Protein AF-A0A9K3KKN6-F1 (afdb_monomer)

Foldseek 3Di:
DDDDDDDDDDDDDDDDDDDDDDDDDDDDDDDDDDDDDDDDDDDDDDDDDDDDDDDDDDDDDDDDDDDDDDDDDDDDDDDDDDDDDPPPPPPPCPDFDPDDQQFKKWFFDDDVNHRDDIFIWGFHDWDQDPVVRAIKTWTKWKFQDPDDPVPVVPPPDPDDDDDDDDDDDDDDDPPDDDDQGIAIDIDMDTPVRIDTQAECDDPVRPVVCLDFLRYYNADWADSVQLSLLSVVCVVCVCPLCSVPGDDPAQHGRSQSSCCSTHLFRGGRNLVSVLVCLQVVVVVVLVVVVVVQQVDWDFDFAQDPDPRRPPVVDTDGDTDRNCVVCVVVVVVSVVVSCVSNVVSVVVVVVSVVSRVVSSCVSVVCSVVPRVVVPVVSVVSRVVVVVVVVVVVVVVVPPPPDDDPVVVVVVVVVVVVVVVVVVVVVVVVPDDDDDDDDPPPVVVVVVVVVVVVVVVVVVVVVVVVVSPPDDDDDDDDDDDDDDDDDDDDDDDDPLLVVLLVVLVLCQVVDDPPDPDRQDSVLSSVLLVVLLVLLVVLLVVCVVVVVVCVVPDPDDPDPQPPPLSLVQVLVLVVLLLVVLLLLLLLQCCLQPVVSPDCVNCPQKDWPDWQSDPDPVPPPPPDPPQFQDQVRFGKGKTKIWRQPDDFFFQLRNRPCPPPPPPDPPPPPPLAGTEIEIEIYDRCVPVVSVLQVQQQDQWDWAAWQVCPPPRDIATFRVRLLQSLLSVCVSCVVVCVVNLRHFYEYRYAFSSLSNRLNNLCQQLQRGDHDDPPPPPPVVVVVVVVVVVVVVVPPDDDDDDDDDDDDDDDDPDPPDPPPPPGSGNSCNRRGAYEYELYDLGIFPVRASQSYEYEAEAQAQRLQGHSVQSVVSSVSSCCCSPPPPVCVVVVSVVNLVVLQVVLVVVLPPPDPCSRSAGHDGHWYKYWHQDPPPLATEIDTEDDVPPPDPRNSCCSRSVVSNHRNRDSCNNVRSDSVVSNSSSVRYDSPDDPPVVVVVVVD

Secondary structure (DSSP, 8-state):
----------------------------------------------------------------------------------------------PPPS--TT-EEEEEEEETTEEEEEEEEEEEEEEEETTTTEEEEEEEEEE-----TTTTTSSS-----------------TT-----S-EEEEEEEEGGG-EE-B-S--HHHHHH--STTSB-SPPPPPHHHHHHHHHHHHHHHHHHHHTS--BTTTBSHHHHHHHHHHS----HHHHHHHHHHHHHHHHHHHHHHHHHHH-EEEEEEEPTTHHHHHS--EEEEEEEHHHH-TTHHHHHHHHHIIIIIHHHHHHHHHHHHHHHHHHHHHHHIIIIIGGG-HHHHHHHHHHHHHHHHHHHHHHHT-----THHHHHHHHHHHHHHHHHHHHHHHTTS--------HHHHHHHHHHHHHHHHHHHHHHHHHHHHSS--------------PPP-----S-TTHHHHHHHHHHHHTTS-TTSSSPPPHHHHHHHHHHHHHHHHHHHHHHHHHHHHHHHHS-SSS-TT--HHHHHHHHHHHHHHHHHHHHHHHHHHHHH-GGG--TTTTTT-EEEEE------TT-TTS-TT---EETTEEPPEEEEEETT--S--GGGGSS---TT-SS-----TT---EEEEEE--TTTT-HHHHHHHHTSPPEEEE-STTTTTT-EEEE-HHHHHHHHHHHHHHHHHHHHTTTSEEEEEEEHHHHHHHHHHHHHHHTSSPPP------TTHHHHHHHHHHHHTT--S-------------SSSS---------STTTTTTTEEEEEES----EETTS--TTEEEEEETT-SGGG--HHHHHHHHHHHHHHHH--HHHHHHHHHHHHHHHHHHHHHTTSTT-TTTTT-EE--SEEEEEEEETTTTEEEEEEESTTSTT-HHHHHHHHHH-TTS----TTHHHHHSHHHHHHHHHTB--SSS--GGGTTTT-

pLDDT: mean 71.26, std 23.25, range [25.73, 98.25]

Organism: NCBI:txid303405

Solvent-accessible surface area (backbone atoms only — not comparable to full-atom values): 59273 Å² total; per-residue (Å²): 138,88,82,89,86,87,89,89,89,88,87,89,86,81,84,90,88,82,95,79,90,85,83,90,90,88,89,89,89,85,83,85,88,85,85,84,84,89,81,94,84,91,86,81,86,88,84,86,87,85,81,88,82,90,83,90,82,84,86,85,82,83,83,89,79,90,79,90,91,84,91,88,91,84,89,87,88,82,88,84,86,87,81,94,75,85,77,81,72,76,76,79,82,70,77,80,72,100,71,54,54,40,39,45,30,34,29,79,40,58,57,95,83,42,78,71,49,77,47,29,25,30,30,65,40,74,48,76,40,8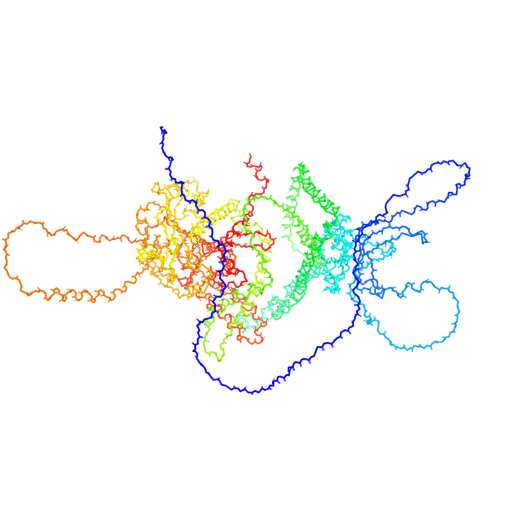1,89,79,74,43,55,32,28,34,31,37,35,42,42,70,70,87,78,58,85,76,60,72,73,68,78,76,76,93,78,85,88,82,91,82,81,89,81,93,78,90,88,79,77,90,87,75,78,98,65,85,64,37,44,62,49,72,51,78,44,59,46,89,63,53,43,74,46,39,60,60,34,49,73,66,55,46,63,73,45,78,56,65,56,46,51,39,64,56,68,71,55,56,45,65,48,16,44,50,42,49,52,48,39,68,76,42,30,68,77,70,34,61,84,51,61,59,31,92,71,75,39,34,21,46,12,52,34,37,21,33,34,49,63,42,37,48,39,52,41,48,52,46,53,46,51,49,44,41,53,54,44,52,49,50,51,52,46,50,53,48,48,40,60,66,41,60,42,78,43,79,39,65,30,86,60,70,52,21,79,75,68,70,40,62,43,78,44,73,40,34,38,59,75,78,42,58,72,53,55,61,52,52,51,51,48,49,44,53,60,40,42,50,50,50,51,51,49,52,54,44,51,53,50,24,48,55,50,21,51,56,52,48,52,48,41,56,67,62,55,39,67,77,34,64,69,44,53,55,55,52,51,53,51,54,54,54,50,52,52,54,57,51,51,69,66,72,68,71,70,90,79,69,76,69,62,60,57,56,52,52,54,54,54,56,50,54,54,53,54,54,55,54,54,64,64,60,77,78,68,82,90,85,82,90,77,89,70,70,68,64,54,53,53,54,49,51,51,51,50,52,53,52,50,56,51,54,58,49,54,64,49,54,61,67,70,71,70,82,74,88,82,86,84,84,89,83,93,74,94,75,87,84,75,84,85,78,76,96,62,84,67,80,57,59,54,59,40,43,55,50,21,61,59,47,57,82,67,60,76,83,84,50,100,64,79,81,48,55,66,58,46,23,51,38,49,52,54,53,20,53,47,51,50,54,50,53,51,48,49,56,50,52,48,53,52,44,63,69,71,67,70,84,83,87,58,97,68,69,46,69,63,52,53,49,51,55,48,51,44,51,52,43,52,48,54,52,52,50,53,45,51,55,52,37,48,30,39,71,38,59,90,64,62,43,74,70,83,43,54,78,40,47,81,76,43,80,52,45,80,76,75,65,84,81,62,84,78,74,64,95,86,74,75,40,49,55,97,83,36,65,42,28,35,39,29,34,35,27,70,81,48,81,73,51,33,11,70,44,46,49,90,60,62,60,89,77,53,84,59,74,76,85,65,68,86,66,57,60,12,31,38,41,39,36,26,21,50,64,52,83,85,45,61,63,62,52,49,54,62,38,50,46,71,64,36,78,42,64,33,58,83,23,79,88,71,71,43,55,33,14,30,33,51,66,43,46,47,31,15,37,46,44,50,62,72,42,40,70,58,53,60,72,47,58,49,24,25,35,38,23,29,14,35,34,66,24,8,27,20,23,40,46,31,24,36,20,24,34,27,65,30,59,69,60,80,76,78,74,79,54,76,58,52,66,55,49,56,52,49,53,50,52,52,60,71,66,64,85,68,88,87,82,90,83,81,94,84,79,92,73,93,85,87,86,85,83,80,78,65,86,63,77,72,74,62,62,49,38,67,24,50,67,22,25,17,16,44,19,40,28,25,26,32,36,33,13,65,77,61,89,38,71,32,20,37,26,35,38,33,68,44,26,37,53,39,15,36,35,35,66,23,50,53,54,49,50,53,56,41,50,51,58,71,70,41,53,82,73,46,65,76,55,39,62,60,54,54,54,50,48,54,41,48,54,38,57,62,73,62,52,79,92,46,92,58,45,37,64,41,59,25,59,53,28,48,28,32,40,37,37,73,38,93,90,70,78,32,16,41,78,42,81,45,52,77,84,51,71,91,38,74,64,37,56,43,41,45,49,75,61,32,61,73,33,67,56,58,52,78,50,12,69,59,30,53,36,68,68,43,45,54,57,39,58,76,25,51,58,77,83,85,74,84,54,65,82,53,51,76,73,72,108

Sequence (992 aa):
MVDESASSFSALFGEDFPMSLLHEDICRHSSEDGDRSHAEEECTDFFANNNEDSASQGYCEWDCTSSKIEDRMDSFVDETEGGTLATSLSAHSHPPPPFAPGDHVYQWCRVAGIPAFHHHAIVVQVYWDTSDCVWMLHVSDFSNISLYDATAASVGRRQQNGSGSTSFTSGSNPFLRNKKPGSWRSYASLASQWQKVIYNATFWQQVSNLSAGTCTCIDCDPPVVVQARVQFLQLNSAPLLASKPYHWLYNNCEAAAVWCKTGKWCTLQALHFLTTAVAGQAQSTAFLAGTAAATQVTVIAPAPGIWGSWFGVTTTTQLPLLVSQPYFIPVLVAYGLITVGVPTIMIHNAKKEWHNITMSLNDIFWSDYALQRPEVFVEYIKLYYNQEERGHIKTVTRTPRKTEAKNKEKKTKTESIKTAAFWRRRNNKGGLPGGSQKGISLVLYVLLVLQLSLSVVGEVWILESCRYTSRASTKAHFGVTFFPRGGATSSKSDTSYQLLAKFLEGKFPMETDSPVSQVDMANALVTLSLSQQTFKSFDGVAHEAYQRTHTTDDIGDTSVSGRAQRSASRLASVAEAFHACELIEAVQSPFLLSNEVLAQKDVVLNMTASEDSNSKNFILNSTVTLAGRTMPILVLYEPSYNGGAGLDHSTMISLTSSQAPQYDSSVKGRLLIVLGDPYNGDWLDTLRILDEKPQLIRLSSGLVTNEVASVQPSLYQTAGQLLTLLEPHLRYYNSSAIHFVGHSLAGGVASLAATMLDGSIGMPKLSTKDKGKKRRKRSLKAIIEQSDGEFSSLPDNASGNTTQLHEVEANSLEALSGLGRGRSSALSLGSPPCLSSNVLAAFCTSFIYGDDIVSRTTQDSINKLVGRIEEKVHGGFITKNLGWVTDTFSLAVSSLQSHGHGSEGEEEKLSIPGRAYLLRPRRLANVCSIHEVGNLKKGGREALREALLWQLHDVLLSKSMWKHHDLESYIQGLQKVQLRSVLEQDSLEQLE

Structure (mmCIF, N/CA/C/O backbone):
data_AF-A0A9K3KKN6-F1
#
_entry.id   AF-A0A9K3KKN6-F1
#
loop_
_atom_site.group_PDB
_atom_site.id
_atom_site.type_symbol
_atom_site.label_atom_id
_atom_site.label_alt_id
_atom_site.label_comp_id
_atom_site.label_asym_id
_atom_site.label_entity_id
_atom_site.label_seq_id
_atom_site.pdbx_PDB_ins_code
_atom_site.Cartn_x
_atom_site.Cartn_y
_atom_site.Cartn_z
_atom_site.occupancy
_atom_site.B_iso_or_equiv
_atom_site.auth_seq_id
_atom_site.auth_comp_id
_atom_site.auth_asym_id
_atom_site.auth_atom_id
_atom_site.pdbx_PDB_model_num
ATOM 1 N N . MET A 1 1 ? -45.540 -32.422 6.687 1.00 33.81 1 MET A N 1
ATOM 2 C CA . MET A 1 1 ? -46.831 -31.753 6.445 1.00 33.81 1 MET A CA 1
ATOM 3 C C . MET A 1 1 ? -46.506 -30.524 5.631 1.00 33.81 1 MET A C 1
ATOM 5 O O . MET A 1 1 ? -45.782 -29.669 6.117 1.00 33.81 1 MET A O 1
ATOM 9 N N . VAL A 1 2 ? -46.872 -30.576 4.358 1.00 31.11 2 VAL A N 1
ATOM 10 C CA . VAL A 1 2 ? -46.657 -29.542 3.344 1.00 31.11 2 VAL A CA 1
ATOM 11 C C . VAL A 1 2 ? -47.978 -28.795 3.236 1.00 31.11 2 VAL A C 1
ATOM 13 O O . VAL A 1 2 ? -48.975 -29.487 3.060 1.00 31.11 2 VAL A O 1
ATOM 16 N N . ASP A 1 3 ? -47.989 -27.469 3.396 1.00 37.44 3 ASP A N 1
ATOM 17 C CA . ASP A 1 3 ? -48.662 -26.546 2.469 1.00 37.44 3 ASP A CA 1
ATOM 18 C C . ASP A 1 3 ? -48.543 -25.064 2.878 1.00 37.44 3 ASP A C 1
ATOM 20 O O . ASP A 1 3 ? -48.265 -24.756 4.035 1.00 37.44 3 ASP A O 1
ATOM 24 N N . GLU A 1 4 ? -48.827 -24.209 1.885 1.00 36.75 4 GLU A N 1
ATOM 25 C CA . GLU A 1 4 ? -49.082 -22.753 1.909 1.00 36.75 4 GLU A CA 1
ATOM 26 C C . GLU A 1 4 ? -47.842 -21.833 1.981 1.00 36.75 4 GLU A C 1
ATOM 28 O O . GLU A 1 4 ? -47.013 -21.922 2.873 1.00 36.75 4 GLU A O 1
ATOM 33 N N . SER A 1 5 ? -47.628 -20.857 1.094 1.00 32.19 5 SER A N 1
ATOM 34 C CA . SER A 1 5 ? -48.570 -20.098 0.268 1.00 32.19 5 SER A CA 1
ATOM 35 C C . SER A 1 5 ? -47.823 -19.336 -0.839 1.00 32.19 5 SER A C 1
ATOM 37 O O . SER A 1 5 ? -46.784 -18.720 -0.611 1.00 32.19 5 SER A O 1
ATOM 39 N N . ALA A 1 6 ? -48.391 -19.348 -2.045 1.00 31.11 6 ALA A N 1
ATOM 40 C CA . ALA A 1 6 ? -48.036 -18.473 -3.152 1.00 31.11 6 ALA A CA 1
ATOM 41 C C . ALA A 1 6 ? -49.323 -17.829 -3.673 1.00 31.11 6 ALA A C 1
ATOM 43 O O . ALA A 1 6 ? -50.164 -18.528 -4.225 1.00 31.11 6 ALA A O 1
ATOM 44 N N . SER A 1 7 ? -49.469 -16.514 -3.506 1.00 29.83 7 SER A N 1
ATOM 45 C CA . SER A 1 7 ? -50.276 -15.651 -4.383 1.00 29.83 7 SER A CA 1
ATOM 46 C C . SER A 1 7 ? -50.248 -14.215 -3.869 1.00 29.83 7 SER A C 1
ATOM 48 O O . SER A 1 7 ? -50.749 -13.960 -2.774 1.00 29.83 7 SER A O 1
ATOM 50 N N . SER A 1 8 ? -49.717 -13.294 -4.677 1.00 29.25 8 SER A N 1
ATOM 51 C CA . SER A 1 8 ? -50.270 -11.955 -4.972 1.00 29.25 8 SER A CA 1
ATOM 52 C C . SER A 1 8 ? -49.143 -10.996 -5.351 1.00 29.25 8 SER A C 1
ATOM 54 O O . SER A 1 8 ? -48.441 -10.514 -4.475 1.00 29.25 8 SER A O 1
ATOM 56 N N . PHE A 1 9 ? -48.972 -10.724 -6.646 1.00 27.80 9 PHE A N 1
ATOM 57 C CA . PHE A 1 9 ? -49.107 -9.379 -7.228 1.00 27.80 9 PHE A CA 1
ATOM 58 C C . PHE A 1 9 ? -48.654 -9.408 -8.695 1.00 27.80 9 PHE A C 1
ATOM 60 O O . PHE A 1 9 ? -47.475 -9.498 -9.022 1.00 27.80 9 PHE A O 1
ATOM 67 N N . SER A 1 10 ? -49.624 -9.341 -9.600 1.00 28.30 10 SER A N 1
ATOM 68 C CA . SER A 1 10 ? -49.437 -9.000 -11.008 1.00 28.30 10 SER A CA 1
ATOM 69 C C . SER A 1 10 ? -50.597 -8.096 -11.386 1.00 28.30 10 SER A C 1
ATOM 71 O O . SER A 1 10 ? -51.701 -8.577 -11.616 1.00 28.30 10 SER A O 1
ATOM 73 N N . ALA A 1 11 ? -50.359 -6.788 -11.374 1.00 30.30 11 ALA A N 1
ATOM 74 C CA . ALA A 1 11 ? -51.176 -5.787 -12.050 1.00 30.30 11 ALA A CA 1
ATOM 75 C C . ALA A 1 11 ? -50.397 -4.465 -12.082 1.00 30.30 11 ALA A C 1
ATOM 77 O O . ALA A 1 11 ? -49.855 -4.070 -11.054 1.00 30.30 11 ALA A O 1
ATOM 78 N N . LEU A 1 12 ? -50.431 -3.796 -13.242 1.00 28.06 12 LEU A N 1
ATOM 79 C CA . LEU A 1 12 ? -49.923 -2.452 -13.578 1.00 28.06 12 LEU A CA 1
ATOM 80 C C . LEU A 1 12 ? -48.620 -2.411 -14.393 1.00 28.06 12 LEU A C 1
ATOM 82 O O . LEU A 1 12 ? -47.598 -1.909 -13.945 1.00 28.06 12 LEU A O 1
ATOM 86 N N . PHE A 1 13 ? -48.712 -2.837 -15.654 1.00 31.34 13 PHE A N 1
ATOM 87 C CA . PHE A 1 13 ? -48.023 -2.146 -16.746 1.00 31.34 13 PHE A CA 1
ATOM 88 C C . PHE A 1 13 ? -49.068 -1.771 -17.797 1.00 31.34 13 PHE A C 1
ATOM 90 O O . PHE A 1 13 ? -49.720 -2.646 -18.363 1.00 31.34 13 PHE A O 1
ATOM 97 N N . GLY A 1 14 ? -49.253 -0.466 -17.990 1.00 28.75 14 GLY A N 1
ATOM 98 C CA . GLY A 1 14 ? -50.102 0.134 -19.012 1.00 28.75 14 GLY A CA 1
ATOM 99 C C . GLY A 1 14 ? -49.358 1.299 -19.664 1.00 28.75 14 GLY A C 1
ATOM 100 O O . GLY A 1 14 ? -49.074 2.283 -18.993 1.00 28.75 14 GLY A O 1
ATOM 101 N N . GLU A 1 15 ? -48.989 1.064 -20.922 1.00 33.25 15 GLU A N 1
ATOM 102 C CA . GLU A 1 15 ? -48.938 1.934 -22.112 1.00 33.25 15 GLU A CA 1
ATOM 103 C C . GLU A 1 15 ? -48.520 3.426 -22.034 1.00 33.25 15 GLU A C 1
ATOM 105 O O . GLU A 1 15 ? -49.161 4.253 -21.396 1.00 33.25 15 GLU A O 1
ATOM 110 N N . ASP A 1 16 ? -47.488 3.716 -22.844 1.00 32.91 16 ASP A N 1
ATOM 111 C CA . ASP A 1 16 ? -47.360 4.742 -23.899 1.00 32.91 16 ASP A CA 1
ATOM 112 C C . ASP A 1 16 ? -47.394 6.273 -23.649 1.00 32.91 16 ASP A C 1
ATOM 114 O O . ASP A 1 16 ? -48.201 6.819 -22.906 1.00 32.91 16 ASP A O 1
ATOM 118 N N . PHE A 1 17 ? -46.565 6.938 -24.487 1.00 29.44 17 PHE A N 1
ATOM 119 C CA . PHE A 1 17 ? -46.448 8.369 -24.874 1.00 29.44 17 PHE A CA 1
ATOM 120 C C . PHE A 1 17 ? -45.462 9.283 -24.092 1.00 29.44 17 PHE A C 1
ATOM 122 O O . PHE A 1 17 ? -45.241 9.099 -22.902 1.00 29.44 17 PHE A O 1
ATOM 129 N N . PRO A 1 18 ? -44.910 10.357 -24.714 1.00 40.53 18 PRO A N 1
ATOM 130 C CA . PRO A 1 18 ? -44.057 10.375 -25.911 1.00 40.53 18 PRO A CA 1
ATOM 131 C C . PRO A 1 18 ? -42.791 11.260 -25.756 1.00 40.53 18 PRO A C 1
ATOM 133 O O . PRO A 1 18 ? -42.700 12.156 -24.921 1.00 40.53 18 PRO A O 1
ATOM 136 N N . MET A 1 19 ? -41.824 11.056 -26.653 1.00 30.73 19 MET A N 1
ATOM 137 C CA . MET A 1 19 ? -40.658 11.922 -26.874 1.00 30.73 19 MET A CA 1
ATOM 138 C C . MET A 1 19 ? -41.032 13.178 -27.680 1.00 30.73 19 MET A C 1
ATOM 140 O O . MET A 1 19 ? -41.301 13.053 -28.871 1.00 30.73 19 MET A O 1
ATOM 144 N N . SER A 1 20 ? -40.972 14.371 -27.072 1.00 29.44 20 SER A N 1
ATOM 145 C CA . SER A 1 20 ? -40.589 15.635 -27.740 1.00 29.44 20 SER A CA 1
ATOM 146 C C . SER A 1 20 ? -40.620 16.841 -26.787 1.00 29.44 20 SER A C 1
ATOM 148 O O . SER A 1 20 ? -41.571 16.973 -26.026 1.00 29.44 20 SER A O 1
ATOM 150 N N . LEU A 1 21 ? -39.659 17.758 -26.985 1.00 29.06 21 LEU A N 1
ATOM 151 C CA . LEU A 1 21 ? -39.600 19.173 -26.555 1.00 29.06 21 LEU A CA 1
ATOM 152 C C . LEU A 1 21 ? -39.180 19.474 -25.102 1.00 29.06 21 LEU A C 1
ATOM 154 O O . LEU A 1 21 ? -39.991 19.428 -24.189 1.00 29.06 21 LEU A O 1
ATOM 158 N N . LEU A 1 22 ? -37.939 19.947 -24.919 1.00 27.86 22 LEU A N 1
ATOM 159 C CA . LEU A 1 22 ? -37.662 21.384 -24.740 1.00 27.86 22 LEU A CA 1
ATOM 160 C C . LEU A 1 22 ? -36.150 21.663 -24.670 1.00 27.86 22 LEU A C 1
ATOM 162 O O . LEU A 1 22 ? -35.407 21.077 -23.887 1.00 27.86 22 LEU A O 1
ATOM 166 N N . HIS A 1 23 ? -35.736 22.564 -25.554 1.00 29.12 23 HIS A N 1
ATOM 167 C CA . HIS A 1 23 ? -34.498 23.331 -25.538 1.00 29.12 23 HIS A CA 1
ATOM 168 C C . HIS A 1 23 ? -34.805 24.650 -24.796 1.00 29.12 23 HIS A C 1
ATOM 170 O O . HIS A 1 23 ? -35.950 25.088 -24.844 1.00 29.12 23 HIS A O 1
ATOM 176 N N . GLU A 1 24 ? -33.779 25.278 -24.209 1.00 30.45 24 GLU A N 1
ATOM 177 C CA . GLU A 1 24 ? -33.777 26.597 -23.529 1.00 30.45 24 GLU A CA 1
ATOM 178 C C . GLU A 1 24 ? -34.222 26.632 -22.054 1.00 30.45 24 GLU A C 1
ATOM 180 O O . GLU A 1 24 ? -35.394 26.510 -21.727 1.00 30.45 24 GLU A O 1
ATOM 185 N N . ASP A 1 25 ? -33.245 26.800 -21.150 1.00 27.55 25 ASP A N 1
ATOM 186 C CA . ASP A 1 25 ? -33.135 27.992 -20.286 1.00 27.55 25 ASP A CA 1
ATOM 187 C C . ASP A 1 25 ? -31.935 27.855 -19.324 1.00 27.55 25 ASP A C 1
ATOM 189 O O . ASP A 1 25 ? -32.009 27.246 -18.258 1.00 27.55 25 ASP A O 1
ATOM 193 N N . ILE A 1 26 ? -30.795 28.451 -19.693 1.00 30.20 26 ILE A N 1
ATOM 194 C CA . ILE A 1 26 ? -29.697 28.767 -18.766 1.00 30.20 26 ILE A CA 1
ATOM 195 C C . ILE A 1 26 ? -29.304 30.219 -19.020 1.00 30.20 26 ILE A C 1
ATOM 197 O O . ILE A 1 26 ? -28.608 30.496 -19.991 1.00 30.20 26 ILE A O 1
ATOM 201 N N . CYS A 1 27 ? -29.753 31.130 -18.151 1.00 27.92 27 CYS A N 1
ATOM 202 C CA . CYS A 1 27 ? -29.055 32.363 -17.755 1.00 27.92 27 CYS A CA 1
ATOM 203 C C . CYS A 1 27 ? -29.911 33.172 -16.765 1.00 27.92 27 CYS A C 1
ATOM 205 O O . CYS A 1 27 ? -30.854 33.836 -17.188 1.00 27.92 27 CYS A O 1
ATOM 207 N N . ARG A 1 28 ? -29.546 33.175 -15.470 1.00 27.75 28 ARG A N 1
ATOM 208 C CA . ARG A 1 28 ? -29.576 34.347 -14.557 1.00 27.75 28 ARG A CA 1
ATOM 209 C C . ARG A 1 28 ? -29.279 33.941 -13.108 1.00 27.75 28 ARG A C 1
ATOM 211 O O . ARG A 1 28 ? -30.105 33.306 -12.472 1.00 27.75 28 ARG A O 1
ATOM 218 N N . HIS A 1 29 ? -28.116 34.355 -12.603 1.00 29.98 29 HIS A N 1
ATOM 219 C CA . HIS A 1 29 ? -27.948 35.240 -11.434 1.00 29.98 29 HIS A CA 1
ATOM 220 C C . HIS A 1 29 ? -26.554 35.084 -10.812 1.00 29.98 29 HIS A C 1
ATOM 222 O O . HIS A 1 29 ? -26.300 34.130 -10.090 1.00 29.98 29 HIS A O 1
ATOM 228 N N . SER A 1 30 ? -25.694 36.078 -11.047 1.00 28.98 30 SER A N 1
ATOM 229 C CA . SER A 1 30 ? -24.913 36.740 -9.991 1.00 28.98 30 SER A CA 1
ATOM 230 C C . SER A 1 30 ? -24.251 37.988 -10.587 1.00 28.98 30 SER A C 1
ATOM 232 O O . SER A 1 30 ? -23.201 37.911 -11.224 1.00 28.98 30 SER A O 1
ATOM 234 N N . SER A 1 31 ? -24.936 39.120 -10.445 1.00 29.70 31 SER A N 1
ATOM 235 C CA . SER A 1 31 ? -24.357 40.465 -10.473 1.00 29.70 31 SER A CA 1
ATOM 236 C C . SER A 1 31 ? -23.996 40.888 -9.044 1.00 29.70 31 SER A C 1
ATOM 238 O O . SER A 1 31 ? -24.485 40.266 -8.102 1.00 29.70 31 SER A O 1
ATOM 240 N N . GLU A 1 32 ? -23.244 41.987 -8.949 1.00 35.06 32 GLU A N 1
ATOM 241 C CA . GLU A 1 32 ? -22.706 42.702 -7.774 1.00 35.06 32 GLU A CA 1
ATOM 242 C C . GLU A 1 32 ? -21.259 42.293 -7.445 1.00 35.06 32 GLU A C 1
ATOM 244 O O . GLU A 1 32 ? -21.003 41.197 -6.957 1.00 35.06 32 GLU A O 1
ATOM 249 N N . ASP A 1 33 ? -20.243 43.018 -7.934 1.00 32.72 33 ASP A N 1
ATOM 250 C CA . ASP A 1 33 ? -19.783 44.400 -7.610 1.00 32.72 33 ASP A CA 1
ATOM 251 C C . ASP A 1 33 ? -18.514 44.243 -6.757 1.00 32.72 33 ASP A C 1
ATOM 253 O O . ASP A 1 33 ? -18.485 43.418 -5.852 1.00 32.72 33 ASP A O 1
ATOM 257 N N . GLY A 1 34 ? -17.382 44.921 -6.905 1.00 30.14 34 GLY A N 1
ATOM 258 C CA . GLY A 1 34 ? -16.761 45.949 -7.746 1.00 30.14 34 GLY A CA 1
ATOM 259 C C . GLY A 1 34 ? -15.261 45.863 -7.342 1.00 30.14 34 GLY A C 1
ATOM 260 O O . GLY A 1 34 ? -14.893 45.045 -6.503 1.00 30.14 34 GLY A O 1
ATOM 261 N N . ASP A 1 35 ? -14.267 46.608 -7.794 1.00 30.69 35 ASP A N 1
ATOM 262 C CA . ASP A 1 35 ? -14.139 47.880 -8.479 1.00 30.69 35 ASP A CA 1
ATOM 263 C C . ASP A 1 35 ? -12.606 48.084 -8.676 1.00 30.69 35 ASP A C 1
ATOM 265 O O . ASP A 1 35 ? -11.810 47.409 -8.015 1.00 30.69 35 ASP A O 1
ATOM 269 N N . ARG A 1 36 ? -12.213 49.076 -9.489 1.00 31.06 36 ARG A N 1
ATOM 270 C CA . ARG A 1 36 ? -10.854 49.652 -9.703 1.00 31.06 36 ARG A CA 1
ATOM 271 C C . ARG A 1 36 ? -9.997 49.208 -10.906 1.00 31.06 36 ARG A C 1
ATOM 273 O O . ARG A 1 36 ? -9.023 48.477 -10.785 1.00 31.06 36 ARG A O 1
ATOM 280 N N . SER A 1 37 ? -10.344 49.806 -12.051 1.00 31.91 37 SER A N 1
ATOM 281 C CA . SER A 1 37 ? -9.676 50.973 -12.687 1.00 31.91 37 SER A CA 1
ATOM 282 C C . SER A 1 37 ? -8.227 50.923 -13.235 1.00 31.91 37 SER A C 1
ATOM 284 O O . SER A 1 37 ? -7.284 50.728 -12.473 1.00 31.91 37 SER A O 1
ATOM 286 N N . HIS A 1 38 ? -8.126 51.402 -14.494 1.00 31.52 38 HIS A N 1
ATOM 287 C CA . HIS A 1 38 ? -6.998 52.020 -15.242 1.00 31.52 38 HIS A CA 1
ATOM 288 C C . HIS A 1 38 ? -5.883 51.081 -15.752 1.00 31.52 38 HIS A C 1
ATOM 290 O O . HIS A 1 38 ? -5.398 50.251 -14.999 1.00 31.52 38 HIS A O 1
ATOM 296 N N . ALA A 1 39 ? -5.386 51.133 -16.997 1.00 34.00 39 ALA A N 1
ATOM 297 C CA . ALA A 1 39 ? -5.419 52.093 -18.119 1.00 34.00 39 ALA A CA 1
ATOM 298 C C . ALA A 1 39 ? -5.261 51.293 -19.449 1.00 34.00 39 ALA A C 1
ATOM 300 O O . ALA A 1 39 ? -4.609 50.252 -19.441 1.00 34.00 39 ALA A O 1
ATOM 301 N N . GLU A 1 40 ? -6.054 51.537 -20.500 1.00 30.44 40 GLU A N 1
ATOM 302 C CA . GLU A 1 40 ? -5.769 52.404 -21.675 1.00 30.44 40 GLU A CA 1
ATOM 303 C C . GLU A 1 40 ? -4.448 52.126 -22.428 1.00 30.44 40 GLU A C 1
ATOM 305 O O . GLU A 1 40 ? -3.385 52.493 -21.947 1.00 30.44 40 GLU A O 1
ATOM 310 N N . GLU A 1 41 ? -4.555 51.482 -23.602 1.00 34.25 41 GLU A N 1
ATOM 311 C CA . GLU A 1 41 ? -4.037 51.878 -24.944 1.00 34.25 41 GLU A CA 1
ATOM 312 C C . GLU A 1 41 ? -4.191 50.657 -25.886 1.00 34.25 41 GLU A C 1
ATOM 314 O O . GLU A 1 41 ? -3.625 49.594 -25.651 1.00 34.25 41 GLU A O 1
ATOM 319 N N . GLU A 1 42 ? -5.191 50.616 -26.769 1.00 31.44 42 GLU A N 1
ATOM 320 C CA . GLU A 1 42 ? -5.228 51.208 -28.122 1.00 31.44 42 GLU A CA 1
ATOM 321 C C . GLU A 1 42 ? -4.532 50.339 -29.199 1.00 31.44 42 GLU A C 1
ATOM 323 O O . GLU A 1 42 ? -3.322 50.380 -29.385 1.00 31.44 42 GLU A O 1
ATOM 328 N N . CYS A 1 43 ? -5.326 49.551 -29.939 1.00 28.28 43 CYS A N 1
ATOM 329 C CA . CYS A 1 43 ? -5.338 49.558 -31.412 1.00 28.28 43 CYS A CA 1
ATOM 330 C C . CYS A 1 43 ? -6.455 48.651 -31.956 1.00 28.28 43 CYS A C 1
ATOM 332 O O . CYS A 1 43 ? -6.395 47.423 -31.904 1.00 28.28 43 CYS A O 1
ATOM 334 N N . THR A 1 44 ? -7.479 49.319 -32.469 1.00 31.17 44 THR A N 1
ATOM 335 C CA . THR A 1 44 ? -8.658 48.827 -33.181 1.00 31.17 44 THR A CA 1
ATOM 336 C C . THR A 1 44 ? -8.374 48.483 -34.646 1.00 31.17 44 THR A C 1
ATOM 338 O O . THR A 1 44 ? -7.618 49.179 -35.316 1.00 31.17 44 THR A O 1
ATOM 341 N N . ASP A 1 45 ? -9.090 47.458 -35.111 1.00 29.20 45 ASP A N 1
ATOM 342 C CA . ASP A 1 45 ? -9.814 47.337 -36.384 1.00 29.20 45 ASP A CA 1
ATOM 343 C C . ASP A 1 45 ? -9.119 47.581 -37.733 1.00 29.20 45 ASP A C 1
ATOM 345 O O . ASP A 1 45 ? -8.720 48.689 -38.073 1.00 29.20 45 ASP A O 1
ATOM 349 N N . PHE A 1 46 ? -9.225 46.575 -38.612 1.00 25.73 46 PHE A N 1
ATOM 350 C CA . PHE A 1 46 ? -9.769 46.805 -39.955 1.00 25.73 46 PHE A CA 1
ATOM 351 C C . PHE A 1 46 ? -10.530 45.568 -40.469 1.00 25.73 46 PHE A C 1
ATOM 353 O O . PHE A 1 46 ? -10.001 44.458 -40.526 1.00 25.73 46 PHE A O 1
ATOM 360 N N . PHE A 1 47 ? -11.798 45.790 -40.820 1.00 34.31 47 PHE A N 1
ATOM 361 C CA . PHE A 1 47 ? -12.771 44.833 -41.349 1.00 34.31 47 PHE A CA 1
ATOM 362 C C . PHE A 1 47 ? -12.690 44.704 -42.887 1.00 34.31 47 PHE A C 1
ATOM 364 O O . PHE A 1 47 ? -12.456 45.686 -43.584 1.00 34.31 47 PHE A O 1
ATOM 371 N N . ALA A 1 48 ? -13.067 43.508 -43.355 1.00 33.97 48 ALA A N 1
ATOM 372 C CA . ALA A 1 48 ? -13.932 43.197 -44.506 1.00 33.97 48 ALA A CA 1
ATOM 373 C C . ALA A 1 48 ? -13.480 43.332 -45.984 1.00 33.97 48 ALA A C 1
ATOM 375 O O . ALA A 1 48 ? -13.086 44.383 -46.472 1.00 33.97 48 ALA A O 1
ATOM 376 N N . ASN A 1 49 ? -13.838 42.246 -46.693 1.00 32.25 49 ASN A N 1
ATOM 377 C CA . ASN A 1 49 ? -14.329 42.112 -48.073 1.00 32.25 49 ASN A CA 1
ATOM 378 C C . ASN A 1 49 ? -13.342 42.182 -49.251 1.00 32.25 49 ASN A C 1
ATOM 380 O O . ASN A 1 49 ? -12.826 43.238 -49.595 1.00 32.25 49 ASN A O 1
ATOM 384 N N . ASN A 1 50 ? -13.247 41.072 -49.998 1.00 28.77 50 ASN A N 1
ATOM 385 C CA . ASN A 1 50 ? -13.897 41.000 -51.312 1.00 28.77 50 ASN A CA 1
ATOM 386 C C . ASN A 1 50 ? -14.052 39.567 -51.848 1.00 28.77 50 ASN A C 1
ATOM 388 O O . ASN A 1 50 ? -13.254 38.674 -51.575 1.00 28.77 50 ASN A O 1
ATOM 392 N N . ASN A 1 51 ? -15.150 39.424 -52.583 1.00 31.98 51 ASN A N 1
ATOM 393 C CA . ASN A 1 51 ? -15.700 38.267 -53.275 1.00 31.98 51 ASN A CA 1
ATOM 394 C C . ASN A 1 51 ? -15.125 38.152 -54.708 1.00 31.98 51 ASN A C 1
ATOM 396 O O . ASN A 1 51 ? -14.609 39.142 -55.220 1.00 31.98 51 ASN A O 1
ATOM 400 N N . GLU A 1 52 ? -15.353 36.987 -55.336 1.00 33.16 52 GLU A N 1
ATOM 401 C CA . GLU A 1 52 ? -15.371 36.701 -56.798 1.00 33.16 52 GLU A CA 1
ATOM 402 C C . GLU A 1 52 ? -14.012 36.666 -57.545 1.00 33.16 52 GLU A C 1
ATOM 404 O O . GLU A 1 52 ? -13.322 37.667 -57.682 1.00 33.16 52 GLU A O 1
ATOM 409 N N . ASP A 1 53 ? -13.546 35.500 -58.025 1.00 31.58 53 ASP A N 1
ATOM 410 C CA . ASP A 1 53 ? -14.072 34.756 -59.189 1.00 31.58 53 ASP A CA 1
ATOM 411 C C . ASP A 1 53 ? -13.049 33.753 -59.790 1.00 31.58 53 ASP A C 1
ATOM 413 O O . ASP A 1 53 ? -11.870 34.039 -59.981 1.00 31.58 53 ASP A O 1
ATOM 417 N N . SER A 1 54 ? -13.565 32.560 -60.112 1.00 32.88 54 SER A N 1
ATOM 418 C CA . SER A 1 54 ? -13.186 31.601 -61.172 1.00 32.88 54 SER A CA 1
ATOM 419 C C . SER A 1 54 ? -11.718 31.401 -61.621 1.00 32.88 54 SER A C 1
ATOM 421 O O . SER A 1 54 ? -11.160 32.228 -62.334 1.00 32.88 54 SER A O 1
ATOM 423 N N . ALA A 1 55 ? -11.192 30.179 -61.441 1.00 30.89 55 ALA A N 1
ATOM 424 C CA . ALA A 1 55 ? -10.647 29.365 -62.544 1.00 30.89 55 ALA A CA 1
ATOM 425 C C . ALA A 1 55 ? -10.377 27.911 -62.107 1.00 30.89 55 ALA A C 1
ATOM 427 O O . ALA A 1 55 ? -9.723 27.625 -61.110 1.00 30.89 55 ALA A O 1
ATOM 428 N N . SER A 1 56 ? -10.900 27.003 -62.920 1.00 31.83 56 SER A N 1
ATOM 429 C CA . SER A 1 56 ? -10.802 25.545 -62.917 1.00 31.83 56 SER A CA 1
ATOM 430 C C . SER A 1 56 ? -9.380 24.965 -62.887 1.00 31.83 56 SER A C 1
ATOM 432 O O . SER A 1 56 ? -8.552 25.379 -63.698 1.00 31.83 56 SER A O 1
ATOM 434 N N . GLN A 1 57 ? -9.163 23.878 -62.135 1.00 31.11 57 GLN A N 1
ATOM 435 C CA . GLN A 1 57 ? -8.347 22.744 -62.601 1.00 31.11 57 GLN A CA 1
ATOM 436 C C . GLN A 1 57 ? -8.643 21.459 -61.812 1.00 31.11 57 GLN A C 1
ATOM 438 O O . GLN A 1 57 ? -8.874 21.483 -60.609 1.00 31.11 57 GLN A O 1
ATOM 443 N N . GLY A 1 58 ? -8.730 20.360 -62.563 1.00 27.38 58 GLY A N 1
ATOM 444 C CA . GLY A 1 58 ? -9.428 19.124 -62.229 1.00 27.38 58 GLY A CA 1
ATOM 445 C C . GLY A 1 58 ? -8.817 18.265 -61.125 1.00 27.38 58 GLY A C 1
ATOM 446 O O . GLY A 1 58 ? -7.604 18.088 -61.029 1.00 27.38 58 GLY A O 1
ATOM 447 N N . TYR A 1 59 ? -9.721 17.658 -60.362 1.00 27.81 59 TYR A N 1
ATOM 448 C CA . TYR A 1 59 ? -9.493 16.472 -59.549 1.00 27.81 59 TYR A CA 1
ATOM 449 C C . TYR A 1 59 ? -9.305 15.245 -60.457 1.00 27.81 59 TYR A C 1
ATOM 451 O O . TYR A 1 59 ? -10.092 15.030 -61.375 1.00 27.81 59 TYR A O 1
ATOM 459 N N . CYS A 1 60 ? -8.277 14.435 -60.191 1.00 28.52 60 CYS A N 1
ATOM 460 C CA . CYS A 1 60 ? -8.176 13.066 -60.702 1.00 28.52 60 CYS A CA 1
ATOM 461 C C . CYS A 1 60 ? -8.520 12.098 -59.569 1.00 28.52 60 CYS A C 1
ATOM 463 O O . CYS A 1 60 ? -7.707 11.824 -58.688 1.00 28.52 60 CYS A O 1
ATOM 465 N N . GLU A 1 61 ? -9.755 11.625 -59.627 1.00 25.84 61 GLU A N 1
ATOM 466 C CA . GLU A 1 61 ? -10.316 10.482 -58.923 1.00 25.84 61 GLU A CA 1
ATOM 467 C C . GLU A 1 61 ? -9.853 9.212 -59.658 1.00 25.84 61 GLU A C 1
ATOM 469 O O . GLU A 1 61 ? -10.032 9.099 -60.871 1.00 25.84 61 GLU A O 1
ATOM 474 N N . TRP A 1 62 ? -9.188 8.287 -58.961 1.00 29.42 62 TRP A N 1
ATOM 475 C CA . TRP A 1 62 ? -8.904 6.950 -59.489 1.00 29.42 62 TRP A CA 1
ATOM 476 C C . TRP A 1 62 ? -9.689 5.935 -58.671 1.00 29.42 62 TRP A C 1
ATOM 478 O O . TRP A 1 62 ? -9.272 5.520 -57.590 1.00 29.42 62 TRP A O 1
ATOM 488 N N . ASP A 1 63 ? -10.836 5.567 -59.230 1.00 28.08 63 ASP A N 1
ATOM 489 C CA . ASP A 1 63 ? -11.624 4.407 -58.854 1.00 28.08 63 ASP A CA 1
ATOM 490 C C . ASP A 1 63 ? -10.884 3.116 -59.226 1.00 28.08 63 ASP A C 1
ATOM 492 O O . ASP A 1 63 ? -10.489 2.890 -60.374 1.00 28.08 63 ASP A O 1
ATOM 496 N N . CYS A 1 64 ? -10.746 2.229 -58.244 1.00 30.52 64 CYS A N 1
ATOM 497 C CA . CYS A 1 64 ? -10.348 0.843 -58.439 1.00 30.52 64 CYS A CA 1
ATOM 498 C C . CYS A 1 64 ? -11.581 0.014 -58.811 1.00 30.52 64 CYS A C 1
ATOM 500 O O . CYS A 1 64 ? -12.399 -0.301 -57.948 1.00 30.52 64 CYS A O 1
ATOM 502 N N . THR A 1 65 ? -11.671 -0.438 -60.064 1.00 30.25 65 THR A N 1
ATOM 503 C CA . THR A 1 65 ? -12.509 -1.591 -60.417 1.00 30.25 65 THR A CA 1
ATOM 504 C C . THR A 1 65 ? -11.717 -2.671 -61.148 1.00 30.25 65 THR A C 1
ATOM 506 O O . THR A 1 65 ? -10.925 -2.439 -62.057 1.00 30.25 65 THR A O 1
ATOM 509 N N . SER A 1 66 ? -11.944 -3.880 -60.647 1.00 30.94 66 SER A N 1
ATOM 510 C CA . SER A 1 66 ? -11.417 -5.179 -61.039 1.00 30.94 66 SER A CA 1
ATOM 511 C C . SER A 1 66 ? -11.835 -5.592 -62.454 1.00 30.94 66 SER A C 1
ATOM 513 O O . SER A 1 66 ? -13.014 -5.506 -62.788 1.00 30.94 66 SER A O 1
ATOM 515 N N . SER A 1 67 ? -10.911 -6.153 -63.244 1.00 29.84 67 SER A N 1
ATOM 516 C CA . SER A 1 67 ? -11.212 -7.352 -64.042 1.00 29.84 67 SER A CA 1
ATOM 517 C C . SER A 1 67 ? -9.954 -8.065 -64.572 1.00 29.84 67 SER A C 1
ATOM 519 O O . SER A 1 67 ? -9.104 -7.463 -65.214 1.00 29.84 67 SER A O 1
ATOM 521 N N . LYS A 1 68 ? -9.917 -9.380 -64.300 1.00 35.66 68 LYS A N 1
ATOM 522 C CA . LYS A 1 68 ? -9.494 -10.501 -65.165 1.00 35.66 68 LYS A CA 1
ATOM 523 C C . LYS A 1 68 ? -8.139 -10.415 -65.885 1.00 35.66 68 LYS A C 1
ATOM 525 O O . LYS A 1 68 ? -8.048 -9.736 -66.895 1.00 35.66 68 LYS A O 1
ATOM 530 N N . ILE A 1 69 ? -7.193 -11.269 -65.474 1.00 30.23 69 ILE A N 1
ATOM 531 C CA . ILE A 1 69 ? -6.408 -12.191 -66.331 1.00 30.23 69 ILE A CA 1
ATOM 532 C C . ILE A 1 69 ? -5.877 -13.310 -65.409 1.00 30.23 69 ILE A C 1
ATOM 534 O O . ILE A 1 69 ? -4.836 -13.185 -64.776 1.00 30.23 69 ILE A O 1
ATOM 538 N N . GLU A 1 70 ? -6.642 -14.392 -65.315 1.00 37.97 70 GLU A N 1
ATOM 539 C CA . GLU A 1 70 ? -6.156 -15.765 -65.130 1.00 37.97 70 GLU A CA 1
ATOM 540 C C . GLU A 1 70 ? -6.811 -16.586 -66.258 1.00 37.97 70 GLU A C 1
ATOM 542 O O . GLU A 1 70 ? -7.835 -16.165 -66.800 1.00 37.97 70 GLU A O 1
ATOM 547 N N . ASP A 1 71 ? -6.190 -17.709 -66.621 1.00 34.38 71 ASP A N 1
ATOM 548 C CA . ASP A 1 71 ? -6.570 -18.686 -67.660 1.00 34.38 71 ASP A CA 1
ATOM 549 C C . ASP A 1 71 ? -6.006 -18.475 -69.074 1.00 34.38 71 ASP A C 1
ATOM 551 O O . ASP A 1 71 ? -6.717 -18.087 -70.004 1.00 34.38 71 ASP A O 1
ATOM 555 N N . ARG A 1 72 ? -4.736 -18.868 -69.279 1.00 30.42 72 ARG A N 1
ATOM 556 C CA . ARG A 1 72 ? -4.328 -19.599 -70.498 1.00 30.42 72 ARG A CA 1
ATOM 557 C C . ARG A 1 72 ? -2.903 -20.155 -70.411 1.00 30.42 72 ARG A C 1
ATOM 559 O O . ARG A 1 72 ? -1.961 -19.466 -70.778 1.00 30.42 72 ARG A O 1
ATOM 566 N N . MET A 1 73 ? -2.755 -21.415 -70.004 1.00 31.83 73 MET A N 1
ATOM 567 C CA . MET A 1 73 ? -1.722 -22.317 -70.537 1.00 31.83 73 MET A CA 1
ATOM 568 C C . MET A 1 73 ? -1.950 -23.733 -70.002 1.00 31.83 73 MET A C 1
ATOM 570 O O . MET A 1 73 ? -1.387 -24.115 -68.990 1.00 31.83 73 MET A O 1
ATOM 574 N N . ASP A 1 74 ? -2.798 -24.490 -70.699 1.00 35.00 74 ASP A N 1
ATOM 575 C CA . ASP A 1 74 ? -2.691 -25.946 -70.774 1.00 35.00 74 ASP A CA 1
ATOM 576 C C . ASP A 1 74 ? -3.352 -26.456 -72.065 1.00 35.00 74 ASP A C 1
ATOM 578 O O . ASP A 1 74 ? -4.369 -25.925 -72.516 1.00 35.00 74 ASP A O 1
ATOM 582 N N . SER A 1 75 ? -2.756 -27.516 -72.621 1.00 33.56 75 SER A N 1
ATOM 583 C CA . SER A 1 75 ? -3.122 -28.312 -73.811 1.00 33.56 75 SER A CA 1
ATOM 584 C C . SER A 1 75 ? -2.683 -27.798 -75.198 1.00 33.56 75 SER A C 1
ATOM 586 O O . SER A 1 75 ? -3.305 -26.927 -75.797 1.00 33.56 75 SER A O 1
ATOM 588 N N . PHE A 1 76 ? -1.632 -28.407 -75.767 1.00 32.69 76 PHE A N 1
ATOM 589 C CA . PHE A 1 76 ? -1.791 -29.471 -76.774 1.00 32.69 76 PHE A CA 1
ATOM 590 C C . PHE A 1 76 ? -0.445 -30.153 -77.097 1.00 32.69 76 PHE A C 1
ATOM 592 O O . PHE A 1 76 ? 0.590 -29.504 -77.223 1.00 32.69 76 PHE A O 1
ATOM 599 N N . VAL A 1 77 ? -0.506 -31.479 -77.199 1.00 45.94 77 VAL A N 1
ATOM 600 C CA . VAL A 1 77 ? 0.553 -32.460 -77.487 1.00 45.94 77 VAL A CA 1
ATOM 601 C C . VAL A 1 77 ? 0.558 -32.730 -79.003 1.00 45.94 77 VAL A C 1
ATOM 603 O O . VAL A 1 77 ? -0.530 -32.838 -79.564 1.00 45.94 77 VAL A O 1
ATOM 606 N N . ASP A 1 78 ? 1.707 -32.775 -79.692 1.00 38.72 78 ASP A N 1
ATOM 607 C CA . ASP A 1 78 ? 2.382 -34.030 -80.101 1.00 38.72 78 ASP A CA 1
ATOM 608 C C . ASP A 1 78 ? 3.521 -33.850 -81.136 1.00 38.72 78 ASP A C 1
ATOM 610 O O . ASP A 1 78 ? 3.519 -32.922 -81.942 1.00 38.72 78 ASP A O 1
ATOM 614 N N . GLU A 1 79 ? 4.460 -34.800 -81.070 1.00 42.59 79 GLU A N 1
ATOM 615 C CA . GLU A 1 79 ? 5.393 -35.317 -82.089 1.00 42.59 79 GLU A CA 1
ATOM 616 C C . GLU A 1 79 ? 6.203 -34.368 -83.000 1.00 42.59 79 GLU A C 1
ATOM 618 O O . GLU A 1 79 ? 5.735 -33.824 -83.999 1.00 42.59 79 GLU A O 1
ATOM 623 N N . THR A 1 80 ? 7.526 -34.351 -82.789 1.00 34.16 80 THR A N 1
ATOM 624 C CA . THR A 1 80 ? 8.479 -34.663 -83.873 1.00 34.16 80 THR A CA 1
ATOM 625 C C . THR A 1 80 ? 9.843 -35.079 -83.320 1.00 34.16 80 THR A C 1
ATOM 627 O O . THR A 1 80 ? 10.404 -34.465 -82.415 1.00 34.16 80 THR A O 1
ATOM 630 N N . GLU A 1 81 ? 10.338 -36.182 -83.869 1.00 46.88 81 GLU A N 1
ATOM 631 C CA . GLU A 1 81 ? 11.574 -36.877 -83.530 1.00 46.88 81 GLU A CA 1
ATOM 632 C C . GLU A 1 81 ? 12.850 -36.071 -83.834 1.00 46.88 81 GLU A C 1
ATOM 634 O O . GLU A 1 81 ? 12.921 -35.317 -84.803 1.00 46.88 81 GLU A O 1
ATOM 639 N N . GLY A 1 82 ? 13.916 -36.387 -83.088 1.00 36.91 82 GLY A N 1
ATOM 640 C CA . GLY A 1 82 ? 15.280 -36.407 -83.624 1.00 36.91 82 GLY A CA 1
ATOM 641 C C . GLY A 1 82 ? 16.230 -35.326 -83.106 1.00 36.91 82 GLY A C 1
ATOM 642 O O . GLY A 1 82 ? 16.101 -34.154 -83.436 1.00 36.91 82 GLY A O 1
ATOM 643 N N . GLY A 1 83 ? 17.280 -35.748 -82.389 1.00 33.31 83 GLY A N 1
ATOM 644 C CA . GLY A 1 83 ? 18.505 -34.946 -82.283 1.00 33.31 83 GLY A CA 1
ATOM 645 C C . GLY A 1 83 ? 19.178 -34.934 -80.919 1.00 33.31 83 GLY A C 1
ATOM 646 O O . GLY A 1 83 ? 19.237 -33.910 -80.249 1.00 33.31 83 GLY A O 1
ATOM 647 N N . THR A 1 84 ? 19.741 -36.070 -80.525 1.00 44.97 84 THR A N 1
ATOM 648 C CA . THR A 1 84 ? 20.650 -36.230 -79.390 1.00 44.97 84 THR A CA 1
ATOM 649 C C . THR A 1 84 ? 21.883 -35.326 -79.536 1.00 44.97 84 THR A C 1
ATOM 651 O O . THR A 1 84 ? 22.762 -35.599 -80.349 1.00 44.97 84 THR A O 1
ATOM 654 N N . LEU A 1 85 ? 21.994 -34.283 -78.711 1.00 38.91 85 LEU A N 1
ATOM 655 C CA . LEU A 1 85 ? 23.263 -33.606 -78.414 1.00 38.91 85 LEU A CA 1
ATOM 656 C C . LEU A 1 85 ? 23.243 -33.142 -76.954 1.00 38.91 85 LEU A C 1
ATOM 658 O O . LEU A 1 85 ? 23.000 -31.988 -76.614 1.00 38.91 85 LEU A O 1
ATOM 662 N N . ALA A 1 86 ? 23.462 -34.117 -76.072 1.00 40.59 86 ALA A N 1
ATOM 663 C CA . ALA A 1 86 ? 23.719 -33.897 -74.661 1.00 40.59 86 ALA A CA 1
ATOM 664 C C . ALA A 1 86 ? 25.099 -33.242 -74.500 1.00 40.59 86 ALA A C 1
ATOM 666 O O . ALA A 1 86 ? 26.114 -33.918 -74.336 1.00 40.59 86 ALA A O 1
ATOM 667 N N . THR A 1 87 ? 25.141 -31.913 -74.537 1.00 40.69 87 THR A N 1
ATOM 668 C CA . THR A 1 87 ? 26.270 -31.160 -73.992 1.00 40.69 87 THR A CA 1
ATOM 669 C C . THR A 1 87 ? 26.139 -31.218 -72.476 1.00 40.69 87 THR A C 1
ATOM 671 O O . THR A 1 87 ? 25.399 -30.445 -71.871 1.00 40.69 87 THR A O 1
ATOM 674 N N . SER A 1 88 ? 26.815 -32.187 -71.855 1.00 44.84 88 SER A N 1
ATOM 675 C CA . SER A 1 88 ? 26.958 -32.280 -70.405 1.00 44.84 88 SER A CA 1
ATOM 676 C C . SER A 1 88 ? 27.760 -31.077 -69.897 1.00 44.84 88 SER A C 1
ATOM 678 O O . SER A 1 88 ? 28.974 -31.149 -69.696 1.00 44.84 88 SER A O 1
ATOM 680 N N . LEU A 1 89 ? 27.086 -29.945 -69.704 1.00 47.25 89 LEU A N 1
ATOM 681 C CA . LEU A 1 89 ? 27.576 -28.879 -68.845 1.00 47.25 89 LEU A CA 1
ATOM 682 C C . LEU A 1 89 ? 27.590 -29.449 -67.429 1.00 47.25 89 LEU A C 1
ATOM 684 O O . LEU A 1 89 ? 26.558 -29.581 -66.776 1.00 47.25 89 LEU A O 1
ATOM 688 N N . SER A 1 90 ? 28.785 -29.878 -67.020 1.00 46.72 90 SER A N 1
ATOM 689 C CA . SER A 1 90 ? 29.164 -30.184 -65.646 1.00 46.72 90 SER A CA 1
ATOM 690 C C . SER A 1 90 ? 28.532 -29.147 -64.719 1.00 46.72 90 SER A C 1
ATOM 692 O O . SER A 1 90 ? 28.989 -28.009 -64.646 1.00 46.72 90 SER A O 1
ATOM 694 N N . ALA A 1 91 ? 27.446 -29.538 -64.051 1.00 51.44 91 ALA A N 1
ATOM 695 C CA . ALA A 1 91 ? 26.817 -28.751 -63.010 1.00 51.44 91 ALA A CA 1
ATOM 696 C C . ALA A 1 91 ? 27.874 -28.510 -61.929 1.00 51.44 91 ALA A C 1
ATOM 698 O O . ALA A 1 91 ? 28.217 -29.415 -61.167 1.00 51.44 91 ALA A O 1
ATOM 699 N N . HIS A 1 92 ? 28.458 -27.313 -61.923 1.00 53.78 92 HIS A N 1
ATOM 700 C CA . HIS A 1 92 ? 29.385 -26.873 -60.895 1.00 53.78 92 HIS A CA 1
ATOM 701 C C . HIS A 1 92 ? 28.646 -26.892 -59.557 1.00 53.78 92 HIS A C 1
ATOM 703 O O . HIS A 1 92 ? 27.827 -26.028 -59.254 1.00 53.78 92 HIS A O 1
ATOM 709 N N . SER A 1 93 ? 28.904 -27.942 -58.778 1.00 67.81 93 SER A N 1
ATOM 710 C CA . SER A 1 93 ? 28.271 -28.228 -57.497 1.00 67.81 93 SER A CA 1
ATOM 711 C C . SER A 1 93 ? 28.858 -27.339 -56.401 1.00 67.81 93 SER A C 1
ATOM 713 O O . SER A 1 93 ? 29.490 -27.829 -55.462 1.00 67.81 93 SER A O 1
ATOM 715 N N . HIS A 1 94 ? 28.705 -26.021 -56.521 1.00 82.31 94 HIS A N 1
ATOM 716 C CA . HIS A 1 94 ? 28.962 -25.144 -55.388 1.00 82.31 94 HIS A CA 1
ATOM 717 C C . HIS A 1 94 ? 27.825 -25.348 -54.380 1.00 82.31 94 HIS A C 1
ATOM 719 O O . HIS A 1 94 ? 26.673 -25.056 -54.708 1.00 82.31 94 HIS A O 1
ATOM 725 N N . PRO A 1 95 ? 28.102 -25.877 -53.173 1.00 91.44 95 PRO A N 1
ATOM 726 C CA . PRO A 1 95 ? 27.057 -26.060 -52.179 1.00 91.44 95 PRO A CA 1
ATOM 727 C C . PRO A 1 95 ? 26.437 -24.695 -51.835 1.00 91.44 95 PRO A C 1
ATOM 729 O O . PRO A 1 95 ? 27.168 -23.698 -51.778 1.00 91.44 95 PRO A O 1
ATOM 732 N N . PRO A 1 96 ? 25.111 -24.625 -51.622 1.00 91.00 96 PRO A N 1
ATOM 733 C CA . PRO A 1 96 ? 24.463 -23.396 -51.190 1.00 91.00 96 PRO A CA 1
ATOM 734 C C . PRO A 1 96 ? 25.055 -22.913 -49.862 1.00 91.00 96 PRO A C 1
ATOM 736 O O . PRO A 1 96 ? 25.458 -23.732 -49.028 1.00 91.00 96 PRO A O 1
ATOM 739 N N . PRO A 1 97 ? 25.135 -21.591 -49.644 1.00 94.44 97 PRO A N 1
ATOM 740 C CA . PRO A 1 97 ? 25.669 -21.049 -48.415 1.00 94.44 97 PRO A CA 1
ATOM 741 C C . PRO A 1 97 ? 24.693 -21.361 -47.271 1.00 94.44 97 PRO A C 1
ATOM 743 O O . PRO A 1 97 ? 23.501 -21.568 -47.508 1.00 94.44 97 PRO A O 1
ATOM 746 N N . PRO A 1 98 ? 25.157 -21.364 -46.013 1.00 95.88 98 PRO A N 1
ATOM 747 C CA . PRO A 1 98 ? 24.346 -21.733 -44.853 1.00 95.88 98 PRO A CA 1
ATOM 748 C C . PRO A 1 98 ? 23.388 -20.605 -44.410 1.00 95.88 98 PRO A C 1
ATOM 750 O O . PRO A 1 98 ? 23.243 -20.340 -43.215 1.00 95.88 98 PRO A O 1
ATOM 753 N N . PHE A 1 99 ? 22.752 -19.922 -45.363 1.00 97.50 99 PHE A N 1
ATOM 754 C CA . PHE A 1 99 ? 21.776 -18.861 -45.126 1.00 97.50 99 PHE A CA 1
ATOM 755 C C . PHE A 1 99 ? 20.398 -19.294 -45.614 1.00 97.50 99 PHE A C 1
ATOM 757 O O . PHE A 1 99 ? 20.269 -19.955 -46.642 1.00 97.50 99 PHE A O 1
ATOM 764 N N . ALA A 1 100 ? 19.367 -18.874 -44.890 1.00 97.44 100 ALA A N 1
ATOM 765 C CA . ALA A 1 100 ? 17.977 -19.040 -45.282 1.00 97.44 100 ALA A CA 1
ATOM 766 C C . ALA A 1 100 ? 17.220 -17.703 -45.187 1.00 97.44 100 ALA A C 1
ATOM 768 O O . ALA A 1 100 ? 17.564 -16.855 -44.356 1.00 97.44 100 ALA A O 1
ATOM 769 N N . PRO A 1 101 ? 16.162 -17.505 -45.992 1.00 97.88 101 PRO A N 1
ATOM 770 C CA . PRO A 1 101 ? 15.234 -16.394 -45.815 1.00 97.88 101 PRO A CA 1
ATOM 771 C C . PRO A 1 101 ? 14.725 -16.282 -44.367 1.00 97.88 101 PRO A C 1
ATOM 773 O O . PRO A 1 101 ? 14.277 -17.261 -43.771 1.00 97.88 101 PRO A O 1
ATOM 776 N N . GLY A 1 102 ? 14.779 -15.081 -43.795 1.00 97.25 102 GLY A N 1
ATOM 777 C CA . GLY A 1 102 ? 14.470 -14.793 -42.392 1.00 97.25 102 GLY A CA 1
ATOM 778 C C . GLY A 1 102 ? 15.659 -14.924 -41.431 1.00 97.25 102 GLY A C 1
ATOM 779 O O . GLY A 1 102 ? 15.493 -14.703 -40.227 1.00 97.25 102 GLY A O 1
ATOM 780 N N . ASP A 1 103 ? 16.856 -15.283 -41.902 1.00 98.12 103 ASP A N 1
ATOM 781 C CA . ASP A 1 103 ? 18.063 -15.244 -41.074 1.00 98.12 103 ASP A CA 1
ATOM 782 C C . ASP A 1 103 ? 18.496 -13.805 -40.781 1.00 98.12 103 ASP A C 1
ATOM 784 O O . ASP A 1 103 ? 18.526 -12.955 -41.668 1.00 98.12 103 ASP A O 1
ATOM 788 N N . HIS A 1 104 ? 18.861 -13.542 -39.525 1.00 97.88 104 HIS A N 1
ATOM 789 C CA . HIS A 1 104 ? 19.516 -12.300 -39.130 1.00 97.88 104 HIS A CA 1
ATOM 790 C C . HIS A 1 104 ? 21.018 -12.467 -39.339 1.00 97.88 104 HIS A C 1
ATOM 792 O O . HIS A 1 104 ? 21.644 -13.362 -38.764 1.00 97.88 104 HIS A O 1
ATOM 798 N N . VAL A 1 105 ? 21.582 -11.612 -40.181 1.00 97.56 105 VAL A N 1
ATOM 799 C CA . VAL A 1 105 ? 22.993 -11.611 -40.548 1.00 97.56 105 VAL A CA 1
ATOM 800 C C . VAL A 1 105 ? 23.658 -10.298 -40.158 1.00 97.56 105 VAL A C 1
ATOM 802 O O . VAL A 1 105 ? 23.007 -9.258 -40.068 1.00 97.56 105 VAL A O 1
ATOM 805 N N . TYR A 1 106 ? 24.965 -10.347 -39.931 1.00 96.50 106 TYR A N 1
ATOM 806 C CA . TYR A 1 106 ? 25.794 -9.177 -39.700 1.00 96.50 106 TYR A CA 1
ATOM 807 C C . TYR A 1 106 ? 27.062 -9.223 -40.554 1.00 96.50 106 TYR A C 1
ATOM 809 O O . TYR A 1 106 ? 27.548 -10.295 -40.913 1.00 96.50 106 TYR A O 1
ATOM 817 N N . GLN A 1 107 ? 27.609 -8.055 -40.870 1.00 94.88 107 GLN A N 1
ATOM 818 C CA . GLN A 1 107 ? 28.922 -7.907 -41.490 1.00 94.88 107 GLN A CA 1
ATOM 819 C C . GLN A 1 107 ? 29.735 -6.835 -40.764 1.00 94.88 107 GLN A C 1
ATOM 821 O O . GLN A 1 107 ? 29.188 -5.893 -40.187 1.00 94.88 107 GLN A O 1
ATOM 826 N N . TRP A 1 108 ? 31.058 -6.973 -40.781 1.00 90.31 108 TRP A N 1
ATOM 827 C CA . TRP A 1 108 ? 31.958 -6.009 -40.156 1.00 90.31 108 TRP A CA 1
ATOM 828 C C . TRP A 1 108 ? 32.190 -4.810 -41.072 1.00 90.31 108 TRP A C 1
ATOM 830 O O . TRP A 1 108 ? 32.796 -4.941 -42.136 1.00 90.31 108 TRP A O 1
ATOM 840 N N . CYS A 1 109 ? 31.789 -3.620 -40.630 1.00 87.62 109 CYS A N 1
ATOM 841 C CA . CYS A 1 109 ? 32.112 -2.384 -41.329 1.00 87.62 109 CYS A CA 1
ATOM 842 C C . CYS A 1 109 ? 33.437 -1.819 -40.816 1.00 87.62 109 CYS A C 1
ATOM 844 O O . CYS A 1 109 ? 33.622 -1.565 -39.622 1.00 87.62 109 CYS A O 1
ATOM 846 N N . ARG A 1 110 ? 34.376 -1.609 -41.742 1.00 83.12 110 ARG A N 1
ATOM 847 C CA . ARG A 1 110 ? 35.664 -0.977 -41.452 1.00 83.12 110 ARG A CA 1
ATOM 848 C C . ARG A 1 110 ? 35.569 0.522 -41.710 1.00 83.12 110 ARG A C 1
ATOM 850 O O . ARG A 1 110 ? 35.214 0.930 -42.812 1.00 83.12 110 ARG A O 1
ATOM 857 N N . VAL A 1 111 ? 35.939 1.331 -40.722 1.00 74.25 111 VAL A N 1
ATOM 858 C CA . VAL A 1 111 ? 36.140 2.778 -40.878 1.00 74.25 111 VAL A CA 1
ATOM 859 C C . VAL A 1 111 ? 37.643 3.020 -40.796 1.00 74.25 111 VAL A C 1
ATOM 861 O O . VAL A 1 111 ? 38.276 2.642 -39.816 1.00 74.25 111 VAL A O 1
ATOM 864 N N . ALA A 1 112 ? 38.235 3.570 -41.861 1.00 79.25 112 ALA A N 1
ATOM 865 C CA . ALA A 1 112 ? 39.690 3.746 -41.984 1.00 79.25 112 ALA A CA 1
ATOM 866 C C . ALA A 1 112 ? 40.506 2.448 -41.755 1.00 79.25 112 ALA A C 1
ATOM 868 O O . ALA A 1 112 ? 41.578 2.463 -41.159 1.00 79.25 112 ALA A O 1
ATOM 869 N N . GLY A 1 113 ? 39.986 1.301 -42.209 1.00 70.69 113 GLY A N 1
ATOM 870 C CA . GLY A 1 113 ? 40.652 -0.003 -42.075 1.00 70.69 113 GLY A CA 1
ATOM 871 C C . GLY A 1 113 ? 40.492 -0.681 -40.710 1.00 70.69 113 GLY A C 1
ATOM 872 O O . GLY A 1 113 ? 40.777 -1.873 -40.605 1.00 70.69 113 GLY A O 1
ATOM 873 N N . ILE A 1 114 ? 39.961 0.017 -39.702 1.00 58.16 114 ILE A N 1
ATOM 874 C CA . ILE A 1 114 ? 39.684 -0.536 -38.373 1.00 58.16 114 ILE A CA 1
ATOM 875 C C . ILE A 1 114 ? 38.215 -0.990 -38.330 1.00 58.16 114 ILE A C 1
ATOM 877 O O . ILE A 1 114 ? 37.332 -0.204 -38.689 1.00 58.16 114 ILE A O 1
ATOM 881 N N . PRO A 1 115 ? 37.912 -2.246 -37.944 1.00 64.38 115 PRO A N 1
ATOM 882 C CA . PRO A 1 115 ? 36.533 -2.682 -37.732 1.00 64.38 115 PRO A CA 1
ATOM 883 C C . PRO A 1 115 ? 35.897 -1.823 -36.633 1.00 64.38 115 PRO A C 1
ATOM 885 O O . PRO A 1 115 ? 36.328 -1.867 -35.484 1.00 64.38 115 PRO A O 1
ATOM 888 N N . ALA A 1 116 ? 34.910 -1.008 -37.008 1.00 71.88 116 ALA A N 1
ATOM 889 C CA . ALA A 1 116 ? 34.352 0.021 -36.132 1.00 71.88 116 ALA A CA 1
ATOM 890 C C . ALA A 1 116 ? 32.955 -0.341 -35.613 1.00 71.88 116 ALA A C 1
ATOM 892 O O . ALA A 1 116 ? 32.612 0.023 -34.493 1.00 71.88 116 ALA A O 1
ATOM 893 N N . PHE A 1 117 ? 32.149 -1.052 -36.408 1.00 84.81 117 PHE A N 1
ATOM 894 C CA . PHE A 1 117 ? 30.804 -1.479 -36.017 1.00 84.81 117 PHE A CA 1
ATOM 895 C C . PHE A 1 117 ? 30.320 -2.673 -36.851 1.00 84.81 117 PHE A C 1
ATOM 897 O O . PHE A 1 117 ? 30.832 -2.933 -37.945 1.00 84.81 117 PHE A O 1
ATOM 904 N N . HIS A 1 118 ? 29.312 -3.386 -36.345 1.00 90.62 118 HIS A N 1
ATOM 905 C CA . HIS A 1 118 ? 28.581 -4.380 -37.127 1.00 90.62 118 HIS A CA 1
ATOM 906 C C . HIS A 1 118 ? 27.404 -3.739 -37.847 1.00 90.62 118 HIS A C 1
ATOM 908 O O . HIS A 1 118 ? 26.651 -2.954 -37.268 1.00 90.62 118 HIS A O 1
ATOM 914 N N . HIS A 1 119 ? 27.224 -4.126 -39.099 1.00 93.25 119 HIS A N 1
ATOM 915 C CA . HIS A 1 119 ? 26.045 -3.805 -39.874 1.00 93.25 119 HIS A CA 1
ATOM 916 C C . HIS A 1 119 ? 25.135 -5.024 -39.946 1.00 93.25 119 HIS A C 1
ATOM 918 O O . HIS A 1 119 ? 25.591 -6.093 -40.336 1.00 93.25 119 HIS A O 1
ATOM 924 N N . HIS A 1 120 ? 23.878 -4.859 -39.546 1.00 95.88 120 HIS A N 1
ATOM 925 C CA . HIS A 1 120 ? 22.913 -5.941 -39.373 1.00 95.88 120 HIS A CA 1
ATOM 926 C C . HIS A 1 120 ? 21.809 -5.875 -40.428 1.00 95.88 120 HIS A C 1
ATOM 928 O O . HIS A 1 120 ? 21.357 -4.786 -40.780 1.00 95.88 120 HIS A O 1
ATOM 934 N N . ALA A 1 121 ? 21.362 -7.034 -40.905 1.00 97.31 121 ALA A N 1
ATOM 935 C CA . ALA A 1 121 ? 20.293 -7.153 -41.890 1.00 97.31 121 ALA A CA 1
ATOM 936 C C . ALA A 1 121 ? 19.506 -8.463 -41.721 1.00 97.31 121 ALA A C 1
ATOM 938 O O . ALA A 1 121 ? 19.953 -9.394 -41.047 1.00 97.31 121 ALA A O 1
ATOM 939 N N . ILE A 1 122 ? 18.339 -8.549 -42.358 1.00 98.19 122 ILE A N 1
ATOM 940 C CA . ILE A 1 122 ? 17.578 -9.793 -42.509 1.00 98.19 122 ILE A CA 1
ATOM 941 C C . ILE A 1 122 ? 17.703 -10.290 -43.948 1.00 98.19 122 ILE A C 1
ATOM 943 O O . ILE A 1 122 ? 17.499 -9.525 -44.889 1.00 98.19 122 ILE A O 1
ATOM 947 N N . VAL A 1 123 ? 18.008 -11.575 -44.123 1.00 98.25 123 VAL A N 1
ATOM 948 C CA . VAL A 1 123 ? 18.026 -12.230 -45.435 1.00 98.25 123 VAL A CA 1
ATOM 949 C C . VAL A 1 123 ? 16.595 -12.360 -45.949 1.00 98.25 123 VAL A C 1
ATOM 951 O O . VAL A 1 123 ? 15.759 -12.998 -45.316 1.00 98.25 123 VAL A O 1
ATOM 954 N N . VAL A 1 124 ? 16.311 -11.779 -47.108 1.00 97.75 124 VAL A N 1
ATOM 955 C CA . VAL A 1 124 ? 15.032 -11.910 -47.817 1.00 97.75 124 VAL A CA 1
ATOM 956 C C . VAL A 1 124 ? 15.081 -13.085 -48.784 1.00 97.75 124 VAL A C 1
ATOM 958 O O . VAL A 1 124 ? 14.148 -13.880 -48.831 1.00 97.75 124 VAL A O 1
ATOM 961 N N . GLN A 1 125 ? 16.178 -13.223 -49.531 1.00 97.56 125 GLN A N 1
ATOM 962 C CA . GLN A 1 125 ? 16.342 -14.275 -50.532 1.00 97.56 125 GLN A CA 1
ATOM 963 C C . GLN A 1 125 ? 17.810 -14.683 -50.663 1.00 97.56 125 GLN A C 1
ATOM 965 O O . GLN A 1 125 ? 18.708 -13.852 -50.532 1.00 97.56 125 GLN A O 1
ATOM 970 N N . VAL A 1 126 ? 18.041 -15.963 -50.951 1.00 97.38 126 VAL A N 1
ATOM 971 C CA . VAL A 1 126 ? 19.354 -16.520 -51.302 1.00 97.38 126 VAL A CA 1
ATOM 972 C C . VAL A 1 126 ? 19.266 -17.010 -52.739 1.00 97.38 126 VAL A C 1
ATOM 974 O O . VAL A 1 126 ? 18.358 -17.777 -53.060 1.00 97.38 126 VAL A O 1
ATOM 977 N N . TYR A 1 127 ? 20.166 -16.556 -53.607 1.00 96.75 127 TYR A N 1
ATOM 978 C CA . TYR A 1 127 ? 20.170 -16.958 -55.013 1.00 96.75 127 TYR A CA 1
ATOM 979 C C . TYR A 1 127 ? 21.595 -17.065 -55.559 1.00 96.75 127 TYR A C 1
ATOM 981 O O . TYR A 1 127 ? 22.533 -16.475 -55.023 1.00 96.75 127 TYR A O 1
ATOM 989 N N . TRP A 1 128 ? 21.757 -17.866 -56.608 1.00 96.31 128 TRP A N 1
ATOM 990 C CA . TRP A 1 128 ? 23.016 -18.003 -57.332 1.00 96.31 128 TRP A CA 1
ATOM 991 C C . TRP A 1 128 ? 23.031 -17.011 -58.490 1.00 96.31 128 TRP A C 1
ATOM 993 O O . TRP A 1 128 ? 22.139 -17.055 -59.338 1.00 96.31 128 TRP A O 1
ATOM 1003 N N . ASP A 1 129 ? 24.021 -16.120 -58.526 1.00 95.50 129 ASP A N 1
ATOM 1004 C CA . ASP A 1 129 ? 24.237 -15.258 -59.684 1.00 95.50 129 ASP A CA 1
ATOM 1005 C C . ASP A 1 129 ? 25.065 -16.017 -60.719 1.00 95.50 129 ASP A C 1
ATOM 1007 O O . ASP A 1 129 ? 26.246 -16.313 -60.516 1.00 95.50 129 ASP A O 1
ATOM 1011 N N . THR A 1 130 ? 24.427 -16.354 -61.838 1.00 93.88 130 THR A N 1
ATOM 1012 C CA . THR A 1 130 ? 25.063 -17.075 -62.943 1.00 93.88 130 THR A CA 1
ATOM 1013 C C . THR A 1 130 ? 26.149 -16.262 -63.635 1.00 93.88 130 THR A C 1
ATOM 1015 O O . THR A 1 130 ? 27.036 -16.853 -64.243 1.00 93.88 130 THR A O 1
ATOM 1018 N N . SER A 1 131 ? 26.087 -14.931 -63.556 1.00 93.56 131 SER A N 1
ATOM 1019 C CA . SER A 1 131 ? 27.020 -14.033 -64.246 1.00 93.56 131 SER A CA 1
ATOM 1020 C C . SER A 1 131 ? 28.387 -14.055 -63.571 1.00 93.56 131 SER A C 1
ATOM 1022 O O . SER A 1 131 ? 29.410 -14.227 -64.229 1.00 93.56 131 SER A O 1
ATOM 1024 N N . ASP A 1 132 ? 28.378 -13.959 -62.242 1.00 92.44 132 ASP A N 1
ATOM 1025 C CA . ASP A 1 132 ? 29.587 -13.883 -61.423 1.00 92.44 132 ASP A CA 1
ATOM 1026 C C . ASP A 1 132 ? 29.969 -15.235 -60.797 1.00 92.44 132 ASP A C 1
ATOM 1028 O O . ASP A 1 132 ? 31.023 -15.352 -60.173 1.00 92.44 132 ASP A O 1
ATOM 1032 N N . CYS A 1 133 ? 29.138 -16.270 -60.976 1.00 94.19 133 CYS A N 1
ATOM 1033 C CA . CYS A 1 133 ? 29.314 -17.596 -60.376 1.00 94.19 133 CYS A CA 1
ATOM 1034 C C . CYS A 1 133 ? 29.515 -17.520 -58.852 1.00 94.19 133 CYS A C 1
ATOM 1036 O O . CYS A 1 133 ? 30.422 -18.141 -58.287 1.00 94.19 133 CYS A O 1
ATOM 1038 N N . VAL A 1 134 ? 28.673 -16.732 -58.180 1.00 95.75 134 VAL A N 1
ATOM 1039 C CA . VAL A 1 134 ? 28.726 -16.508 -56.730 1.00 95.75 134 VAL A CA 1
ATOM 1040 C C . VAL A 1 134 ? 27.336 -16.556 -56.111 1.00 95.75 134 VAL A C 1
ATOM 1042 O O . VAL A 1 134 ? 26.327 -16.209 -56.724 1.00 95.75 134 VAL A O 1
ATOM 1045 N N . TRP A 1 135 ? 27.284 -16.964 -54.845 1.00 97.00 135 TRP A N 1
ATOM 1046 C CA . TRP A 1 135 ? 26.065 -16.887 -54.052 1.00 97.00 135 TRP A CA 1
ATOM 1047 C C . TRP A 1 135 ? 25.822 -15.462 -53.558 1.00 97.00 135 TRP A C 1
ATOM 1049 O O . TRP A 1 135 ? 26.679 -14.859 -52.902 1.00 97.00 135 TRP A O 1
ATOM 1059 N N . MET A 1 136 ? 24.617 -14.968 -53.817 1.00 97.44 136 MET A N 1
ATOM 1060 C CA . MET A 1 136 ? 24.146 -13.644 -53.439 1.00 97.44 136 MET A CA 1
ATOM 1061 C C . MET A 1 136 ? 23.048 -13.748 -52.378 1.00 97.44 136 MET A C 1
ATOM 1063 O O . MET A 1 136 ? 22.223 -14.666 -52.376 1.00 97.44 136 MET A O 1
ATOM 1067 N N . LEU A 1 137 ? 23.037 -12.777 -51.470 1.00 97.88 137 LEU A N 1
ATOM 1068 C CA . LEU A 1 137 ? 21.978 -12.551 -50.496 1.00 97.88 137 LEU A CA 1
ATOM 1069 C C . LEU A 1 137 ? 21.254 -11.262 -50.864 1.00 97.88 137 LEU A C 1
ATOM 1071 O O . LEU A 1 137 ? 21.867 -10.197 -50.901 1.00 97.88 137 LEU A O 1
ATOM 1075 N N . HIS A 1 138 ? 19.947 -11.347 -51.082 1.00 97.50 138 HIS A N 1
ATOM 1076 C CA . HIS A 1 138 ? 19.084 -10.177 -51.034 1.00 97.50 138 HIS A CA 1
ATOM 1077 C C . HIS A 1 138 ? 18.742 -9.919 -49.567 1.00 97.50 138 HIS A C 1
ATOM 1079 O O . HIS A 1 138 ? 18.114 -10.762 -48.924 1.00 97.50 138 HIS A O 1
ATOM 1085 N N . VAL A 1 139 ? 19.194 -8.794 -49.022 1.00 97.69 139 VAL A N 1
ATOM 1086 C CA . VAL A 1 139 ? 19.059 -8.451 -47.601 1.00 97.69 139 VAL A CA 1
ATOM 1087 C C . VAL A 1 139 ? 18.272 -7.158 -47.420 1.00 97.69 139 VAL A C 1
ATOM 1089 O O . VAL A 1 139 ? 18.286 -6.294 -48.295 1.00 97.69 139 VAL A O 1
ATOM 1092 N N . SER A 1 140 ? 17.612 -7.012 -46.271 1.00 96.62 140 SER A N 1
ATOM 1093 C CA . SER A 1 140 ? 16.938 -5.779 -45.851 1.00 96.62 140 SER A CA 1
ATOM 1094 C C . SER A 1 140 ? 17.468 -5.283 -44.513 1.00 96.62 140 SER A C 1
ATOM 1096 O O . SER A 1 140 ? 17.608 -6.063 -43.569 1.00 96.62 140 SER A O 1
ATOM 1098 N N . ASP A 1 141 ? 17.727 -3.985 -44.413 1.00 94.31 141 ASP A N 1
ATOM 1099 C CA . ASP A 1 141 ? 18.306 -3.344 -43.234 1.00 94.31 141 ASP A CA 1
ATOM 1100 C C . ASP A 1 141 ? 17.729 -1.943 -42.981 1.00 94.31 141 ASP A C 1
ATOM 1102 O O . ASP A 1 141 ? 17.159 -1.291 -43.859 1.00 94.31 141 ASP A O 1
ATOM 1106 N N . PHE A 1 142 ? 17.930 -1.458 -41.752 1.00 89.56 142 PHE A N 1
ATOM 1107 C CA . PHE A 1 142 ? 17.662 -0.077 -41.361 1.00 89.56 142 PHE A CA 1
ATOM 1108 C C . PHE A 1 142 ? 18.979 0.682 -41.223 1.00 89.56 142 PHE A C 1
ATOM 1110 O O . PHE A 1 142 ? 19.721 0.457 -40.268 1.00 89.56 142 PHE A O 1
ATOM 1117 N N . SER A 1 143 ? 19.300 1.585 -42.148 1.00 82.50 143 SER A N 1
ATOM 1118 C CA . SER A 1 143 ? 20.602 2.258 -42.127 1.00 82.50 143 SER A CA 1
ATOM 1119 C C . SER A 1 143 ? 20.501 3.775 -42.223 1.00 82.50 143 SER A C 1
ATOM 1121 O O . SER A 1 143 ? 19.599 4.340 -42.843 1.00 82.50 143 SER A O 1
ATOM 1123 N N . ASN A 1 144 ? 21.496 4.432 -41.627 1.00 71.88 144 ASN A N 1
ATOM 1124 C CA . ASN A 1 144 ? 21.773 5.852 -41.831 1.00 71.88 144 ASN A CA 1
ATOM 1125 C C . ASN A 1 144 ? 22.769 6.099 -42.978 1.00 71.88 144 ASN A C 1
ATOM 1127 O O . ASN A 1 144 ? 23.281 7.200 -43.161 1.00 71.88 144 ASN A O 1
ATOM 1131 N N . ILE A 1 145 ? 23.125 5.047 -43.713 1.00 59.53 145 ILE A N 1
ATOM 1132 C CA . ILE A 1 145 ? 24.177 5.107 -44.715 1.00 59.53 145 ILE A CA 1
ATOM 1133 C C . ILE A 1 145 ? 23.528 5.542 -46.032 1.00 59.53 145 ILE A C 1
ATOM 1135 O O . ILE A 1 145 ? 22.971 4.722 -46.756 1.00 59.53 145 ILE A O 1
ATOM 1139 N N . SER A 1 146 ? 23.635 6.832 -46.361 1.00 52.81 146 SER A N 1
ATOM 1140 C CA . SER A 1 146 ? 23.375 7.339 -47.721 1.00 52.81 146 SER A CA 1
ATOM 1141 C C . SER A 1 146 ? 24.500 6.997 -48.715 1.00 52.81 146 SER A C 1
ATOM 1143 O O . SER A 1 146 ? 24.429 7.362 -49.886 1.00 52.81 146 SER A O 1
ATOM 1145 N N . LEU A 1 147 ? 25.546 6.298 -48.268 1.00 43.16 147 LEU A N 1
ATOM 1146 C CA . LEU A 1 147 ? 26.715 5.942 -49.062 1.00 43.16 147 LEU A CA 1
ATOM 1147 C C . LEU A 1 147 ? 26.571 4.551 -49.678 1.00 43.16 147 LEU A C 1
ATOM 1149 O O . LEU A 1 147 ? 26.659 3.567 -48.957 1.00 43.16 147 LEU A O 1
ATOM 1153 N N . TYR A 1 148 ? 26.390 4.493 -50.998 1.00 45.56 148 TYR A N 1
ATOM 1154 C CA . TYR A 1 148 ? 27.234 3.696 -51.911 1.00 45.56 148 TYR A CA 1
ATOM 1155 C C . TYR A 1 148 ? 26.916 3.928 -53.408 1.00 45.56 148 TYR A C 1
ATOM 1157 O O . TYR A 1 148 ? 27.496 3.251 -54.251 1.00 45.56 148 TYR A O 1
ATOM 1165 N N . ASP A 1 149 ? 26.132 4.952 -53.778 1.00 44.62 149 ASP A N 1
ATOM 1166 C CA . ASP A 1 149 ? 25.987 5.369 -55.192 1.00 44.62 149 ASP A CA 1
ATOM 1167 C C . ASP A 1 149 ? 27.288 5.919 -55.823 1.00 44.62 149 ASP A C 1
ATOM 1169 O O . ASP A 1 149 ? 27.356 6.110 -57.033 1.00 44.62 149 ASP A O 1
ATOM 1173 N N . ALA A 1 150 ? 28.359 6.147 -55.049 1.00 43.03 150 ALA A N 1
ATOM 1174 C CA . ALA A 1 150 ? 29.631 6.662 -55.573 1.00 43.03 150 ALA A CA 1
ATOM 1175 C C . ALA A 1 150 ? 30.674 5.578 -55.921 1.00 43.03 150 ALA A C 1
ATOM 1177 O O . ALA A 1 150 ? 31.638 5.873 -56.625 1.00 43.03 150 ALA A O 1
ATOM 1178 N N . THR A 1 151 ? 30.508 4.332 -55.463 1.00 43.75 151 THR A N 1
ATOM 1179 C CA . THR A 1 151 ? 31.566 3.301 -55.574 1.00 43.75 151 THR A CA 1
ATOM 1180 C C . THR A 1 151 ? 31.202 2.149 -56.511 1.00 43.75 151 THR A C 1
ATOM 1182 O O . THR A 1 151 ? 32.096 1.465 -56.999 1.00 43.75 151 THR A O 1
ATOM 1185 N N . ALA A 1 152 ? 29.921 1.976 -56.854 1.00 43.38 152 ALA A N 1
ATOM 1186 C CA . ALA A 1 152 ? 29.510 1.076 -57.938 1.00 43.38 152 ALA A CA 1
ATOM 1187 C C . ALA A 1 152 ? 29.787 1.670 -59.337 1.00 43.38 152 ALA A C 1
ATOM 1189 O O . ALA A 1 152 ? 29.920 0.934 -60.309 1.00 43.38 152 ALA A O 1
ATOM 1190 N N . ALA A 1 153 ? 29.970 2.992 -59.441 1.00 42.72 153 ALA A N 1
ATOM 1191 C CA . ALA A 1 153 ? 30.316 3.657 -60.698 1.00 42.72 153 ALA A CA 1
ATOM 1192 C C . ALA A 1 153 ? 31.811 3.553 -61.083 1.00 42.72 153 ALA A C 1
ATOM 1194 O O . ALA A 1 153 ? 32.169 3.926 -62.198 1.00 42.72 153 ALA A O 1
ATOM 1195 N N . SER A 1 154 ? 32.698 3.050 -60.210 1.00 40.03 154 SER A N 1
ATOM 1196 C CA . SER A 1 154 ? 34.157 3.075 -60.440 1.00 40.03 154 SER A CA 1
ATOM 1197 C C . SER A 1 154 ? 34.833 1.715 -60.658 1.00 40.03 154 SER A C 1
ATOM 1199 O O . SER A 1 154 ? 36.033 1.681 -60.922 1.00 40.03 154 SER A O 1
ATOM 1201 N N . VAL A 1 155 ? 34.097 0.596 -60.645 1.00 43.44 155 VAL A N 1
ATOM 1202 C CA . VAL A 1 155 ? 34.672 -0.742 -60.934 1.00 43.44 155 VAL A CA 1
ATOM 1203 C C . VAL A 1 155 ? 34.458 -1.182 -62.395 1.00 43.44 155 VAL A C 1
ATOM 1205 O O . VAL A 1 155 ? 35.028 -2.170 -62.846 1.00 43.44 155 VAL A O 1
ATOM 1208 N N . GLY A 1 156 ? 33.748 -0.387 -63.200 1.00 42.81 156 GLY A N 1
ATOM 1209 C CA . GLY A 1 156 ? 33.441 -0.699 -64.598 1.00 42.81 156 GLY A CA 1
ATOM 1210 C C . GLY A 1 156 ? 34.016 0.269 -65.635 1.00 42.81 156 GLY A C 1
ATOM 1211 O O . GLY A 1 156 ? 33.265 0.701 -66.499 1.00 42.81 156 GLY A O 1
ATOM 1212 N N . ARG A 1 157 ? 35.305 0.647 -65.589 1.00 37.25 157 ARG A N 1
ATOM 1213 C CA . ARG A 1 157 ? 35.998 1.198 -66.782 1.00 37.25 157 ARG A CA 1
ATOM 1214 C C . ARG A 1 157 ? 37.520 1.200 -66.641 1.00 37.25 157 ARG A C 1
ATOM 1216 O O . ARG A 1 157 ? 38.150 2.198 -66.305 1.00 37.25 157 ARG A O 1
ATOM 1223 N N . ARG A 1 158 ? 38.135 0.066 -66.973 1.00 41.81 158 ARG A N 1
ATOM 1224 C CA . ARG A 1 158 ? 39.554 0.001 -67.332 1.00 41.81 158 ARG A CA 1
ATOM 1225 C C . ARG A 1 158 ? 39.659 -0.002 -68.856 1.00 41.81 158 ARG A C 1
ATOM 1227 O O . ARG A 1 158 ? 39.683 -1.070 -69.447 1.00 41.81 158 ARG A O 1
ATOM 1234 N N . GLN A 1 159 ? 39.731 1.176 -69.479 1.00 39.94 159 GLN A N 1
ATOM 1235 C CA . GLN A 1 159 ? 40.388 1.358 -70.779 1.00 39.94 159 GLN A CA 1
ATOM 1236 C C . GLN A 1 159 ? 40.787 2.831 -71.003 1.00 39.94 159 GLN A C 1
ATOM 1238 O O . GLN A 1 159 ? 39.943 3.702 -71.156 1.00 39.94 159 GLN A O 1
ATOM 1243 N N . GLN A 1 160 ? 42.109 3.019 -71.017 1.00 41.94 160 GLN A N 1
ATOM 1244 C CA . GLN A 1 160 ? 42.913 3.878 -71.894 1.00 41.94 160 GLN A CA 1
ATOM 1245 C C . GLN A 1 160 ? 42.807 5.422 -71.858 1.00 41.94 160 GLN A C 1
ATOM 1247 O O . GLN A 1 160 ? 41.806 6.025 -72.219 1.00 41.94 160 GLN A O 1
ATOM 1252 N N . ASN A 1 161 ? 44.004 5.986 -71.630 1.00 38.62 161 ASN A N 1
ATOM 1253 C CA . ASN A 1 161 ? 44.594 7.213 -72.184 1.00 38.62 161 ASN A CA 1
ATOM 1254 C C . ASN A 1 161 ? 44.397 8.543 -71.442 1.00 38.62 161 ASN A C 1
ATOM 1256 O O . ASN A 1 161 ? 43.286 8.993 -71.203 1.00 38.62 161 ASN A O 1
ATOM 1260 N N . GLY A 1 162 ? 45.528 9.227 -71.217 1.00 35.62 162 GLY A N 1
ATOM 1261 C CA . GLY A 1 162 ? 45.568 10.689 -71.120 1.00 35.62 162 GLY A CA 1
ATOM 1262 C C . GLY A 1 162 ? 46.260 11.251 -69.885 1.00 35.62 162 GLY A C 1
ATOM 1263 O O . GLY A 1 162 ? 45.624 11.568 -68.893 1.00 35.62 162 GLY A O 1
ATOM 1264 N N . SER A 1 163 ? 47.573 11.415 -69.986 1.00 40.22 163 SER A N 1
ATOM 1265 C CA . SER A 1 163 ? 48.463 12.208 -69.132 1.00 40.22 163 SER A CA 1
ATOM 1266 C C . SER A 1 163 ? 48.025 13.671 -68.933 1.00 40.22 163 SER A C 1
ATOM 1268 O O . SER A 1 163 ? 47.722 14.339 -69.919 1.00 40.22 163 SER A O 1
ATOM 1270 N N . GLY A 1 164 ? 48.139 14.212 -67.709 1.00 34.31 164 GLY A N 1
ATOM 1271 C CA . GLY A 1 164 ? 48.137 15.668 -67.483 1.00 34.31 164 GLY A CA 1
ATOM 1272 C C . GLY A 1 164 ? 47.934 16.143 -66.035 1.00 34.31 164 GLY A C 1
ATOM 1273 O O . GLY A 1 164 ? 46.812 16.187 -65.558 1.00 34.31 164 GLY A O 1
ATOM 1274 N N . SER A 1 165 ? 49.040 16.519 -65.383 1.00 31.20 165 SER A N 1
ATOM 1275 C CA . SER A 1 165 ? 49.243 17.473 -64.270 1.00 31.20 165 SER A CA 1
ATOM 1276 C C . SER A 1 165 ? 48.150 17.819 -63.238 1.00 31.20 165 SER A C 1
ATOM 1278 O O . SER A 1 165 ? 47.171 18.503 -63.509 1.00 31.20 165 SER A O 1
ATOM 1280 N N . THR A 1 166 ? 48.495 17.505 -61.984 1.00 38.09 166 THR A N 1
ATOM 1281 C CA . THR A 1 166 ? 48.496 18.367 -60.778 1.00 38.09 166 THR A CA 1
ATOM 1282 C C . THR A 1 166 ? 47.631 19.640 -60.750 1.00 38.09 166 THR A C 1
ATOM 1284 O O . THR A 1 166 ? 48.002 20.667 -61.313 1.00 38.09 166 THR A O 1
ATOM 1287 N N . SER A 1 167 ? 46.613 19.646 -59.885 1.00 30.77 167 SER A N 1
ATOM 1288 C CA . SER A 1 167 ? 46.376 20.744 -58.932 1.00 30.77 167 SER A CA 1
ATOM 1289 C C . SER A 1 167 ? 45.523 20.247 -57.758 1.00 30.77 167 SER A C 1
ATOM 1291 O O . SER A 1 167 ? 44.396 19.790 -57.917 1.00 30.77 167 SER A O 1
ATOM 1293 N N . PHE A 1 168 ? 46.113 20.285 -56.564 1.00 34.94 168 PHE A N 1
ATOM 1294 C CA . PHE A 1 168 ? 45.406 20.153 -55.297 1.00 34.94 168 PHE A CA 1
ATOM 1295 C C . PHE A 1 168 ? 44.744 21.500 -54.994 1.00 34.94 168 PHE A C 1
ATOM 1297 O O . PHE A 1 168 ? 45.446 22.480 -54.749 1.00 34.94 168 PHE A O 1
ATOM 1304 N N . THR A 1 169 ? 43.416 21.539 -54.945 1.00 30.55 169 THR A N 1
ATOM 1305 C CA . THR A 1 169 ? 42.679 22.575 -54.219 1.00 30.55 169 THR A CA 1
ATOM 1306 C C . THR A 1 169 ? 41.649 21.940 -53.297 1.00 30.55 169 THR A C 1
ATOM 1308 O O . THR A 1 169 ? 40.834 21.098 -53.662 1.00 30.55 169 THR A O 1
ATOM 1311 N N . SER A 1 170 ? 41.795 22.350 -52.045 1.00 36.34 170 SER A N 1
ATOM 1312 C CA . SER A 1 170 ? 40.988 22.074 -50.871 1.00 36.34 170 SER A CA 1
ATOM 1313 C C . SER A 1 170 ? 39.526 22.505 -51.045 1.00 36.34 170 SER A C 1
ATOM 1315 O O . SER A 1 170 ? 39.266 23.551 -51.636 1.00 36.34 170 SER A O 1
ATOM 1317 N N . GLY A 1 171 ? 38.597 21.757 -50.437 1.00 31.23 171 GLY A N 1
ATOM 1318 C CA . GLY A 1 171 ? 37.292 22.288 -50.027 1.00 31.23 171 GLY A CA 1
ATOM 1319 C C . GLY A 1 171 ? 36.054 21.523 -50.502 1.00 31.23 171 GLY A C 1
ATOM 1320 O O . GLY A 1 171 ? 35.427 21.903 -51.483 1.00 31.23 171 GLY A O 1
ATOM 1321 N N . SER A 1 172 ? 35.631 20.501 -49.752 1.00 26.97 172 SER A N 1
ATOM 1322 C CA . SER A 1 172 ? 34.236 20.361 -49.278 1.00 26.97 172 SER A CA 1
ATOM 1323 C C . SER A 1 172 ? 34.068 19.094 -48.426 1.00 26.97 172 SER A C 1
ATOM 1325 O O . SER A 1 172 ? 34.317 17.974 -48.860 1.00 26.97 172 SER A O 1
ATOM 1327 N N . ASN A 1 173 ? 33.660 19.293 -47.171 1.00 36.53 173 ASN A N 1
ATOM 1328 C CA . ASN A 1 173 ? 33.283 18.248 -46.218 1.00 36.53 173 ASN A CA 1
ATOM 1329 C C . ASN A 1 173 ? 32.130 17.381 -46.771 1.00 36.53 173 ASN A C 1
ATOM 1331 O O . ASN A 1 173 ? 31.097 17.944 -47.133 1.00 36.53 173 ASN A O 1
ATOM 1335 N N . PRO A 1 174 ? 32.205 16.037 -46.733 1.00 34.69 174 PRO A N 1
ATOM 1336 C CA . PRO A 1 174 ? 31.120 15.168 -47.198 1.00 34.69 174 PRO A CA 1
ATOM 1337 C C . PRO A 1 174 ? 29.987 14.972 -46.167 1.00 34.69 174 PRO A C 1
ATOM 1339 O O . PRO A 1 174 ? 29.130 14.116 -46.354 1.00 34.69 174 PRO A O 1
ATOM 1342 N N . PHE A 1 175 ? 29.939 15.760 -45.086 1.00 36.97 175 PHE A N 1
ATOM 1343 C CA . PHE A 1 175 ? 28.935 15.606 -44.022 1.00 36.97 175 PHE A CA 1
ATOM 1344 C C . PHE A 1 175 ? 27.592 16.312 -44.267 1.00 36.97 175 PHE A C 1
ATOM 1346 O O . PHE A 1 175 ? 26.710 16.230 -43.418 1.00 36.97 175 PHE A O 1
ATOM 1353 N N . LEU A 1 176 ? 27.386 16.981 -45.407 1.00 42.94 176 LEU A N 1
ATOM 1354 C CA . LEU A 1 176 ? 26.144 17.716 -45.667 1.00 42.94 176 LEU A CA 1
ATOM 1355 C C . LEU A 1 176 ? 25.665 17.548 -47.116 1.00 42.94 176 LEU A C 1
ATOM 1357 O O . LEU A 1 176 ? 26.057 18.302 -48.003 1.00 42.94 176 LEU A O 1
ATOM 1361 N N . ARG A 1 177 ? 24.748 16.595 -47.348 1.00 38.38 177 ARG A N 1
ATOM 1362 C CA . ARG A 1 177 ? 23.746 16.704 -48.425 1.00 38.38 177 ARG A CA 1
ATOM 1363 C C . ARG A 1 177 ? 22.485 15.871 -48.135 1.00 38.38 177 ARG A C 1
ATOM 1365 O O . ARG A 1 177 ? 22.438 14.669 -48.364 1.00 38.38 177 ARG A O 1
ATOM 1372 N N . ASN A 1 178 ? 21.483 16.571 -47.602 1.00 40.19 178 ASN A N 1
ATOM 1373 C CA . ASN A 1 178 ? 20.033 16.326 -47.535 1.00 40.19 178 ASN A CA 1
ATOM 1374 C C . ASN A 1 178 ? 19.467 15.009 -48.120 1.00 40.19 178 ASN A C 1
ATOM 1376 O O . ASN A 1 178 ? 18.753 15.025 -49.122 1.00 40.19 178 ASN A O 1
ATOM 1380 N N . LYS A 1 179 ? 19.653 13.883 -47.427 1.00 49.12 179 LYS A N 1
ATOM 1381 C CA . LYS A 1 179 ? 18.675 12.779 -47.415 1.00 49.12 179 LYS A CA 1
ATOM 1382 C C . LYS A 1 179 ? 18.321 12.488 -45.956 1.00 49.12 179 LYS A C 1
ATOM 1384 O O . LYS A 1 179 ? 19.203 12.530 -45.101 1.00 49.12 179 LYS A O 1
ATOM 1389 N N . LYS A 1 180 ? 17.031 12.278 -45.665 1.00 56.50 180 LYS A N 1
ATOM 1390 C CA . LYS A 1 180 ? 16.535 12.078 -44.294 1.00 56.50 180 LYS A CA 1
ATOM 1391 C C . LYS A 1 180 ? 17.254 10.864 -43.664 1.00 56.50 180 LYS A C 1
ATOM 1393 O O . LYS A 1 180 ? 17.217 9.792 -44.266 1.00 56.50 180 LYS A O 1
ATOM 1398 N N . PRO A 1 181 ? 17.939 11.021 -42.517 1.00 63.34 181 PRO A N 1
ATOM 1399 C CA . PRO A 1 181 ? 18.678 9.939 -41.872 1.00 63.34 181 PRO A CA 1
ATOM 1400 C C . PRO A 1 181 ? 17.734 8.829 -41.381 1.00 63.34 181 PRO A C 1
ATOM 1402 O O . PRO A 1 181 ? 16.747 9.122 -40.713 1.00 63.34 181 PRO A O 1
ATOM 1405 N N . GLY A 1 182 ? 18.061 7.565 -41.679 1.00 68.94 182 GLY A N 1
ATOM 1406 C CA . GLY A 1 182 ? 17.326 6.378 -41.213 1.00 68.94 182 GLY A CA 1
ATOM 1407 C C . GLY A 1 182 ? 16.212 5.911 -42.154 1.00 68.94 182 GLY A C 1
ATOM 1408 O O . GLY A 1 182 ? 15.036 6.134 -41.886 1.00 68.94 182 GLY A O 1
ATOM 1409 N N . SER A 1 183 ? 16.574 5.210 -43.231 1.00 83.44 183 SER A N 1
ATOM 1410 C CA . SER A 1 183 ? 15.599 4.568 -44.130 1.00 83.44 183 SER A CA 1
ATOM 1411 C C . SER A 1 183 ? 15.773 3.053 -44.137 1.00 83.44 183 SER A C 1
ATOM 1413 O O . SER A 1 183 ? 16.897 2.550 -44.033 1.00 83.44 183 SER A O 1
ATOM 1415 N N . TRP A 1 184 ? 14.656 2.335 -44.254 1.00 90.88 184 TRP A N 1
ATOM 1416 C CA . TRP A 1 184 ? 14.666 0.906 -44.545 1.00 90.88 184 TRP A CA 1
ATOM 1417 C C . TRP A 1 184 ? 14.991 0.705 -46.023 1.00 90.88 184 TRP A C 1
ATOM 1419 O O . TRP A 1 184 ? 14.402 1.367 -46.878 1.00 90.88 184 TRP A O 1
ATOM 1429 N N . ARG A 1 185 ? 15.928 -0.187 -46.340 1.00 91.25 185 ARG A N 1
ATOM 1430 C CA . ARG A 1 185 ? 16.336 -0.459 -47.726 1.00 91.25 185 ARG A CA 1
ATOM 1431 C C . ARG A 1 185 ? 16.493 -1.955 -47.955 1.00 91.25 185 ARG A C 1
ATOM 1433 O O . ARG A 1 185 ? 16.424 -2.760 -47.029 1.00 91.25 185 ARG A O 1
ATOM 1440 N N . SER A 1 186 ? 16.634 -2.350 -49.213 1.00 94.50 186 SER A N 1
ATOM 1441 C CA . SER A 1 186 ? 16.914 -3.734 -49.595 1.00 94.50 186 SER A CA 1
ATOM 1442 C C . SER A 1 186 ? 17.876 -3.755 -50.771 1.00 94.50 186 SER A C 1
ATOM 1444 O O . SER A 1 186 ? 17.774 -2.908 -51.656 1.00 94.50 186 SER A O 1
ATOM 1446 N N . TYR A 1 187 ? 18.856 -4.651 -50.732 1.00 95.38 187 TYR A N 1
ATOM 1447 C CA . TYR A 1 187 ? 19.915 -4.728 -51.736 1.00 95.38 187 TYR A CA 1
ATOM 1448 C C . TYR A 1 187 ? 20.520 -6.131 -51.798 1.00 95.38 187 TYR A C 1
ATOM 1450 O O . TYR A 1 187 ? 20.387 -6.926 -50.867 1.00 95.38 187 TYR A O 1
ATOM 1458 N N . ALA A 1 188 ? 21.182 -6.439 -52.912 1.00 96.31 188 ALA A N 1
ATOM 1459 C CA . ALA A 1 188 ? 21.926 -7.678 -53.091 1.00 96.31 188 ALA A CA 1
ATOM 1460 C C . ALA A 1 188 ? 23.382 -7.520 -52.623 1.00 96.31 188 ALA A C 1
ATOM 1462 O O . ALA A 1 188 ? 24.011 -6.486 -52.853 1.00 96.31 188 ALA A O 1
ATOM 1463 N N . SER A 1 189 ? 23.930 -8.540 -51.968 1.00 96.38 189 SER A N 1
ATOM 1464 C CA . SER A 1 189 ? 25.308 -8.559 -51.469 1.00 96.38 189 SER A CA 1
ATOM 1465 C C . SER A 1 189 ? 25.879 -9.978 -51.507 1.00 96.38 189 SER A C 1
ATOM 1467 O O . SER A 1 189 ? 25.141 -10.956 -51.405 1.00 96.38 189 SER A O 1
ATOM 1469 N N . LEU A 1 190 ? 27.200 -10.098 -51.655 1.00 96.81 190 LEU A N 1
ATOM 1470 C CA . LEU A 1 190 ? 27.896 -11.384 -51.674 1.00 96.81 190 LEU A CA 1
ATOM 1471 C C . LEU A 1 190 ? 27.694 -12.126 -50.349 1.00 96.81 190 LEU A C 1
ATOM 1473 O O . LEU A 1 190 ? 28.007 -11.595 -49.282 1.00 96.81 190 LEU A O 1
ATOM 1477 N N . ALA A 1 191 ? 27.261 -13.388 -50.408 1.00 96.69 191 ALA A N 1
ATOM 1478 C CA . ALA A 1 191 ? 27.022 -14.197 -49.211 1.00 96.69 191 ALA A CA 1
ATOM 1479 C C . ALA A 1 191 ? 28.270 -14.354 -48.325 1.00 96.69 191 ALA A C 1
ATOM 1481 O O . ALA A 1 191 ? 28.158 -14.459 -47.106 1.00 96.69 191 ALA A O 1
ATOM 1482 N N . SER A 1 192 ? 29.465 -14.311 -48.920 1.00 95.00 192 SER A N 1
ATOM 1483 C CA . SER A 1 192 ? 30.750 -14.420 -48.218 1.00 95.00 192 SER A CA 1
ATOM 1484 C C . SER A 1 192 ? 31.074 -13.241 -47.291 1.00 95.00 192 SER A C 1
ATOM 1486 O O . SER A 1 192 ? 31.955 -13.368 -46.443 1.00 95.00 192 SER A O 1
ATOM 1488 N N . GLN A 1 193 ? 30.385 -12.104 -47.431 1.00 95.50 193 GLN A N 1
ATOM 1489 C CA . GLN A 1 193 ? 30.595 -10.919 -46.589 1.00 95.50 193 GLN A CA 1
ATOM 1490 C C . GLN A 1 193 ? 29.812 -10.974 -45.273 1.00 95.50 193 GLN A C 1
ATOM 1492 O O . GLN A 1 193 ? 30.109 -10.218 -44.347 1.00 95.50 193 GLN A O 1
ATOM 1497 N N . TRP A 1 194 ? 28.832 -11.872 -45.177 1.00 96.88 194 TRP A N 1
ATOM 1498 C CA . TRP A 1 194 ? 27.893 -11.932 -44.068 1.00 96.88 194 TRP A CA 1
ATOM 1499 C C . TRP A 1 194 ? 28.178 -13.105 -43.135 1.00 96.88 194 TRP A C 1
ATOM 1501 O O . TRP A 1 194 ? 28.681 -14.156 -43.526 1.00 96.88 194 TRP A O 1
ATOM 1511 N N . GLN A 1 195 ? 27.830 -12.919 -41.869 1.00 96.75 195 GLN A N 1
ATOM 1512 C CA . GLN A 1 195 ? 27.876 -13.927 -40.819 1.00 96.75 195 GLN A CA 1
ATOM 1513 C C . GLN A 1 195 ? 26.502 -14.004 -40.156 1.00 96.75 195 GLN A C 1
ATOM 1515 O O . GLN A 1 195 ? 25.807 -13.000 -40.024 1.00 96.75 195 GLN A O 1
ATOM 1520 N N . LYS A 1 196 ? 26.076 -15.200 -39.750 1.00 97.12 196 LYS A N 1
ATOM 1521 C CA . LYS A 1 196 ? 24.767 -15.402 -39.120 1.00 97.12 196 LYS A CA 1
ATOM 1522 C C . LYS A 1 196 ? 24.820 -15.022 -37.640 1.00 97.12 196 LYS A C 1
ATOM 1524 O O . LYS A 1 196 ? 25.714 -15.468 -36.926 1.00 97.12 196 LYS A O 1
ATOM 1529 N N . VAL A 1 197 ? 23.841 -14.249 -37.173 1.00 96.62 197 VAL A N 1
ATOM 1530 C CA . VAL A 1 197 ? 23.640 -14.000 -35.740 1.00 96.62 197 VAL A CA 1
ATOM 1531 C C . VAL A 1 197 ? 23.074 -15.268 -35.100 1.00 96.62 197 VAL A C 1
ATOM 1533 O O . VAL A 1 197 ? 22.072 -15.819 -35.563 1.00 96.62 197 VAL A O 1
ATOM 1536 N N . ILE A 1 198 ? 23.709 -15.742 -34.028 1.00 95.88 198 ILE A N 1
ATOM 1537 C CA . ILE A 1 198 ? 23.311 -16.977 -33.343 1.00 95.88 198 ILE A CA 1
ATOM 1538 C C . ILE A 1 198 ? 22.260 -16.651 -32.281 1.00 95.88 198 ILE A C 1
ATOM 1540 O O . ILE A 1 198 ? 22.572 -16.083 -31.238 1.00 95.88 198 ILE A O 1
ATOM 1544 N N . TYR A 1 199 ? 21.017 -17.037 -32.533 1.00 95.50 199 TYR A N 1
ATOM 1545 C CA . TYR A 1 199 ? 19.942 -16.987 -31.543 1.00 95.50 199 TYR A CA 1
ATOM 1546 C C . TYR A 1 199 ? 19.841 -18.300 -30.774 1.00 95.50 199 TYR A C 1
ATOM 1548 O O . TYR A 1 199 ? 20.395 -19.314 -31.205 1.00 95.50 199 TYR A O 1
ATOM 1556 N N . ASN A 1 200 ? 19.126 -18.293 -29.646 1.00 94.12 200 ASN A N 1
ATOM 1557 C CA . ASN A 1 200 ? 19.085 -19.423 -28.714 1.00 94.12 200 ASN A CA 1
ATOM 1558 C C . ASN A 1 200 ? 20.484 -19.874 -28.281 1.00 94.12 200 ASN A C 1
ATOM 1560 O O . ASN A 1 200 ? 20.717 -21.055 -28.011 1.00 94.12 200 ASN A O 1
ATOM 1564 N N . ALA A 1 201 ? 21.430 -18.932 -28.248 1.00 92.12 201 ALA A N 1
ATOM 1565 C CA . ALA A 1 201 ? 22.780 -19.203 -27.808 1.00 92.12 201 ALA A CA 1
ATOM 1566 C C . ALA A 1 201 ? 22.745 -19.621 -26.338 1.00 92.12 201 ALA A C 1
ATOM 1568 O O . ALA A 1 201 ? 22.111 -18.985 -25.492 1.00 92.12 201 ALA A O 1
ATOM 1569 N N . THR A 1 202 ? 23.454 -20.700 -26.028 1.00 88.31 202 THR A N 1
ATOM 1570 C CA . THR A 1 202 ? 23.713 -21.065 -24.637 1.00 88.31 202 THR A CA 1
ATOM 1571 C C . THR A 1 202 ? 24.549 -19.981 -23.965 1.00 88.31 202 THR A C 1
ATOM 1573 O O . THR A 1 202 ? 25.316 -19.273 -24.622 1.00 88.31 202 THR A O 1
ATOM 1576 N N . PHE A 1 203 ? 24.467 -19.910 -22.636 1.00 79.38 203 PHE A N 1
ATOM 1577 C CA . PHE A 1 203 ? 25.313 -19.022 -21.840 1.00 79.38 203 PHE A CA 1
ATOM 1578 C C . PHE A 1 203 ? 26.790 -19.096 -22.258 1.00 79.38 203 PHE A C 1
ATOM 1580 O O . PHE A 1 203 ? 27.422 -18.079 -22.529 1.00 79.38 203 PHE A O 1
ATOM 1587 N N . TRP A 1 204 ? 27.316 -20.316 -22.395 1.00 82.88 204 TRP A N 1
ATOM 1588 C CA . TRP A 1 204 ? 28.710 -20.549 -22.765 1.00 82.88 204 TRP A CA 1
ATOM 1589 C C . TRP A 1 204 ? 29.055 -20.059 -24.165 1.00 82.88 204 TRP A C 1
ATOM 1591 O O . TRP A 1 204 ? 30.122 -19.482 -24.346 1.00 82.88 204 TRP A O 1
ATOM 1601 N N . GLN A 1 205 ? 28.157 -20.227 -25.139 1.00 86.19 205 GLN A N 1
ATOM 1602 C CA . GLN A 1 205 ? 28.364 -19.687 -26.483 1.00 86.19 205 GLN A CA 1
ATOM 1603 C C . GLN A 1 205 ? 28.438 -18.162 -26.459 1.00 86.19 205 GLN A C 1
ATOM 1605 O O . GLN A 1 205 ? 29.310 -17.585 -27.104 1.00 86.19 205 GLN A O 1
ATOM 1610 N N . GLN A 1 206 ? 27.579 -17.516 -25.675 1.00 81.00 206 GLN A N 1
ATOM 1611 C CA . GLN A 1 206 ? 27.549 -16.062 -25.586 1.00 81.00 206 GLN A CA 1
ATOM 1612 C C . GLN A 1 206 ? 28.748 -15.491 -24.809 1.00 81.00 206 GLN A C 1
ATOM 1614 O O . GLN A 1 206 ? 29.244 -14.427 -25.159 1.00 81.00 206 GLN A O 1
ATOM 1619 N N . VAL A 1 207 ? 29.283 -16.218 -23.822 1.00 75.62 207 VAL A N 1
ATOM 1620 C CA . VAL A 1 207 ? 30.546 -15.855 -23.150 1.00 75.62 207 VAL A CA 1
ATOM 1621 C C . VAL A 1 207 ? 31.760 -16.102 -24.051 1.00 75.62 207 VAL A C 1
ATOM 1623 O O . VAL A 1 207 ? 32.685 -15.293 -24.067 1.00 75.62 207 VAL A O 1
ATOM 1626 N N . SER A 1 208 ? 31.772 -17.198 -24.817 1.00 82.06 208 SER A N 1
ATOM 1627 C CA . SER A 1 208 ? 32.876 -17.510 -25.736 1.00 82.06 208 SER A CA 1
ATOM 1628 C C . SER A 1 208 ? 32.942 -16.557 -26.934 1.00 82.06 208 SER A C 1
ATOM 1630 O O . SER A 1 208 ? 34.024 -16.296 -27.456 1.00 82.06 208 SER A O 1
ATOM 1632 N N . ASN A 1 209 ? 31.799 -15.995 -27.332 1.00 82.81 209 ASN A N 1
ATOM 1633 C CA . ASN A 1 209 ? 31.689 -15.007 -28.397 1.00 82.81 209 ASN A CA 1
ATOM 1634 C C . ASN A 1 209 ? 31.651 -13.599 -27.794 1.00 82.81 209 ASN A C 1
ATOM 1636 O O . ASN A 1 209 ? 30.594 -12.994 -27.646 1.00 82.81 209 ASN A O 1
ATOM 1640 N N . LEU A 1 210 ? 32.829 -13.057 -27.476 1.00 76.06 210 LEU A N 1
ATOM 1641 C CA . LEU A 1 210 ? 32.982 -11.711 -26.898 1.00 76.06 210 LEU A CA 1
ATOM 1642 C C . LEU A 1 210 ? 32.520 -10.572 -27.829 1.00 76.06 210 LEU A C 1
ATOM 1644 O O . LEU A 1 210 ? 32.453 -9.415 -27.419 1.00 76.06 210 LEU A O 1
ATOM 1648 N N . SER A 1 211 ? 32.211 -10.868 -29.092 1.00 84.62 211 SER A N 1
ATOM 1649 C CA . SER A 1 211 ? 31.708 -9.885 -30.047 1.00 84.62 211 SER A CA 1
ATOM 1650 C C . SER A 1 211 ? 30.232 -9.581 -29.778 1.00 84.62 211 SER A C 1
ATOM 1652 O O . SER A 1 211 ? 29.336 -10.334 -30.170 1.00 84.62 211 SER A O 1
ATOM 1654 N N . ALA A 1 212 ? 29.976 -8.445 -29.132 1.00 84.88 212 ALA A N 1
ATOM 1655 C CA . ALA A 1 212 ? 28.634 -7.928 -28.890 1.00 84.88 212 ALA A CA 1
ATOM 1656 C C . ALA A 1 212 ? 27.788 -7.895 -30.182 1.00 84.88 212 ALA A C 1
ATOM 1658 O O . ALA A 1 212 ? 28.262 -7.472 -31.235 1.00 84.88 212 ALA A O 1
ATOM 1659 N N . GLY A 1 213 ? 26.536 -8.348 -30.109 1.00 88.00 213 GLY A N 1
ATOM 1660 C CA . GLY A 1 213 ? 25.621 -8.380 -31.258 1.00 88.00 213 GLY A CA 1
ATOM 1661 C C . GLY A 1 213 ? 25.715 -9.592 -32.180 1.00 88.00 213 GLY A C 1
ATOM 1662 O O . GLY A 1 213 ? 24.887 -9.745 -33.069 1.00 88.00 213 GLY A O 1
ATOM 1663 N N . THR A 1 214 ? 26.661 -10.503 -31.960 1.00 93.62 214 THR A N 1
ATOM 1664 C CA . THR A 1 214 ? 26.814 -11.697 -32.818 1.00 93.62 214 THR A CA 1
ATOM 1665 C C . THR A 1 214 ? 26.010 -12.906 -32.338 1.00 93.62 214 THR A C 1
ATOM 1667 O O . THR A 1 214 ? 25.758 -13.838 -33.104 1.00 93.62 214 THR A O 1
ATOM 1670 N N . CYS A 1 215 ? 25.560 -12.900 -31.080 1.00 93.81 215 CYS A N 1
ATOM 1671 C CA . CYS A 1 215 ? 24.741 -13.963 -30.509 1.00 93.81 215 CYS A CA 1
ATOM 1672 C C . CYS A 1 215 ? 23.822 -13.468 -29.379 1.00 93.81 215 CYS A C 1
ATOM 1674 O O . CYS A 1 215 ? 24.084 -12.444 -28.745 1.00 93.81 215 CYS A O 1
ATOM 1676 N N . THR A 1 216 ? 22.728 -14.192 -29.137 1.00 92.62 216 THR A N 1
ATOM 1677 C CA . THR A 1 216 ? 21.729 -13.887 -28.105 1.00 92.62 216 THR A CA 1
ATOM 1678 C C . THR A 1 216 ? 20.992 -15.143 -27.640 1.00 92.62 216 THR A C 1
ATOM 1680 O O . THR A 1 216 ? 20.796 -16.083 -28.410 1.00 92.62 216 THR A O 1
ATOM 1683 N N . CYS A 1 217 ? 20.558 -15.156 -26.380 1.00 90.62 217 CYS A N 1
ATOM 1684 C CA . CYS A 1 217 ? 19.731 -16.216 -25.799 1.00 90.62 217 CYS A CA 1
ATOM 1685 C C . CYS A 1 217 ? 18.230 -16.069 -26.109 1.00 90.62 217 CYS A C 1
ATOM 1687 O O . CYS A 1 217 ? 17.441 -16.913 -25.696 1.00 90.62 217 CYS A O 1
ATOM 1689 N N . ILE A 1 218 ? 17.826 -15.000 -26.804 1.00 91.19 218 ILE A N 1
ATOM 1690 C CA . ILE A 1 218 ? 16.419 -14.727 -27.121 1.00 91.19 218 ILE A CA 1
ATOM 1691 C C . ILE A 1 218 ? 15.902 -15.732 -28.165 1.00 91.19 218 ILE A C 1
ATOM 1693 O O . ILE A 1 218 ? 16.592 -16.012 -29.148 1.00 91.19 218 ILE A O 1
ATOM 1697 N N . ASP A 1 219 ? 14.671 -16.210 -27.969 1.00 92.75 219 ASP A N 1
ATOM 1698 C CA . ASP A 1 219 ? 13.948 -17.048 -28.929 1.00 92.75 219 ASP A CA 1
ATOM 1699 C C . ASP A 1 219 ? 13.635 -16.318 -30.241 1.00 92.75 219 ASP A C 1
ATOM 1701 O O . ASP A 1 219 ? 13.368 -15.117 -30.271 1.00 92.75 219 ASP A O 1
ATOM 1705 N N . CYS A 1 220 ? 13.663 -17.065 -31.345 1.00 95.00 220 CYS A N 1
ATOM 1706 C CA . CYS A 1 220 ? 13.299 -16.566 -32.670 1.00 95.00 220 CYS A CA 1
ATOM 1707 C C . CYS A 1 220 ? 11.858 -16.893 -33.025 1.00 95.00 220 CYS A C 1
ATOM 1709 O O . CYS A 1 220 ? 11.405 -18.017 -32.807 1.00 95.00 220 CYS A O 1
ATOM 1711 N N . ASP A 1 221 ? 11.224 -15.961 -33.726 1.00 96.25 221 ASP A N 1
ATOM 1712 C CA . ASP A 1 221 ? 9.983 -16.215 -34.443 1.00 96.25 221 ASP A CA 1
ATOM 1713 C C . ASP A 1 221 ? 10.233 -17.047 -35.722 1.00 96.25 221 ASP A C 1
ATOM 1715 O O . ASP A 1 221 ? 11.368 -17.099 -36.231 1.00 96.25 221 ASP A O 1
ATOM 1719 N N . PRO A 1 222 ? 9.196 -17.719 -36.265 1.00 95.75 222 PRO A N 1
ATOM 1720 C CA . PRO A 1 222 ? 9.345 -18.542 -37.454 1.00 95.75 222 PRO A CA 1
ATOM 1721 C C . PRO A 1 222 ? 9.653 -17.673 -38.686 1.00 95.75 222 PRO A C 1
ATOM 1723 O O . PRO A 1 222 ? 9.190 -16.530 -38.757 1.00 95.75 222 PRO A O 1
ATOM 1726 N N . PRO A 1 223 ? 10.385 -18.194 -39.693 1.00 96.12 223 PRO A N 1
ATOM 1727 C CA . PRO A 1 223 ? 10.799 -17.422 -40.868 1.00 96.12 223 PRO A CA 1
ATOM 1728 C C . PRO A 1 223 ? 9.670 -16.655 -41.567 1.00 96.12 223 PRO A C 1
ATOM 1730 O O . PRO A 1 223 ? 9.895 -15.530 -41.999 1.00 96.12 223 PRO A O 1
ATOM 1733 N N . VAL A 1 224 ? 8.458 -17.219 -41.618 1.00 95.94 224 VAL A N 1
ATOM 1734 C CA . VAL A 1 224 ? 7.271 -16.578 -42.216 1.00 95.94 224 VAL A CA 1
ATOM 1735 C C . VAL A 1 224 ? 6.911 -15.273 -41.497 1.00 95.94 224 VAL A C 1
ATOM 1737 O O . VAL A 1 224 ? 6.728 -14.244 -42.142 1.00 95.94 224 VAL A O 1
ATOM 1740 N N . VAL A 1 225 ? 6.891 -15.274 -40.160 1.00 96.69 225 VAL A N 1
ATOM 1741 C CA . VAL A 1 225 ? 6.609 -14.072 -39.351 1.00 96.69 225 VAL A CA 1
ATOM 1742 C C . VAL A 1 225 ? 7.745 -13.056 -39.482 1.00 96.69 225 VAL A C 1
ATOM 1744 O O . VAL A 1 225 ? 7.499 -11.857 -39.602 1.00 96.69 225 VAL A O 1
ATOM 1747 N N . VAL A 1 226 ? 8.996 -13.526 -39.517 1.00 97.75 226 VAL A N 1
ATOM 1748 C CA . VAL A 1 226 ? 10.168 -12.656 -39.695 1.00 97.75 226 VAL A CA 1
ATOM 1749 C C . VAL A 1 226 ? 10.120 -11.940 -41.047 1.00 97.75 226 VAL A C 1
ATOM 1751 O O . VAL A 1 226 ? 10.313 -10.726 -41.107 1.00 97.75 226 VAL A O 1
ATOM 1754 N N . GLN A 1 227 ? 9.819 -12.662 -42.128 1.00 97.38 227 GLN A N 1
ATOM 1755 C CA . GLN A 1 227 ? 9.667 -12.081 -43.463 1.00 97.38 227 GLN A CA 1
ATOM 1756 C C . GLN A 1 227 ? 8.471 -11.130 -43.541 1.00 97.38 227 GLN A C 1
ATOM 1758 O O . GLN A 1 227 ? 8.589 -10.060 -44.137 1.00 97.38 227 GLN A O 1
ATOM 1763 N N . ALA A 1 228 ? 7.352 -11.466 -42.894 1.00 97.38 228 ALA A N 1
ATOM 1764 C CA . ALA A 1 228 ? 6.195 -10.581 -42.803 1.00 97.38 228 ALA A CA 1
ATOM 1765 C C . ALA A 1 228 ? 6.556 -9.245 -42.134 1.00 97.38 228 ALA A C 1
ATOM 1767 O O . ALA A 1 228 ? 6.177 -8.192 -42.641 1.00 97.38 228 ALA A O 1
ATOM 1768 N N . ARG A 1 229 ? 7.353 -9.260 -41.055 1.00 97.81 229 ARG A N 1
ATOM 1769 C CA . ARG A 1 229 ? 7.848 -8.031 -40.410 1.00 97.81 229 ARG A CA 1
ATOM 1770 C C . ARG A 1 229 ? 8.814 -7.236 -41.285 1.00 97.81 229 ARG A C 1
ATOM 1772 O O . ARG A 1 229 ? 8.748 -6.009 -41.292 1.00 97.81 229 ARG A O 1
ATOM 1779 N N . VAL A 1 230 ? 9.680 -7.907 -42.048 1.00 97.38 230 VAL A N 1
ATOM 1780 C CA . VAL A 1 230 ? 10.554 -7.234 -43.026 1.00 97.38 230 VAL A CA 1
ATOM 1781 C C . VAL A 1 230 ? 9.722 -6.508 -44.080 1.00 97.38 230 VAL A C 1
ATOM 1783 O O . VAL A 1 230 ? 9.958 -5.329 -44.327 1.00 97.38 230 VAL A O 1
ATOM 1786 N N . GLN A 1 231 ? 8.724 -7.178 -44.655 1.00 96.56 231 GLN A N 1
ATOM 1787 C CA . GLN A 1 231 ? 7.832 -6.581 -45.650 1.00 96.56 231 GLN A CA 1
ATOM 1788 C C . GLN A 1 231 ? 6.988 -5.447 -45.056 1.00 96.56 231 GLN A C 1
ATOM 1790 O O . GLN A 1 231 ? 6.848 -4.392 -45.669 1.00 96.56 231 GLN A O 1
ATOM 1795 N N . PHE A 1 232 ? 6.510 -5.610 -43.821 1.00 96.69 232 PHE A N 1
ATOM 1796 C CA . PHE A 1 232 ? 5.835 -4.548 -43.084 1.00 96.69 232 PHE A CA 1
ATOM 1797 C C . PHE A 1 232 ? 6.709 -3.292 -42.955 1.00 96.69 232 PHE A C 1
ATOM 1799 O O . PHE A 1 232 ? 6.230 -2.194 -43.240 1.00 96.69 232 PHE A O 1
ATOM 1806 N N . LEU A 1 233 ? 7.990 -3.430 -42.587 1.00 95.50 233 LEU A N 1
ATOM 1807 C CA . LEU A 1 233 ? 8.912 -2.291 -42.518 1.00 95.50 233 LEU A CA 1
ATOM 1808 C C . LEU A 1 233 ? 9.260 -1.729 -43.902 1.00 95.50 233 LEU A C 1
ATOM 1810 O O . LEU A 1 233 ? 9.389 -0.515 -44.036 1.00 95.50 233 LEU A O 1
ATOM 1814 N N . GLN A 1 234 ? 9.357 -2.555 -44.946 1.00 94.19 234 GLN A N 1
ATOM 1815 C CA . GLN A 1 234 ? 9.529 -2.057 -46.319 1.00 94.19 234 GLN A CA 1
ATOM 1816 C C . GLN A 1 234 ? 8.382 -1.128 -46.731 1.00 94.19 234 GLN A C 1
ATOM 1818 O O . GLN A 1 234 ? 8.635 -0.080 -47.319 1.00 94.19 234 GLN A O 1
ATOM 1823 N N . LEU A 1 235 ? 7.146 -1.479 -46.373 1.00 93.88 235 LEU A N 1
ATOM 1824 C CA . LEU A 1 235 ? 5.950 -0.721 -46.743 1.00 93.88 235 LEU A CA 1
ATOM 1825 C C . LEU A 1 235 ? 5.694 0.487 -45.828 1.00 93.88 235 LEU A C 1
ATOM 1827 O O . LEU A 1 235 ? 5.223 1.518 -46.298 1.00 93.88 235 LEU A O 1
ATOM 1831 N N . ASN A 1 236 ? 6.026 0.386 -44.534 1.00 92.69 236 ASN A N 1
ATOM 1832 C CA . ASN A 1 236 ? 5.590 1.354 -43.517 1.00 92.69 236 ASN A CA 1
ATOM 1833 C C . ASN A 1 236 ? 6.731 2.075 -42.779 1.00 92.69 236 ASN A C 1
ATOM 1835 O O . ASN A 1 236 ? 6.473 2.894 -41.897 1.00 92.69 236 ASN A O 1
ATOM 1839 N N . SER A 1 237 ? 8.003 1.816 -43.100 1.00 86.88 237 SER A N 1
ATOM 1840 C CA . SER A 1 237 ? 9.129 2.434 -42.373 1.00 86.88 237 SER A CA 1
ATOM 1841 C C . SER A 1 237 ? 9.154 3.955 -42.468 1.00 86.88 237 SER A C 1
ATOM 1843 O O . SER A 1 237 ? 9.511 4.603 -41.488 1.00 86.88 237 SER A O 1
ATOM 1845 N N . ALA A 1 238 ? 8.769 4.537 -43.607 1.00 84.69 238 ALA A N 1
ATOM 1846 C CA . ALA A 1 238 ? 8.804 5.983 -43.794 1.00 84.69 238 ALA A CA 1
ATOM 1847 C C . ALA A 1 238 ? 7.959 6.732 -42.742 1.00 84.69 238 ALA A C 1
ATOM 1849 O O . ALA A 1 238 ? 8.528 7.574 -42.056 1.00 84.69 238 ALA A O 1
ATOM 1850 N N . PRO A 1 239 ? 6.664 6.436 -42.521 1.00 86.44 239 PRO A N 1
ATOM 1851 C CA . PRO A 1 239 ? 5.903 7.081 -41.448 1.00 86.44 239 PRO A CA 1
ATOM 1852 C C . PRO A 1 239 ? 6.287 6.590 -40.040 1.00 86.44 239 PRO A C 1
ATOM 1854 O O . PRO A 1 239 ? 6.364 7.395 -39.112 1.00 86.44 239 PRO A O 1
ATOM 1857 N N . LEU A 1 240 ? 6.564 5.292 -39.863 1.00 87.50 240 LEU A N 1
ATOM 1858 C CA . LEU A 1 240 ? 6.760 4.704 -38.529 1.00 87.50 240 LEU A CA 1
ATOM 1859 C C . LEU A 1 240 ? 8.125 5.018 -37.910 1.00 87.50 240 LEU A C 1
ATOM 1861 O O . LEU A 1 240 ? 8.231 5.194 -36.694 1.00 87.50 240 LEU A O 1
ATOM 1865 N N . LEU A 1 241 ? 9.171 5.074 -38.738 1.00 84.56 241 LEU A N 1
ATOM 1866 C CA . LEU A 1 241 ? 10.548 5.295 -38.302 1.00 84.56 241 LEU A CA 1
ATOM 1867 C C . LEU A 1 241 ? 11.024 6.732 -38.551 1.00 84.56 241 LEU A C 1
ATOM 1869 O O . LEU A 1 241 ? 11.989 7.132 -37.914 1.00 84.56 241 LEU A O 1
ATOM 1873 N N . ALA A 1 242 ? 10.351 7.558 -39.368 1.00 79.81 242 ALA A N 1
ATOM 1874 C CA . ALA A 1 242 ? 10.767 8.962 -39.540 1.00 79.81 242 ALA A CA 1
ATOM 1875 C C . ALA A 1 242 ? 10.686 9.789 -38.250 1.00 79.81 242 ALA A C 1
ATOM 1877 O O . ALA A 1 242 ? 11.462 10.726 -38.076 1.00 79.81 242 ALA A O 1
ATOM 1878 N N . SER A 1 243 ? 9.773 9.443 -37.338 1.00 79.88 243 SER A N 1
ATOM 1879 C CA . SER A 1 243 ? 9.679 10.084 -36.019 1.00 79.88 243 SER A CA 1
ATOM 1880 C C . SER A 1 243 ? 10.818 9.686 -35.072 1.00 79.88 243 SER A C 1
ATOM 1882 O O . SER A 1 243 ? 11.001 10.315 -34.031 1.00 79.88 243 SER A O 1
ATOM 1884 N N . LYS A 1 244 ? 11.593 8.653 -35.422 1.00 84.12 244 LYS A N 1
ATOM 1885 C CA . LYS A 1 244 ? 12.656 8.083 -34.596 1.00 84.12 244 LYS A CA 1
ATOM 1886 C C . LYS A 1 244 ? 13.962 8.145 -35.393 1.00 84.12 244 LYS A C 1
ATOM 1888 O O . LYS A 1 244 ? 14.244 7.233 -36.168 1.00 84.12 244 LYS A O 1
ATOM 1893 N N . PRO A 1 245 ? 14.781 9.198 -35.238 1.00 82.12 245 PRO A N 1
ATOM 1894 C CA . PRO A 1 245 ? 16.034 9.297 -35.974 1.00 82.12 245 PRO A CA 1
ATOM 1895 C C . PRO A 1 245 ? 16.935 8.098 -35.660 1.00 82.12 245 PRO A C 1
ATOM 1897 O O . PRO A 1 245 ? 16.907 7.549 -34.554 1.00 82.12 245 PRO A O 1
ATOM 1900 N N . TYR A 1 246 ? 17.741 7.688 -36.640 1.00 85.50 246 TYR A N 1
ATOM 1901 C CA . TYR A 1 246 ? 18.732 6.640 -36.425 1.00 85.50 246 TYR A CA 1
ATOM 1902 C C . TYR A 1 246 ? 19.658 7.033 -35.266 1.00 85.50 246 TYR A C 1
ATOM 1904 O O . TYR A 1 246 ? 20.303 8.083 -35.299 1.00 85.50 246 TYR A O 1
ATOM 1912 N N . HIS A 1 247 ? 19.759 6.168 -34.262 1.00 86.25 247 HIS A N 1
ATOM 1913 C CA . HIS A 1 247 ? 20.625 6.351 -33.107 1.00 86.25 247 HIS A CA 1
ATOM 1914 C C . HIS A 1 247 ? 21.370 5.055 -32.815 1.00 86.25 247 HIS A C 1
ATOM 1916 O O . HIS A 1 247 ? 20.754 4.013 -32.597 1.00 86.25 247 HIS A O 1
ATOM 1922 N N . TRP A 1 248 ? 22.697 5.130 -32.734 1.00 81.56 248 TRP A N 1
ATOM 1923 C CA . TRP A 1 248 ? 23.565 3.964 -32.549 1.00 81.56 248 TRP A CA 1
ATOM 1924 C C . TRP A 1 248 ? 23.218 3.120 -31.307 1.00 81.56 248 TRP A C 1
ATOM 1926 O O . TRP A 1 248 ? 23.433 1.915 -31.337 1.00 81.56 248 TRP A O 1
ATOM 1936 N N . LEU A 1 249 ? 22.647 3.730 -30.258 1.00 78.75 249 LEU A N 1
ATOM 1937 C CA . LEU A 1 249 ? 22.227 3.053 -29.020 1.00 78.75 249 LEU A CA 1
ATOM 1938 C C . LEU A 1 249 ? 20.729 2.699 -28.951 1.00 78.75 249 LEU A C 1
ATOM 1940 O O . LEU A 1 249 ? 20.364 1.764 -28.252 1.00 78.75 249 LEU A O 1
ATOM 1944 N N . TYR A 1 250 ? 19.839 3.454 -29.603 1.00 81.62 250 TYR A N 1
ATOM 1945 C CA . TYR A 1 250 ? 18.386 3.330 -29.368 1.00 81.62 250 TYR A CA 1
ATOM 1946 C C . TYR A 1 250 ? 17.646 2.754 -30.580 1.00 81.62 250 TYR A C 1
ATOM 1948 O O . TYR A 1 250 ? 16.686 1.998 -30.429 1.00 81.62 250 TYR A O 1
ATOM 1956 N N . ASN A 1 251 ? 18.114 3.087 -31.783 1.00 81.25 251 ASN A N 1
ATOM 1957 C CA . ASN A 1 251 ? 17.416 2.849 -33.036 1.00 81.25 251 ASN A CA 1
ATOM 1958 C C . ASN A 1 251 ? 18.435 2.676 -34.175 1.00 81.25 251 ASN A C 1
ATOM 1960 O O . ASN A 1 251 ? 18.747 3.620 -34.900 1.00 81.25 251 ASN A O 1
ATOM 1964 N N . ASN A 1 252 ? 19.015 1.482 -34.276 1.00 89.25 252 ASN A N 1
ATOM 1965 C CA . ASN A 1 252 ? 20.045 1.145 -35.256 1.00 89.25 252 ASN A CA 1
ATOM 1966 C C . ASN A 1 252 ? 19.619 -0.067 -36.113 1.00 89.25 252 ASN A C 1
ATOM 1968 O O . ASN A 1 252 ? 18.551 -0.646 -35.905 1.00 89.25 252 ASN A O 1
ATOM 1972 N N . CYS A 1 253 ? 20.462 -0.459 -37.076 1.00 93.88 253 CYS A N 1
ATOM 1973 C CA . CYS A 1 253 ? 20.215 -1.631 -37.929 1.00 93.88 253 CYS A CA 1
ATOM 1974 C C . CYS A 1 253 ? 20.003 -2.926 -37.128 1.00 93.88 253 CYS A C 1
ATOM 1976 O O . CYS A 1 253 ? 19.172 -3.751 -37.501 1.00 93.88 253 CYS A O 1
ATOM 1978 N N . GLU A 1 254 ? 20.715 -3.086 -36.009 1.00 95.31 254 GLU A N 1
ATOM 1979 C CA . GLU A 1 254 ? 20.601 -4.253 -35.136 1.00 95.31 254 GLU A CA 1
ATOM 1980 C C . GLU A 1 254 ? 19.233 -4.309 -34.454 1.00 95.31 254 GLU A C 1
ATOM 1982 O O . GLU A 1 254 ? 18.584 -5.347 -34.486 1.00 95.31 254 GLU A O 1
ATOM 1987 N N . ALA A 1 255 ? 18.757 -3.199 -33.887 1.00 95.12 255 ALA A N 1
ATOM 1988 C CA . ALA A 1 255 ? 17.479 -3.151 -33.185 1.00 95.12 255 ALA A CA 1
ATOM 1989 C C . ALA A 1 255 ? 16.303 -3.501 -34.101 1.00 95.12 255 ALA A C 1
ATOM 1991 O O . ALA A 1 255 ? 15.408 -4.252 -33.707 1.00 95.12 255 ALA A O 1
ATOM 1992 N N . ALA A 1 256 ? 16.349 -3.021 -35.342 1.00 95.81 256 ALA A N 1
ATOM 1993 C CA . ALA A 1 256 ? 15.329 -3.324 -36.330 1.00 95.81 256 ALA A CA 1
ATOM 1994 C C . ALA A 1 256 ? 15.384 -4.797 -36.779 1.00 95.81 256 ALA A C 1
ATOM 1996 O O . ALA A 1 256 ? 14.348 -5.455 -36.872 1.00 95.81 256 ALA A O 1
ATOM 1997 N N . ALA A 1 257 ? 16.584 -5.355 -36.973 1.00 96.75 257 ALA A N 1
ATOM 1998 C CA . ALA A 1 257 ? 16.750 -6.771 -37.296 1.00 96.75 257 ALA A CA 1
ATOM 1999 C C . ALA A 1 257 ? 16.323 -7.690 -36.130 1.00 96.75 257 ALA A C 1
ATOM 2001 O O . ALA A 1 257 ? 15.646 -8.698 -36.345 1.00 96.75 257 ALA A O 1
ATOM 2002 N N . VAL A 1 258 ? 16.634 -7.323 -34.880 1.00 96.88 258 VAL A N 1
ATOM 2003 C CA . VAL A 1 258 ? 16.175 -8.042 -33.680 1.00 96.88 258 VAL A CA 1
ATOM 2004 C C . VAL A 1 258 ? 14.652 -7.984 -33.557 1.00 96.88 258 VAL A C 1
ATOM 2006 O O . VAL A 1 258 ? 14.043 -9.016 -33.260 1.00 96.88 258 VAL A O 1
ATOM 2009 N N . TRP A 1 259 ? 14.021 -6.845 -33.859 1.00 97.62 259 TRP A N 1
ATOM 2010 C CA . TRP A 1 259 ? 12.560 -6.739 -33.870 1.00 97.62 259 TRP A CA 1
ATOM 2011 C C . TRP A 1 259 ? 11.930 -7.616 -34.952 1.00 97.62 259 TRP A C 1
ATOM 2013 O O . TRP A 1 259 ? 11.018 -8.383 -34.648 1.00 97.62 259 TRP A O 1
ATOM 2023 N N . CYS A 1 260 ? 12.464 -7.617 -36.177 1.00 97.88 260 CYS A N 1
ATOM 2024 C CA . CYS A 1 260 ? 12.004 -8.547 -37.211 1.00 97.88 260 CYS A CA 1
ATOM 2025 C C . CYS A 1 260 ? 12.101 -10.002 -36.733 1.00 97.88 260 CYS A C 1
ATOM 2027 O O . CYS A 1 260 ? 11.152 -10.770 -36.895 1.00 97.88 260 CYS A O 1
ATOM 2029 N N . LYS A 1 261 ? 13.218 -10.369 -36.089 1.00 97.50 261 LYS A N 1
ATOM 2030 C CA . LYS A 1 261 ? 13.503 -11.749 -35.678 1.00 97.50 261 LYS A CA 1
ATOM 2031 C C . LYS A 1 261 ? 12.734 -12.228 -34.440 1.00 97.50 261 LYS A C 1
ATOM 2033 O O . LYS A 1 261 ? 12.521 -13.430 -34.313 1.00 97.50 261 LYS A O 1
ATOM 2038 N N . THR A 1 262 ? 12.356 -11.327 -33.531 1.00 96.81 262 THR A N 1
ATOM 2039 C CA . THR A 1 262 ? 11.861 -11.687 -32.179 1.00 96.81 262 THR A CA 1
ATOM 2040 C C . THR A 1 262 ? 10.622 -10.920 -31.715 1.00 96.81 262 THR A C 1
ATOM 2042 O O . THR A 1 262 ? 10.111 -11.163 -30.624 1.00 96.81 262 THR A O 1
ATOM 2045 N N . GLY A 1 263 ? 10.192 -9.910 -32.471 1.00 96.94 263 GLY A N 1
ATOM 2046 C CA . GLY A 1 263 ? 9.127 -8.989 -32.079 1.00 96.94 263 GLY A CA 1
ATOM 2047 C C . GLY A 1 263 ? 9.525 -8.023 -30.966 1.00 96.94 263 GLY A C 1
ATOM 2048 O O . GLY A 1 263 ? 8.656 -7.347 -30.424 1.00 96.94 263 GLY A O 1
ATOM 2049 N N . LYS A 1 264 ? 10.811 -7.949 -30.594 1.00 95.94 264 LYS A N 1
ATOM 2050 C CA . LYS A 1 264 ? 11.335 -7.040 -29.565 1.00 95.94 264 LYS A CA 1
ATOM 2051 C C . LYS A 1 264 ? 12.320 -6.054 -30.170 1.00 95.94 264 LYS A C 1
ATOM 2053 O O . LYS A 1 264 ? 13.287 -6.445 -30.812 1.00 95.94 264 LYS A O 1
ATOM 2058 N N . TRP A 1 265 ? 12.092 -4.771 -29.931 1.00 95.88 265 TRP A N 1
ATOM 2059 C CA . TRP A 1 265 ? 12.986 -3.711 -30.368 1.00 95.88 265 TRP A CA 1
ATOM 2060 C C . TRP A 1 265 ? 14.090 -3.496 -29.333 1.00 95.88 265 TRP A C 1
ATOM 2062 O O . TRP A 1 265 ? 13.845 -2.872 -28.307 1.00 95.88 265 TRP A O 1
ATOM 2072 N N . CYS A 1 266 ? 15.298 -4.013 -29.561 1.00 94.31 266 CYS A N 1
ATOM 2073 C CA . CYS A 1 266 ? 16.455 -3.755 -28.697 1.00 94.31 266 CYS A CA 1
ATOM 2074 C C . CYS A 1 266 ? 17.782 -4.003 -29.428 1.00 94.31 266 CYS A C 1
ATOM 2076 O O . CYS A 1 266 ? 17.855 -4.828 -30.332 1.00 94.31 266 CYS A O 1
ATOM 2078 N N . THR A 1 267 ? 18.850 -3.319 -29.018 1.00 92.56 267 THR A N 1
ATOM 2079 C CA . THR A 1 267 ? 20.213 -3.559 -29.530 1.00 92.56 267 THR A CA 1
ATOM 2080 C C . THR A 1 267 ? 20.996 -4.433 -28.554 1.00 92.56 267 THR A C 1
ATOM 2082 O O . THR A 1 267 ? 21.129 -4.117 -27.365 1.00 92.56 267 THR A O 1
ATOM 2085 N N . LEU A 1 268 ? 21.522 -5.549 -29.060 1.00 88.31 268 LEU A N 1
ATOM 2086 C CA . LEU A 1 268 ? 22.339 -6.469 -28.274 1.00 88.31 268 LEU A CA 1
ATOM 2087 C C . LEU A 1 268 ? 23.713 -5.849 -27.984 1.00 88.31 268 LEU A C 1
ATOM 2089 O O . LEU A 1 268 ? 24.270 -6.103 -26.916 1.00 88.31 268 LEU A O 1
ATOM 2093 N N . GLN A 1 269 ? 24.235 -4.996 -28.876 1.00 84.31 269 GLN A N 1
ATOM 2094 C CA . GLN A 1 269 ? 25.474 -4.246 -28.649 1.00 84.31 269 GLN A CA 1
ATOM 2095 C C . GLN A 1 269 ? 25.379 -3.317 -27.442 1.00 84.31 269 GLN A C 1
ATOM 2097 O O . GLN A 1 269 ? 26.229 -3.387 -26.554 1.00 84.31 269 GLN A O 1
ATOM 2102 N N . ALA A 1 270 ? 24.337 -2.481 -27.370 1.00 81.56 270 ALA A N 1
ATOM 2103 C CA . ALA A 1 270 ? 24.144 -1.587 -26.230 1.00 81.56 270 ALA A CA 1
ATOM 2104 C C . ALA A 1 270 ? 23.941 -2.374 -24.937 1.00 81.56 270 ALA A C 1
ATOM 2106 O O . ALA A 1 270 ? 24.526 -2.038 -23.909 1.00 81.56 270 ALA A O 1
ATOM 2107 N N . LEU A 1 271 ? 23.134 -3.439 -24.988 1.00 79.81 271 LEU A N 1
ATOM 2108 C CA . LEU A 1 271 ? 22.874 -4.263 -23.816 1.00 79.81 271 LEU A CA 1
ATOM 2109 C C . LEU A 1 271 ? 24.165 -4.909 -23.303 1.00 79.81 271 LEU A C 1
ATOM 2111 O O . LEU A 1 271 ? 24.422 -4.855 -22.102 1.00 79.81 271 LEU A O 1
ATOM 2115 N N . HIS A 1 272 ? 24.998 -5.453 -24.193 1.00 80.12 272 HIS A N 1
ATOM 2116 C CA . HIS A 1 272 ? 26.284 -6.047 -23.836 1.00 80.12 272 HIS A CA 1
ATOM 2117 C C . HIS A 1 272 ? 27.287 -5.001 -23.333 1.00 80.12 272 HIS A C 1
ATOM 2119 O O . HIS A 1 272 ? 27.888 -5.200 -22.283 1.00 80.12 272 HIS A O 1
ATOM 2125 N N . PHE A 1 273 ? 27.447 -3.867 -24.023 1.00 77.69 273 PHE A N 1
ATOM 2126 C CA . PHE A 1 273 ? 28.341 -2.788 -23.588 1.00 77.69 273 PHE A CA 1
ATOM 2127 C C . PHE A 1 273 ? 27.958 -2.269 -22.201 1.00 77.69 273 PHE A C 1
ATOM 2129 O O . PHE A 1 273 ? 28.804 -2.122 -21.327 1.00 77.69 273 PHE A O 1
ATOM 2136 N N . LEU A 1 274 ? 26.669 -2.031 -21.969 1.00 72.25 274 LEU A N 1
ATOM 2137 C CA . LEU A 1 274 ? 26.215 -1.465 -20.708 1.00 72.25 274 LEU A CA 1
ATOM 2138 C C . LEU A 1 274 ? 26.268 -2.495 -19.568 1.00 72.25 274 LEU A C 1
ATOM 2140 O O . LEU A 1 274 ? 26.644 -2.142 -18.454 1.00 72.25 274 LEU A O 1
ATOM 2144 N N . THR A 1 275 ? 25.968 -3.774 -19.829 1.00 66.81 275 THR A N 1
ATOM 2145 C CA . THR A 1 275 ? 26.125 -4.840 -18.817 1.00 66.81 275 THR A CA 1
ATOM 2146 C C . THR A 1 275 ? 27.590 -5.121 -18.494 1.00 66.81 275 THR A C 1
ATOM 2148 O O . THR A 1 275 ? 27.929 -5.263 -17.321 1.00 66.81 275 THR A O 1
ATOM 2151 N N . THR A 1 276 ? 28.477 -5.140 -19.492 1.00 72.62 276 THR A N 1
ATOM 2152 C CA . THR A 1 276 ? 29.925 -5.285 -19.272 1.00 72.62 276 THR A CA 1
ATOM 2153 C C . THR A 1 276 ? 30.530 -4.067 -18.582 1.00 72.62 276 THR A C 1
ATOM 2155 O O . THR A 1 276 ? 31.361 -4.245 -17.697 1.00 72.62 276 THR A O 1
ATOM 2158 N N . ALA A 1 277 ? 30.077 -2.848 -18.893 1.00 72.12 277 ALA A N 1
ATOM 2159 C CA . ALA A 1 277 ? 30.490 -1.637 -18.185 1.00 72.12 277 ALA A CA 1
ATOM 2160 C C . ALA A 1 277 ? 30.074 -1.684 -16.708 1.00 72.12 277 ALA A C 1
ATOM 2162 O O . ALA A 1 277 ? 30.906 -1.454 -15.835 1.00 72.12 277 ALA A O 1
ATOM 2163 N N . VAL A 1 278 ? 28.824 -2.058 -16.411 1.00 67.19 278 VAL A N 1
ATOM 2164 C CA . VAL A 1 278 ? 28.346 -2.212 -15.027 1.00 67.19 278 VAL A CA 1
ATOM 2165 C C . VAL A 1 278 ? 29.119 -3.314 -14.297 1.00 67.19 278 VAL A C 1
ATOM 2167 O O . VAL A 1 278 ? 29.572 -3.094 -13.175 1.00 67.19 278 VAL A O 1
ATOM 2170 N N . ALA A 1 279 ? 29.333 -4.473 -14.926 1.00 66.75 279 ALA A N 1
ATOM 2171 C CA . ALA A 1 279 ? 30.065 -5.584 -14.320 1.00 66.75 279 ALA A CA 1
ATOM 2172 C C . ALA A 1 279 ? 31.551 -5.254 -14.087 1.00 66.75 279 ALA A C 1
ATOM 2174 O O . ALA A 1 279 ? 32.074 -5.491 -12.998 1.00 66.75 279 ALA A O 1
ATOM 2175 N N . GLY A 1 280 ? 32.222 -4.662 -15.079 1.00 67.12 280 GLY A N 1
ATOM 2176 C CA . GLY A 1 280 ? 33.625 -4.262 -14.990 1.00 67.12 280 GLY A CA 1
ATOM 2177 C C . GLY A 1 280 ? 33.851 -3.156 -13.960 1.00 67.12 280 GLY A C 1
ATOM 2178 O O . GLY A 1 280 ? 34.787 -3.232 -13.168 1.00 67.12 280 GLY A O 1
ATOM 2179 N N . GLN A 1 281 ? 32.957 -2.167 -13.886 1.00 66.50 281 GLN A N 1
ATOM 2180 C CA . GLN A 1 281 ? 33.066 -1.074 -12.915 1.00 66.50 281 GLN A CA 1
ATOM 2181 C C . GLN A 1 281 ? 32.654 -1.494 -11.502 1.00 66.50 281 GLN A C 1
ATOM 2183 O O . GLN A 1 281 ? 33.240 -1.011 -10.532 1.00 66.50 281 GLN A O 1
ATOM 2188 N N . ALA A 1 282 ? 31.723 -2.443 -11.349 1.00 57.47 282 ALA A N 1
ATOM 2189 C CA . ALA A 1 282 ? 31.448 -3.065 -10.054 1.00 57.47 282 ALA A CA 1
ATOM 2190 C C . ALA A 1 282 ? 32.687 -3.806 -9.523 1.00 57.47 282 ALA A C 1
ATOM 2192 O O . ALA A 1 282 ? 33.019 -3.678 -8.344 1.00 57.47 282 ALA A O 1
ATOM 2193 N N . GLN A 1 283 ? 33.426 -4.502 -10.397 1.00 63.69 283 GLN A N 1
ATOM 2194 C CA . GLN A 1 283 ? 34.709 -5.114 -10.044 1.00 63.69 283 GLN A CA 1
ATOM 2195 C C . GLN A 1 283 ? 35.768 -4.068 -9.687 1.00 63.69 283 GLN A C 1
ATOM 2197 O O . GLN A 1 283 ? 36.433 -4.219 -8.666 1.00 63.69 283 GLN A O 1
ATOM 2202 N N . SER A 1 284 ? 35.911 -2.990 -10.466 1.00 60.41 284 SER A N 1
ATOM 2203 C CA . SER A 1 284 ? 36.867 -1.916 -10.159 1.00 60.41 284 SER A CA 1
ATOM 2204 C C . SER A 1 284 ? 36.523 -1.173 -8.868 1.00 60.41 284 SER A C 1
ATOM 2206 O O . SER A 1 284 ? 37.426 -0.823 -8.117 1.00 60.41 284 SER A O 1
ATOM 2208 N N . THR A 1 285 ? 35.238 -0.986 -8.561 1.00 57.53 285 THR A N 1
ATOM 2209 C CA . THR A 1 285 ? 34.777 -0.345 -7.319 1.00 57.53 285 THR A CA 1
ATOM 2210 C C . THR A 1 285 ? 35.001 -1.256 -6.114 1.00 57.53 285 THR A C 1
ATOM 2212 O O . THR A 1 285 ? 35.490 -0.795 -5.086 1.00 57.53 285 THR A O 1
ATOM 2215 N N . ALA A 1 286 ? 34.725 -2.558 -6.245 1.00 57.50 286 ALA A N 1
ATOM 2216 C CA . ALA A 1 286 ? 35.042 -3.548 -5.216 1.00 57.50 286 ALA A CA 1
ATOM 2217 C C . ALA A 1 286 ? 36.558 -3.693 -5.009 1.00 57.50 286 ALA A C 1
ATOM 2219 O O . ALA A 1 286 ? 37.014 -3.784 -3.871 1.00 57.50 286 ALA A O 1
ATOM 2220 N N . PHE A 1 287 ? 37.345 -3.659 -6.090 1.00 65.56 287 PHE A N 1
ATOM 2221 C CA . PHE A 1 287 ? 38.804 -3.662 -6.032 1.00 65.56 287 PHE A CA 1
ATOM 2222 C C . PHE A 1 287 ? 39.326 -2.400 -5.351 1.00 65.56 287 PHE A C 1
ATOM 2224 O O . PHE A 1 287 ? 40.103 -2.530 -4.419 1.00 65.56 287 PHE A O 1
ATOM 2231 N N . LEU A 1 288 ? 38.855 -1.208 -5.735 1.00 58.81 288 LEU A N 1
ATOM 2232 C CA . LEU A 1 288 ? 39.251 0.062 -5.120 1.00 58.81 288 LEU A CA 1
ATOM 2233 C C . LEU A 1 288 ? 38.876 0.118 -3.639 1.00 58.81 288 LEU A C 1
ATOM 2235 O O . LEU A 1 288 ? 39.723 0.476 -2.823 1.00 58.81 288 LEU A O 1
ATOM 2239 N N . ALA A 1 289 ? 37.661 -0.297 -3.276 1.00 57.38 289 ALA A N 1
ATOM 2240 C CA . ALA A 1 289 ? 37.231 -0.402 -1.884 1.00 57.38 289 ALA A CA 1
ATOM 2241 C C . ALA A 1 289 ? 38.080 -1.419 -1.103 1.00 57.38 289 ALA A C 1
ATOM 2243 O O . ALA A 1 289 ? 38.510 -1.136 0.013 1.00 57.38 289 ALA A O 1
ATOM 2244 N N . GLY A 1 290 ? 38.386 -2.569 -1.711 1.00 58.97 290 GLY A N 1
ATOM 2245 C CA . GLY A 1 290 ? 39.257 -3.596 -1.144 1.00 58.97 290 GLY A CA 1
ATOM 2246 C C . GLY A 1 290 ? 40.699 -3.121 -0.966 1.00 58.97 290 GLY A C 1
ATOM 2247 O O . GLY A 1 290 ? 41.273 -3.314 0.100 1.00 58.97 290 GLY A O 1
ATOM 2248 N N . THR A 1 291 ? 41.279 -2.439 -1.958 1.00 61.00 291 THR A N 1
ATOM 2249 C CA . THR A 1 291 ? 42.624 -1.858 -1.863 1.00 61.00 291 THR A CA 1
ATOM 2250 C C . THR A 1 291 ? 42.672 -0.715 -0.866 1.00 61.00 291 THR A C 1
ATOM 2252 O O . THR A 1 291 ? 43.612 -0.674 -0.088 1.00 61.00 291 THR A O 1
ATOM 2255 N N . ALA A 1 292 ? 41.658 0.152 -0.810 1.00 57.28 292 ALA A N 1
ATOM 2256 C CA . ALA A 1 292 ? 41.598 1.255 0.146 1.00 57.28 292 ALA A CA 1
ATOM 2257 C C . ALA A 1 292 ? 41.411 0.761 1.593 1.00 57.28 292 ALA A C 1
ATOM 2259 O O . ALA A 1 292 ? 41.955 1.357 2.524 1.00 57.28 292 ALA A O 1
ATOM 2260 N N . ALA A 1 293 ? 40.688 -0.349 1.784 1.00 55.91 293 ALA A N 1
ATOM 2261 C CA . ALA A 1 293 ? 40.572 -1.032 3.070 1.00 55.91 293 ALA A CA 1
ATOM 2262 C C . ALA A 1 293 ? 41.850 -1.806 3.449 1.00 55.91 293 ALA A C 1
ATOM 2264 O O . ALA A 1 293 ? 42.186 -1.886 4.629 1.00 55.91 293 ALA A O 1
ATOM 2265 N N . ALA A 1 294 ? 42.572 -2.357 2.466 1.00 55.53 294 ALA A N 1
ATOM 2266 C CA . ALA A 1 294 ? 43.806 -3.115 2.681 1.00 55.53 294 ALA A CA 1
ATOM 2267 C C . ALA A 1 294 ? 45.051 -2.226 2.850 1.00 55.53 294 ALA A C 1
ATOM 2269 O O . ALA A 1 294 ? 46.002 -2.627 3.521 1.00 55.53 294 ALA A O 1
ATOM 2270 N N . THR A 1 295 ? 45.069 -1.018 2.275 1.00 58.28 295 THR A N 1
ATOM 2271 C CA . THR A 1 295 ? 46.132 -0.036 2.506 1.00 58.28 295 THR A CA 1
ATOM 2272 C C . THR A 1 295 ? 45.991 0.546 3.904 1.00 58.28 295 THR A C 1
ATOM 2274 O O . THR A 1 295 ? 45.156 1.413 4.166 1.00 58.28 295 THR A O 1
ATOM 2277 N N . GLN A 1 296 ? 46.824 0.047 4.808 1.00 61.72 296 GLN A N 1
ATOM 2278 C CA . GLN A 1 296 ? 46.980 0.576 6.152 1.00 61.72 296 GLN A CA 1
ATOM 2279 C C . GLN A 1 296 ? 47.968 1.744 6.121 1.00 61.72 296 GLN A C 1
ATOM 2281 O O . GLN A 1 296 ? 49.115 1.587 5.704 1.00 61.72 296 GLN A O 1
ATOM 2286 N N . VAL A 1 297 ? 47.527 2.915 6.570 1.00 64.88 297 VAL A N 1
ATOM 2287 C CA . VAL A 1 297 ? 48.401 4.055 6.837 1.00 64.88 297 VAL A CA 1
ATOM 2288 C C . VAL A 1 297 ? 48.864 3.946 8.281 1.00 64.88 297 VAL A C 1
ATOM 2290 O O . VAL A 1 297 ? 48.063 3.934 9.218 1.00 64.88 297 VAL A O 1
ATOM 2293 N N . THR A 1 298 ? 50.175 3.845 8.466 1.00 68.69 298 THR A N 1
ATOM 2294 C CA . THR A 1 298 ? 50.791 3.873 9.791 1.00 68.69 298 THR A CA 1
ATOM 2295 C C . THR A 1 298 ? 50.748 5.306 10.311 1.00 68.69 298 THR A C 1
ATOM 2297 O O . THR A 1 298 ? 51.536 6.144 9.875 1.00 68.69 298 THR A O 1
ATOM 2300 N N . VAL A 1 299 ? 49.827 5.602 11.231 1.00 60.94 299 VAL A N 1
ATOM 2301 C CA . VAL A 1 299 ? 49.776 6.903 11.904 1.00 60.94 299 VAL A CA 1
ATOM 2302 C C . VAL A 1 299 ? 50.511 6.776 13.235 1.00 60.94 299 VAL A C 1
ATOM 2304 O O . VAL A 1 299 ? 50.188 5.927 14.069 1.00 60.94 299 VAL A O 1
ATOM 2307 N N . ILE A 1 300 ? 51.533 7.610 13.420 1.00 68.56 300 ILE A N 1
ATOM 2308 C CA . ILE A 1 300 ? 52.242 7.745 14.691 1.00 68.56 300 ILE A CA 1
AT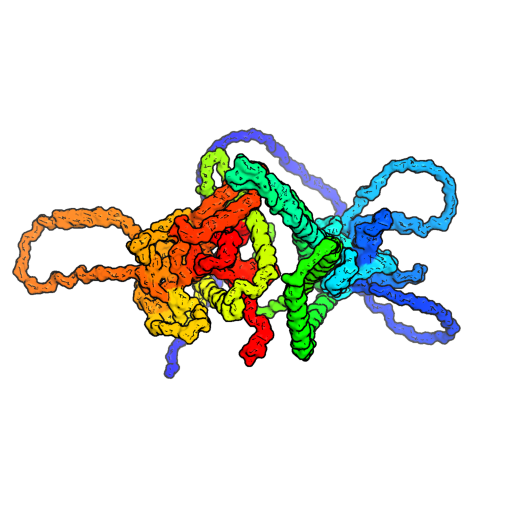OM 2309 C C . ILE A 1 300 ? 51.458 8.766 15.517 1.00 68.56 300 ILE A C 1
ATOM 2311 O O . ILE A 1 300 ? 51.573 9.966 15.282 1.00 68.56 300 ILE A O 1
ATOM 2315 N N . ALA A 1 301 ? 50.629 8.291 16.446 1.00 64.25 301 ALA A N 1
ATOM 2316 C CA . ALA A 1 301 ? 49.919 9.155 17.383 1.00 64.25 301 ALA A CA 1
ATOM 2317 C C . ALA A 1 301 ? 50.611 9.106 18.759 1.00 64.25 301 ALA A C 1
ATOM 2319 O O . ALA A 1 301 ? 51.047 8.030 19.185 1.00 64.25 301 ALA A O 1
ATOM 2320 N N . PRO A 1 302 ? 50.741 10.233 19.481 1.00 65.19 302 PRO A N 1
ATOM 2321 C CA . PRO A 1 302 ? 51.158 10.197 20.880 1.00 65.19 302 PRO A CA 1
ATOM 2322 C C . PRO A 1 302 ? 50.160 9.352 21.686 1.00 65.19 302 PRO A C 1
ATOM 2324 O O . PRO A 1 302 ? 48.948 9.478 21.500 1.00 65.19 302 PRO A O 1
ATOM 2327 N N . ALA A 1 303 ? 50.657 8.451 22.540 1.00 61.22 303 ALA A N 1
ATOM 2328 C CA . ALA A 1 303 ? 49.802 7.571 23.334 1.00 61.22 303 ALA A CA 1
ATOM 2329 C C . ALA A 1 303 ? 48.848 8.410 24.215 1.00 61.22 303 ALA A C 1
ATOM 2331 O O . ALA A 1 303 ? 49.319 9.304 24.921 1.00 61.22 303 ALA A O 1
ATOM 2332 N N . PRO A 1 304 ? 47.526 8.172 24.210 1.00 55.03 304 PRO A N 1
ATOM 2333 C CA . PRO A 1 304 ? 46.613 8.951 25.041 1.00 55.03 304 PRO A CA 1
ATOM 2334 C C . PRO A 1 304 ? 46.940 8.790 26.538 1.00 55.03 304 PRO A C 1
ATOM 2336 O O . PRO A 1 304 ? 47.221 7.690 27.015 1.00 55.03 304 PRO A O 1
ATOM 2339 N N . GLY A 1 305 ? 46.904 9.899 27.285 1.00 65.81 305 GLY A N 1
ATOM 2340 C CA . GLY A 1 305 ? 47.189 9.949 28.726 1.00 65.81 305 GLY A CA 1
ATOM 2341 C C . GLY A 1 305 ? 48.632 10.336 29.090 1.00 65.81 305 GLY A C 1
ATOM 2342 O O . GLY A 1 305 ? 49.397 10.846 28.271 1.00 65.81 305 GLY A O 1
ATOM 2343 N N . ILE A 1 306 ? 49.006 10.101 30.355 1.00 57.16 306 ILE A N 1
ATOM 2344 C CA . ILE A 1 306 ? 50.301 10.506 30.951 1.00 57.16 306 ILE A CA 1
ATOM 2345 C C . ILE A 1 306 ? 51.502 9.921 30.174 1.00 57.16 306 ILE A C 1
ATOM 2347 O O . ILE A 1 306 ? 52.564 10.537 30.101 1.00 57.16 306 ILE A O 1
ATOM 2351 N N . TRP A 1 307 ? 51.317 8.774 29.514 1.00 55.88 307 TRP A N 1
ATOM 2352 C CA . TRP A 1 307 ? 52.349 8.098 28.723 1.00 55.88 307 TRP A CA 1
ATOM 2353 C C . TRP A 1 307 ? 52.775 8.865 27.459 1.00 55.88 307 TRP A C 1
ATOM 2355 O O . TRP A 1 307 ? 53.967 8.901 27.153 1.00 55.88 307 TRP A O 1
ATOM 2365 N N . GLY A 1 308 ? 51.852 9.523 26.748 1.00 51.34 308 GLY A N 1
ATOM 2366 C CA . GLY A 1 308 ? 52.204 10.337 25.577 1.00 51.34 308 GLY A CA 1
ATOM 2367 C C . GLY A 1 308 ? 52.642 11.755 25.928 1.00 51.34 308 GLY A C 1
ATOM 2368 O O . GLY A 1 308 ? 53.535 12.287 25.274 1.00 51.34 308 GLY A O 1
ATOM 2369 N N . SER A 1 309 ? 52.063 12.362 26.973 1.00 53.06 309 SER A N 1
ATOM 2370 C CA . SER A 1 309 ? 52.322 13.773 27.302 1.00 53.06 309 SER A CA 1
ATOM 2371 C C . SER A 1 309 ? 53.579 14.011 28.147 1.00 53.06 309 SER A C 1
ATOM 2373 O O . SER A 1 309 ? 54.104 15.121 28.111 1.00 53.06 309 SER A O 1
ATOM 2375 N N . TRP A 1 310 ? 54.057 13.020 28.910 1.00 57.53 310 TRP A N 1
ATOM 2376 C CA . TRP A 1 310 ? 55.238 13.173 29.779 1.00 57.53 310 TRP A CA 1
ATOM 2377 C C . TRP A 1 310 ? 56.427 12.288 29.399 1.00 57.53 310 TRP A C 1
ATOM 2379 O O . TRP A 1 310 ? 57.563 12.692 29.624 1.00 57.53 310 TRP A O 1
ATOM 2389 N N . PHE A 1 311 ? 56.199 11.122 28.787 1.00 63.59 311 PHE A N 1
ATOM 2390 C CA . PHE A 1 311 ? 57.276 10.180 28.444 1.00 63.59 311 PHE A CA 1
ATOM 2391 C C . PHE A 1 311 ? 57.565 10.070 26.941 1.00 63.59 311 PHE A C 1
ATOM 2393 O O . PHE A 1 311 ? 58.427 9.291 26.542 1.00 63.59 311 PHE A O 1
ATOM 2400 N N . GLY A 1 312 ? 56.864 10.833 26.094 1.00 62.12 312 GLY A N 1
ATOM 2401 C CA . GLY A 1 312 ? 57.094 10.839 24.645 1.00 62.12 312 GLY A CA 1
ATOM 2402 C C . GLY A 1 312 ? 56.794 9.504 23.952 1.00 62.12 312 GLY A C 1
ATOM 2403 O O . GLY A 1 312 ? 57.274 9.266 22.843 1.00 62.12 312 GLY A O 1
ATOM 2404 N N . VAL A 1 313 ? 56.019 8.615 24.584 1.00 58.19 313 VAL A N 1
ATOM 2405 C CA . VAL A 1 313 ? 55.702 7.303 24.011 1.00 58.19 313 VAL A CA 1
ATOM 2406 C C . VAL A 1 313 ? 54.679 7.479 22.892 1.00 58.19 313 VAL A C 1
ATOM 2408 O O . VAL A 1 313 ? 53.548 7.920 23.109 1.00 58.19 313 VAL A O 1
ATOM 2411 N N . THR A 1 314 ? 55.081 7.134 21.671 1.00 60.97 314 THR A N 1
ATOM 2412 C CA . THR A 1 314 ? 54.212 7.153 20.493 1.00 60.97 314 THR A CA 1
ATOM 2413 C C . THR A 1 314 ? 53.652 5.757 20.241 1.00 60.97 314 THR A C 1
ATOM 2415 O O . THR A 1 314 ? 54.382 4.768 20.243 1.00 60.97 314 THR A O 1
ATOM 2418 N N . THR A 1 315 ? 52.336 5.659 20.050 1.00 64.56 315 THR A N 1
ATOM 2419 C CA . THR A 1 315 ? 51.678 4.402 19.675 1.00 64.56 315 THR A CA 1
ATOM 2420 C C . THR A 1 315 ? 51.484 4.405 18.167 1.00 64.56 315 THR A C 1
ATOM 2422 O O . THR A 1 315 ? 50.771 5.245 17.614 1.00 64.56 315 THR A O 1
ATOM 2425 N N . THR A 1 316 ? 52.142 3.477 17.478 1.00 65.19 316 THR A N 1
ATOM 2426 C CA . THR A 1 316 ? 51.964 3.282 16.039 1.00 65.19 316 THR A CA 1
ATOM 2427 C C . THR A 1 316 ? 50.683 2.490 15.818 1.00 65.19 316 THR A C 1
ATOM 2429 O O . THR A 1 316 ? 50.636 1.294 16.092 1.00 65.19 316 THR A O 1
ATOM 2432 N N . THR A 1 317 ? 49.633 3.154 15.336 1.00 68.69 317 THR A N 1
ATOM 2433 C CA . THR A 1 317 ? 48.364 2.485 15.021 1.00 68.69 317 THR A CA 1
ATOM 2434 C C . THR A 1 317 ? 48.183 2.475 13.510 1.00 68.69 317 THR A C 1
ATOM 2436 O O . THR A 1 317 ? 48.268 3.510 12.850 1.00 68.69 317 THR A O 1
ATOM 2439 N N . GLN A 1 318 ? 47.976 1.290 12.944 1.00 62.28 318 GLN A N 1
ATOM 2440 C CA . GLN A 1 318 ? 47.667 1.127 11.528 1.00 62.28 318 GLN A CA 1
ATOM 2441 C C . GLN A 1 318 ? 46.180 1.408 11.318 1.00 62.28 318 GLN A C 1
ATOM 2443 O O . GLN A 1 318 ? 45.333 0.607 11.708 1.00 62.28 318 GLN A O 1
ATOM 2448 N N . LEU A 1 319 ? 45.862 2.559 10.727 1.00 61.59 319 LEU A N 1
ATOM 2449 C CA . LEU A 1 319 ? 44.492 2.918 10.370 1.00 61.59 319 LEU A CA 1
ATOM 2450 C C . LEU A 1 319 ? 44.282 2.668 8.870 1.00 61.59 319 LEU A C 1
ATOM 2452 O O . LEU A 1 319 ? 45.169 2.983 8.075 1.00 61.59 319 LEU A O 1
ATOM 2456 N N . PRO A 1 320 ? 43.135 2.116 8.442 1.00 71.38 320 PRO A N 1
ATOM 2457 C CA . PRO A 1 320 ? 42.798 2.047 7.023 1.00 71.38 320 PRO A CA 1
ATOM 2458 C C . PRO A 1 320 ? 42.867 3.444 6.389 1.00 71.38 320 PRO A C 1
ATOM 2460 O O . PRO A 1 320 ? 42.432 4.419 7.005 1.00 71.38 320 PRO A O 1
ATOM 2463 N N . LEU A 1 321 ? 43.381 3.555 5.160 1.00 69.19 321 LEU A N 1
ATOM 2464 C CA . LEU A 1 321 ? 43.535 4.829 4.437 1.00 69.19 321 LEU A CA 1
ATOM 2465 C C . LEU A 1 321 ? 42.243 5.668 4.443 1.00 69.19 321 LEU A C 1
ATOM 2467 O O . LEU A 1 321 ? 42.296 6.881 4.647 1.00 69.19 321 LEU A O 1
ATOM 2471 N N . LEU A 1 322 ? 41.088 5.003 4.329 1.00 63.09 322 LEU A N 1
ATOM 2472 C CA . LEU A 1 322 ? 39.750 5.605 4.391 1.00 63.09 322 LEU A CA 1
ATOM 2473 C C . LEU A 1 322 ? 39.446 6.332 5.713 1.00 63.09 322 LEU A C 1
ATOM 2475 O O . LEU A 1 322 ? 38.700 7.305 5.705 1.00 63.09 322 LEU A O 1
ATOM 2479 N N . VAL A 1 323 ? 40.034 5.894 6.831 1.00 70.06 323 VAL A N 1
ATOM 2480 C CA . VAL A 1 323 ? 39.908 6.555 8.143 1.00 70.06 323 VAL A CA 1
ATOM 2481 C C . VAL A 1 323 ? 40.828 7.774 8.224 1.00 70.06 323 VAL A C 1
ATOM 2483 O O . VAL A 1 323 ? 40.460 8.790 8.803 1.00 70.06 323 VAL A O 1
ATOM 2486 N N . SER A 1 324 ? 42.017 7.695 7.618 1.00 69.44 324 SER A N 1
ATOM 2487 C CA . SER A 1 324 ? 43.004 8.783 7.651 1.00 69.44 324 SER A CA 1
ATOM 2488 C C . SER A 1 324 ? 42.702 9.933 6.683 1.00 69.44 324 SER A C 1
ATOM 2490 O O . SER A 1 324 ? 43.165 11.048 6.902 1.00 69.44 324 SER A O 1
ATOM 2492 N N . GLN A 1 325 ? 41.947 9.675 5.611 1.00 74.94 325 GLN A N 1
ATOM 2493 C CA . GLN A 1 325 ? 41.651 10.645 4.554 1.00 74.94 325 GLN A CA 1
ATOM 2494 C C . GLN A 1 325 ? 40.156 10.567 4.168 1.00 74.94 325 GLN A C 1
ATOM 2496 O O . GLN A 1 325 ? 39.809 10.085 3.085 1.00 74.94 325 GLN A O 1
ATOM 2501 N N . PRO A 1 326 ? 39.241 11.023 5.047 1.00 67.69 326 PRO A N 1
ATOM 2502 C CA . PRO A 1 326 ? 37.794 10.848 4.875 1.00 67.69 326 PRO A CA 1
ATOM 2503 C C . PRO A 1 326 ? 37.222 11.520 3.614 1.00 67.69 326 PRO A C 1
ATOM 2505 O O . PRO A 1 326 ? 36.161 11.121 3.138 1.00 67.69 326 PRO A O 1
ATOM 2508 N N . TYR A 1 327 ? 37.930 12.481 3.008 1.00 71.00 327 TYR A N 1
ATOM 2509 C CA . TYR A 1 327 ? 37.527 13.110 1.743 1.00 71.00 327 TYR A CA 1
ATOM 2510 C C . TYR A 1 327 ? 37.594 12.168 0.526 1.00 71.00 327 TYR A C 1
ATOM 2512 O O . TYR A 1 327 ? 36.959 12.454 -0.489 1.00 71.00 327 TYR A O 1
ATOM 2520 N N . PHE A 1 328 ? 38.291 11.026 0.606 1.00 69.62 328 PHE A N 1
ATOM 2521 C CA . PHE A 1 328 ? 38.245 10.020 -0.463 1.00 69.62 328 PHE A CA 1
ATOM 2522 C C . PHE A 1 328 ? 36.898 9.295 -0.535 1.00 69.62 328 PHE A C 1
ATOM 2524 O O . PHE A 1 328 ? 36.545 8.810 -1.607 1.00 69.62 328 PHE A O 1
ATOM 2531 N N . ILE A 1 329 ? 36.123 9.242 0.557 1.00 68.81 329 ILE A N 1
ATOM 2532 C CA . ILE A 1 329 ? 34.807 8.589 0.561 1.00 68.81 329 ILE A CA 1
ATOM 2533 C C . ILE A 1 329 ? 33.850 9.306 -0.412 1.00 68.81 329 ILE A C 1
ATOM 2535 O O . ILE A 1 329 ? 33.340 8.634 -1.310 1.00 68.81 329 ILE A O 1
ATOM 2539 N N . PRO A 1 330 ? 33.662 10.644 -0.348 1.00 63.28 330 PRO A N 1
ATOM 2540 C CA . PRO A 1 330 ? 32.899 11.376 -1.359 1.00 63.28 330 PRO A CA 1
ATOM 2541 C C . PRO A 1 330 ? 33.392 11.163 -2.794 1.00 63.28 330 PRO A C 1
ATOM 2543 O O . PRO A 1 330 ? 32.571 10.987 -3.688 1.00 63.28 330 PRO A O 1
ATOM 2546 N N . VAL A 1 331 ? 34.710 11.133 -3.027 1.00 69.88 331 VAL A N 1
ATOM 2547 C CA . VAL A 1 331 ? 35.284 10.958 -4.375 1.00 69.88 331 VAL A CA 1
ATOM 2548 C C . VAL A 1 331 ? 35.021 9.552 -4.921 1.00 69.88 331 VAL A C 1
ATOM 2550 O O . VAL A 1 331 ? 34.644 9.413 -6.081 1.00 69.88 331 VAL A O 1
ATOM 2553 N N . LEU A 1 332 ? 35.161 8.511 -4.096 1.00 70.38 332 LEU A N 1
ATOM 2554 C CA . LEU A 1 332 ? 34.879 7.125 -4.485 1.00 70.38 332 LEU A CA 1
ATOM 2555 C C . LEU A 1 332 ? 33.382 6.884 -4.706 1.00 70.38 332 LEU A C 1
ATOM 2557 O O . LEU A 1 332 ? 33.010 6.196 -5.655 1.00 70.38 332 LEU A O 1
ATOM 2561 N N . VAL A 1 333 ? 32.521 7.483 -3.877 1.00 70.56 333 VAL A N 1
ATOM 2562 C CA . VAL A 1 333 ? 31.064 7.437 -4.065 1.00 70.56 333 VAL A CA 1
ATOM 2563 C C . VAL A 1 333 ? 30.664 8.182 -5.340 1.00 70.56 333 VAL A C 1
ATOM 2565 O O . VAL A 1 333 ? 29.903 7.641 -6.137 1.00 70.56 333 VAL A O 1
ATOM 2568 N N . ALA A 1 334 ? 31.213 9.377 -5.585 1.00 68.56 334 ALA A N 1
ATOM 2569 C CA . ALA A 1 334 ? 30.972 10.131 -6.814 1.00 68.56 334 ALA A CA 1
ATOM 2570 C C . ALA A 1 334 ? 31.466 9.369 -8.053 1.00 68.56 334 ALA A C 1
ATOM 2572 O O . ALA A 1 334 ? 30.748 9.293 -9.048 1.00 68.56 334 ALA A O 1
ATOM 2573 N N . TYR A 1 335 ? 32.645 8.742 -7.981 1.00 73.12 335 TYR A N 1
ATOM 2574 C CA . TYR A 1 335 ? 33.171 7.900 -9.053 1.00 73.12 335 TYR A CA 1
ATOM 2575 C C . TYR A 1 335 ? 32.249 6.710 -9.331 1.00 73.12 335 TYR A C 1
ATOM 2577 O O . TYR A 1 335 ? 31.846 6.527 -10.473 1.00 73.12 335 TYR A O 1
ATOM 2585 N N . GLY A 1 336 ? 31.839 5.961 -8.299 1.00 69.81 336 GLY A N 1
ATOM 2586 C CA . GLY A 1 336 ? 30.909 4.837 -8.447 1.00 69.81 336 GLY A CA 1
ATOM 2587 C C . GLY A 1 336 ? 29.539 5.255 -8.996 1.00 69.81 336 GLY A C 1
ATOM 2588 O O . GLY A 1 336 ? 28.978 4.574 -9.854 1.00 69.81 336 GLY A O 1
ATOM 2589 N N . LEU A 1 337 ? 29.013 6.408 -8.569 1.00 68.38 337 LEU A N 1
ATOM 2590 C CA . LEU A 1 337 ? 27.764 6.967 -9.098 1.00 68.38 337 LEU A CA 1
ATOM 2591 C C . LEU A 1 337 ? 27.888 7.374 -10.569 1.00 68.38 337 LEU A C 1
ATOM 2593 O O . LEU A 1 337 ? 26.962 7.138 -11.340 1.00 68.38 337 LEU A O 1
ATOM 2597 N N . ILE A 1 338 ? 29.018 7.944 -10.987 1.00 71.44 338 ILE A N 1
ATOM 2598 C CA . ILE A 1 338 ? 29.230 8.323 -12.388 1.00 71.44 338 ILE A CA 1
ATOM 2599 C C . ILE A 1 338 ? 29.440 7.075 -13.254 1.00 71.44 338 ILE A C 1
ATOM 2601 O O . ILE A 1 338 ? 28.785 6.931 -14.285 1.00 71.44 338 ILE A O 1
ATOM 2605 N N . THR A 1 339 ? 30.311 6.151 -12.841 1.00 72.31 339 THR A N 1
ATOM 2606 C CA . THR A 1 339 ? 30.701 5.003 -13.674 1.00 72.31 339 THR A CA 1
ATOM 2607 C C . THR A 1 339 ? 29.650 3.902 -13.733 1.00 72.31 339 THR A C 1
ATOM 2609 O O . THR A 1 339 ? 29.537 3.244 -14.763 1.00 72.31 339 THR A O 1
ATOM 2612 N N . VAL A 1 340 ? 28.856 3.709 -12.676 1.00 73.81 340 VAL A N 1
ATOM 2613 C CA . VAL A 1 340 ? 27.780 2.702 -12.644 1.00 73.81 340 VAL A CA 1
ATOM 2614 C C . VAL A 1 340 ? 26.412 3.349 -12.838 1.00 73.81 340 VAL A C 1
ATOM 2616 O O . VAL A 1 340 ? 25.577 2.826 -13.582 1.00 73.81 340 VAL A O 1
ATOM 2619 N N . GLY A 1 341 ? 26.169 4.499 -12.205 1.00 74.75 341 GLY A N 1
ATOM 2620 C CA . GLY A 1 341 ? 24.866 5.163 -12.233 1.00 74.75 341 GLY A CA 1
ATOM 2621 C C . GLY A 1 341 ? 24.503 5.708 -13.611 1.00 74.75 341 GLY A C 1
ATOM 2622 O O . GLY A 1 341 ? 23.396 5.437 -14.075 1.00 74.75 341 GLY A O 1
ATOM 2623 N N . VAL A 1 342 ? 25.421 6.388 -14.313 1.00 79.94 342 VAL A N 1
ATOM 2624 C CA . VAL A 1 342 ? 25.126 6.946 -15.649 1.00 79.94 342 VAL A CA 1
ATOM 2625 C C . VAL A 1 342 ? 24.784 5.843 -16.661 1.00 79.94 342 VAL A C 1
ATOM 2627 O O . VAL A 1 342 ? 23.698 5.922 -17.242 1.00 79.94 342 VAL A O 1
ATOM 2630 N N . PRO A 1 343 ? 25.586 4.767 -16.835 1.00 78.31 343 PRO A N 1
ATOM 2631 C CA . PRO A 1 343 ? 25.199 3.657 -17.706 1.00 78.31 343 PRO A CA 1
ATOM 2632 C C . PRO A 1 343 ? 23.877 3.004 -17.297 1.00 78.31 343 PRO A C 1
ATOM 2634 O O . PRO A 1 343 ? 23.060 2.703 -18.160 1.00 78.31 343 PRO A O 1
ATOM 2637 N N . THR A 1 344 ? 23.615 2.835 -15.998 1.00 75.19 344 THR A N 1
ATOM 2638 C CA . THR A 1 344 ? 22.363 2.226 -15.515 1.00 75.19 344 THR A CA 1
ATOM 2639 C C . THR A 1 344 ? 21.140 3.085 -15.846 1.00 75.19 344 THR A C 1
ATOM 2641 O O . THR A 1 344 ? 20.124 2.559 -16.305 1.00 75.19 344 THR A O 1
ATOM 2644 N N . ILE A 1 345 ? 21.236 4.407 -15.673 1.00 80.12 345 ILE A N 1
ATOM 2645 C CA . ILE A 1 345 ? 20.176 5.355 -16.048 1.00 80.12 345 ILE A CA 1
ATOM 2646 C C . ILE A 1 345 ? 19.970 5.340 -17.567 1.00 80.12 345 ILE A C 1
ATOM 2648 O O . ILE A 1 345 ? 18.830 5.272 -18.029 1.00 80.12 345 ILE A O 1
ATOM 2652 N N . MET A 1 346 ? 21.054 5.323 -18.351 1.00 84.12 346 MET A N 1
ATOM 2653 C CA . MET A 1 346 ? 20.976 5.204 -19.809 1.00 84.12 346 MET A CA 1
ATOM 2654 C C . MET A 1 346 ? 20.310 3.891 -20.242 1.00 84.12 346 MET A C 1
ATOM 2656 O O . MET A 1 346 ? 19.422 3.935 -21.087 1.00 84.12 346 MET A O 1
ATOM 2660 N N . ILE A 1 347 ? 20.647 2.743 -19.630 1.00 82.94 347 ILE A N 1
ATOM 2661 C CA . ILE A 1 347 ? 19.962 1.457 -19.873 1.00 82.94 347 ILE A CA 1
ATOM 2662 C C . ILE A 1 347 ? 18.478 1.579 -19.555 1.00 82.94 347 ILE A C 1
ATOM 2664 O O . ILE A 1 347 ? 17.645 1.064 -20.296 1.00 82.94 347 ILE A O 1
ATOM 2668 N N . HIS A 1 348 ? 18.135 2.201 -18.429 1.00 81.06 348 HIS A N 1
ATOM 2669 C CA . HIS A 1 348 ? 16.748 2.299 -18.001 1.00 81.06 348 HIS A CA 1
ATOM 2670 C C . HIS A 1 348 ? 15.917 3.123 -18.989 1.00 81.06 348 HIS A C 1
ATOM 2672 O O . HIS A 1 348 ? 14.848 2.683 -19.418 1.00 81.06 348 HIS A O 1
ATOM 2678 N N . ASN A 1 349 ? 16.452 4.270 -19.412 1.00 85.88 349 ASN A N 1
ATOM 2679 C CA . ASN A 1 349 ? 15.828 5.121 -20.418 1.00 85.88 349 ASN A CA 1
ATOM 2680 C C . ASN A 1 349 ? 15.744 4.405 -21.775 1.00 85.88 349 ASN A C 1
ATOM 2682 O O . ASN A 1 349 ? 14.672 4.389 -22.378 1.00 85.88 349 ASN A O 1
ATOM 2686 N N . ALA A 1 350 ? 16.816 3.715 -22.188 1.00 86.75 350 ALA A N 1
ATOM 2687 C CA . ALA A 1 350 ? 16.841 2.899 -23.402 1.00 86.75 350 ALA A CA 1
ATOM 2688 C C . ALA A 1 350 ? 15.763 1.816 -23.377 1.00 86.75 350 ALA A C 1
ATOM 2690 O O . ALA A 1 350 ? 14.980 1.707 -24.310 1.00 86.75 350 ALA A O 1
ATOM 2691 N N . LYS A 1 351 ? 15.667 1.051 -22.282 1.00 87.50 351 LYS A N 1
ATOM 2692 C CA . LYS A 1 351 ? 14.671 -0.015 -22.110 1.00 87.50 351 LYS A CA 1
ATOM 2693 C C . LYS A 1 351 ? 13.246 0.519 -22.183 1.00 87.50 351 LYS A C 1
ATOM 2695 O O . LYS A 1 351 ? 12.392 -0.144 -22.765 1.00 87.50 351 LYS A O 1
ATOM 2700 N N . LYS A 1 352 ? 12.983 1.696 -21.608 1.00 87.12 352 LYS A N 1
ATOM 2701 C CA . LYS A 1 352 ? 11.667 2.339 -21.690 1.00 87.12 352 LYS A CA 1
ATOM 2702 C C . LYS A 1 352 ? 11.327 2.707 -23.134 1.00 87.12 352 LYS A C 1
ATOM 2704 O O . LYS A 1 352 ? 10.234 2.402 -23.598 1.00 87.12 352 LYS A O 1
ATOM 2709 N N . GLU A 1 353 ? 12.265 3.322 -23.844 1.00 89.44 353 GLU A N 1
ATOM 2710 C CA . GLU A 1 353 ? 12.077 3.697 -25.244 1.00 89.44 353 GLU A CA 1
ATOM 2711 C C . GLU A 1 353 ? 11.902 2.463 -26.139 1.00 89.44 353 GLU A C 1
ATOM 2713 O O . GLU A 1 353 ? 10.913 2.357 -26.856 1.00 89.44 353 GLU A O 1
ATOM 2718 N N . TRP A 1 354 ? 12.781 1.472 -26.010 1.00 93.56 354 TRP A N 1
ATOM 2719 C CA . TRP A 1 354 ? 12.687 0.162 -26.656 1.00 93.56 354 TRP A CA 1
ATOM 2720 C C . TRP A 1 354 ? 11.341 -0.517 -26.430 1.00 93.56 354 TRP A C 1
ATOM 2722 O O . TRP A 1 354 ? 10.745 -1.030 -27.376 1.00 93.56 354 TRP A O 1
ATOM 2732 N N . HIS A 1 355 ? 10.834 -0.498 -25.198 1.00 92.88 355 HIS A N 1
ATOM 2733 C CA . HIS A 1 355 ? 9.529 -1.062 -24.880 1.00 92.88 355 HIS A CA 1
ATOM 2734 C C . HIS A 1 355 ? 8.399 -0.307 -25.589 1.00 92.88 355 HIS A C 1
ATOM 2736 O O . HIS A 1 355 ? 7.563 -0.937 -26.230 1.00 92.88 355 HIS A O 1
ATOM 2742 N N . ASN A 1 356 ? 8.418 1.028 -25.558 1.00 91.50 356 ASN A N 1
ATOM 2743 C CA . ASN A 1 356 ? 7.426 1.849 -26.254 1.00 91.50 356 ASN A CA 1
ATOM 2744 C C . ASN A 1 356 ? 7.451 1.611 -27.774 1.00 91.50 356 ASN A C 1
ATOM 2746 O O . ASN A 1 356 ? 6.399 1.501 -28.400 1.00 91.50 356 ASN A O 1
ATOM 2750 N N . ILE A 1 357 ? 8.645 1.497 -28.370 1.00 92.88 357 ILE A N 1
ATOM 2751 C CA . ILE A 1 357 ? 8.809 1.181 -29.796 1.00 92.88 357 ILE A CA 1
ATOM 2752 C C . ILE A 1 357 ? 8.290 -0.228 -30.094 1.00 92.88 357 ILE A C 1
ATOM 2754 O O . ILE A 1 357 ? 7.566 -0.406 -31.067 1.00 92.88 357 ILE A O 1
ATOM 2758 N N . THR A 1 358 ? 8.629 -1.202 -29.248 1.00 95.75 358 THR A N 1
ATOM 2759 C CA . THR A 1 358 ? 8.182 -2.594 -29.376 1.00 95.75 358 THR A CA 1
ATOM 2760 C C . THR A 1 358 ? 6.662 -2.685 -29.386 1.00 95.75 358 THR A C 1
ATOM 2762 O O . THR A 1 358 ? 6.109 -3.288 -30.298 1.00 95.75 358 THR A O 1
ATOM 2765 N N . MET A 1 359 ? 5.998 -2.073 -28.399 1.00 93.50 359 MET A N 1
ATOM 2766 C CA . MET A 1 359 ? 4.537 -2.073 -28.301 1.00 93.50 359 MET A CA 1
ATOM 2767 C C . MET A 1 359 ? 3.920 -1.399 -29.523 1.00 93.50 359 MET A C 1
ATOM 2769 O O . MET A 1 359 ? 3.141 -2.024 -30.222 1.00 93.50 359 MET A O 1
ATOM 2773 N N . SER A 1 360 ? 4.368 -0.188 -29.865 1.00 94.50 360 SER A N 1
ATOM 2774 C CA . SER A 1 360 ? 3.845 0.550 -31.020 1.00 94.50 360 SER A CA 1
ATOM 2775 C C . SER A 1 360 ? 3.992 -0.209 -32.344 1.00 94.50 360 SER A C 1
ATOM 2777 O O . SER A 1 360 ? 3.051 -0.230 -33.130 1.00 94.50 360 SER A O 1
ATOM 2779 N N . LEU A 1 361 ? 5.144 -0.834 -32.608 1.00 95.38 361 LEU A N 1
ATOM 2780 C CA . LEU A 1 361 ? 5.342 -1.592 -33.845 1.00 95.38 361 LEU A CA 1
ATOM 2781 C C . LEU A 1 361 ? 4.560 -2.904 -33.848 1.00 95.38 361 LEU A C 1
ATOM 2783 O O . LEU A 1 361 ? 4.044 -3.281 -34.894 1.00 95.38 361 LEU A O 1
ATOM 2787 N N . ASN A 1 362 ? 4.475 -3.597 -32.710 1.00 96.50 362 ASN A N 1
ATOM 2788 C CA . ASN A 1 362 ? 3.710 -4.838 -32.612 1.00 96.50 362 ASN A CA 1
ATOM 2789 C C . ASN A 1 362 ? 2.212 -4.577 -32.738 1.00 96.50 362 ASN A C 1
ATOM 2791 O O . ASN A 1 362 ? 1.552 -5.327 -33.446 1.00 96.50 362 ASN A O 1
ATOM 2795 N N . ASP A 1 363 ? 1.699 -3.523 -32.106 1.00 94.56 363 ASP A N 1
ATOM 2796 C CA . ASP A 1 363 ? 0.288 -3.151 -32.183 1.00 94.56 363 ASP A CA 1
ATOM 2797 C C . ASP A 1 363 ? -0.102 -2.909 -33.644 1.00 94.56 363 ASP A C 1
ATOM 2799 O O . ASP A 1 363 ? -0.991 -3.588 -34.138 1.00 94.56 363 ASP A O 1
ATOM 2803 N N . ILE A 1 364 ? 0.646 -2.065 -34.366 1.00 95.38 364 ILE A N 1
ATOM 2804 C CA . ILE A 1 364 ? 0.384 -1.752 -35.783 1.00 95.38 364 ILE A CA 1
ATOM 2805 C C . ILE A 1 364 ? 0.609 -2.978 -36.682 1.00 95.38 364 ILE A C 1
ATOM 2807 O O . ILE A 1 364 ? -0.170 -3.245 -37.596 1.00 95.38 364 ILE A O 1
ATOM 2811 N N . PHE A 1 365 ? 1.665 -3.760 -36.436 1.00 96.94 365 PHE A N 1
ATOM 2812 C CA . PHE A 1 365 ? 1.929 -4.976 -37.206 1.00 96.94 365 PHE A CA 1
ATOM 2813 C C . PHE A 1 365 ? 0.780 -5.979 -37.074 1.00 96.94 365 PHE A C 1
ATOM 2815 O O . PHE A 1 365 ? 0.337 -6.525 -38.083 1.00 96.94 365 PHE A O 1
ATOM 2822 N N . TRP A 1 366 ? 0.294 -6.220 -35.854 1.00 95.62 366 TRP A N 1
ATOM 2823 C CA . TRP A 1 366 ? -0.770 -7.187 -35.609 1.00 95.62 366 TRP A CA 1
ATOM 2824 C C . TRP A 1 366 ? -2.154 -6.655 -35.984 1.00 95.62 366 TRP A C 1
ATOM 2826 O O . TRP A 1 366 ? -2.959 -7.446 -36.472 1.00 95.62 366 TRP A O 1
ATOM 2836 N N . SER A 1 367 ? -2.431 -5.360 -35.796 1.00 93.12 367 SER A N 1
ATOM 2837 C CA . SER A 1 367 ? -3.730 -4.761 -36.122 1.00 93.12 367 SER A CA 1
ATOM 2838 C C . SER A 1 367 ? -3.919 -4.533 -37.615 1.00 93.12 367 SER A C 1
ATOM 2840 O O . SER A 1 367 ? -5.005 -4.781 -38.122 1.00 93.12 367 SER A O 1
ATOM 2842 N N . ASP A 1 368 ? -2.884 -4.097 -38.332 1.00 93.00 368 ASP A N 1
ATOM 2843 C CA . ASP A 1 368 ? -3.073 -3.595 -39.696 1.00 93.00 368 ASP A CA 1
ATOM 2844 C C . ASP A 1 368 ? -2.542 -4.587 -40.728 1.00 93.00 368 ASP A C 1
ATOM 2846 O O . ASP A 1 368 ? -3.220 -4.904 -41.706 1.00 93.00 368 ASP A O 1
ATOM 2850 N N . TYR A 1 369 ? -1.329 -5.103 -40.511 1.00 95.12 369 TYR A N 1
ATOM 2851 C CA . TYR A 1 369 ? -0.618 -5.895 -41.516 1.00 95.12 369 TYR A CA 1
ATOM 2852 C C . TYR A 1 369 ? -0.905 -7.394 -41.413 1.00 95.12 369 TYR A C 1
ATOM 2854 O O . TYR A 1 369 ? -1.224 -8.042 -42.409 1.00 95.12 369 TYR A O 1
ATOM 2862 N N . ALA A 1 370 ? -0.805 -7.965 -40.211 1.00 93.56 370 ALA A N 1
ATOM 2863 C CA . ALA A 1 370 ? -0.993 -9.396 -40.009 1.00 93.56 370 ALA A CA 1
ATOM 2864 C C . ALA A 1 370 ? -2.444 -9.825 -40.275 1.00 93.56 370 ALA A C 1
ATOM 2866 O O . ALA A 1 370 ? -2.660 -10.930 -40.766 1.00 93.56 370 ALA A O 1
ATOM 2867 N N . LEU A 1 371 ? -3.440 -8.966 -39.999 1.00 90.38 371 LEU A N 1
ATOM 2868 C CA . LEU A 1 371 ? -4.857 -9.279 -40.263 1.00 90.38 371 LEU A CA 1
ATOM 2869 C C . LEU A 1 371 ? -5.143 -9.497 -41.750 1.00 90.38 371 LEU A C 1
ATOM 2871 O O . LEU A 1 371 ? -6.028 -10.273 -42.093 1.00 90.38 371 LEU A O 1
ATOM 2875 N N . GLN A 1 372 ? -4.361 -8.873 -42.630 1.00 95.38 372 GLN A N 1
ATOM 2876 C CA . GLN A 1 372 ? -4.481 -9.050 -44.078 1.00 95.38 372 GLN A CA 1
ATOM 2877 C C . GLN A 1 372 ? -3.806 -10.339 -44.576 1.00 95.38 372 GLN A C 1
ATOM 2879 O O . GLN A 1 372 ? -3.928 -10.675 -45.752 1.00 95.38 372 GLN A O 1
ATOM 2884 N N . ARG A 1 373 ? -3.079 -11.055 -43.705 1.00 95.00 373 ARG A N 1
ATOM 2885 C CA . ARG A 1 373 ? -2.243 -12.216 -44.043 1.00 95.00 373 ARG A CA 1
ATOM 2886 C C . ARG A 1 373 ? -2.442 -13.366 -43.053 1.00 95.00 373 ARG A C 1
ATOM 2888 O O . ARG A 1 373 ? -1.635 -13.545 -42.132 1.00 95.00 373 ARG A O 1
ATOM 2895 N N . PRO A 1 374 ? -3.517 -14.157 -43.211 1.00 91.69 374 PRO A N 1
ATOM 2896 C CA . PRO A 1 374 ? -3.880 -15.206 -42.258 1.00 91.69 374 PRO A CA 1
ATOM 2897 C C . PRO A 1 374 ? -2.775 -16.255 -42.053 1.00 91.69 374 PRO A C 1
ATOM 2899 O O . PRO A 1 374 ? -2.654 -16.814 -40.962 1.00 91.69 374 PRO A O 1
ATOM 2902 N N . GLU A 1 375 ? -1.915 -16.488 -43.048 1.00 94.31 375 GLU A N 1
ATOM 2903 C CA . GLU A 1 375 ? -0.767 -17.392 -42.954 1.00 94.31 375 GLU A CA 1
ATOM 2904 C C . GLU A 1 375 ? 0.224 -16.998 -41.847 1.00 94.31 375 GLU A C 1
ATOM 2906 O O . GLU A 1 375 ? 0.813 -17.870 -41.202 1.00 94.31 375 GLU A O 1
ATOM 2911 N N . VAL A 1 376 ? 0.361 -15.698 -41.560 1.00 93.31 376 VAL A N 1
ATOM 2912 C CA . VAL A 1 376 ? 1.241 -15.186 -40.499 1.00 93.31 376 VAL A CA 1
ATOM 2913 C C . VAL A 1 376 ? 0.698 -15.573 -39.123 1.00 93.31 376 VAL A C 1
ATOM 2915 O O . VAL A 1 376 ? 1.459 -16.022 -38.264 1.00 93.31 376 VAL A O 1
ATOM 2918 N N . PHE A 1 377 ? -0.618 -15.456 -38.922 1.00 91.44 377 PHE A N 1
ATOM 2919 C CA . PHE A 1 377 ? -1.277 -15.856 -37.677 1.00 91.44 377 PHE A CA 1
ATOM 2920 C C . PHE A 1 377 ? -1.215 -17.364 -37.454 1.00 91.44 377 PHE A C 1
ATOM 2922 O O . PHE A 1 377 ? -0.886 -17.807 -36.353 1.00 91.44 377 PHE A O 1
ATOM 2929 N N . VAL A 1 378 ? -1.492 -18.153 -38.495 1.00 91.50 378 VAL A N 1
ATOM 2930 C CA . VAL A 1 378 ? -1.476 -19.618 -38.408 1.00 91.50 378 VAL A CA 1
ATOM 2931 C C . VAL A 1 378 ? -0.092 -20.124 -37.998 1.00 91.50 378 VAL A C 1
ATOM 2933 O O . VAL A 1 378 ? 0.013 -20.942 -37.083 1.00 91.50 378 VAL A O 1
ATOM 2936 N N . GLU A 1 379 ? 0.978 -19.618 -38.615 1.00 90.00 379 GLU A N 1
ATOM 2937 C CA . GLU A 1 379 ? 2.345 -20.015 -38.256 1.00 90.00 379 GLU A CA 1
ATOM 2938 C C . GLU A 1 379 ? 2.750 -19.555 -36.850 1.00 90.00 379 GLU A C 1
ATOM 2940 O O . GLU A 1 379 ? 3.413 -20.298 -36.121 1.00 90.00 379 GLU A O 1
ATOM 2945 N N . TYR A 1 380 ? 2.309 -18.368 -36.425 1.00 88.50 380 TYR A N 1
ATOM 2946 C CA . TYR A 1 380 ? 2.564 -17.894 -35.066 1.00 88.50 380 TYR A CA 1
ATOM 2947 C C . TYR A 1 380 ? 1.873 -18.773 -34.007 1.00 88.50 380 TYR A C 1
ATOM 2949 O O . TYR A 1 380 ? 2.504 -19.186 -33.032 1.00 88.50 380 TYR A O 1
ATOM 2957 N N . ILE A 1 381 ? 0.605 -19.141 -34.233 1.00 88.94 381 ILE A N 1
ATOM 2958 C CA . ILE A 1 381 ? -0.168 -20.023 -33.342 1.00 88.94 381 ILE A CA 1
ATOM 2959 C C . ILE A 1 381 ? 0.458 -21.421 -33.272 1.00 88.94 381 ILE A C 1
ATOM 2961 O O . ILE A 1 381 ? 0.610 -21.966 -32.176 1.00 88.94 381 ILE A O 1
ATOM 2965 N N . LYS A 1 382 ? 0.880 -21.994 -34.410 1.00 89.06 382 LYS A N 1
ATOM 2966 C CA . LYS A 1 382 ? 1.584 -23.290 -34.436 1.00 89.06 382 LYS A CA 1
ATOM 2967 C C . LYS A 1 382 ? 2.838 -23.270 -33.568 1.00 89.06 382 LYS A C 1
ATOM 2969 O O . LYS A 1 382 ? 3.134 -24.254 -32.890 1.00 89.06 382 LYS A O 1
ATOM 2974 N N . LEU A 1 383 ? 3.591 -22.169 -33.582 1.00 84.25 383 LEU A N 1
ATOM 2975 C CA . LEU A 1 383 ? 4.800 -22.060 -32.772 1.00 84.25 383 LEU A CA 1
ATOM 2976 C C . LEU A 1 383 ? 4.470 -21.990 -31.277 1.00 84.25 383 LEU A C 1
ATOM 2978 O O . LEU A 1 383 ? 5.127 -22.675 -30.491 1.00 84.25 383 LEU A O 1
ATOM 2982 N N . TYR A 1 384 ? 3.424 -21.248 -30.902 1.00 81.44 384 TYR A N 1
ATOM 2983 C CA . TYR A 1 384 ? 2.943 -21.182 -29.520 1.00 81.44 384 TYR A CA 1
ATOM 2984 C C . TYR A 1 384 ? 2.518 -22.563 -28.996 1.00 81.44 384 TYR A C 1
ATOM 2986 O O . TYR A 1 384 ? 2.979 -22.995 -27.940 1.00 81.44 384 TYR A O 1
ATOM 2994 N N . TYR A 1 385 ? 1.737 -23.305 -29.787 1.00 84.50 385 TYR A N 1
ATOM 2995 C CA . TYR A 1 385 ? 1.278 -24.650 -29.429 1.00 84.50 385 TYR A CA 1
ATOM 2996 C C . TYR A 1 385 ? 2.449 -25.641 -29.269 1.00 84.50 385 TYR A C 1
ATOM 2998 O O . TYR A 1 385 ? 2.549 -26.366 -28.280 1.00 84.50 385 TYR A O 1
ATOM 3006 N N . ASN A 1 386 ? 3.419 -25.603 -30.190 1.00 81.19 386 ASN A N 1
ATOM 3007 C CA . ASN A 1 386 ? 4.616 -26.449 -30.121 1.00 81.19 386 ASN A CA 1
ATOM 3008 C C . ASN A 1 386 ? 5.539 -26.107 -28.933 1.00 81.19 386 ASN A C 1
ATOM 3010 O O . ASN A 1 386 ? 6.272 -26.973 -28.444 1.00 81.19 386 ASN A O 1
ATOM 3014 N N . GLN A 1 387 ? 5.563 -24.850 -28.474 1.00 78.19 387 GLN A N 1
ATOM 3015 C CA . GLN A 1 387 ? 6.312 -24.469 -27.271 1.00 78.19 387 GLN A CA 1
ATOM 3016 C C . GLN A 1 387 ? 5.677 -25.049 -26.004 1.00 78.19 387 GLN A C 1
ATOM 3018 O O . GLN A 1 387 ? 6.409 -25.515 -25.125 1.00 78.19 387 GLN A O 1
ATOM 3023 N N . GLU A 1 388 ? 4.346 -25.074 -25.929 1.00 74.56 388 GLU A N 1
ATOM 3024 C CA . GLU A 1 388 ? 3.609 -25.655 -24.806 1.00 74.56 388 GLU A CA 1
ATOM 3025 C C . GLU A 1 388 ? 3.872 -27.165 -24.678 1.00 74.56 388 GLU A C 1
ATOM 3027 O O . GLU A 1 388 ? 4.233 -27.641 -23.596 1.00 74.56 388 GLU A O 1
ATOM 3032 N N . GLU A 1 389 ? 3.855 -27.901 -25.796 1.00 74.19 389 GLU A N 1
ATOM 3033 C CA . GLU A 1 389 ? 4.212 -29.327 -25.815 1.00 74.19 389 GLU A CA 1
ATOM 3034 C C . GLU A 1 389 ? 5.664 -29.579 -25.374 1.00 74.19 389 GLU A C 1
ATOM 3036 O O . GLU A 1 389 ? 5.933 -30.477 -24.571 1.00 74.19 389 GLU A O 1
ATOM 3041 N N . ARG A 1 390 ? 6.627 -28.760 -25.826 1.00 66.44 390 ARG A N 1
ATOM 3042 C CA . ARG A 1 390 ? 8.035 -28.884 -25.393 1.00 66.44 390 ARG A CA 1
ATOM 3043 C C . ARG A 1 390 ? 8.223 -28.570 -23.908 1.00 66.44 390 ARG A C 1
ATOM 3045 O O . ARG A 1 390 ? 9.095 -29.173 -23.274 1.00 66.44 390 ARG A O 1
ATOM 3052 N N . GLY A 1 391 ? 7.432 -27.648 -23.356 1.00 63.28 391 GLY A N 1
ATOM 3053 C CA . GLY A 1 391 ? 7.379 -27.372 -21.919 1.00 63.28 391 GLY A CA 1
ATOM 3054 C C . GLY A 1 391 ? 6.854 -28.571 -21.127 1.00 63.28 391 GLY A C 1
ATOM 3055 O O . GLY A 1 391 ? 7.448 -28.955 -20.116 1.00 63.28 391 GLY A O 1
ATOM 3056 N N . HIS A 1 392 ? 5.809 -29.234 -21.630 1.00 48.78 392 HIS A N 1
ATOM 3057 C CA . HIS A 1 392 ? 5.251 -30.438 -21.015 1.00 48.78 392 HIS A CA 1
ATOM 3058 C C . HIS A 1 392 ? 6.210 -31.641 -21.079 1.00 48.78 392 HIS A C 1
ATOM 3060 O O . HIS A 1 392 ? 6.453 -32.290 -20.060 1.00 48.78 392 HIS A O 1
ATOM 3066 N N . ILE A 1 393 ? 6.850 -31.899 -22.226 1.00 46.22 393 ILE A N 1
ATOM 3067 C CA . ILE A 1 393 ? 7.740 -33.061 -22.419 1.00 46.22 393 ILE A CA 1
ATOM 3068 C C . ILE A 1 393 ? 9.022 -32.963 -21.574 1.00 46.22 393 ILE A C 1
ATOM 3070 O O . ILE A 1 393 ? 9.472 -33.974 -21.023 1.00 46.22 393 ILE A O 1
ATOM 3074 N N . LYS A 1 394 ? 9.590 -31.757 -21.398 1.00 45.38 394 LYS A N 1
ATOM 3075 C CA . LYS A 1 394 ? 10.754 -31.543 -20.510 1.00 45.38 394 LYS A CA 1
ATOM 3076 C C . LYS A 1 394 ? 10.438 -31.800 -19.034 1.00 45.38 394 LYS A C 1
ATOM 3078 O O . LYS A 1 394 ? 11.353 -32.106 -18.271 1.00 45.38 394 LYS A O 1
ATOM 3083 N N . THR A 1 395 ? 9.168 -31.705 -18.647 1.00 44.88 395 THR A N 1
ATOM 3084 C CA . THR A 1 395 ? 8.717 -31.954 -17.272 1.00 44.88 395 THR A CA 1
ATOM 3085 C C . THR A 1 395 ? 8.441 -33.446 -17.038 1.00 44.88 395 THR A C 1
ATOM 3087 O O . THR A 1 395 ? 8.747 -33.963 -15.969 1.00 44.88 395 THR A O 1
ATOM 3090 N N . VAL A 1 396 ? 7.971 -34.173 -18.061 1.00 39.28 396 VAL A N 1
ATOM 3091 C CA . VAL A 1 396 ? 7.555 -35.589 -17.957 1.00 39.28 396 VAL A CA 1
ATOM 3092 C C . VAL A 1 396 ? 8.707 -36.600 -18.134 1.00 39.28 396 VAL A C 1
ATOM 3094 O O . VAL A 1 396 ? 8.642 -37.707 -17.609 1.00 39.28 396 VAL A O 1
ATOM 3097 N N . THR A 1 397 ? 9.813 -36.256 -18.807 1.00 33.59 397 THR A N 1
ATOM 3098 C CA . THR A 1 397 ? 10.918 -37.213 -19.087 1.00 33.59 397 THR A CA 1
ATOM 3099 C C . THR A 1 397 ? 12.050 -37.244 -18.051 1.00 33.59 397 THR A C 1
ATOM 3101 O O . THR A 1 397 ? 13.128 -37.790 -18.309 1.00 33.59 397 THR A O 1
ATOM 3104 N N . ARG A 1 398 ? 11.836 -36.730 -16.834 1.00 33.69 398 ARG A N 1
ATOM 3105 C CA . ARG A 1 398 ? 12.832 -36.836 -15.756 1.00 33.69 398 ARG A CA 1
ATOM 3106 C C . ARG A 1 398 ? 12.751 -38.209 -15.065 1.00 33.69 398 ARG A C 1
ATOM 3108 O O . ARG A 1 398 ? 12.341 -38.325 -13.920 1.00 33.69 398 ARG A O 1
ATOM 3115 N N . THR A 1 399 ? 13.174 -39.265 -15.765 1.00 34.12 399 THR A N 1
ATOM 3116 C CA . THR A 1 399 ? 13.311 -40.624 -15.201 1.00 34.12 399 THR A CA 1
ATOM 3117 C C . THR A 1 399 ? 14.251 -40.652 -13.979 1.00 34.12 399 THR A C 1
ATOM 3119 O O . THR A 1 399 ? 15.288 -39.974 -13.998 1.00 34.12 399 THR A O 1
ATOM 3122 N N . PRO A 1 400 ? 13.963 -41.466 -12.944 1.00 40.09 400 PRO A N 1
ATOM 3123 C CA . PRO A 1 400 ? 14.714 -41.496 -11.691 1.00 40.09 400 PRO A CA 1
ATOM 3124 C C . PRO A 1 400 ? 16.091 -42.145 -11.887 1.00 40.09 400 PRO A C 1
ATOM 3126 O O . PRO A 1 400 ? 16.257 -43.365 -11.865 1.00 40.09 400 PRO A O 1
ATOM 3129 N N . ARG A 1 401 ? 17.131 -41.327 -12.081 1.00 36.94 401 ARG A N 1
ATOM 3130 C CA . ARG A 1 401 ? 18.520 -41.804 -12.156 1.00 36.94 401 ARG A CA 1
ATOM 3131 C C . ARG A 1 401 ? 19.137 -41.887 -10.751 1.00 36.94 401 ARG A C 1
ATOM 3133 O O . ARG A 1 401 ? 19.598 -40.891 -10.205 1.00 36.94 401 ARG A O 1
ATOM 3140 N N . LYS A 1 402 ? 19.121 -43.111 -10.207 1.00 40.78 402 LYS A N 1
ATOM 3141 C CA . LYS A 1 402 ? 19.968 -43.724 -9.157 1.00 40.78 402 LYS A CA 1
ATOM 3142 C C . LYS A 1 402 ? 20.631 -42.790 -8.125 1.00 40.78 402 LYS A C 1
ATOM 3144 O O . LYS A 1 402 ? 21.713 -42.240 -8.324 1.00 40.78 402 LYS A O 1
ATOM 3149 N N . THR A 1 403 ? 20.035 -42.789 -6.940 1.00 47.06 403 THR A N 1
ATOM 3150 C CA . THR A 1 403 ? 20.469 -42.206 -5.659 1.00 47.06 403 THR A CA 1
ATOM 3151 C C . THR A 1 403 ? 21.770 -42.789 -5.072 1.00 47.06 403 THR A C 1
ATOM 3153 O O . THR A 1 403 ? 22.306 -42.235 -4.115 1.00 47.06 403 THR A O 1
ATOM 3156 N N . GLU A 1 404 ? 22.351 -43.847 -5.644 1.00 45.62 404 GLU A N 1
ATOM 3157 C CA . GLU A 1 404 ? 23.553 -44.499 -5.090 1.00 45.62 404 GLU A CA 1
ATOM 3158 C C . GLU A 1 404 ? 24.870 -43.738 -5.335 1.00 45.62 404 GLU A C 1
ATOM 3160 O O . GLU A 1 404 ? 25.798 -43.833 -4.528 1.00 45.62 404 GLU A O 1
ATOM 3165 N N . ALA A 1 405 ? 24.969 -42.927 -6.395 1.00 46.81 405 ALA A N 1
ATOM 3166 C CA . ALA A 1 405 ? 26.211 -42.205 -6.701 1.00 46.81 405 ALA A CA 1
ATOM 3167 C C . ALA A 1 405 ? 26.482 -41.043 -5.722 1.00 46.81 405 ALA A C 1
ATOM 3169 O O . ALA A 1 405 ? 27.628 -40.803 -5.337 1.00 46.81 405 ALA A O 1
ATOM 3170 N N . LYS A 1 406 ? 25.428 -40.375 -5.230 1.00 43.94 406 LYS A N 1
ATOM 3171 C CA . LYS A 1 406 ? 25.558 -39.227 -4.313 1.00 43.94 406 LYS A CA 1
ATOM 3172 C C . LYS A 1 406 ? 25.996 -39.624 -2.897 1.00 43.94 406 LYS A C 1
ATOM 3174 O O . LYS A 1 406 ? 26.645 -38.828 -2.218 1.00 43.94 406 LYS A O 1
ATOM 3179 N N . ASN A 1 407 ? 25.721 -40.857 -2.460 1.00 48.09 407 ASN A N 1
ATOM 3180 C CA . ASN A 1 407 ? 26.189 -41.346 -1.157 1.00 48.09 407 ASN A CA 1
ATOM 3181 C C . ASN A 1 407 ? 27.679 -41.723 -1.158 1.00 48.09 407 ASN A C 1
ATOM 3183 O O . ASN A 1 407 ? 28.351 -41.531 -0.143 1.00 48.09 407 ASN A O 1
ATOM 3187 N N . LYS A 1 408 ? 28.237 -42.172 -2.293 1.00 48.84 408 LYS A N 1
ATOM 3188 C CA . LYS A 1 408 ? 29.692 -42.375 -2.420 1.00 48.84 408 LYS A CA 1
ATOM 3189 C C . LYS A 1 408 ? 30.461 -41.051 -2.440 1.00 48.84 408 LYS A C 1
ATOM 3191 O O . LYS A 1 408 ? 31.507 -40.966 -1.804 1.00 48.84 408 LYS A O 1
ATOM 3196 N N . GLU A 1 409 ? 29.915 -40.014 -3.076 1.00 50.41 409 GLU A N 1
ATOM 3197 C CA . GLU A 1 409 ? 30.550 -38.689 -3.150 1.00 50.41 409 GLU A CA 1
ATOM 3198 C C . GLU A 1 409 ? 30.515 -37.924 -1.813 1.00 50.41 409 GLU A C 1
ATOM 3200 O O . GLU A 1 409 ? 31.483 -37.258 -1.440 1.00 50.41 409 GLU A O 1
ATOM 3205 N N . LYS A 1 410 ? 29.440 -38.073 -1.020 1.00 50.62 410 LYS A N 1
ATOM 3206 C CA . LYS A 1 410 ? 29.412 -37.534 0.351 1.00 50.62 410 LYS A CA 1
ATOM 3207 C C . LYS A 1 410 ? 30.459 -38.203 1.245 1.00 50.62 410 LYS A C 1
ATOM 3209 O O . LYS A 1 410 ? 31.119 -37.508 2.011 1.00 50.62 410 LYS A O 1
ATOM 3214 N N . LYS A 1 411 ? 30.672 -39.518 1.106 1.00 56.03 411 LYS A N 1
ATOM 3215 C CA . LYS A 1 411 ? 31.642 -40.265 1.924 1.00 56.03 411 LYS A CA 1
ATOM 3216 C C . LYS A 1 411 ? 33.095 -39.868 1.621 1.00 56.03 411 LYS A C 1
ATOM 3218 O O . LYS A 1 411 ? 33.884 -39.732 2.552 1.00 56.03 411 LYS A O 1
ATOM 3223 N N . THR A 1 412 ? 33.437 -39.591 0.360 1.00 58.81 412 THR A N 1
ATOM 3224 C CA . THR A 1 412 ? 34.776 -39.098 -0.019 1.00 58.81 412 THR A CA 1
ATOM 3225 C C . THR A 1 412 ? 35.015 -37.636 0.375 1.00 58.81 412 THR A C 1
ATOM 3227 O O . THR A 1 412 ? 36.127 -37.293 0.781 1.00 58.81 412 THR A O 1
ATOM 3230 N N . LYS A 1 413 ? 33.984 -36.777 0.365 1.00 54.28 413 LYS A N 1
ATOM 3231 C CA . LYS A 1 413 ? 34.095 -35.394 0.875 1.00 54.28 413 LYS A CA 1
ATOM 3232 C C . LYS A 1 413 ? 34.333 -35.336 2.388 1.00 54.28 413 LYS A C 1
ATOM 3234 O O . LYS A 1 413 ? 35.123 -34.512 2.845 1.00 54.28 413 LYS A O 1
ATOM 3239 N N . THR A 1 414 ? 33.714 -36.224 3.170 1.00 60.56 414 THR A N 1
ATOM 3240 C CA . THR A 1 414 ? 33.928 -36.271 4.628 1.00 60.56 414 THR A CA 1
ATOM 3241 C C . THR A 1 414 ? 35.327 -36.780 5.002 1.00 60.56 414 THR A C 1
ATOM 3243 O O . THR A 1 414 ? 35.906 -36.302 5.976 1.00 60.56 414 THR A O 1
ATOM 3246 N N . GLU A 1 415 ? 35.904 -37.693 4.217 1.00 57.31 415 GLU A N 1
ATOM 3247 C CA . GLU A 1 415 ? 37.293 -38.155 4.385 1.00 57.31 415 GLU A CA 1
ATOM 3248 C C . GLU A 1 415 ? 38.301 -37.034 4.069 1.00 57.31 415 GLU A C 1
ATOM 3250 O O . GLU A 1 415 ? 39.185 -36.762 4.878 1.00 57.31 415 GLU A O 1
ATOM 3255 N N . SER A 1 416 ? 38.101 -36.289 2.972 1.00 53.22 416 SER A N 1
ATOM 3256 C CA . SER A 1 416 ? 38.962 -35.158 2.577 1.00 53.22 416 SER A CA 1
ATOM 3257 C C . SER A 1 416 ? 39.014 -34.037 3.631 1.00 53.22 416 SER A C 1
ATOM 3259 O O . SER A 1 416 ? 40.087 -33.499 3.922 1.00 53.22 416 SER A O 1
ATOM 3261 N N . ILE A 1 417 ? 37.881 -33.732 4.276 1.00 58.75 417 ILE A N 1
ATOM 3262 C CA . ILE A 1 417 ? 37.806 -32.720 5.345 1.00 58.75 417 ILE A CA 1
ATOM 3263 C C . ILE A 1 417 ? 38.539 -33.193 6.612 1.00 58.75 417 ILE A C 1
ATOM 3265 O O . ILE A 1 417 ? 39.210 -32.396 7.275 1.00 58.75 417 ILE A O 1
ATOM 3269 N N . LYS A 1 418 ? 38.498 -34.496 6.927 1.00 61.56 418 LYS A N 1
ATOM 3270 C CA . LYS A 1 418 ? 39.262 -35.070 8.048 1.00 61.56 418 LYS A CA 1
ATOM 3271 C C . LYS A 1 418 ? 40.771 -35.044 7.784 1.00 61.56 418 LYS A C 1
ATOM 3273 O O . LYS A 1 418 ? 41.537 -34.749 8.704 1.00 61.56 418 LYS A O 1
ATOM 3278 N N . THR A 1 419 ? 41.210 -35.255 6.541 1.00 53.09 419 THR A N 1
ATOM 3279 C CA . THR A 1 419 ? 42.630 -35.151 6.163 1.00 53.09 419 THR A CA 1
ATOM 3280 C C . THR A 1 419 ? 43.142 -33.704 6.227 1.00 53.09 419 THR A C 1
ATOM 3282 O O . THR A 1 419 ? 44.261 -33.470 6.689 1.00 53.09 419 THR A O 1
ATOM 3285 N N . ALA A 1 420 ? 42.314 -32.716 5.861 1.00 47.38 420 ALA A N 1
ATOM 3286 C CA . ALA A 1 420 ? 42.651 -31.292 5.981 1.00 47.38 420 ALA A CA 1
ATOM 3287 C C . ALA A 1 420 ? 42.736 -30.821 7.450 1.00 47.38 420 ALA A C 1
ATOM 3289 O O . ALA A 1 420 ? 43.641 -30.066 7.818 1.00 47.38 420 ALA A O 1
ATOM 3290 N N . ALA A 1 421 ? 41.850 -31.321 8.321 1.00 52.47 421 ALA A N 1
ATOM 3291 C CA . ALA A 1 421 ? 41.899 -31.050 9.760 1.00 52.47 421 ALA A CA 1
ATOM 3292 C C . ALA A 1 421 ? 43.123 -31.695 10.444 1.00 52.47 421 ALA A C 1
ATOM 3294 O O . ALA A 1 421 ? 43.698 -31.113 11.368 1.00 52.47 421 ALA A O 1
ATOM 3295 N N . PHE A 1 422 ? 43.572 -32.859 9.960 1.00 50.66 422 PHE A N 1
ATOM 3296 C CA . PHE A 1 422 ? 44.780 -33.529 10.450 1.00 50.66 422 PHE A CA 1
ATOM 3297 C C . PHE A 1 422 ? 46.066 -32.762 10.088 1.00 50.66 422 PHE A C 1
ATOM 3299 O O . PHE A 1 422 ? 46.955 -32.619 10.929 1.00 50.66 422 PHE A O 1
ATOM 3306 N N . TRP A 1 423 ? 46.138 -32.176 8.887 1.00 44.34 423 TRP A N 1
ATOM 3307 C CA . TRP A 1 423 ? 47.270 -31.333 8.473 1.00 44.34 423 TRP A CA 1
ATOM 3308 C C . TRP A 1 423 ? 47.361 -30.016 9.255 1.00 44.34 423 TRP A C 1
ATOM 3310 O O . TRP A 1 423 ? 48.454 -29.606 9.650 1.00 44.34 423 TRP A O 1
ATOM 3320 N N . ARG A 1 424 ? 46.222 -29.390 9.585 1.00 48.00 424 ARG A N 1
ATOM 3321 C CA . ARG A 1 424 ? 46.199 -28.153 10.388 1.00 48.00 424 ARG A CA 1
ATOM 3322 C C . ARG A 1 424 ? 46.685 -28.371 11.830 1.00 48.00 424 ARG A C 1
ATOM 3324 O O . ARG A 1 424 ? 47.221 -27.449 12.436 1.00 48.00 424 ARG A O 1
ATOM 3331 N N . ARG A 1 425 ? 46.571 -29.592 12.371 1.00 46.53 425 ARG A N 1
ATOM 3332 C CA . ARG A 1 425 ? 47.036 -29.930 13.732 1.00 46.53 425 ARG A CA 1
ATOM 3333 C C . ARG A 1 425 ? 48.541 -30.209 13.821 1.00 46.53 425 ARG A C 1
ATOM 3335 O O . ARG A 1 425 ? 49.099 -30.112 14.911 1.00 46.53 425 ARG A O 1
ATOM 3342 N N . ARG A 1 426 ? 49.204 -30.525 12.700 1.00 43.41 426 ARG A N 1
ATOM 3343 C CA . ARG A 1 426 ? 50.638 -30.870 12.673 1.00 43.41 426 ARG A CA 1
ATOM 3344 C C . ARG A 1 426 ? 51.560 -29.654 12.516 1.00 43.41 426 ARG A C 1
ATOM 3346 O O . ARG A 1 426 ? 52.683 -29.702 12.995 1.00 43.41 426 ARG A O 1
ATOM 3353 N N . ASN A 1 427 ? 51.062 -28.540 11.973 1.00 46.69 427 ASN A N 1
ATOM 3354 C CA . ASN A 1 427 ? 51.844 -27.305 11.802 1.00 46.69 427 ASN A CA 1
ATOM 3355 C C . ASN A 1 427 ? 51.964 -26.426 13.062 1.00 46.69 427 ASN A C 1
ATOM 3357 O O . ASN A 1 427 ? 52.594 -25.378 12.999 1.00 46.69 427 ASN A O 1
ATOM 3361 N N . ASN A 1 428 ? 51.406 -26.838 14.207 1.00 45.06 428 ASN A N 1
ATOM 3362 C CA . ASN A 1 428 ? 51.452 -26.047 15.445 1.00 45.06 428 ASN A CA 1
ATOM 3363 C C . ASN A 1 428 ? 52.549 -26.477 16.439 1.00 45.06 428 ASN A C 1
ATOM 3365 O O . ASN A 1 428 ? 52.525 -26.065 17.597 1.00 45.06 428 ASN A O 1
ATOM 3369 N N . LYS A 1 429 ? 53.512 -27.309 16.021 1.00 44.38 429 LYS A N 1
ATOM 3370 C CA . LYS A 1 429 ? 54.681 -27.657 16.844 1.00 44.38 429 LYS A CA 1
ATOM 3371 C C . LYS A 1 429 ? 55.950 -27.725 15.996 1.00 44.38 429 LYS A C 1
ATOM 3373 O O . LYS A 1 429 ? 56.121 -28.663 15.228 1.00 44.38 429 LYS A O 1
ATOM 3378 N N . GLY A 1 430 ? 56.849 -26.767 16.211 1.00 40.22 430 GLY A N 1
ATOM 3379 C CA . GLY A 1 430 ? 58.241 -26.820 15.757 1.00 40.22 430 GLY A CA 1
ATOM 3380 C C . GLY A 1 430 ? 58.657 -25.581 14.976 1.00 40.22 430 GLY A C 1
ATOM 3381 O O . GLY A 1 430 ? 58.336 -25.454 13.800 1.00 40.22 430 GLY A O 1
ATOM 3382 N N . GLY A 1 431 ? 59.372 -24.670 15.637 1.00 51.53 431 GLY A N 1
ATOM 3383 C CA . GLY A 1 431 ? 60.064 -23.571 14.970 1.00 51.53 431 GLY A CA 1
ATOM 3384 C C . GLY A 1 431 ? 61.336 -24.040 14.260 1.00 51.53 431 GLY A C 1
ATOM 3385 O O . GLY A 1 431 ? 61.954 -25.003 14.703 1.00 51.53 431 GLY A O 1
ATOM 3386 N N . LEU A 1 432 ? 61.687 -23.346 13.172 1.00 35.78 432 LEU A N 1
ATOM 3387 C CA . LEU A 1 432 ? 63.028 -22.995 12.658 1.00 35.78 432 LEU A CA 1
ATOM 3388 C C . LEU A 1 432 ? 62.840 -22.146 11.363 1.00 35.78 432 LEU A C 1
ATOM 3390 O O . LEU A 1 432 ? 61.716 -22.063 10.861 1.00 35.78 432 LEU A O 1
ATOM 3394 N N . PRO A 1 433 ? 63.862 -21.409 10.877 1.00 51.91 433 PRO A N 1
ATOM 3395 C CA . PRO A 1 433 ? 63.683 -20.024 10.449 1.00 51.91 433 PRO A CA 1
ATOM 3396 C C . PRO A 1 433 ? 63.787 -19.794 8.934 1.00 51.91 433 PRO A C 1
ATOM 3398 O O . PRO A 1 433 ? 64.412 -20.554 8.208 1.00 51.91 433 PRO A O 1
ATOM 3401 N N . GLY A 1 434 ? 63.241 -18.647 8.513 1.00 50.38 434 GLY A N 1
ATOM 3402 C CA . GLY A 1 434 ? 63.814 -17.775 7.482 1.00 50.38 434 GLY A CA 1
ATOM 3403 C C . GLY A 1 434 ? 63.945 -18.328 6.061 1.00 50.38 434 GLY A C 1
ATOM 3404 O O . GLY A 1 434 ? 64.984 -18.860 5.694 1.00 50.38 434 GLY A O 1
ATOM 3405 N N . GLY A 1 435 ? 62.956 -18.051 5.205 1.00 43.38 435 GLY A N 1
ATOM 3406 C CA . GLY A 1 435 ? 63.125 -18.191 3.756 1.00 43.38 435 GLY A CA 1
ATOM 3407 C C . GLY A 1 435 ? 61.867 -17.888 2.940 1.00 43.38 435 GLY A C 1
ATOM 3408 O O . GLY A 1 435 ? 60.961 -18.706 2.875 1.00 43.38 435 GLY A O 1
ATOM 3409 N N . SER A 1 436 ? 61.829 -16.698 2.329 1.00 52.91 436 SER A N 1
ATOM 3410 C CA . SER A 1 436 ? 61.007 -16.277 1.175 1.00 52.91 436 SER A CA 1
ATOM 3411 C C . SER A 1 436 ? 59.657 -16.992 0.943 1.00 52.91 436 SER A C 1
ATOM 3413 O O . SER A 1 436 ? 59.513 -17.836 0.064 1.00 52.91 436 SER A O 1
ATOM 3415 N N . GLN A 1 437 ? 58.619 -16.578 1.679 1.00 43.59 437 GLN A N 1
ATOM 3416 C CA . GLN A 1 437 ? 57.236 -17.059 1.509 1.00 43.59 437 GLN A CA 1
ATOM 3417 C C . GLN A 1 437 ? 56.323 -16.088 0.728 1.00 43.59 437 GLN A C 1
ATOM 3419 O O . GLN A 1 437 ? 55.107 -16.270 0.682 1.00 43.59 437 GLN A O 1
ATOM 3424 N N . LYS A 1 438 ? 56.878 -15.035 0.108 1.00 46.34 438 LYS A N 1
ATOM 3425 C CA . LYS A 1 438 ? 56.076 -13.965 -0.521 1.00 46.34 438 LYS A CA 1
ATOM 3426 C C . LYS A 1 438 ? 55.610 -14.276 -1.953 1.00 46.34 438 LYS A C 1
ATOM 3428 O O . LYS A 1 438 ? 54.598 -13.731 -2.376 1.00 46.34 438 LYS A O 1
ATOM 3433 N N . GLY A 1 439 ? 56.275 -15.182 -2.677 1.00 44.81 439 GLY A N 1
ATOM 3434 C CA . GLY A 1 439 ? 55.916 -15.503 -4.070 1.00 44.81 439 GLY A CA 1
ATOM 3435 C C . GLY A 1 439 ? 54.720 -16.453 -4.220 1.00 44.81 439 GLY A C 1
ATOM 3436 O O . GLY A 1 439 ? 53.864 -16.248 -5.073 1.00 44.81 439 GLY A O 1
ATOM 3437 N N . ILE A 1 440 ? 54.619 -17.467 -3.355 1.00 47.34 440 ILE A N 1
ATOM 3438 C CA . ILE A 1 440 ? 53.598 -18.526 -3.474 1.00 47.34 440 ILE A CA 1
ATOM 3439 C C . ILE A 1 440 ? 52.219 -18.035 -2.999 1.00 47.34 440 ILE A C 1
ATOM 3441 O O . ILE A 1 440 ? 51.195 -18.427 -3.557 1.00 47.34 440 ILE A O 1
ATOM 3445 N N . SER A 1 441 ? 52.187 -17.114 -2.028 1.00 50.88 441 SER A N 1
ATOM 3446 C CA . SER A 1 441 ? 50.944 -16.510 -1.531 1.00 50.88 441 SER A CA 1
ATOM 3447 C C . SER A 1 441 ? 50.252 -15.650 -2.595 1.00 50.88 441 SER A C 1
ATOM 3449 O O . SER A 1 441 ? 49.037 -15.724 -2.746 1.00 50.88 441 SER A O 1
ATOM 3451 N N . LEU A 1 442 ? 51.015 -14.904 -3.405 1.00 47.34 442 LEU A N 1
ATOM 3452 C CA . LEU A 1 442 ? 50.452 -14.055 -4.458 1.00 47.34 442 LEU A CA 1
ATOM 3453 C C . LEU A 1 442 ? 49.842 -14.884 -5.599 1.00 47.34 442 LEU A C 1
ATOM 3455 O O . LEU A 1 442 ? 48.761 -14.560 -6.076 1.00 47.34 442 LEU A O 1
ATOM 3459 N N . VAL A 1 443 ? 50.488 -15.984 -5.997 1.00 52.69 443 VAL A N 1
ATOM 3460 C CA . VAL A 1 443 ? 49.981 -16.860 -7.068 1.00 52.69 443 VAL A CA 1
ATOM 3461 C C . VAL A 1 443 ? 48.721 -17.611 -6.626 1.00 52.69 443 VAL A C 1
ATOM 3463 O O . VAL A 1 443 ? 47.750 -17.668 -7.378 1.00 52.69 443 VAL A O 1
ATOM 3466 N N . LEU A 1 444 ? 48.685 -18.122 -5.389 1.00 51.88 444 LEU A N 1
ATOM 3467 C CA . LEU A 1 444 ? 47.481 -18.751 -4.832 1.00 51.88 444 LEU A CA 1
ATOM 3468 C C . LEU A 1 444 ? 46.343 -17.745 -4.633 1.00 51.88 444 LEU A C 1
ATOM 3470 O O . LEU A 1 444 ? 45.192 -18.084 -4.891 1.00 51.88 444 LEU A O 1
ATOM 3474 N N . TYR A 1 445 ? 46.652 -16.509 -4.237 1.00 50.47 445 TYR A N 1
ATOM 3475 C CA . TYR A 1 445 ? 45.664 -15.439 -4.106 1.00 50.47 445 TYR A CA 1
ATOM 3476 C C . TYR A 1 445 ? 45.081 -15.035 -5.467 1.00 50.47 445 TYR A C 1
ATOM 3478 O O . TYR A 1 445 ? 43.865 -14.941 -5.606 1.00 50.47 445 TYR A O 1
ATOM 3486 N N . VAL A 1 446 ? 45.918 -14.888 -6.499 1.00 52.22 446 VAL A N 1
ATOM 3487 C CA . VAL A 1 446 ? 45.473 -14.576 -7.868 1.00 52.22 446 VAL A CA 1
ATOM 3488 C C . VAL A 1 446 ? 44.612 -15.702 -8.446 1.00 52.22 446 VAL A C 1
ATOM 3490 O O . VAL A 1 446 ? 43.577 -15.420 -9.044 1.00 52.22 446 VAL A O 1
ATOM 3493 N N . LEU A 1 447 ? 44.972 -16.970 -8.218 1.00 49.31 447 LEU A N 1
ATOM 3494 C CA . LEU A 1 447 ? 44.174 -18.118 -8.667 1.00 49.31 447 LEU A CA 1
ATOM 3495 C C . LEU A 1 447 ? 42.838 -18.239 -7.917 1.00 49.31 447 LEU A C 1
ATOM 3497 O O . LEU A 1 447 ? 41.816 -18.523 -8.541 1.00 49.31 447 LEU A O 1
ATOM 3501 N N . LEU A 1 448 ? 42.813 -17.963 -6.608 1.00 50.06 448 LEU A N 1
ATOM 3502 C CA . LEU A 1 448 ? 41.583 -17.965 -5.810 1.00 50.06 448 LEU A CA 1
ATOM 3503 C C . LEU A 1 448 ? 40.639 -16.826 -6.229 1.00 50.06 448 LEU A C 1
ATOM 3505 O O . LEU A 1 448 ? 39.432 -17.034 -6.343 1.00 50.06 448 LEU A O 1
ATOM 3509 N N . VAL A 1 449 ? 41.193 -15.644 -6.522 1.00 48.69 449 VAL A N 1
ATOM 3510 C CA . VAL A 1 449 ? 40.446 -14.491 -7.046 1.00 48.69 449 VAL A CA 1
ATOM 3511 C C . VAL A 1 449 ? 39.900 -14.791 -8.442 1.00 48.69 449 VAL A C 1
ATOM 3513 O O . VAL A 1 449 ? 38.720 -14.545 -8.679 1.00 48.69 449 VAL A O 1
ATOM 3516 N N . LEU A 1 450 ? 40.680 -15.399 -9.343 1.00 44.78 450 LEU A N 1
ATOM 3517 C CA . LEU A 1 450 ? 40.209 -15.828 -10.670 1.00 44.78 450 LEU A CA 1
ATOM 3518 C C . LEU A 1 450 ? 39.080 -16.871 -10.587 1.00 44.78 450 LEU A C 1
ATOM 3520 O O . LEU A 1 450 ? 38.107 -16.788 -11.335 1.00 44.78 450 LEU A O 1
ATOM 3524 N N . GLN A 1 451 ? 39.159 -17.813 -9.645 1.00 45.12 451 GLN A N 1
ATOM 3525 C CA . GLN A 1 451 ? 38.150 -18.861 -9.470 1.00 45.12 451 GLN A CA 1
ATOM 3526 C C . GLN A 1 451 ? 36.846 -18.343 -8.833 1.00 45.12 451 GLN A C 1
ATOM 3528 O O . GLN A 1 451 ? 35.751 -18.738 -9.249 1.00 45.12 451 GLN A O 1
ATOM 3533 N N . LEU A 1 452 ? 36.941 -17.404 -7.886 1.00 43.75 452 LEU A N 1
ATOM 3534 C CA . LEU A 1 452 ? 35.787 -16.661 -7.360 1.00 43.75 452 LEU A CA 1
ATOM 3535 C C . LEU A 1 452 ? 35.164 -15.756 -8.438 1.00 43.75 452 LEU A C 1
ATOM 3537 O O . LEU A 1 452 ? 33.941 -15.681 -8.538 1.00 43.75 452 LEU A O 1
ATOM 3541 N N . SER A 1 453 ? 35.987 -15.153 -9.303 1.00 43.78 453 SER A N 1
ATOM 3542 C CA . SER A 1 453 ? 35.535 -14.305 -10.418 1.00 43.78 453 SER A CA 1
ATOM 3543 C C . SER A 1 453 ? 34.711 -15.086 -11.443 1.00 43.78 453 SER A C 1
ATOM 3545 O O . SER A 1 453 ? 33.650 -14.628 -11.860 1.00 43.78 453 SER A O 1
ATOM 3547 N N . LEU A 1 454 ? 35.148 -16.295 -11.809 1.00 43.09 454 LEU A N 1
ATOM 3548 C CA . LEU A 1 454 ? 34.422 -17.160 -12.746 1.00 43.09 454 LEU A CA 1
ATOM 3549 C C . LEU A 1 454 ? 33.101 -17.691 -12.161 1.00 43.09 454 LEU A C 1
ATOM 3551 O O . LEU A 1 454 ? 32.131 -17.863 -12.898 1.00 43.09 454 LEU A O 1
ATOM 3555 N N . SER A 1 455 ? 33.036 -17.895 -10.842 1.00 41.38 455 SER A N 1
ATOM 3556 C CA . SER A 1 455 ? 31.834 -18.405 -10.162 1.00 41.38 455 SER A CA 1
ATOM 3557 C C . SER A 1 455 ? 30.747 -17.329 -10.019 1.00 41.38 455 SER A C 1
ATOM 3559 O O . SER A 1 455 ? 29.580 -17.591 -10.299 1.00 41.38 455 SER A O 1
ATOM 3561 N N . VAL A 1 456 ? 31.126 -16.090 -9.678 1.00 42.00 456 VAL A N 1
ATOM 3562 C CA . VAL A 1 456 ? 30.184 -14.960 -9.548 1.00 42.00 456 VAL A CA 1
ATOM 3563 C C . VAL A 1 456 ? 29.645 -14.509 -10.913 1.00 42.00 456 VAL A C 1
ATOM 3565 O O . VAL A 1 456 ? 28.456 -14.214 -11.033 1.00 42.00 456 VAL A O 1
ATOM 3568 N N . VAL A 1 457 ? 30.481 -14.506 -11.960 1.00 44.47 457 VAL A N 1
ATOM 3569 C CA . VAL A 1 457 ? 30.048 -14.172 -13.332 1.00 44.47 457 VAL A CA 1
ATOM 3570 C C . VAL A 1 457 ? 29.109 -15.244 -13.900 1.00 44.47 457 VAL A C 1
ATOM 3572 O O . VAL A 1 457 ? 28.141 -14.899 -14.573 1.00 44.47 457 VAL A O 1
ATOM 3575 N N . GLY A 1 458 ? 29.338 -16.524 -13.586 1.00 37.84 458 GLY A N 1
ATOM 3576 C CA . GLY A 1 458 ? 28.440 -17.615 -13.975 1.00 37.84 458 GLY A CA 1
ATOM 3577 C C . GLY A 1 458 ? 27.052 -17.517 -13.332 1.00 37.84 458 GLY A C 1
ATOM 3578 O O . GLY A 1 458 ? 26.042 -17.657 -14.019 1.00 37.84 458 GLY A O 1
ATOM 3579 N N . GLU A 1 459 ? 26.971 -17.227 -12.032 1.00 36.28 459 GLU A N 1
ATOM 3580 C CA . GLU A 1 459 ? 25.694 -17.239 -11.301 1.00 36.28 459 GLU A CA 1
ATOM 3581 C C . GLU A 1 459 ? 24.821 -15.994 -11.527 1.00 36.28 459 GLU A C 1
ATOM 3583 O O . GLU A 1 459 ? 23.596 -16.117 -11.609 1.00 36.28 459 GLU A O 1
ATOM 3588 N N . VAL A 1 460 ? 25.421 -14.806 -11.701 1.00 40.06 460 VAL A N 1
ATOM 3589 C CA . VAL A 1 460 ? 24.676 -13.572 -12.031 1.00 40.06 460 VAL A CA 1
ATOM 3590 C C . VAL A 1 460 ? 23.967 -13.698 -13.385 1.00 40.06 460 VAL A C 1
ATOM 3592 O O . VAL A 1 460 ? 22.849 -13.214 -13.543 1.00 40.06 460 VAL A O 1
ATOM 3595 N N . TRP A 1 461 ? 24.562 -14.419 -14.335 1.00 41.56 461 TRP A N 1
ATOM 3596 C CA . TRP A 1 461 ? 24.028 -14.564 -15.690 1.00 41.56 461 TRP A CA 1
ATOM 3597 C C . TRP A 1 461 ? 23.054 -15.739 -15.875 1.00 41.56 461 TRP A C 1
ATOM 3599 O O . TRP A 1 461 ? 22.088 -15.635 -16.640 1.00 41.56 461 TRP A O 1
ATOM 3609 N N . ILE A 1 462 ? 23.257 -16.847 -15.147 1.00 36.06 462 ILE A 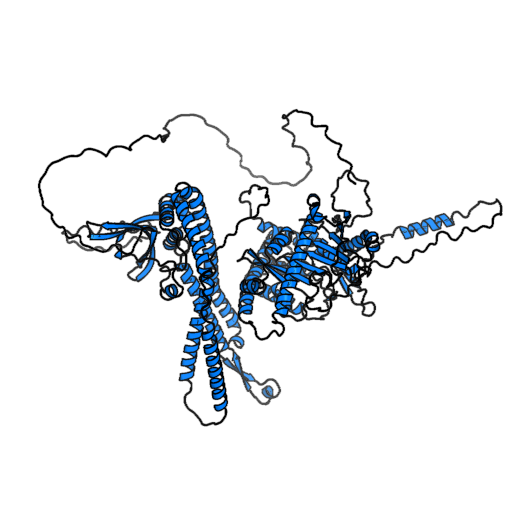N 1
ATOM 3610 C CA . ILE A 1 462 ? 22.324 -17.991 -15.131 1.00 36.06 462 ILE A CA 1
ATOM 3611 C C . ILE A 1 462 ? 20.951 -17.571 -14.566 1.00 36.06 462 ILE A C 1
ATOM 3613 O O . ILE A 1 462 ? 19.916 -18.052 -15.031 1.00 36.06 462 ILE A O 1
ATOM 3617 N N . LEU A 1 463 ? 20.911 -16.627 -13.618 1.00 35.31 463 LEU A N 1
ATOM 3618 C CA . LEU A 1 463 ? 19.663 -16.130 -13.021 1.00 35.31 463 LEU A CA 1
ATOM 3619 C C . LEU A 1 463 ? 18.864 -15.180 -13.929 1.00 35.31 463 LEU A C 1
ATOM 3621 O O . LEU A 1 463 ? 17.637 -15.127 -13.809 1.00 35.31 463 LEU A O 1
ATOM 3625 N N . GLU A 1 464 ? 19.522 -14.466 -14.844 1.00 40.03 464 GLU A N 1
ATOM 3626 C CA . GLU A 1 464 ? 18.857 -13.565 -15.797 1.00 40.03 464 GLU A CA 1
ATOM 3627 C C . GLU A 1 464 ? 18.317 -14.329 -17.024 1.00 40.03 464 GLU A C 1
ATOM 3629 O O . GLU A 1 464 ? 17.277 -13.966 -17.572 1.00 40.03 464 GLU A O 1
ATOM 3634 N N . SER A 1 465 ? 18.940 -15.464 -17.375 1.00 36.03 465 SER A N 1
ATOM 3635 C CA . SER A 1 465 ? 18.546 -16.309 -18.518 1.00 36.03 465 SER A CA 1
ATOM 3636 C C . SER A 1 465 ? 17.376 -17.269 -18.228 1.00 36.03 465 SER A C 1
ATOM 3638 O O . SER A 1 465 ? 16.653 -17.647 -19.144 1.00 36.03 465 SER A O 1
ATOM 3640 N N . CYS A 1 466 ? 17.136 -17.655 -16.967 1.00 30.03 466 CYS A N 1
ATOM 3641 C CA . CYS A 1 466 ? 16.103 -18.645 -16.607 1.00 30.03 466 CYS A CA 1
ATOM 3642 C C . CYS A 1 466 ? 14.709 -18.064 -16.273 1.00 30.03 466 CYS A C 1
ATOM 3644 O O . CYS A 1 466 ? 13.803 -18.831 -15.953 1.00 30.03 466 CYS A O 1
ATOM 3646 N N . ARG A 1 467 ? 14.495 -16.738 -16.316 1.00 34.53 467 ARG A N 1
ATOM 3647 C CA . ARG A 1 467 ? 13.246 -16.100 -15.826 1.00 34.53 467 ARG A CA 1
ATOM 3648 C C . ARG A 1 467 ? 12.235 -15.641 -16.886 1.00 34.53 467 ARG A C 1
ATOM 3650 O O . ARG A 1 467 ? 11.226 -15.052 -16.515 1.00 34.53 467 ARG A O 1
ATOM 3657 N N . TYR A 1 468 ? 12.435 -15.938 -18.168 1.00 36.19 468 TYR A N 1
ATOM 3658 C CA . TYR A 1 468 ? 11.471 -15.595 -19.225 1.00 36.19 468 TYR A CA 1
ATOM 3659 C C . TYR A 1 468 ? 10.836 -16.847 -19.844 1.00 36.19 468 TYR A C 1
ATOM 3661 O O . TYR A 1 468 ? 11.159 -17.246 -20.953 1.00 36.19 468 TYR A O 1
ATOM 3669 N N . THR A 1 469 ? 9.895 -17.460 -19.125 1.00 27.89 469 THR A N 1
ATOM 3670 C CA . THR A 1 469 ? 8.841 -18.290 -19.731 1.00 27.89 469 THR A CA 1
ATOM 3671 C C . THR A 1 469 ? 7.501 -17.744 -19.238 1.00 27.89 469 THR A C 1
ATOM 3673 O O . THR A 1 469 ? 7.188 -17.806 -18.051 1.00 27.89 469 THR A O 1
ATOM 3676 N N . SER A 1 470 ? 6.739 -17.093 -20.120 1.00 29.09 470 SER A N 1
ATOM 3677 C CA . SER A 1 470 ? 5.418 -16.555 -19.784 1.00 29.09 470 SER A CA 1
ATOM 3678 C C . SER A 1 470 ? 4.380 -17.673 -19.848 1.00 29.09 470 SER A C 1
ATOM 3680 O O . SER A 1 470 ? 4.081 -18.165 -20.933 1.00 29.09 470 SER A O 1
ATOM 3682 N N . ARG A 1 471 ? 3.802 -18.050 -18.705 1.00 28.70 471 ARG A N 1
ATOM 3683 C CA . ARG A 1 471 ? 2.564 -18.839 -18.651 1.00 28.70 471 ARG A CA 1
ATOM 3684 C C . ARG A 1 471 ? 1.389 -17.868 -18.538 1.00 28.70 471 ARG A C 1
ATOM 3686 O O . ARG A 1 471 ? 1.225 -17.223 -17.506 1.00 28.70 471 ARG A O 1
ATOM 3693 N N . ALA A 1 472 ? 0.605 -17.741 -19.604 1.00 30.66 472 ALA A N 1
ATOM 3694 C CA . ALA A 1 472 ? -0.715 -17.124 -19.554 1.00 30.66 472 ALA A CA 1
ATOM 3695 C C . ALA A 1 472 ? -1.722 -18.216 -19.168 1.00 30.66 472 ALA A C 1
ATOM 3697 O O . ALA A 1 472 ? -1.882 -19.189 -19.894 1.00 30.66 472 ALA A O 1
ATOM 3698 N N . SER A 1 473 ? -2.366 -18.070 -18.010 1.00 26.83 473 SER A N 1
ATOM 3699 C CA . SER A 1 473 ? -3.499 -18.906 -17.602 1.00 26.83 473 SER A CA 1
ATOM 3700 C C . SER A 1 473 ? -4.785 -18.117 -17.831 1.00 26.83 473 SER A C 1
ATOM 3702 O O . SER A 1 473 ? -4.877 -16.961 -17.416 1.00 26.83 473 SER A O 1
ATOM 3704 N N . THR A 1 474 ? -5.754 -18.721 -18.518 1.00 31.91 474 THR A N 1
ATOM 3705 C CA . THR A 1 474 ? -7.079 -18.141 -18.765 1.00 31.91 474 THR A CA 1
ATOM 3706 C C . THR A 1 474 ? -8.170 -18.890 -17.997 1.00 31.91 474 THR A C 1
ATOM 3708 O O . THR A 1 474 ? -8.120 -20.110 -17.877 1.00 31.91 474 THR A O 1
ATOM 3711 N N . LYS A 1 475 ? -9.193 -18.102 -17.615 1.00 31.78 475 LYS A N 1
ATOM 3712 C CA . LYS A 1 475 ? -10.590 -18.416 -17.234 1.00 31.78 475 LYS A CA 1
ATOM 3713 C C . LYS A 1 475 ? -10.943 -18.498 -15.740 1.00 31.78 475 LYS A C 1
ATOM 3715 O O . LYS A 1 475 ? -10.656 -19.480 -15.074 1.00 31.78 475 LYS A O 1
ATOM 3720 N N . ALA A 1 476 ? -11.760 -17.533 -15.307 1.00 26.72 476 ALA A N 1
ATOM 3721 C CA . ALA A 1 476 ? -13.185 -17.762 -15.031 1.00 26.72 476 ALA A CA 1
ATOM 3722 C C . ALA A 1 476 ? -13.984 -16.461 -15.271 1.00 26.72 476 ALA A C 1
ATOM 3724 O O . ALA A 1 476 ? -13.469 -15.364 -15.071 1.00 26.72 476 ALA A O 1
ATOM 3725 N N . HIS A 1 477 ? -15.209 -16.600 -15.782 1.00 29.33 477 HIS A N 1
ATOM 3726 C CA . HIS A 1 477 ? -16.134 -15.525 -16.148 1.00 29.33 477 HIS A CA 1
ATOM 3727 C C . HIS A 1 477 ? -16.728 -14.831 -14.911 1.00 29.33 477 HIS A C 1
ATOM 3729 O O . HIS A 1 477 ? -17.365 -15.501 -14.110 1.00 29.33 477 HIS A O 1
ATOM 3735 N N . PHE A 1 478 ? -16.621 -13.502 -14.826 1.00 30.41 478 PHE A N 1
ATOM 3736 C CA . PHE A 1 478 ? -17.564 -12.640 -14.100 1.00 30.41 478 PHE A CA 1
ATOM 3737 C C . PHE A 1 478 ? -17.747 -11.340 -14.893 1.00 30.41 478 PHE A C 1
ATOM 3739 O O . PHE A 1 478 ? -16.790 -10.809 -15.461 1.00 30.41 478 PHE A O 1
ATOM 3746 N N . GLY A 1 479 ? -19.000 -10.897 -15.023 1.00 29.42 479 GLY A N 1
ATOM 3747 C CA . GLY A 1 479 ? -19.405 -9.784 -15.879 1.00 29.42 479 GLY A CA 1
ATOM 3748 C C . GLY A 1 479 ? -18.792 -8.459 -15.436 1.00 29.42 479 GLY A C 1
ATOM 3749 O O . GLY A 1 479 ? -19.125 -7.941 -14.378 1.00 29.42 479 GLY A O 1
ATOM 3750 N N . VAL A 1 480 ? -17.921 -7.900 -16.275 1.00 26.59 480 VAL A N 1
ATOM 3751 C CA . VAL A 1 480 ? -17.396 -6.540 -16.133 1.00 26.59 480 VAL A CA 1
ATOM 3752 C C . VAL A 1 480 ? -18.129 -5.657 -17.135 1.00 26.59 480 VAL A C 1
ATOM 3754 O O . VAL A 1 480 ? -17.967 -5.809 -18.347 1.00 26.59 480 VAL A O 1
ATOM 3757 N N . THR A 1 481 ? -18.934 -4.724 -16.636 1.00 26.47 481 THR A N 1
ATOM 3758 C CA . THR A 1 481 ? -19.438 -3.592 -17.418 1.00 26.47 481 THR A CA 1
ATOM 3759 C C . THR A 1 481 ? -18.257 -2.731 -17.867 1.00 26.47 481 THR A C 1
ATOM 3761 O O . THR A 1 481 ? -17.535 -2.158 -17.051 1.00 26.47 481 THR A O 1
ATOM 3764 N N . PHE A 1 482 ? -18.038 -2.665 -19.180 1.00 27.52 482 PHE A N 1
ATOM 3765 C CA . PHE A 1 482 ? -17.025 -1.820 -19.808 1.00 27.52 482 PHE A CA 1
ATOM 3766 C C . PHE A 1 482 ? -17.432 -0.342 -19.721 1.00 27.52 482 PHE A C 1
ATOM 3768 O O . PHE A 1 482 ? -18.422 0.063 -20.323 1.00 27.52 482 PHE A O 1
ATOM 3775 N N . PHE A 1 483 ? -16.630 0.480 -19.040 1.00 27.67 483 PHE A N 1
ATOM 3776 C CA . PHE A 1 483 ? -16.664 1.937 -19.200 1.00 27.67 483 PHE A CA 1
ATOM 3777 C C . PHE A 1 483 ? -15.693 2.372 -20.317 1.00 27.67 483 PHE A C 1
ATOM 3779 O O . PHE A 1 483 ? -14.588 1.820 -20.410 1.00 27.67 483 PHE A O 1
ATOM 3786 N N . PRO A 1 484 ? -16.050 3.358 -21.162 1.00 30.06 484 PRO A N 1
ATOM 3787 C CA . PRO A 1 484 ? -15.190 3.814 -22.248 1.00 30.06 484 PRO A CA 1
ATOM 3788 C C . PRO A 1 484 ? -13.968 4.566 -21.699 1.00 30.06 484 PRO A C 1
ATOM 3790 O O . PRO A 1 484 ? -14.073 5.441 -20.839 1.00 30.06 484 PRO A O 1
ATOM 3793 N N . ARG A 1 485 ? -12.778 4.221 -22.206 1.00 32.78 485 ARG A N 1
ATOM 3794 C CA . ARG A 1 485 ? -11.514 4.895 -21.879 1.00 32.78 485 ARG A CA 1
ATOM 3795 C C . ARG A 1 485 ? -11.465 6.272 -22.545 1.00 32.78 485 ARG A C 1
ATOM 3797 O O . ARG A 1 485 ? -11.392 6.364 -23.765 1.00 32.78 485 ARG A O 1
ATOM 3804 N N . GLY A 1 486 ? -11.454 7.322 -21.725 1.00 31.02 486 GLY A N 1
ATOM 3805 C CA . GLY A 1 486 ? -11.152 8.691 -22.140 1.00 31.02 486 GLY A CA 1
ATOM 3806 C C . GLY A 1 486 ? -9.689 8.866 -22.563 1.00 31.02 486 GLY A C 1
ATOM 3807 O O . GLY A 1 486 ? -8.789 8.227 -22.012 1.00 31.02 486 GLY A O 1
ATOM 3808 N N . GLY A 1 487 ? -9.480 9.728 -23.561 1.00 28.36 487 GLY A N 1
ATOM 3809 C CA . GLY A 1 487 ? -8.179 10.100 -24.115 1.00 28.36 487 GLY A CA 1
ATOM 3810 C C . GLY A 1 487 ? -7.242 10.792 -23.119 1.00 28.36 487 GLY A C 1
ATOM 3811 O O . GLY A 1 487 ? -7.626 11.152 -22.008 1.00 28.36 487 GLY A O 1
ATOM 3812 N N . ALA A 1 488 ? -5.984 10.950 -23.534 1.00 33.88 488 ALA A N 1
ATOM 3813 C CA . ALA A 1 488 ? -4.891 11.510 -22.744 1.00 33.88 488 ALA A CA 1
ATOM 3814 C C . ALA A 1 488 ? -5.156 12.967 -22.319 1.00 33.88 488 ALA A C 1
ATOM 3816 O O . ALA A 1 488 ? -4.786 13.912 -23.009 1.00 33.88 488 ALA A O 1
ATOM 3817 N N . THR A 1 489 ? -5.767 13.143 -21.152 1.00 34.22 489 THR A N 1
ATOM 3818 C CA . THR A 1 489 ? -5.724 14.383 -20.377 1.00 34.22 489 THR A CA 1
ATOM 3819 C C . THR A 1 489 ? -4.579 14.302 -19.361 1.00 34.22 489 THR A C 1
ATOM 3821 O O . THR A 1 489 ? -4.141 13.211 -18.989 1.00 34.22 489 THR A O 1
ATOM 3824 N N . SER A 1 490 ? -4.046 15.467 -18.976 1.00 37.94 490 SER A N 1
ATOM 3825 C CA . SER A 1 490 ? -3.044 15.691 -17.919 1.00 37.94 490 SER A CA 1
ATOM 3826 C C . SER A 1 490 ? -3.006 14.581 -16.855 1.00 37.94 490 SER A C 1
ATOM 3828 O O . SER A 1 490 ? -4.028 14.221 -16.268 1.00 37.94 490 SER A O 1
ATOM 3830 N N . SER A 1 491 ? -1.829 13.985 -16.635 1.00 46.19 491 SER A N 1
ATOM 3831 C CA . SER A 1 491 ? -1.709 12.762 -15.843 1.00 46.19 491 SER A CA 1
ATOM 3832 C C . SER A 1 491 ? -2.243 12.964 -14.418 1.00 46.19 491 SER A C 1
ATOM 3834 O O . SER A 1 491 ? -1.753 13.816 -13.680 1.00 46.19 491 SER A O 1
ATOM 3836 N N . LYS A 1 492 ? -3.188 12.115 -13.989 1.00 55.75 492 LYS A N 1
ATOM 3837 C CA . LYS A 1 492 ? -3.740 12.057 -12.616 1.00 55.75 492 LYS A CA 1
ATOM 3838 C C . LYS A 1 492 ? -2.684 11.961 -11.492 1.00 55.75 492 LYS A C 1
ATOM 3840 O O . LYS A 1 492 ? -3.051 11.899 -10.330 1.00 55.75 492 LYS A O 1
ATOM 3845 N N . SER A 1 493 ? -1.381 11.889 -11.788 1.00 54.75 493 SER A N 1
ATOM 3846 C CA . SER A 1 493 ? -0.336 11.826 -10.762 1.00 54.75 493 SER A CA 1
ATOM 3847 C C . SER A 1 493 ? -0.003 13.164 -10.111 1.00 54.75 493 SER A C 1
ATOM 3849 O O . SER A 1 493 ? 0.539 13.154 -9.007 1.00 54.75 493 SER A O 1
ATOM 3851 N N . ASP A 1 494 ? -0.315 14.286 -10.762 1.00 66.69 494 ASP A N 1
ATOM 3852 C CA . ASP A 1 494 ? 0.010 15.611 -10.217 1.00 66.69 494 ASP A CA 1
ATOM 3853 C C . ASP A 1 494 ? -0.979 16.024 -9.116 1.00 66.69 494 ASP A C 1
ATOM 3855 O O . ASP A 1 494 ? -0.617 16.742 -8.184 1.00 66.69 494 ASP A O 1
ATOM 3859 N N . THR A 1 495 ? -2.190 15.458 -9.126 1.00 85.31 495 THR A N 1
ATOM 3860 C CA . THR A 1 495 ? -3.234 15.757 -8.137 1.00 85.31 495 THR A CA 1
ATOM 3861 C C . THR A 1 495 ? -2.863 15.288 -6.728 1.00 85.31 495 THR A C 1
ATOM 3863 O O . THR A 1 495 ? -3.165 15.973 -5.755 1.00 85.31 495 THR A O 1
ATOM 3866 N N . SER A 1 496 ? -2.155 14.161 -6.589 1.00 90.44 496 SER A N 1
ATOM 3867 C CA . SER A 1 496 ? -1.777 13.585 -5.289 1.00 90.44 496 SER A CA 1
ATOM 3868 C C . SER A 1 496 ? -0.931 14.533 -4.437 1.00 90.44 496 SER A C 1
ATOM 3870 O O . SER A 1 496 ? -1.175 14.678 -3.238 1.00 90.44 496 SER A O 1
ATOM 3872 N N . TYR A 1 497 ? 0.074 15.165 -5.048 1.00 94.94 497 TYR A N 1
ATOM 3873 C CA . TYR A 1 497 ? 0.957 16.103 -4.355 1.00 94.94 497 TYR A CA 1
ATOM 3874 C C . TYR A 1 497 ? 0.312 17.476 -4.204 1.00 94.94 497 TYR A C 1
ATOM 3876 O O . TYR A 1 497 ? 0.536 18.122 -3.191 1.00 94.94 497 TYR A O 1
ATOM 3884 N N . GLN A 1 498 ? -0.526 17.895 -5.156 1.00 94.75 498 GLN A N 1
ATOM 3885 C CA . GLN A 1 498 ? -1.286 19.143 -5.053 1.00 94.75 498 GLN A CA 1
ATOM 3886 C C . GLN A 1 498 ? -2.280 19.123 -3.887 1.00 94.75 498 GLN A C 1
ATOM 3888 O O . GLN A 1 498 ? -2.381 20.117 -3.171 1.00 94.75 498 GLN A O 1
ATOM 3893 N N . LEU A 1 499 ? -2.979 18.002 -3.665 1.00 93.12 499 LEU A N 1
ATOM 3894 C CA . LEU A 1 499 ? -3.887 17.828 -2.525 1.00 93.12 499 LEU A CA 1
ATOM 3895 C C . LEU A 1 499 ? -3.138 17.905 -1.192 1.00 93.12 499 LEU A C 1
ATOM 3897 O O . LEU A 1 499 ? -3.579 18.599 -0.279 1.00 93.12 499 LEU A O 1
ATOM 3901 N N . LEU A 1 500 ? -1.980 17.245 -1.101 1.00 95.12 500 LEU A N 1
ATOM 3902 C CA . LEU A 1 500 ? -1.141 17.310 0.093 1.00 95.12 500 LEU A CA 1
ATOM 3903 C C . LEU A 1 500 ? -0.563 18.718 0.297 1.00 95.12 500 LEU A C 1
ATOM 3905 O O . LEU A 1 500 ? -0.623 19.240 1.401 1.00 95.12 500 LEU A O 1
ATOM 3909 N N . ALA A 1 501 ? -0.076 19.368 -0.762 1.00 96.00 501 ALA A N 1
ATOM 3910 C CA . ALA A 1 501 ? 0.400 20.750 -0.711 1.00 96.00 501 ALA A CA 1
ATOM 3911 C C . ALA A 1 501 ? -0.701 21.717 -0.253 1.00 96.00 501 ALA A C 1
ATOM 3913 O O . ALA A 1 501 ? -0.438 22.575 0.579 1.00 96.00 501 ALA A O 1
ATOM 3914 N N . LYS A 1 502 ? -1.944 21.533 -0.724 1.00 95.81 502 LYS A N 1
ATOM 3915 C CA . LYS A 1 502 ? -3.106 22.330 -0.299 1.00 95.81 502 LYS A CA 1
ATOM 3916 C C . LYS A 1 502 ? -3.377 22.203 1.199 1.00 95.81 502 LYS A C 1
ATOM 3918 O O . LYS A 1 502 ? -3.725 23.177 1.851 1.00 95.81 502 LYS A O 1
ATOM 3923 N N . PHE A 1 503 ? -3.248 20.995 1.745 1.00 95.88 503 PHE A N 1
ATOM 3924 C CA . PHE A 1 503 ? -3.378 20.782 3.183 1.00 95.88 503 PHE A CA 1
ATOM 3925 C C . PHE A 1 503 ? -2.238 21.459 3.958 1.00 95.88 503 PHE A C 1
ATOM 3927 O O . PHE A 1 503 ? -2.482 22.124 4.963 1.00 95.88 503 PHE A O 1
ATOM 3934 N N . LEU A 1 504 ? -1.002 21.301 3.479 1.00 96.00 504 LEU A N 1
ATOM 3935 C CA . LEU A 1 504 ? 0.191 21.796 4.162 1.00 96.00 504 LEU A CA 1
ATOM 3936 C C . LEU A 1 504 ? 0.344 23.317 4.084 1.00 96.00 504 LEU A C 1
ATOM 3938 O O . LEU A 1 504 ? 0.956 23.883 4.977 1.00 96.00 504 LEU A O 1
ATOM 3942 N N . GLU A 1 505 ? -0.239 23.988 3.090 1.00 95.06 505 GLU A N 1
ATOM 3943 C CA . GLU A 1 505 ? -0.212 25.452 2.949 1.00 95.06 505 GLU A CA 1
ATOM 3944 C C . GLU A 1 505 ? -0.637 26.176 4.234 1.00 95.06 505 GLU A C 1
ATOM 3946 O O . GLU A 1 505 ? 0.014 27.126 4.658 1.00 95.06 505 GLU A O 1
ATOM 3951 N N . GLY A 1 506 ? -1.663 25.668 4.925 1.00 93.06 506 GLY A N 1
ATOM 3952 C CA . GLY A 1 506 ? -2.133 26.233 6.194 1.00 93.06 506 GLY A CA 1
ATOM 3953 C C . GLY A 1 506 ? -1.210 25.997 7.398 1.00 93.06 506 GLY A C 1
ATOM 3954 O O . GLY A 1 506 ? -1.544 26.428 8.501 1.00 93.06 506 GLY A O 1
ATOM 3955 N N . LYS A 1 507 ? -0.093 25.282 7.222 1.00 93.88 507 LYS A N 1
ATOM 3956 C CA . LYS A 1 507 ? 0.857 24.921 8.287 1.00 93.88 507 LYS A CA 1
ATOM 3957 C C . LYS A 1 507 ? 2.159 25.703 8.259 1.00 93.88 507 LYS A C 1
ATOM 3959 O O . LYS A 1 507 ? 2.850 25.706 9.274 1.00 93.88 507 LYS A O 1
ATOM 3964 N N . PHE A 1 508 ? 2.488 26.351 7.147 1.00 91.19 508 PHE A N 1
ATOM 3965 C CA . PHE A 1 508 ? 3.694 27.167 7.072 1.00 91.19 508 PHE A CA 1
ATOM 3966 C C . PHE A 1 508 ? 3.494 28.464 7.869 1.00 91.19 508 PHE A C 1
ATOM 3968 O O . PHE A 1 508 ? 2.419 29.071 7.795 1.00 91.19 508 PHE A O 1
ATOM 3975 N N . PRO A 1 509 ? 4.497 28.902 8.648 1.00 85.00 509 PRO A N 1
ATOM 3976 C CA . PRO A 1 509 ? 4.420 30.162 9.366 1.00 85.00 509 PRO A CA 1
ATOM 3977 C C . PRO A 1 509 ? 4.292 31.319 8.368 1.00 85.00 509 PRO A C 1
ATOM 3979 O O . PRO A 1 509 ? 5.069 31.438 7.426 1.00 85.00 509 PRO A O 1
ATOM 3982 N N . MET A 1 510 ? 3.328 32.211 8.603 1.00 80.94 510 MET A N 1
ATOM 3983 C CA . MET A 1 510 ? 3.094 33.420 7.793 1.00 80.94 510 MET A CA 1
ATOM 3984 C C . MET A 1 510 ? 4.209 34.478 7.932 1.00 80.94 510 MET A C 1
ATOM 3986 O O . MET A 1 510 ? 4.093 35.560 7.370 1.00 80.94 510 MET A O 1
ATOM 3990 N N . GLU A 1 511 ? 5.265 34.209 8.705 1.00 77.94 511 GLU A N 1
ATOM 3991 C CA . GLU A 1 511 ? 6.301 35.192 9.057 1.00 77.94 511 GLU A CA 1
ATOM 3992 C C . GLU A 1 511 ? 7.320 35.465 7.940 1.00 77.94 511 GLU A C 1
ATOM 3994 O O . GLU A 1 511 ? 8.090 36.416 8.039 1.00 77.94 511 GLU A O 1
ATOM 3999 N N . THR A 1 512 ? 7.344 34.673 6.866 1.00 74.69 512 THR A N 1
ATOM 4000 C CA . THR A 1 512 ? 8.195 34.957 5.703 1.00 74.69 512 THR A CA 1
ATOM 4001 C C . THR A 1 512 ? 7.516 35.959 4.768 1.00 74.69 512 THR A C 1
ATOM 4003 O O . THR A 1 512 ? 6.374 35.736 4.376 1.00 74.69 512 THR A O 1
ATOM 4006 N N . ASP A 1 513 ? 8.244 36.996 4.330 1.00 82.38 513 ASP A N 1
ATOM 4007 C CA . ASP A 1 513 ? 7.768 38.078 3.437 1.00 82.38 513 ASP A CA 1
ATOM 4008 C C . ASP A 1 513 ? 7.140 37.602 2.104 1.00 82.38 513 ASP A C 1
ATOM 4010 O O . ASP A 1 513 ? 6.524 38.384 1.379 1.00 82.38 513 ASP A O 1
ATOM 4014 N N . SER A 1 514 ? 7.265 36.314 1.770 1.00 86.44 514 SER A N 1
ATOM 4015 C CA . SER A 1 514 ? 6.598 35.667 0.642 1.00 86.44 514 SER A CA 1
ATOM 4016 C C . SER A 1 514 ? 6.030 34.302 1.062 1.00 86.44 514 SER A C 1
ATOM 4018 O O . SER A 1 514 ? 6.829 33.411 1.369 1.00 86.44 514 SER A O 1
ATOM 4020 N N . PRO A 1 515 ? 4.697 34.087 1.060 1.00 89.56 515 PRO A N 1
ATOM 4021 C CA . PRO A 1 515 ? 4.129 32.769 1.333 1.00 89.56 515 PRO A CA 1
ATOM 4022 C C . PRO A 1 515 ? 4.616 31.760 0.289 1.00 89.56 515 PRO A C 1
ATOM 4024 O O . PRO A 1 515 ? 4.695 32.066 -0.904 1.00 89.56 515 PRO A O 1
ATOM 4027 N N . VAL A 1 516 ? 4.948 30.547 0.733 1.00 92.25 516 VAL A N 1
ATOM 4028 C CA . VAL A 1 516 ? 5.372 29.472 -0.169 1.00 92.25 516 VAL A CA 1
ATOM 4029 C C . VAL A 1 516 ? 4.201 29.096 -1.071 1.00 92.25 516 VAL A C 1
ATOM 4031 O O . VAL A 1 516 ? 3.149 28.683 -0.585 1.00 92.25 516 VAL A O 1
ATOM 4034 N N . SER A 1 517 ? 4.374 29.206 -2.390 1.00 94.50 517 SER A N 1
ATOM 4035 C CA . SER A 1 517 ? 3.294 28.873 -3.318 1.00 94.50 517 SER A CA 1
ATOM 4036 C C . SER A 1 517 ? 2.953 27.377 -3.261 1.00 94.50 517 SER A C 1
ATOM 4038 O O . SER A 1 517 ? 3.827 26.517 -3.098 1.00 94.50 517 SER A O 1
ATOM 4040 N N . GLN A 1 518 ? 1.676 27.033 -3.458 1.00 94.75 518 GLN A N 1
ATOM 4041 C CA . GLN A 1 518 ? 1.229 25.635 -3.536 1.00 94.75 518 GLN A CA 1
ATOM 4042 C C . GLN A 1 518 ? 1.997 24.834 -4.605 1.00 94.75 518 GLN A C 1
ATOM 4044 O O . GLN A 1 518 ? 2.257 23.640 -4.433 1.00 94.75 518 GLN A O 1
ATOM 4049 N N . VAL A 1 519 ? 2.396 25.495 -5.696 1.00 94.25 519 VAL A N 1
ATOM 4050 C CA . VAL A 1 519 ? 3.192 24.901 -6.777 1.00 94.25 519 VAL A CA 1
ATOM 4051 C C . VAL A 1 519 ? 4.600 24.554 -6.291 1.00 94.25 519 VAL A C 1
ATOM 4053 O O . VAL A 1 519 ? 5.076 23.446 -6.546 1.00 94.25 519 VAL A O 1
ATOM 4056 N N . ASP A 1 520 ? 5.245 25.444 -5.537 1.00 93.44 520 ASP A N 1
ATOM 4057 C CA . ASP A 1 520 ? 6.578 25.199 -4.976 1.00 93.44 520 ASP A CA 1
ATOM 4058 C C . ASP A 1 520 ? 6.559 24.065 -3.950 1.00 93.44 520 ASP A C 1
ATOM 4060 O O . ASP A 1 520 ? 7.429 23.191 -3.981 1.00 93.44 520 ASP A O 1
ATOM 4064 N N . MET A 1 521 ? 5.523 24.005 -3.106 1.00 94.62 521 MET A N 1
ATOM 4065 C CA . MET A 1 521 ? 5.312 22.883 -2.186 1.00 94.62 521 MET A CA 1
ATOM 4066 C C . MET A 1 521 ? 5.126 21.561 -2.932 1.00 94.62 521 MET A C 1
ATOM 4068 O O . MET A 1 521 ? 5.761 20.562 -2.590 1.00 94.62 521 MET A O 1
ATOM 4072 N N . ALA A 1 522 ? 4.294 21.535 -3.977 1.00 94.81 522 ALA A N 1
ATOM 4073 C CA . ALA A 1 522 ? 4.093 20.335 -4.785 1.00 94.81 522 ALA A CA 1
ATOM 4074 C C . ALA A 1 522 ? 5.403 19.881 -5.458 1.00 94.81 522 ALA A C 1
ATOM 4076 O O . ALA A 1 522 ? 5.726 18.691 -5.444 1.00 94.81 522 ALA A O 1
A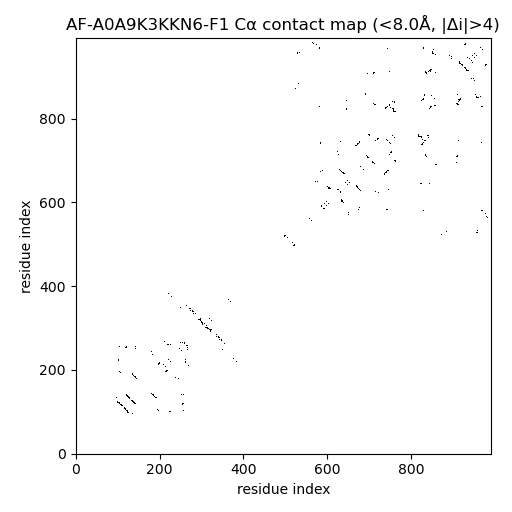TOM 4077 N N . ASN A 1 523 ? 6.205 20.817 -5.971 1.00 93.56 523 ASN A N 1
ATOM 4078 C CA . ASN A 1 523 ? 7.516 20.531 -6.559 1.00 93.56 523 ASN A CA 1
ATOM 4079 C C . ASN A 1 523 ? 8.520 20.001 -5.522 1.00 93.56 523 ASN A C 1
ATOM 4081 O O . ASN A 1 523 ? 9.268 19.051 -5.797 1.00 93.56 523 ASN A O 1
ATOM 4085 N N . ALA A 1 524 ? 8.515 20.565 -4.311 1.00 92.75 524 ALA A N 1
ATOM 4086 C CA . ALA A 1 524 ? 9.321 20.076 -3.198 1.00 92.75 524 ALA A CA 1
ATOM 4087 C C . ALA A 1 524 ? 8.918 18.644 -2.813 1.00 92.75 524 ALA A C 1
ATOM 4089 O O . ALA A 1 524 ? 9.781 17.771 -2.708 1.00 92.75 524 ALA A O 1
ATOM 4090 N N . LEU A 1 525 ? 7.616 18.362 -2.708 1.00 94.25 525 LEU A N 1
ATOM 4091 C CA . LEU A 1 525 ? 7.080 17.023 -2.445 1.00 94.25 525 LEU A CA 1
ATOM 4092 C C . LEU A 1 525 ? 7.482 16.009 -3.526 1.00 94.25 525 LEU A C 1
ATOM 4094 O O . LEU A 1 525 ? 7.900 14.895 -3.203 1.00 94.25 525 LEU A O 1
ATOM 4098 N N . VAL A 1 526 ? 7.412 16.385 -4.808 1.00 93.75 526 VAL A N 1
ATOM 4099 C CA . VAL A 1 526 ? 7.881 15.538 -5.917 1.00 93.75 526 VAL A CA 1
ATOM 4100 C C . VAL A 1 526 ? 9.371 15.230 -5.754 1.00 93.75 526 VAL A C 1
ATOM 4102 O O . VAL A 1 526 ? 9.764 14.063 -5.825 1.00 93.75 526 VAL A O 1
ATOM 4105 N N . THR A 1 527 ? 10.190 16.237 -5.457 1.00 90.12 527 THR A N 1
ATOM 4106 C CA . THR A 1 527 ? 11.642 16.085 -5.267 1.00 90.12 527 THR A CA 1
ATOM 4107 C C . THR A 1 527 ? 11.982 15.182 -4.075 1.00 90.12 527 THR A C 1
ATOM 4109 O O . THR A 1 527 ? 12.812 14.272 -4.186 1.00 90.12 527 THR A O 1
ATOM 4112 N N . LEU A 1 528 ? 11.299 15.373 -2.944 1.00 89.56 528 LEU A N 1
ATOM 4113 C CA . LEU A 1 528 ? 11.427 14.515 -1.764 1.00 89.56 528 LEU A CA 1
ATOM 4114 C C . LEU A 1 528 ? 11.012 13.070 -2.085 1.00 89.56 528 LEU A C 1
ATOM 4116 O O . LEU A 1 528 ? 11.716 12.127 -1.719 1.00 89.56 528 LEU A O 1
ATOM 4120 N N . SER A 1 529 ? 9.932 12.881 -2.851 1.00 91.50 529 SER A N 1
ATOM 4121 C CA . SER A 1 529 ? 9.470 11.549 -3.256 1.00 91.50 529 SER A CA 1
ATOM 4122 C C . SER A 1 529 ? 10.473 10.808 -4.150 1.00 91.50 529 SER A C 1
ATOM 4124 O O . SER A 1 529 ? 10.653 9.599 -4.004 1.00 91.50 529 SER A O 1
ATOM 4126 N N . LEU A 1 530 ? 11.172 11.512 -5.051 1.00 87.50 530 LEU A N 1
ATOM 4127 C CA . LEU A 1 530 ? 12.223 10.929 -5.894 1.00 87.50 530 LEU A CA 1
ATOM 4128 C C . LEU A 1 530 ? 13.416 10.462 -5.048 1.00 87.50 530 LEU A C 1
ATOM 4130 O O . LEU A 1 530 ? 13.963 9.377 -5.274 1.00 87.50 530 LEU A O 1
ATOM 4134 N N . SER A 1 531 ? 13.765 11.242 -4.023 1.00 83.50 531 SER A N 1
ATOM 4135 C CA . SER A 1 531 ? 14.815 10.887 -3.061 1.00 83.50 531 SER A CA 1
ATOM 4136 C C . SER A 1 531 ? 14.434 9.620 -2.280 1.00 83.50 531 SER A C 1
ATOM 4138 O O . SER A 1 531 ? 15.195 8.650 -2.246 1.00 83.50 531 SER A O 1
ATOM 4140 N N . GLN A 1 532 ? 13.200 9.554 -1.765 1.00 84.38 532 GLN A N 1
ATOM 4141 C CA . GLN A 1 532 ? 12.678 8.367 -1.075 1.00 84.38 532 GLN A CA 1
ATOM 4142 C C . GLN A 1 532 ? 12.581 7.132 -1.992 1.00 84.38 532 GLN A C 1
ATOM 4144 O O . GLN A 1 532 ? 12.878 6.015 -1.564 1.00 84.38 532 GLN A O 1
ATOM 4149 N N . GLN A 1 533 ? 12.204 7.291 -3.267 1.00 83.44 533 GLN A N 1
ATOM 4150 C CA . GLN A 1 533 ? 12.166 6.175 -4.224 1.00 83.44 533 GLN A CA 1
ATOM 4151 C C . GLN A 1 533 ? 13.550 5.578 -4.484 1.00 83.44 533 GLN A C 1
ATOM 4153 O O . GLN A 1 533 ? 13.678 4.354 -4.594 1.00 83.44 533 GLN A O 1
ATOM 4158 N N . THR A 1 534 ? 14.578 6.422 -4.541 1.00 77.69 534 THR A N 1
ATOM 4159 C CA . THR A 1 534 ? 15.968 5.977 -4.677 1.00 77.69 534 THR A CA 1
ATOM 4160 C C . THR A 1 534 ? 16.356 5.095 -3.488 1.00 77.69 534 THR A C 1
ATOM 4162 O O . THR A 1 534 ? 16.870 3.991 -3.682 1.00 77.69 534 THR A O 1
ATOM 4165 N N . PHE A 1 535 ? 15.977 5.482 -2.267 1.00 72.44 535 PHE A N 1
ATOM 4166 C CA . PHE A 1 535 ? 16.197 4.665 -1.071 1.00 72.44 535 PHE A CA 1
ATOM 4167 C C . PHE A 1 535 ? 15.429 3.335 -1.096 1.00 72.44 535 PHE A C 1
ATOM 4169 O O . PHE A 1 535 ? 15.999 2.286 -0.802 1.00 72.44 535 PHE A O 1
ATOM 4176 N N . LYS A 1 536 ? 14.164 3.334 -1.539 1.00 76.25 536 LYS A N 1
ATOM 4177 C CA . LYS A 1 536 ? 13.387 2.090 -1.714 1.00 76.25 536 LYS A CA 1
ATOM 4178 C C . LYS A 1 536 ? 14.047 1.127 -2.703 1.00 76.25 536 LYS A C 1
ATOM 4180 O O . LYS A 1 536 ? 13.946 -0.089 -2.533 1.00 76.25 536 LYS A O 1
ATOM 4185 N N . SER A 1 537 ? 14.710 1.655 -3.736 1.00 74.94 537 SER A N 1
ATOM 4186 C CA . SER A 1 537 ? 15.472 0.833 -4.680 1.00 74.94 537 SER A CA 1
ATOM 4187 C C . SER A 1 537 ? 16.711 0.217 -4.021 1.00 74.94 537 SER A C 1
ATOM 4189 O O . SER A 1 537 ? 16.944 -0.982 -4.184 1.00 74.94 537 SER A O 1
ATOM 4191 N N . PHE A 1 538 ? 17.423 0.987 -3.188 1.00 70.25 538 PHE A N 1
ATOM 4192 C CA . PHE A 1 538 ? 18.540 0.481 -2.394 1.00 70.25 538 PHE A CA 1
ATOM 4193 C C . PHE A 1 538 ? 18.100 -0.548 -1.346 1.00 70.25 538 PHE A C 1
ATOM 4195 O O . PHE A 1 538 ? 18.797 -1.546 -1.208 1.00 70.25 538 PHE A O 1
ATOM 4202 N N . ASP A 1 539 ? 16.939 -0.403 -0.683 1.00 66.56 539 ASP A N 1
ATOM 4203 C CA . ASP A 1 539 ? 16.372 -1.472 0.172 1.00 66.56 539 ASP A CA 1
ATOM 4204 C C . ASP A 1 539 ? 16.154 -2.746 -0.635 1.00 66.56 539 ASP A C 1
ATOM 4206 O O . ASP A 1 539 ? 16.534 -3.821 -0.186 1.00 66.56 539 ASP A O 1
ATOM 4210 N N . GLY A 1 540 ? 15.560 -2.647 -1.828 1.00 69.12 540 GLY A N 1
ATOM 4211 C CA . GLY A 1 540 ? 15.335 -3.817 -2.677 1.00 69.12 540 GLY A CA 1
ATOM 4212 C C . GLY A 1 540 ? 16.625 -4.608 -2.910 1.00 69.12 540 GLY A C 1
ATOM 4213 O O . GLY A 1 540 ? 16.645 -5.823 -2.707 1.00 69.12 540 GLY A O 1
ATOM 4214 N N . VAL A 1 541 ? 17.704 -3.897 -3.249 1.00 68.69 541 VAL A N 1
ATOM 4215 C CA . VAL A 1 541 ? 19.034 -4.472 -3.499 1.00 68.69 541 VAL A CA 1
ATOM 4216 C C . VAL A 1 541 ? 19.695 -4.963 -2.211 1.00 68.69 541 VAL A C 1
ATOM 4218 O O . VAL A 1 541 ? 20.184 -6.088 -2.172 1.00 68.69 541 VAL A O 1
ATOM 4221 N N . ALA A 1 542 ? 19.689 -4.166 -1.142 1.00 63.47 542 ALA A N 1
ATOM 4222 C CA . ALA A 1 542 ? 20.277 -4.528 0.145 1.00 63.47 542 ALA A CA 1
ATOM 4223 C C . ALA A 1 542 ? 19.563 -5.731 0.767 1.00 63.47 542 ALA A C 1
ATOM 4225 O O . ALA A 1 542 ? 20.204 -6.606 1.338 1.00 63.47 542 ALA A O 1
ATOM 4226 N N . HIS A 1 543 ? 18.243 -5.822 0.612 1.00 62.91 543 HIS A N 1
ATOM 4227 C CA . HIS A 1 543 ? 17.454 -6.961 1.049 1.00 62.91 543 HIS A CA 1
ATOM 4228 C C . HIS A 1 543 ? 17.778 -8.220 0.260 1.00 62.91 543 HIS A C 1
ATOM 4230 O O . HIS A 1 543 ? 17.910 -9.290 0.850 1.00 62.91 543 HIS A O 1
ATOM 4236 N N . GLU A 1 544 ? 17.897 -8.106 -1.061 1.00 62.00 544 GLU A N 1
ATOM 4237 C CA . GLU A 1 544 ? 18.284 -9.231 -1.901 1.00 62.00 544 GLU A CA 1
ATOM 4238 C C . GLU A 1 544 ? 19.710 -9.695 -1.572 1.00 62.00 544 GLU A C 1
ATOM 4240 O O . GLU A 1 544 ? 19.935 -10.887 -1.372 1.00 62.00 544 GLU A O 1
ATOM 4245 N N . ALA A 1 545 ? 20.652 -8.763 -1.406 1.00 61.16 545 ALA A N 1
ATOM 4246 C CA . ALA A 1 545 ? 22.008 -9.051 -0.948 1.00 61.16 545 ALA A CA 1
ATOM 4247 C C . ALA A 1 545 ? 22.022 -9.676 0.459 1.00 61.16 545 ALA A C 1
ATOM 4249 O O . ALA A 1 545 ? 22.756 -10.632 0.707 1.00 61.16 545 ALA A O 1
ATOM 4250 N N . TYR A 1 546 ? 21.175 -9.202 1.374 1.00 60.56 546 TYR A N 1
ATOM 4251 C CA . TYR A 1 546 ? 21.036 -9.757 2.719 1.00 60.56 546 TYR A CA 1
ATOM 4252 C C . TYR A 1 546 ? 20.492 -11.187 2.690 1.00 60.56 546 TYR A C 1
ATOM 4254 O O . TYR A 1 546 ? 21.094 -12.082 3.277 1.00 60.56 546 TYR A O 1
ATOM 4262 N N . GLN A 1 547 ? 19.394 -11.430 1.963 1.00 61.53 547 GLN A N 1
ATOM 4263 C CA . GLN A 1 547 ? 18.823 -12.773 1.806 1.00 61.53 547 GLN A CA 1
ATOM 4264 C C . GLN A 1 547 ? 19.840 -13.761 1.233 1.00 61.53 547 GLN A C 1
ATOM 4266 O O . GLN A 1 547 ? 19.810 -14.932 1.596 1.00 61.53 547 GLN A O 1
ATOM 4271 N N . ARG A 1 548 ? 20.744 -13.289 0.369 1.00 61.03 548 ARG A N 1
ATOM 4272 C CA . ARG A 1 548 ? 21.821 -14.098 -0.213 1.00 61.03 548 ARG A CA 1
ATOM 4273 C C . ARG A 1 548 ? 22.999 -14.327 0.737 1.00 61.03 548 ARG A C 1
ATOM 4275 O O . ARG A 1 548 ? 23.658 -15.350 0.626 1.00 61.03 548 ARG A O 1
ATOM 4282 N N . THR A 1 549 ? 23.282 -13.394 1.644 1.00 58.78 549 THR A N 1
ATOM 4283 C CA . THR A 1 549 ? 24.449 -13.466 2.549 1.00 58.78 549 THR A CA 1
ATOM 4284 C C . THR A 1 549 ? 24.144 -14.111 3.898 1.00 58.78 549 THR A C 1
ATOM 4286 O O . THR A 1 549 ? 25.065 -14.572 4.560 1.00 58.78 549 THR A O 1
ATOM 4289 N N . HIS A 1 550 ? 22.874 -14.166 4.308 1.00 55.66 550 HIS A N 1
ATOM 4290 C CA . HIS A 1 550 ? 22.451 -14.661 5.624 1.00 55.66 550 HIS A CA 1
ATOM 4291 C C . HIS A 1 550 ? 21.667 -15.979 5.549 1.00 55.66 550 HIS A C 1
ATOM 4293 O O . HIS A 1 550 ? 20.769 -16.239 6.353 1.00 55.66 550 HIS A O 1
ATOM 4299 N N . THR A 1 551 ? 21.990 -16.834 4.578 1.00 51.00 551 THR A N 1
ATOM 4300 C CA . THR A 1 551 ? 21.432 -18.184 4.521 1.00 51.00 551 THR A CA 1
ATOM 4301 C C . THR A 1 551 ? 22.001 -19.061 5.648 1.00 51.00 551 THR A C 1
ATOM 4303 O O . THR A 1 551 ? 23.201 -19.299 5.712 1.00 51.00 551 THR A O 1
ATOM 4306 N N . THR A 1 552 ? 21.075 -19.540 6.485 1.00 50.44 552 THR A N 1
ATOM 4307 C CA . THR A 1 552 ? 21.004 -20.838 7.195 1.00 50.44 552 THR A CA 1
ATOM 4308 C C . THR A 1 552 ? 21.592 -21.087 8.587 1.00 50.44 552 THR A C 1
ATOM 4310 O O . THR A 1 552 ? 20.975 -21.911 9.257 1.00 50.44 552 THR A O 1
ATOM 4313 N N . ASP A 1 553 ? 22.619 -20.409 9.107 1.00 48.59 553 ASP A N 1
ATOM 4314 C CA . ASP A 1 553 ? 23.301 -21.008 10.285 1.00 48.59 553 ASP A CA 1
ATOM 4315 C C . ASP A 1 553 ? 23.013 -20.390 11.675 1.00 48.59 553 ASP A C 1
ATOM 4317 O O . ASP A 1 553 ? 23.118 -21.107 12.665 1.00 48.59 553 ASP A O 1
ATOM 4321 N N . ASP A 1 554 ? 22.549 -19.137 11.793 1.00 47.16 554 ASP A N 1
ATOM 4322 C CA . ASP A 1 554 ? 22.546 -18.438 13.105 1.00 47.16 554 ASP A CA 1
ATOM 4323 C C . ASP A 1 554 ? 21.171 -18.103 13.716 1.00 47.16 554 ASP A C 1
ATOM 4325 O O . ASP A 1 554 ? 21.088 -17.417 14.736 1.00 47.16 554 ASP A O 1
ATOM 4329 N N . ILE A 1 555 ? 20.060 -18.578 13.146 1.00 54.88 555 ILE A N 1
ATOM 4330 C CA . ILE A 1 555 ? 18.731 -18.364 13.743 1.00 54.88 555 ILE A CA 1
ATOM 4331 C C . ILE A 1 555 ? 18.225 -19.707 14.267 1.00 54.88 555 ILE A C 1
ATOM 4333 O O . ILE A 1 555 ? 17.727 -20.534 13.500 1.00 54.88 555 ILE A O 1
ATOM 4337 N N . GLY A 1 556 ? 18.319 -19.898 15.587 1.00 51.94 556 GLY A N 1
ATOM 4338 C CA . GLY A 1 556 ? 17.833 -21.077 16.322 1.00 51.94 556 GLY A CA 1
ATOM 4339 C C . GLY A 1 556 ? 16.331 -21.376 16.173 1.00 51.94 556 GLY A C 1
ATOM 4340 O O . GLY A 1 556 ? 15.856 -22.368 16.710 1.00 51.94 556 GLY A O 1
ATOM 4341 N N . ASP A 1 557 ? 15.601 -20.563 15.403 1.00 49.81 557 ASP A N 1
ATOM 4342 C CA . ASP A 1 557 ? 14.192 -20.740 15.039 1.00 49.81 557 ASP A CA 1
ATOM 4343 C C . ASP A 1 557 ? 13.960 -20.801 13.504 1.00 49.81 557 ASP A C 1
ATOM 4345 O O . ASP A 1 557 ? 12.976 -20.313 12.933 1.00 49.81 557 ASP A O 1
ATOM 4349 N N . THR A 1 558 ? 14.916 -21.400 12.788 1.00 51.19 558 THR A N 1
ATOM 4350 C CA . THR A 1 558 ? 14.776 -21.823 11.376 1.00 51.19 558 THR A CA 1
ATOM 4351 C C . THR A 1 558 ? 14.127 -23.196 11.224 1.00 51.19 558 THR A C 1
ATOM 4353 O O . THR A 1 558 ? 14.007 -23.704 10.096 1.00 51.19 558 THR A O 1
ATOM 4356 N N . SER A 1 559 ? 13.675 -23.768 12.347 1.00 62.06 559 SER A N 1
ATOM 4357 C CA . SER A 1 559 ? 12.873 -24.983 12.380 1.00 62.06 559 SER A CA 1
ATOM 4358 C C . SER A 1 559 ? 11.776 -24.895 11.314 1.00 62.06 559 SER A C 1
ATOM 4360 O O . SER A 1 559 ? 11.159 -23.847 11.087 1.00 62.06 559 SER A O 1
ATOM 4362 N N . VAL A 1 560 ? 11.581 -25.988 10.576 1.00 67.19 560 VAL A N 1
ATOM 4363 C CA . VAL A 1 560 ? 10.540 -26.070 9.540 1.00 67.19 560 VAL A CA 1
ATOM 4364 C C . VAL A 1 560 ? 9.176 -25.713 10.146 1.00 67.19 560 VAL A C 1
ATOM 4366 O O . VAL A 1 560 ? 8.400 -25.004 9.511 1.00 67.19 560 VAL A O 1
ATOM 4369 N N . SER A 1 561 ? 8.953 -26.074 11.415 1.00 67.12 561 SER A N 1
ATOM 4370 C CA . SER A 1 561 ? 7.786 -25.695 12.214 1.00 67.12 561 SER A CA 1
ATOM 4371 C C . SER A 1 561 ? 7.625 -24.183 12.380 1.00 67.12 561 SER A C 1
ATOM 4373 O O . SER A 1 561 ? 6.543 -23.674 12.109 1.00 67.12 561 SER A O 1
ATOM 4375 N N . GLY A 1 562 ? 8.678 -23.436 12.734 1.00 70.06 562 GLY A N 1
ATOM 4376 C CA . GLY A 1 562 ? 8.589 -21.978 12.888 1.00 70.06 562 GLY A CA 1
ATOM 4377 C C . GLY A 1 562 ? 8.276 -21.263 11.566 1.00 70.06 562 GLY A C 1
ATOM 4378 O O . GLY A 1 562 ? 7.480 -20.322 11.521 1.00 70.06 562 GLY A O 1
ATOM 4379 N N . ARG A 1 563 ? 8.841 -21.738 10.445 1.00 69.00 563 ARG A N 1
ATOM 4380 C CA . ARG A 1 563 ? 8.520 -21.210 9.102 1.00 69.00 563 ARG A CA 1
ATOM 4381 C C . ARG A 1 563 ? 7.100 -21.553 8.655 1.00 69.00 563 ARG A C 1
ATOM 4383 O O . ARG A 1 563 ? 6.419 -20.674 8.120 1.00 69.00 563 ARG A O 1
ATOM 4390 N N . ALA A 1 564 ? 6.658 -22.788 8.881 1.00 72.31 564 ALA A N 1
ATOM 4391 C CA . ALA A 1 564 ? 5.300 -23.224 8.576 1.00 72.31 564 ALA A CA 1
ATOM 4392 C C . ALA A 1 564 ? 4.276 -22.430 9.399 1.00 72.31 564 ALA A C 1
ATOM 4394 O O . ALA A 1 564 ? 3.338 -21.880 8.833 1.00 72.31 564 ALA A O 1
ATOM 4395 N N . GLN A 1 565 ? 4.521 -22.250 10.699 1.00 73.88 565 GLN A N 1
ATOM 4396 C CA . GLN A 1 565 ? 3.661 -21.478 11.595 1.00 73.88 565 GLN A CA 1
ATOM 4397 C C . GLN A 1 565 ? 3.556 -20.008 11.172 1.00 73.88 565 GLN A C 1
ATOM 4399 O O . GLN A 1 565 ? 2.454 -19.471 11.094 1.00 73.88 565 GLN A O 1
ATOM 4404 N N . ARG A 1 566 ? 4.676 -19.356 10.825 1.00 76.31 566 ARG A N 1
ATOM 4405 C CA . ARG A 1 566 ? 4.655 -17.980 10.291 1.00 76.31 566 ARG A CA 1
ATOM 4406 C C . ARG A 1 566 ? 3.898 -17.884 8.965 1.00 76.31 566 ARG A C 1
ATOM 4408 O O . ARG A 1 566 ? 3.231 -16.882 8.721 1.00 76.31 566 ARG A O 1
ATOM 4415 N N . SER A 1 567 ? 3.997 -18.899 8.110 1.00 79.56 567 SER A N 1
ATOM 4416 C CA . SER A 1 567 ? 3.301 -18.927 6.816 1.00 79.56 567 SER A CA 1
ATOM 4417 C C . SER A 1 567 ? 1.800 -19.147 6.984 1.00 79.56 567 SER A C 1
ATOM 4419 O O . SER A 1 567 ? 1.017 -18.423 6.379 1.00 79.56 567 SER A O 1
ATOM 4421 N N . ALA A 1 568 ? 1.401 -20.070 7.860 1.00 79.50 568 ALA A N 1
ATOM 4422 C CA . ALA A 1 568 ? 0.006 -20.308 8.206 1.00 79.50 568 ALA A CA 1
ATOM 4423 C C . ALA A 1 568 ? -0.616 -19.087 8.910 1.00 79.50 568 ALA A C 1
ATOM 4425 O O . ALA A 1 568 ? -1.715 -18.679 8.552 1.00 79.50 568 ALA A O 1
ATOM 4426 N N . SER A 1 569 ? 0.135 -18.416 9.796 1.00 79.94 569 SER A N 1
ATOM 4427 C CA . SER A 1 569 ? -0.291 -17.156 10.428 1.00 79.94 569 SER A CA 1
ATOM 4428 C C . SER A 1 569 ? -0.591 -16.082 9.386 1.00 79.94 569 SER A C 1
ATOM 4430 O O . SER A 1 569 ? -1.663 -15.486 9.380 1.00 79.94 569 SER A O 1
ATOM 4432 N N . ARG A 1 570 ? 0.314 -15.910 8.415 1.00 84.19 570 ARG A N 1
ATOM 4433 C CA . ARG A 1 570 ? 0.111 -14.981 7.297 1.00 84.19 570 ARG A CA 1
ATOM 4434 C C . ARG A 1 570 ? -1.085 -15.365 6.426 1.00 84.19 570 ARG A C 1
ATOM 4436 O O . ARG A 1 570 ? -1.782 -14.465 5.977 1.00 84.19 570 ARG A O 1
ATOM 4443 N N . LEU A 1 571 ? -1.320 -16.655 6.179 1.00 86.06 571 LEU A N 1
ATOM 4444 C CA . LEU A 1 571 ? -2.469 -17.119 5.394 1.00 86.06 571 LEU A CA 1
ATOM 4445 C C . LEU A 1 571 ? -3.794 -16.801 6.091 1.00 86.06 571 LEU A C 1
ATOM 4447 O O . LEU A 1 571 ? -4.691 -16.242 5.469 1.00 86.06 571 LEU A O 1
ATOM 4451 N N . ALA A 1 572 ? -3.880 -17.109 7.382 1.00 85.75 572 ALA A N 1
ATOM 4452 C CA . ALA A 1 572 ? -5.031 -16.795 8.218 1.00 85.75 572 ALA A CA 1
ATOM 4453 C C . ALA A 1 572 ? -5.305 -15.289 8.262 1.00 85.75 572 ALA A C 1
ATOM 4455 O O . ALA A 1 572 ? -6.421 -14.852 8.006 1.00 85.75 572 ALA A O 1
ATOM 4456 N N . SER A 1 573 ? -4.259 -14.485 8.470 1.00 87.62 573 SER A N 1
ATOM 4457 C CA . SER A 1 573 ? -4.348 -13.025 8.412 1.00 87.62 573 SER A CA 1
ATOM 4458 C C . SER A 1 573 ? -4.845 -12.522 7.050 1.00 87.62 573 SER A C 1
ATOM 4460 O O . SER A 1 573 ? -5.657 -11.606 7.001 1.00 87.62 573 SER A O 1
ATOM 4462 N N . VAL A 1 574 ? -4.419 -13.126 5.935 1.00 90.94 574 VAL A N 1
ATOM 4463 C CA . VAL A 1 574 ? -4.937 -12.775 4.599 1.00 90.94 574 VAL A CA 1
ATOM 4464 C C . VAL A 1 574 ? -6.425 -13.113 4.467 1.00 90.94 574 VAL A C 1
ATOM 4466 O O . VAL A 1 574 ? -7.174 -12.291 3.948 1.00 90.94 574 VAL A O 1
ATOM 4469 N N . ALA A 1 575 ? -6.861 -14.281 4.945 1.00 90.50 575 ALA A N 1
ATOM 4470 C CA . ALA A 1 575 ? -8.270 -14.677 4.913 1.00 90.50 575 ALA A CA 1
ATOM 4471 C C . ALA A 1 575 ? -9.150 -13.742 5.762 1.00 90.50 575 ALA A C 1
ATOM 4473 O O . ALA A 1 575 ? -10.196 -13.289 5.301 1.00 90.50 575 ALA A O 1
ATOM 4474 N N . GLU A 1 576 ? -8.691 -13.387 6.963 1.00 90.44 576 GLU A N 1
ATOM 4475 C CA . GLU A 1 576 ? -9.361 -12.414 7.831 1.00 90.44 576 GLU A CA 1
ATOM 4476 C C . GLU A 1 576 ? -9.457 -11.043 7.152 1.00 90.44 576 GLU A C 1
ATOM 4478 O O . GLU A 1 576 ? -10.533 -10.449 7.113 1.00 90.44 576 GLU A O 1
ATOM 4483 N N . ALA A 1 577 ? -8.367 -10.564 6.545 1.00 93.81 577 ALA A N 1
ATOM 4484 C CA . ALA A 1 577 ? -8.361 -9.290 5.832 1.00 93.81 577 ALA A CA 1
ATOM 4485 C C . ALA A 1 577 ? -9.315 -9.275 4.627 1.00 93.81 577 ALA A C 1
ATOM 4487 O O . ALA A 1 577 ? -9.947 -8.251 4.373 1.00 93.81 577 ALA A O 1
ATOM 4488 N N . PHE A 1 578 ? -9.456 -10.391 3.905 1.00 94.19 578 PHE A N 1
ATOM 4489 C CA . PHE A 1 578 ? -10.442 -10.514 2.829 1.00 94.19 578 PHE A CA 1
ATOM 4490 C C . PHE A 1 578 ? -11.871 -10.421 3.341 1.00 94.19 578 PHE A C 1
ATOM 4492 O O . PHE A 1 578 ? -12.664 -9.663 2.789 1.00 94.19 578 PHE A O 1
ATOM 4499 N N . HIS A 1 579 ? -12.174 -11.144 4.417 1.00 92.88 579 HIS A N 1
ATOM 4500 C CA . HIS A 1 579 ? -13.491 -11.078 5.033 1.00 92.88 579 HIS A CA 1
ATOM 4501 C C . HIS A 1 579 ? -13.800 -9.665 5.552 1.00 92.88 579 HIS A C 1
ATOM 4503 O O . HIS A 1 579 ? -14.913 -9.174 5.393 1.00 92.88 579 HIS A O 1
ATOM 4509 N N . ALA A 1 580 ? -12.803 -8.960 6.099 1.00 94.25 580 ALA A N 1
ATOM 4510 C CA . ALA A 1 580 ? -12.958 -7.549 6.438 1.00 94.25 580 ALA A CA 1
ATOM 4511 C C . ALA A 1 580 ? -13.263 -6.680 5.217 1.00 94.25 580 ALA A C 1
ATOM 4513 O O . ALA A 1 580 ? -14.158 -5.845 5.305 1.00 94.25 580 ALA A O 1
ATOM 4514 N N . CYS A 1 581 ? -12.552 -6.866 4.098 1.00 95.69 581 CYS A N 1
ATOM 4515 C CA . CYS A 1 581 ? -12.814 -6.102 2.875 1.00 95.69 581 CYS A CA 1
ATOM 4516 C C . CYS A 1 581 ? -14.265 -6.276 2.410 1.00 95.69 581 CYS A C 1
ATOM 4518 O O . CYS A 1 581 ? -14.927 -5.279 2.153 1.00 95.69 581 CYS A O 1
ATOM 4520 N N . GLU A 1 582 ? -14.760 -7.516 2.377 1.00 94.31 582 GLU A N 1
ATOM 4521 C CA . GLU A 1 582 ? -16.143 -7.845 2.003 1.00 94.31 582 GLU A CA 1
ATOM 4522 C C . GLU A 1 582 ? -17.165 -7.157 2.924 1.00 94.31 582 GLU A C 1
ATOM 4524 O O . GLU A 1 582 ? -18.107 -6.518 2.458 1.00 94.31 582 GLU A O 1
ATOM 4529 N N . LEU A 1 583 ? -16.957 -7.225 4.244 1.00 94.56 583 LEU A N 1
ATOM 4530 C CA . LEU A 1 583 ? -17.835 -6.569 5.216 1.00 94.56 583 LEU A CA 1
ATOM 4531 C C . LEU A 1 583 ? -17.821 -5.040 5.070 1.00 94.56 583 LEU A C 1
ATOM 4533 O O . LEU A 1 583 ? -18.869 -4.400 5.150 1.00 94.56 583 LEU A O 1
ATOM 4537 N N . ILE A 1 584 ? -16.645 -4.443 4.863 1.00 95.69 584 ILE A N 1
ATOM 4538 C CA . ILE A 1 584 ? -16.494 -2.992 4.699 1.00 95.69 584 ILE A CA 1
ATOM 4539 C C . ILE A 1 584 ? -17.146 -2.532 3.392 1.00 95.69 584 ILE A C 1
ATOM 4541 O O . ILE A 1 584 ? -17.850 -1.521 3.396 1.00 95.69 584 ILE A O 1
ATOM 4545 N N . GLU A 1 585 ? -16.964 -3.276 2.300 1.00 94.25 585 GLU A N 1
ATOM 4546 C CA . GLU A 1 585 ? -17.610 -3.002 1.016 1.00 94.25 585 GLU A CA 1
ATOM 4547 C C . GLU A 1 585 ? -19.138 -3.046 1.153 1.00 94.25 585 GLU A C 1
ATOM 4549 O O . GLU A 1 585 ? -19.818 -2.136 0.681 1.00 94.25 585 GLU A O 1
ATOM 4554 N N . ALA A 1 586 ? -19.675 -4.017 1.897 1.00 92.00 586 ALA A N 1
ATOM 4555 C CA . ALA A 1 586 ? -21.105 -4.114 2.177 1.00 92.00 586 ALA A CA 1
ATOM 4556 C C . ALA A 1 586 ? -21.652 -2.919 2.986 1.00 92.00 586 ALA A C 1
ATOM 4558 O O . ALA A 1 586 ? -22.796 -2.508 2.792 1.00 92.00 586 ALA A O 1
ATOM 4559 N N . VAL A 1 587 ? -20.842 -2.328 3.873 1.00 93.19 587 VAL A N 1
ATOM 4560 C CA . VAL A 1 587 ? -21.212 -1.118 4.629 1.00 93.19 587 VAL A CA 1
ATOM 4561 C C . VAL A 1 587 ? -21.113 0.153 3.786 1.00 93.19 587 VAL A C 1
ATOM 4563 O O . VAL A 1 587 ? -21.954 1.040 3.921 1.00 93.19 587 VAL A O 1
ATOM 4566 N N . GLN A 1 588 ? -20.095 0.260 2.929 1.00 90.69 588 GLN A N 1
ATOM 4567 C CA . GLN A 1 588 ? -19.897 1.417 2.046 1.00 90.69 588 GLN A CA 1
ATOM 4568 C C . GLN A 1 588 ? -20.856 1.416 0.849 1.00 90.69 588 GLN A C 1
ATOM 4570 O O . GLN A 1 588 ? -21.211 2.480 0.345 1.00 90.69 588 GLN A O 1
ATOM 4575 N N . SER A 1 589 ? -21.290 0.232 0.418 1.00 90.31 589 SER A N 1
ATOM 4576 C CA . SER A 1 589 ? -22.203 0.012 -0.700 1.00 90.31 589 SER A CA 1
ATOM 4577 C C . SER A 1 589 ? -23.365 -0.880 -0.250 1.00 90.31 589 SER A C 1
ATOM 4579 O O . SER A 1 589 ? -23.384 -2.067 -0.575 1.00 90.31 589 SER A O 1
ATOM 4581 N N . PRO A 1 590 ? -24.370 -0.338 0.467 1.00 86.25 590 PRO A N 1
ATOM 4582 C CA . PRO A 1 590 ? -25.447 -1.138 1.062 1.00 86.25 590 PRO A CA 1
ATOM 4583 C C . PRO A 1 590 ? -26.239 -1.987 0.058 1.00 86.25 590 PRO A C 1
ATOM 4585 O O . PRO A 1 590 ? -26.807 -3.010 0.424 1.00 86.25 590 PRO A O 1
ATOM 4588 N N . PHE A 1 591 ? -26.258 -1.601 -1.222 1.00 84.81 591 PHE A N 1
ATOM 4589 C CA . PHE A 1 591 ? -26.895 -2.370 -2.298 1.00 84.81 591 PHE A CA 1
ATOM 4590 C C . PHE A 1 591 ? -26.185 -3.701 -2.610 1.00 84.81 591 PHE A C 1
ATOM 4592 O O . PHE A 1 591 ? -26.776 -4.564 -3.253 1.00 84.81 591 PHE A O 1
ATOM 4599 N N . LEU A 1 592 ? -24.936 -3.873 -2.161 1.00 80.06 592 LEU A N 1
ATOM 4600 C CA . LEU A 1 592 ? -24.159 -5.107 -2.295 1.00 80.06 592 LEU A CA 1
ATOM 4601 C C . LEU A 1 592 ? -24.387 -6.093 -1.144 1.00 80.06 592 LEU A C 1
ATOM 4603 O O . LEU A 1 592 ? -23.818 -7.183 -1.179 1.00 80.06 592 LEU A O 1
ATOM 4607 N N . LEU A 1 593 ? -25.215 -5.756 -0.144 1.00 81.38 593 LEU A N 1
ATOM 4608 C CA . LEU A 1 593 ? -25.642 -6.691 0.902 1.00 81.38 593 LEU A CA 1
ATOM 4609 C C . LEU A 1 593 ? -26.493 -7.809 0.281 1.00 81.38 593 LEU A C 1
ATOM 4611 O O . LEU A 1 593 ? -27.723 -7.768 0.279 1.00 81.38 593 LEU A O 1
ATOM 4615 N N . SER A 1 594 ? -25.824 -8.810 -0.284 1.00 82.69 594 SER A N 1
ATOM 4616 C CA . SER A 1 594 ? -26.456 -10.011 -0.805 1.00 82.69 594 SER A CA 1
ATOM 4617 C C . SER A 1 594 ? -26.888 -10.920 0.348 1.00 82.69 594 SER A C 1
ATOM 4619 O O . SER A 1 594 ? -26.301 -10.921 1.436 1.00 82.69 594 SER A O 1
ATOM 4621 N N . ASN A 1 595 ? -27.890 -11.763 0.089 1.00 82.81 595 ASN A N 1
ATOM 4622 C CA . ASN A 1 595 ? -28.301 -12.809 1.030 1.00 82.81 595 ASN A CA 1
ATOM 4623 C C . ASN A 1 595 ? -27.153 -13.777 1.376 1.00 82.81 595 ASN A C 1
ATOM 4625 O O . ASN A 1 595 ? -27.240 -14.467 2.385 1.00 82.81 595 ASN A O 1
ATOM 4629 N N . GLU A 1 596 ? -26.089 -13.836 0.567 1.00 87.12 596 GLU A N 1
ATOM 4630 C CA . GLU A 1 596 ? -24.920 -14.684 0.822 1.00 87.12 596 GLU A CA 1
ATOM 4631 C C . GLU A 1 596 ? -24.025 -14.106 1.925 1.00 87.12 596 GLU A C 1
ATOM 4633 O O . GLU A 1 596 ? -23.673 -14.829 2.855 1.00 87.12 596 GLU A O 1
ATOM 4638 N N . VAL A 1 597 ? -23.722 -12.800 1.896 1.00 82.00 597 VAL A N 1
ATOM 4639 C CA . VAL A 1 597 ? -22.901 -12.141 2.938 1.00 82.00 597 VAL A CA 1
ATOM 4640 C C . VAL A 1 597 ? -23.603 -12.197 4.300 1.00 82.00 597 VAL A C 1
ATOM 4642 O O . VAL A 1 597 ? -22.961 -12.379 5.343 1.00 82.00 597 VAL A O 1
ATOM 4645 N N . LEU A 1 598 ? -24.933 -12.073 4.287 1.00 89.69 598 LEU A N 1
ATOM 4646 C CA . LEU A 1 598 ? -25.794 -12.148 5.468 1.00 89.69 598 LEU A CA 1
ATOM 4647 C C . LEU A 1 598 ? -26.228 -13.578 5.821 1.00 89.69 598 LEU A C 1
ATOM 4649 O O . LEU A 1 598 ? -26.905 -13.772 6.830 1.00 89.69 598 LEU A O 1
ATOM 4653 N N . ALA A 1 599 ? -25.837 -14.592 5.043 1.00 90.50 599 ALA A N 1
ATOM 4654 C CA . ALA A 1 599 ? -26.196 -15.969 5.350 1.00 90.50 599 ALA A CA 1
ATOM 4655 C C . ALA A 1 599 ? -25.664 -16.340 6.741 1.00 90.50 599 ALA A C 1
ATOM 4657 O O . ALA A 1 599 ? -24.481 -16.161 7.033 1.00 90.50 599 ALA A O 1
ATOM 4658 N N . GLN A 1 600 ? -26.550 -16.868 7.592 1.00 91.88 600 GLN A N 1
ATOM 4659 C CA . GLN A 1 600 ? -26.263 -17.241 8.987 1.00 91.88 600 GLN A CA 1
ATOM 4660 C C . GLN A 1 600 ? -25.947 -16.065 9.928 1.00 91.88 600 GLN A C 1
ATOM 4662 O O . GLN A 1 600 ? -25.450 -16.293 11.032 1.00 91.88 600 GLN A O 1
ATOM 4667 N N . LYS A 1 601 ? -26.234 -14.823 9.520 1.00 95.00 601 LYS A N 1
ATOM 4668 C CA . LYS A 1 601 ? -26.034 -13.630 10.345 1.00 95.00 601 LYS A CA 1
ATOM 4669 C C . LYS A 1 601 ? -27.347 -12.880 10.536 1.00 95.00 601 LYS A C 1
ATOM 4671 O O . LYS A 1 601 ? -28.019 -12.529 9.570 1.00 95.00 601 LYS A O 1
ATOM 4676 N N . ASP A 1 602 ? -27.665 -12.566 11.782 1.00 95.44 602 ASP A N 1
ATOM 4677 C CA . ASP A 1 602 ? -28.798 -11.723 12.136 1.00 95.44 602 ASP A CA 1
ATOM 4678 C C . ASP A 1 602 ? -28.360 -10.256 12.128 1.00 95.44 602 ASP A C 1
ATOM 4680 O O . ASP A 1 602 ? -27.388 -9.876 12.785 1.00 95.44 602 ASP A O 1
ATOM 4684 N N . VAL A 1 603 ? -29.072 -9.400 11.395 1.00 95.12 603 VAL A N 1
ATOM 4685 C CA . VAL A 1 603 ? -28.810 -7.955 11.415 1.00 95.12 603 VAL A CA 1
ATOM 4686 C C . VAL A 1 603 ? -29.366 -7.377 12.718 1.00 95.12 603 VAL A C 1
ATOM 4688 O O . VAL A 1 603 ? -30.577 -7.263 12.889 1.00 95.12 603 VAL A O 1
ATOM 4691 N N . VAL A 1 604 ? -28.481 -7.002 13.643 1.00 96.06 604 VAL A N 1
ATOM 4692 C CA . VAL A 1 604 ? -28.845 -6.438 14.955 1.00 96.06 604 VAL A CA 1
ATOM 4693 C C . VAL A 1 604 ? -29.118 -4.940 14.858 1.00 96.06 604 VAL A C 1
ATOM 4695 O O . VAL A 1 604 ? -30.061 -4.436 15.462 1.00 96.06 604 VAL A O 1
ATOM 4698 N N . LEU A 1 605 ? -28.279 -4.224 14.108 1.00 94.00 605 LEU A N 1
ATOM 4699 C CA . LEU A 1 605 ? -28.390 -2.784 13.892 1.00 94.00 605 LEU A CA 1
ATOM 4700 C C . LEU A 1 605 ? -27.848 -2.453 12.502 1.00 94.00 605 LEU A C 1
ATOM 4702 O O . LEU A 1 605 ? -26.738 -2.852 12.163 1.00 94.00 605 LEU A O 1
ATOM 4706 N N . ASN A 1 606 ? -28.605 -1.699 11.710 1.00 92.62 606 ASN A N 1
ATOM 4707 C CA . ASN A 1 606 ? -28.163 -1.216 10.406 1.00 92.62 606 ASN A CA 1
ATOM 4708 C C . ASN A 1 606 ? -28.363 0.300 10.315 1.00 92.62 606 ASN A C 1
ATOM 4710 O O . ASN A 1 606 ? -29.489 0.787 10.261 1.00 92.62 606 ASN A O 1
ATOM 4714 N N . MET A 1 607 ? -27.254 1.032 10.293 1.00 92.06 607 MET A N 1
ATOM 4715 C CA . MET A 1 607 ? -27.182 2.484 10.130 1.00 92.06 607 MET A CA 1
ATOM 4716 C C . MET A 1 607 ? -26.370 2.861 8.882 1.00 92.06 607 MET A C 1
ATOM 4718 O O . MET A 1 607 ? -25.655 3.860 8.872 1.00 92.06 607 MET A O 1
ATOM 4722 N N . THR A 1 608 ? -26.424 2.024 7.845 1.00 86.88 608 THR A N 1
ATOM 4723 C CA . THR A 1 608 ? -25.706 2.241 6.574 1.00 86.88 608 THR A CA 1
ATOM 4724 C C . THR A 1 608 ? -26.539 2.984 5.530 1.00 86.88 608 THR A C 1
ATOM 4726 O O . THR A 1 608 ? -25.993 3.513 4.566 1.00 86.88 608 THR A O 1
ATOM 4729 N N . ALA A 1 609 ? -27.860 3.059 5.723 1.00 71.75 609 ALA A N 1
ATOM 4730 C CA . ALA A 1 609 ? -28.767 3.715 4.793 1.00 71.75 609 ALA A CA 1
ATOM 4731 C C . ALA A 1 609 ? -28.608 5.244 4.849 1.00 71.75 609 ALA A C 1
ATOM 4733 O O . ALA A 1 609 ? -28.962 5.896 5.832 1.00 71.75 609 ALA A O 1
ATOM 4734 N N . SER A 1 610 ? -28.069 5.794 3.763 1.00 59.84 610 SER A N 1
ATOM 4735 C CA . SER A 1 610 ? -28.028 7.222 3.468 1.00 59.84 610 SER A CA 1
ATOM 4736 C C . SER A 1 610 ? -29.441 7.769 3.275 1.00 59.84 610 SER A C 1
ATOM 4738 O O . SER A 1 610 ? -30.167 7.293 2.411 1.00 59.84 610 SER A O 1
ATOM 4740 N N . GLU A 1 611 ? -29.777 8.788 4.064 1.00 54.66 611 GLU A N 1
ATOM 4741 C CA . GLU A 1 611 ? -30.682 9.904 3.763 1.00 54.66 611 GLU A CA 1
ATOM 4742 C C . GLU A 1 611 ? -31.646 9.723 2.575 1.00 54.66 611 GLU A C 1
ATOM 4744 O O . GLU A 1 611 ? -31.533 10.407 1.555 1.00 54.66 611 GLU A O 1
ATOM 4749 N N . ASP A 1 612 ? -32.712 8.943 2.753 1.00 55.59 612 ASP A N 1
ATOM 4750 C CA . ASP A 1 612 ? -33.979 9.396 2.183 1.00 55.59 612 ASP A CA 1
ATOM 4751 C C . ASP A 1 612 ? -34.329 10.690 2.927 1.00 55.59 612 ASP A C 1
ATOM 4753 O O . ASP A 1 612 ? -34.902 10.693 4.018 1.00 55.59 612 ASP A O 1
ATOM 4757 N N . SER A 1 613 ? -33.918 11.818 2.344 1.00 55.66 613 SER A N 1
ATOM 4758 C CA . SER A 1 613 ? -34.054 13.192 2.859 1.00 55.66 613 SER A CA 1
ATOM 4759 C C . SER A 1 613 ? -35.480 13.592 3.292 1.00 55.66 613 SER A C 1
ATOM 4761 O O . SER A 1 613 ? -35.680 14.641 3.913 1.00 55.66 613 SER A O 1
ATOM 4763 N N . ASN A 1 614 ? -36.472 12.733 3.035 1.00 59.31 614 ASN A N 1
ATOM 4764 C CA . ASN A 1 614 ? -37.865 12.898 3.426 1.00 59.31 614 ASN A CA 1
ATOM 4765 C C . ASN A 1 614 ? -38.255 12.221 4.754 1.00 59.31 614 ASN A C 1
ATOM 4767 O O . ASN A 1 614 ? -39.273 12.605 5.332 1.00 59.31 614 ASN A O 1
ATOM 4771 N N . SER A 1 615 ? -37.468 11.297 5.320 1.00 56.44 615 SER A N 1
ATOM 4772 C CA . SER A 1 615 ? -37.777 10.688 6.626 1.00 56.44 615 SER A CA 1
ATOM 4773 C C . SER A 1 615 ? -37.209 11.505 7.796 1.00 56.44 615 SER A C 1
ATOM 4775 O O . SER A 1 615 ? -36.460 11.000 8.632 1.00 56.44 615 SER A O 1
ATOM 4777 N N . LYS A 1 616 ? -37.586 12.789 7.894 1.00 56.00 616 LYS A N 1
ATOM 4778 C CA . LYS A 1 616 ? -37.121 13.741 8.932 1.00 56.00 616 LYS A CA 1
ATOM 4779 C C . LYS A 1 616 ? -37.460 13.366 10.389 1.00 56.00 616 LYS A C 1
ATOM 4781 O O . LYS A 1 616 ? -37.059 14.084 11.298 1.00 56.00 616 LYS A O 1
ATOM 4786 N N . ASN A 1 617 ? -38.170 12.263 10.631 1.00 53.12 617 ASN A N 1
ATOM 4787 C CA . ASN A 1 617 ? -38.645 11.875 11.964 1.00 53.12 617 ASN A CA 1
ATOM 4788 C C . ASN A 1 617 ? -37.925 10.667 12.588 1.00 53.12 617 ASN A C 1
ATOM 4790 O O . ASN A 1 617 ? -38.262 10.293 13.711 1.00 53.12 617 ASN A O 1
ATOM 4794 N N . PHE A 1 618 ? -36.927 10.068 11.928 1.00 48.84 618 PHE A N 1
ATOM 4795 C CA . PHE A 1 618 ? -36.207 8.929 12.505 1.00 48.84 618 PHE A CA 1
ATOM 4796 C C . PHE A 1 618 ? -34.964 9.379 13.306 1.00 48.84 618 PHE A C 1
ATOM 4798 O O . PHE A 1 618 ? -33.872 9.538 12.781 1.00 48.84 618 PHE A O 1
ATOM 4805 N N . ILE A 1 619 ? -35.193 9.623 14.603 1.00 51.56 619 ILE A N 1
ATOM 4806 C CA . ILE A 1 619 ? -34.252 9.623 15.746 1.00 51.56 619 ILE A CA 1
ATOM 4807 C C . ILE A 1 619 ? -32.942 10.432 15.579 1.00 51.56 619 ILE A C 1
ATOM 4809 O O . ILE A 1 619 ? -31.849 9.894 15.424 1.00 51.56 619 ILE A O 1
ATOM 4813 N N . LEU A 1 620 ? -33.033 11.744 15.815 1.00 52.50 620 LEU A N 1
ATOM 4814 C CA . LEU A 1 620 ? -31.907 12.689 15.973 1.00 52.50 620 LEU A CA 1
ATOM 4815 C C . LEU A 1 620 ? -30.953 12.406 17.164 1.00 52.50 620 LEU A C 1
ATOM 4817 O O . LEU A 1 620 ? -29.994 13.147 17.360 1.00 52.50 620 LEU A O 1
ATOM 4821 N N . ASN A 1 621 ? -31.187 11.367 17.973 1.00 57.28 621 ASN A N 1
ATOM 4822 C CA . ASN A 1 621 ? -30.445 11.129 19.221 1.00 57.28 621 ASN A CA 1
ATOM 4823 C C . ASN A 1 621 ? -29.432 9.969 19.165 1.00 57.28 621 ASN A C 1
ATOM 4825 O O . ASN A 1 621 ? -28.790 9.697 20.179 1.00 57.28 621 ASN A O 1
ATOM 4829 N N . SER A 1 622 ? -29.273 9.289 18.024 1.00 69.31 622 SER A N 1
ATOM 4830 C CA . SER A 1 622 ? -28.552 8.002 17.969 1.00 69.31 622 SER A CA 1
ATOM 4831 C C . SER A 1 622 ? -27.471 7.915 16.891 1.00 69.31 622 SER A C 1
ATOM 4833 O O . SER A 1 622 ? -27.051 6.816 16.557 1.00 69.31 622 SER A O 1
ATOM 4835 N N . THR A 1 623 ? -27.004 9.028 16.325 1.00 83.69 623 THR A N 1
ATOM 4836 C CA . THR A 1 623 ? -25.959 9.007 15.287 1.00 83.69 623 THR A CA 1
ATOM 4837 C C . THR A 1 623 ? -24.561 9.097 15.890 1.00 83.69 623 THR A C 1
ATOM 4839 O O . THR A 1 623 ? -24.273 10.012 16.666 1.00 83.69 623 THR A O 1
ATOM 4842 N N . VAL A 1 624 ? -23.661 8.199 15.487 1.00 91.12 624 VAL A N 1
ATOM 4843 C CA . VAL A 1 624 ? -22.225 8.349 15.756 1.00 91.12 624 VAL A CA 1
ATOM 4844 C C . VAL A 1 624 ? -21.642 9.269 14.696 1.00 91.12 624 VAL A C 1
ATOM 4846 O O . VAL A 1 624 ? -21.824 9.033 13.501 1.00 91.12 624 VAL A O 1
ATOM 4849 N N . THR A 1 625 ? -20.947 10.319 15.130 1.00 93.19 625 THR A N 1
ATOM 4850 C CA . THR A 1 625 ? -20.348 11.290 14.212 1.00 93.19 625 THR A CA 1
ATOM 4851 C C . THR A 1 625 ? -18.838 11.346 14.394 1.00 93.19 625 THR A C 1
ATOM 4853 O O . THR A 1 625 ? -18.323 11.282 15.513 1.00 93.19 625 THR A O 1
ATOM 4856 N N . LEU A 1 626 ? -18.119 11.471 13.284 1.00 91.94 626 LEU A N 1
ATOM 4857 C CA . LEU A 1 626 ? -16.686 11.733 13.259 1.00 91.94 626 LEU A CA 1
ATOM 4858 C C . LEU A 1 626 ? -16.471 13.082 12.581 1.00 91.94 626 LEU A C 1
ATOM 4860 O O . LEU A 1 626 ? -16.818 13.238 11.415 1.00 91.94 626 LEU A O 1
ATOM 4864 N N . ALA A 1 627 ? -15.970 14.065 13.332 1.00 89.44 627 ALA A N 1
ATOM 4865 C CA . ALA A 1 627 ? -15.815 15.464 12.910 1.00 89.44 627 ALA A CA 1
ATOM 4866 C C . ALA A 1 627 ? -17.037 16.047 12.153 1.00 89.44 627 ALA A C 1
ATOM 4868 O O . ALA A 1 627 ? -16.908 16.807 11.201 1.00 89.44 627 ALA A O 1
ATOM 4869 N N . GLY A 1 628 ? -18.247 15.696 12.605 1.00 90.44 628 GLY A N 1
ATOM 4870 C CA . GLY A 1 628 ? -19.508 16.227 12.074 1.00 90.44 628 GLY A CA 1
ATOM 4871 C C . GLY A 1 628 ? -20.163 15.399 10.966 1.00 90.44 628 GLY A C 1
ATOM 4872 O O . GLY A 1 628 ? -21.300 15.695 10.615 1.00 90.44 628 GLY A O 1
ATOM 4873 N N . ARG A 1 629 ? -19.512 14.344 10.460 1.00 90.62 629 ARG A N 1
ATOM 4874 C CA . ARG A 1 629 ? -20.119 13.408 9.499 1.00 90.62 629 ARG A CA 1
ATOM 4875 C C . ARG A 1 629 ? -20.601 12.139 10.186 1.00 90.62 629 ARG A C 1
ATOM 4877 O O . ARG A 1 629 ? -19.917 11.618 11.067 1.00 90.62 629 ARG A O 1
ATOM 4884 N N . THR A 1 630 ? -21.767 11.645 9.784 1.00 92.81 630 THR A N 1
ATOM 4885 C CA . THR A 1 630 ? -22.340 10.395 10.298 1.00 92.81 630 THR A CA 1
ATOM 4886 C C . THR A 1 630 ? -21.529 9.206 9.803 1.00 92.81 630 THR A C 1
ATOM 4888 O O . THR A 1 630 ? -21.297 9.072 8.605 1.00 92.81 630 THR A O 1
ATOM 4891 N N . MET A 1 631 ? -21.099 8.345 10.722 1.00 94.25 631 MET A N 1
ATOM 4892 C CA . MET A 1 631 ? -20.354 7.130 10.397 1.00 94.25 631 MET A CA 1
ATOM 4893 C C . MET A 1 631 ? -21.328 5.978 10.094 1.00 94.25 631 MET A C 1
ATOM 4895 O O . MET A 1 631 ? -22.155 5.675 10.958 1.00 94.25 631 MET A O 1
ATOM 4899 N N . PRO A 1 632 ? -21.241 5.318 8.922 1.00 94.81 632 PRO A N 1
ATOM 4900 C CA . PRO A 1 632 ? -22.024 4.119 8.630 1.00 94.81 632 PRO A CA 1
ATOM 4901 C C . PRO A 1 632 ? -21.661 2.978 9.585 1.00 94.81 632 PRO A C 1
ATOM 4903 O O . PRO A 1 632 ? -20.479 2.676 9.776 1.00 94.81 632 PRO A O 1
ATOM 4906 N N . ILE A 1 633 ? -22.668 2.339 10.181 1.00 95.69 633 ILE A N 1
ATOM 4907 C CA . ILE A 1 633 ? -22.484 1.239 11.140 1.00 95.69 633 ILE A CA 1
ATOM 4908 C C . ILE A 1 633 ? -23.393 0.074 10.757 1.00 95.69 633 ILE A C 1
ATOM 4910 O O . ILE A 1 633 ? -24.595 0.259 10.572 1.00 95.69 633 ILE A O 1
ATOM 4914 N N . LEU A 1 634 ? -22.836 -1.133 10.710 1.00 95.56 634 LEU A N 1
ATOM 4915 C CA . LEU A 1 634 ? -23.580 -2.382 10.580 1.00 95.56 634 LEU A CA 1
ATOM 4916 C C . LEU A 1 634 ? -23.172 -3.327 11.707 1.00 95.56 634 LEU A C 1
ATOM 4918 O O . LEU A 1 634 ? -21.993 -3.616 11.890 1.00 95.56 634 LEU A O 1
ATOM 4922 N N . VAL A 1 635 ? -24.149 -3.814 12.465 1.00 96.75 635 VAL A N 1
ATOM 4923 C CA . VAL A 1 635 ? -23.947 -4.788 13.536 1.00 96.75 635 VAL A CA 1
ATOM 4924 C C . VAL A 1 635 ? -24.652 -6.076 13.158 1.00 96.75 635 VAL A C 1
ATOM 4926 O O . VAL A 1 635 ? -25.871 -6.093 12.974 1.00 96.75 635 VAL A O 1
ATOM 4929 N N . LEU A 1 636 ? -23.880 -7.151 13.069 1.00 96.56 636 LEU A N 1
ATOM 4930 C CA . LEU A 1 636 ? -24.347 -8.489 12.741 1.00 96.56 636 LEU A CA 1
ATOM 4931 C C . LEU A 1 636 ? -24.102 -9.416 13.931 1.00 96.56 636 LEU A C 1
ATOM 4933 O O . LEU A 1 636 ? -23.066 -9.323 14.587 1.00 96.56 636 LEU A O 1
ATOM 4937 N N . TYR A 1 637 ? -25.031 -10.324 14.192 1.00 97.38 637 TYR A N 1
ATOM 4938 C CA . TYR A 1 637 ? -24.861 -11.407 15.148 1.00 97.38 637 TYR A CA 1
ATOM 4939 C C . TYR A 1 637 ? -24.766 -12.739 14.410 1.00 97.38 637 TYR A C 1
ATOM 4941 O O . TYR A 1 637 ? -25.610 -13.065 13.587 1.00 97.38 637 TYR A O 1
ATOM 4949 N N . GLU A 1 638 ? -23.724 -13.505 14.694 1.00 96.00 638 GLU A N 1
ATOM 4950 C CA . GLU A 1 638 ? -23.463 -14.814 14.108 1.00 96.00 638 GLU A CA 1
ATOM 4951 C C . GLU A 1 638 ? -23.589 -15.879 15.210 1.00 96.00 638 GLU A C 1
ATOM 4953 O O . GLU A 1 638 ? -22.637 -16.103 15.970 1.00 96.00 638 GLU A O 1
ATOM 4958 N N . PRO A 1 639 ? -24.761 -16.525 15.353 1.00 95.06 639 PRO A N 1
ATOM 4959 C CA . PRO A 1 639 ? -25.013 -17.482 16.431 1.00 95.06 639 PRO A CA 1
ATOM 4960 C C . PRO A 1 639 ? -24.178 -18.762 16.303 1.00 95.06 639 PRO A C 1
ATOM 4962 O O . PRO A 1 639 ? -23.875 -19.398 17.310 1.00 95.06 639 PRO A O 1
ATOM 4965 N N . SER A 1 640 ? -23.801 -19.142 15.078 1.00 91.00 640 SER A N 1
ATOM 4966 C CA . SER A 1 640 ? -23.021 -20.348 14.770 1.00 91.00 640 SER A CA 1
ATOM 4967 C C . SER A 1 640 ? -21.513 -20.186 14.982 1.00 91.00 640 SER A C 1
ATOM 4969 O O . SER A 1 640 ? -20.777 -21.162 14.828 1.00 91.00 640 SER A O 1
ATOM 4971 N N . TYR A 1 641 ? -21.037 -18.987 15.342 1.00 90.06 641 TYR A N 1
ATOM 4972 C CA . TYR A 1 641 ? -19.614 -18.745 15.544 1.00 90.06 641 TYR A CA 1
ATOM 4973 C C . TYR A 1 641 ? -19.064 -19.568 16.715 1.00 90.06 641 TYR A C 1
ATOM 4975 O O . TYR A 1 641 ? -19.518 -19.449 17.854 1.00 90.06 641 TYR A O 1
ATOM 4983 N N . ASN A 1 642 ? -18.049 -20.376 16.415 1.00 82.94 642 ASN A N 1
ATOM 4984 C CA . ASN A 1 642 ? -17.374 -21.285 17.341 1.00 82.94 642 ASN A CA 1
ATOM 4985 C C . ASN A 1 642 ? -15.861 -21.022 17.451 1.00 82.94 642 ASN A C 1
ATOM 4987 O O . ASN A 1 642 ? -15.137 -21.849 18.007 1.00 82.94 642 ASN A O 1
ATOM 4991 N N . GLY A 1 643 ? -15.369 -19.917 16.884 1.00 77.62 643 GLY A N 1
ATOM 4992 C CA . GLY A 1 643 ? -13.965 -19.533 17.012 1.00 77.62 643 GLY A CA 1
ATOM 4993 C C . GLY A 1 643 ? -13.654 -18.930 18.386 1.00 77.62 643 GLY A C 1
ATOM 4994 O O . GLY A 1 643 ? -14.539 -18.735 19.220 1.00 77.62 643 GLY A O 1
ATOM 4995 N N . GLY A 1 644 ? -12.380 -18.617 18.634 1.00 78.38 644 GLY A N 1
ATOM 4996 C CA . GLY A 1 644 ? -11.968 -17.985 19.887 1.00 78.38 644 GLY A CA 1
ATOM 4997 C C . GLY A 1 644 ? -12.431 -16.532 20.019 1.00 78.38 644 GLY A C 1
ATOM 4998 O O . GLY A 1 644 ? -13.047 -15.965 19.114 1.00 78.38 644 GLY A O 1
ATOM 4999 N N . ALA A 1 645 ? -12.118 -15.915 21.156 1.00 77.44 645 ALA A N 1
ATOM 5000 C CA . ALA A 1 645 ? -12.454 -14.527 21.460 1.00 77.44 645 ALA A CA 1
ATOM 5001 C C . ALA A 1 645 ? -11.189 -13.743 21.860 1.00 77.44 645 ALA A C 1
ATOM 5003 O O . ALA A 1 645 ? -10.177 -14.332 22.241 1.00 77.44 645 ALA A O 1
ATOM 5004 N N . GLY A 1 646 ? -11.213 -12.413 21.725 1.00 81.88 646 GLY A N 1
ATOM 5005 C CA . GLY A 1 646 ? -10.066 -11.570 22.080 1.00 81.88 646 GLY A CA 1
ATOM 5006 C C . GLY A 1 646 ? -8.791 -11.923 21.304 1.00 81.88 646 GLY A C 1
ATOM 5007 O O . GLY A 1 646 ? -8.768 -11.844 20.076 1.00 81.88 646 GLY A O 1
ATOM 5008 N N . LEU A 1 647 ? -7.729 -12.313 22.018 1.00 79.31 647 LEU A N 1
ATOM 5009 C CA . LEU A 1 647 ? -6.459 -12.756 21.417 1.00 79.31 647 LEU A CA 1
ATOM 5010 C C . LEU A 1 647 ? -6.603 -14.054 20.615 1.00 79.31 647 LEU A C 1
ATOM 5012 O O . LEU A 1 647 ? -5.898 -14.241 19.622 1.00 79.31 647 LEU A O 1
ATOM 5016 N N . ASP A 1 648 ? -7.545 -14.907 21.015 1.00 78.88 648 ASP A N 1
ATOM 5017 C CA . ASP A 1 648 ? -7.798 -16.206 20.393 1.00 78.88 648 ASP A CA 1
ATOM 5018 C C . ASP A 1 648 ? -8.764 -16.105 19.206 1.00 78.88 648 ASP A C 1
ATOM 5020 O O . ASP A 1 648 ? -9.076 -17.114 18.579 1.00 78.88 648 ASP A O 1
ATOM 5024 N N . HIS A 1 649 ? -9.252 -14.901 18.881 1.00 71.69 649 HIS A N 1
ATOM 5025 C CA . HIS A 1 649 ? -10.160 -14.696 17.751 1.00 71.69 649 HIS A CA 1
ATOM 5026 C C . HIS A 1 649 ? -9.481 -14.892 16.388 1.00 71.69 649 HIS A C 1
ATOM 5028 O O . HIS A 1 649 ? -10.159 -15.096 15.383 1.00 71.69 649 HIS A O 1
ATOM 5034 N N . SER A 1 650 ? -8.147 -14.861 16.321 1.00 60.41 650 SER A N 1
ATOM 5035 C CA . SER A 1 650 ? -7.484 -15.237 15.074 1.00 60.41 650 SER A CA 1
ATOM 5036 C C . SER A 1 650 ? -7.641 -16.735 14.815 1.00 60.41 650 SER A C 1
ATOM 5038 O O . SER A 1 650 ? -7.330 -17.557 15.674 1.00 60.41 650 SER A O 1
ATOM 5040 N N . THR A 1 651 ? -8.034 -17.078 13.588 1.00 54.41 651 THR A N 1
ATOM 5041 C CA . THR A 1 651 ? -8.220 -18.454 13.071 1.00 54.41 651 THR A CA 1
ATOM 5042 C C . THR A 1 651 ? -6.997 -19.369 13.242 1.00 54.41 651 THR A C 1
ATOM 5044 O O . THR A 1 651 ? -7.087 -20.586 13.102 1.00 54.41 651 THR A O 1
ATOM 5047 N N . MET A 1 652 ? -5.851 -18.798 13.606 1.00 52.22 652 MET A N 1
ATOM 5048 C CA . MET A 1 652 ? -4.648 -19.500 14.027 1.00 52.22 652 MET A CA 1
ATOM 5049 C C . MET A 1 652 ? -4.561 -19.567 15.551 1.00 52.22 652 MET A C 1
ATOM 5051 O O . MET A 1 652 ? -3.673 -18.965 16.161 1.00 52.22 652 MET A O 1
ATOM 5055 N N . ILE A 1 653 ? -5.431 -20.367 16.171 1.00 53.38 653 ILE A N 1
ATOM 5056 C CA . ILE A 1 653 ? -5.056 -21.006 17.436 1.00 53.38 653 ILE A CA 1
ATOM 5057 C C . ILE A 1 653 ? -3.750 -21.723 17.126 1.00 53.38 653 ILE A C 1
ATOM 5059 O O . ILE A 1 653 ? -3.682 -22.510 16.179 1.00 53.38 653 ILE A O 1
ATOM 5063 N N . SER A 1 654 ? -2.687 -21.359 17.838 1.00 48.44 654 SER A N 1
ATOM 5064 C CA . SER A 1 654 ? -1.355 -21.888 17.589 1.00 48.44 654 SER A CA 1
ATOM 5065 C C . SER A 1 654 ? -1.445 -23.407 17.457 1.00 48.44 654 SER A C 1
ATOM 5067 O O . SER A 1 654 ? -1.710 -24.080 18.445 1.00 48.44 654 SER A O 1
ATOM 5069 N N . LEU A 1 655 ? -1.201 -23.957 16.259 1.00 49.44 655 LEU A N 1
ATOM 5070 C CA . LEU A 1 655 ? -1.181 -25.410 15.992 1.00 49.44 655 LEU A CA 1
ATOM 5071 C C . LEU A 1 655 ? -0.234 -26.179 16.941 1.00 49.44 655 LEU A C 1
ATOM 5073 O O . LEU A 1 655 ? -0.195 -27.404 16.949 1.00 49.44 655 LEU A O 1
ATOM 5077 N N . THR A 1 656 ? 0.566 -25.453 17.723 1.00 44.91 656 THR A N 1
ATOM 5078 C CA . THR A 1 656 ? 1.479 -25.950 18.744 1.00 44.91 656 THR A CA 1
ATOM 5079 C C . THR A 1 656 ? 0.862 -26.091 20.136 1.00 44.91 656 THR A C 1
ATOM 5081 O O . THR A 1 656 ? 1.490 -26.740 20.972 1.00 44.91 656 THR A O 1
ATOM 5084 N N . SER A 1 657 ? -0.308 -25.507 20.442 1.00 55.59 657 SER A N 1
ATOM 5085 C CA . SER A 1 657 ? -0.994 -25.833 21.696 1.00 55.59 657 SER A CA 1
ATOM 5086 C C . SER A 1 657 ? -1.650 -27.198 21.513 1.00 55.59 657 SER A C 1
ATOM 5088 O O . SER A 1 657 ? -2.780 -27.337 21.061 1.00 55.59 657 SER A O 1
ATOM 5090 N N . SER A 1 658 ? -0.902 -28.248 21.850 1.00 51.28 658 SER A N 1
ATOM 5091 C CA . SER A 1 658 ? -1.400 -29.629 21.900 1.00 51.28 658 SER A CA 1
ATOM 5092 C C . SER A 1 658 ? -2.584 -29.804 22.858 1.00 51.28 658 SER A C 1
ATOM 5094 O O . SER A 1 658 ? -3.265 -30.825 22.829 1.00 51.28 658 SER A O 1
ATOM 5096 N N . GLN A 1 659 ? -2.854 -28.801 23.691 1.00 55.09 659 GLN A N 1
ATOM 5097 C CA . GLN A 1 659 ? -4.132 -28.628 24.352 1.00 55.09 659 GLN A CA 1
ATOM 5098 C C . GLN A 1 659 ? -5.040 -27.835 23.416 1.00 55.09 659 GLN A C 1
ATOM 5100 O O . GLN A 1 659 ? -4.800 -26.648 23.181 1.00 55.09 659 GLN A O 1
ATOM 5105 N N . ALA A 1 660 ? -6.083 -28.494 22.892 1.00 54.56 660 ALA A N 1
ATOM 5106 C CA . ALA A 1 660 ? -7.262 -27.780 22.419 1.00 54.56 660 ALA A CA 1
ATOM 5107 C C . ALA A 1 660 ? -7.605 -26.755 23.508 1.00 54.56 660 ALA A C 1
ATOM 5109 O O . ALA A 1 660 ? -7.657 -27.165 24.678 1.00 54.56 660 ALA A O 1
ATOM 5110 N N . PRO A 1 661 ? -7.741 -25.457 23.183 1.00 56.34 661 PRO A N 1
ATOM 5111 C CA . PRO A 1 661 ? -8.073 -24.474 24.195 1.00 56.34 661 PRO A CA 1
ATOM 5112 C C . PRO A 1 661 ? -9.298 -25.011 24.921 1.00 56.34 661 PRO A C 1
ATOM 5114 O O . PRO A 1 661 ? -10.285 -25.380 24.278 1.00 56.34 661 PRO A O 1
ATOM 5117 N N . GLN A 1 662 ? -9.207 -25.164 26.244 1.00 56.56 662 GLN A N 1
ATOM 5118 C CA . GLN A 1 662 ? -10.392 -25.391 27.055 1.00 56.56 662 GLN A CA 1
ATOM 5119 C C . GLN A 1 662 ? -11.181 -24.092 26.980 1.00 56.56 662 GLN A C 1
ATOM 5121 O O . GLN A 1 662 ? -11.056 -23.221 27.835 1.00 56.56 662 GLN A O 1
ATOM 5126 N N . TYR A 1 663 ? -11.906 -23.930 25.875 1.00 57.28 663 TYR A N 1
ATOM 5127 C CA . TYR A 1 663 ? -12.818 -22.834 25.683 1.00 57.28 663 TYR A CA 1
ATOM 5128 C C . TYR A 1 663 ? -13.815 -22.928 26.812 1.00 57.28 663 TYR A C 1
ATOM 5130 O O . TYR A 1 663 ? -14.452 -23.967 27.017 1.00 57.28 663 TYR A O 1
ATOM 5138 N N . ASP A 1 664 ? -13.915 -21.842 27.565 1.00 60.28 664 ASP A N 1
ATOM 5139 C CA . ASP A 1 6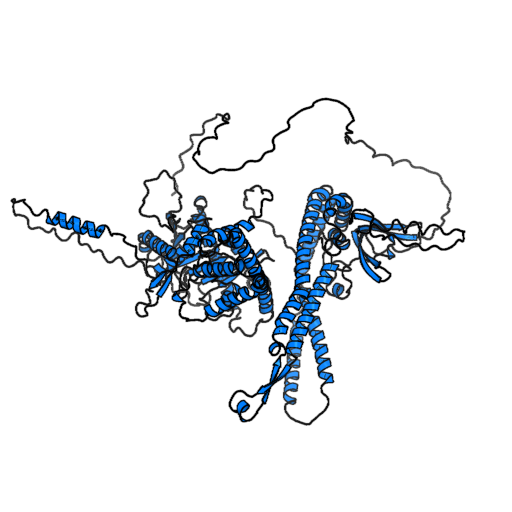64 ? -15.044 -21.683 28.442 1.00 60.28 664 ASP A CA 1
ATOM 5140 C C . ASP A 1 664 ? -16.284 -21.763 27.545 1.00 60.28 664 ASP A C 1
ATOM 5142 O O . ASP A 1 664 ? -16.514 -20.909 26.687 1.00 60.28 664 ASP A O 1
ATOM 5146 N N . SER A 1 665 ? -17.049 -22.848 27.688 1.00 63.53 665 SER A N 1
ATOM 5147 C CA . SER A 1 665 ? -18.276 -23.130 26.925 1.00 63.53 665 SER A CA 1
ATOM 5148 C C . SER A 1 665 ? -19.346 -22.032 27.054 1.00 63.53 665 SER A C 1
ATOM 5150 O O . SER A 1 665 ? -20.442 -22.145 26.505 1.00 63.53 665 SER A O 1
ATOM 5152 N N . SER A 1 666 ? -19.037 -20.981 27.812 1.00 67.56 666 SER A N 1
ATOM 5153 C CA . SER A 1 666 ? -19.827 -19.784 28.011 1.00 67.56 666 SER A CA 1
ATOM 5154 C C . SER A 1 666 ? -19.942 -18.911 26.760 1.00 67.56 666 SER A C 1
ATOM 5156 O O . SER A 1 666 ? -20.959 -18.225 26.646 1.00 67.56 666 SER A O 1
ATOM 5158 N N . VAL A 1 667 ? -18.989 -18.943 25.811 1.00 69.81 667 VAL A N 1
ATOM 5159 C CA . VAL A 1 667 ? -19.050 -18.054 24.636 1.00 69.81 667 VAL A CA 1
ATOM 5160 C C . VAL A 1 667 ? -20.088 -18.537 23.620 1.00 69.81 667 VAL A C 1
ATOM 5162 O O . VAL A 1 667 ? -19.931 -19.592 23.009 1.00 69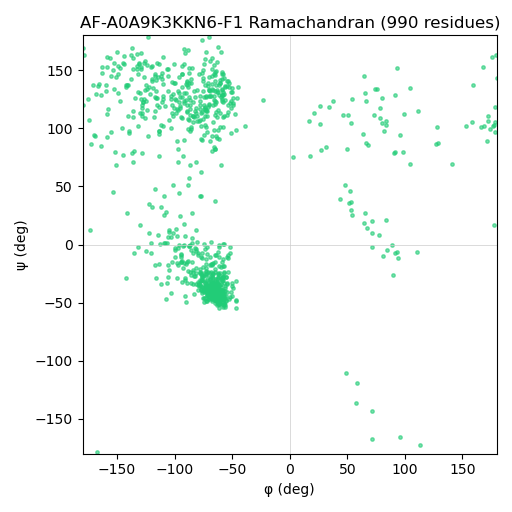.81 667 VAL A O 1
ATOM 5165 N N . LYS A 1 668 ? -21.158 -17.754 23.427 1.00 85.69 668 LYS A N 1
ATOM 5166 C CA . LYS A 1 668 ? -22.276 -18.081 22.523 1.00 85.69 668 LYS A CA 1
ATOM 5167 C C . LYS A 1 668 ? -22.336 -17.114 21.342 1.00 85.69 668 LYS A C 1
ATOM 5169 O O . LYS A 1 668 ? -22.906 -16.022 21.446 1.00 85.69 668 LYS A O 1
ATOM 5174 N N . GLY A 1 669 ? -21.774 -17.534 20.213 1.00 94.12 669 GLY A N 1
ATOM 5175 C CA . GLY A 1 669 ? -21.791 -16.771 18.968 1.00 94.12 669 GLY A CA 1
ATOM 5176 C C . GLY A 1 669 ? -20.896 -15.528 18.989 1.00 94.12 669 GLY A C 1
ATOM 5177 O O . GLY A 1 669 ? -20.060 -15.339 19.882 1.00 94.12 669 GLY A O 1
ATOM 5178 N N . ARG A 1 670 ? -21.080 -14.664 17.988 1.00 95.12 670 ARG A N 1
ATOM 5179 C CA . ARG A 1 670 ? -20.225 -13.498 17.737 1.00 95.12 670 ARG A CA 1
ATOM 5180 C C . ARG A 1 670 ? -21.009 -12.272 17.294 1.00 95.12 670 ARG A C 1
ATOM 5182 O O . ARG A 1 670 ? -21.866 -12.367 16.429 1.00 95.12 670 ARG A O 1
ATOM 5189 N N . LEU A 1 671 ? -20.659 -11.113 17.838 1.00 97.19 671 LEU A N 1
ATOM 5190 C CA . LEU A 1 671 ? -21.127 -9.807 17.396 1.00 97.19 671 LEU A CA 1
ATOM 5191 C C . LEU A 1 671 ? -20.062 -9.157 16.498 1.00 97.19 671 LEU A C 1
ATOM 5193 O O . LEU A 1 671 ? -18.971 -8.817 16.957 1.00 97.19 671 LEU A O 1
ATOM 5197 N N . LEU A 1 672 ? -20.376 -8.991 15.217 1.00 97.00 672 LEU A N 1
ATOM 5198 C CA . LEU A 1 672 ? -19.557 -8.295 14.225 1.00 97.00 672 LEU A CA 1
ATOM 5199 C C . LEU A 1 672 ? -20.036 -6.843 14.119 1.00 97.00 672 LEU A C 1
ATOM 5201 O O . LEU A 1 672 ? -21.176 -6.595 13.740 1.00 97.00 672 LEU A O 1
ATOM 5205 N N . ILE A 1 673 ? -19.172 -5.887 14.443 1.00 97.50 673 ILE A N 1
ATOM 5206 C CA . ILE A 1 673 ? -19.446 -4.448 14.385 1.00 97.50 673 ILE A CA 1
ATOM 5207 C C . ILE A 1 673 ? -18.589 -3.861 13.265 1.00 97.50 673 ILE A C 1
ATOM 5209 O O . ILE A 1 673 ? -17.383 -3.674 13.424 1.00 97.50 673 ILE A O 1
ATOM 5213 N N . VAL A 1 674 ? -19.211 -3.580 12.128 1.00 97.50 674 VAL A N 1
ATOM 5214 C CA . VAL A 1 674 ? -18.546 -3.115 10.911 1.00 97.50 674 VAL A CA 1
ATOM 5215 C C . VAL A 1 674 ? -18.773 -1.616 10.743 1.00 97.50 674 VAL A C 1
ATOM 5217 O O . VAL A 1 674 ? -19.908 -1.139 10.792 1.00 97.50 674 VAL A O 1
ATOM 5220 N N . LEU A 1 675 ? -17.682 -0.874 10.561 1.00 97.25 675 LEU A N 1
ATOM 5221 C CA . LEU A 1 675 ? -17.663 0.583 10.478 1.00 97.25 675 LEU A CA 1
ATOM 5222 C C . LEU A 1 675 ? -17.200 1.031 9.085 1.00 97.25 675 LEU A C 1
ATOM 5224 O O . LEU A 1 675 ? -16.120 0.648 8.628 1.00 97.25 675 LEU A O 1
ATOM 5228 N N . GLY A 1 676 ? -18.002 1.870 8.432 1.00 94.31 676 GLY A N 1
ATOM 5229 C CA . GLY A 1 676 ? -17.643 2.526 7.174 1.00 94.31 676 GLY A CA 1
ATOM 5230 C C . GLY A 1 676 ? -16.909 3.842 7.419 1.00 94.31 676 GLY A C 1
ATOM 5231 O O . GLY A 1 676 ? -17.188 4.535 8.394 1.00 94.31 676 GLY A O 1
ATOM 5232 N N . ASP A 1 677 ? -15.982 4.210 6.534 1.00 93.19 677 ASP A N 1
ATOM 5233 C CA . ASP A 1 677 ? -15.327 5.522 6.587 1.00 93.19 677 ASP A CA 1
ATOM 5234 C C . ASP A 1 677 ? -16.290 6.634 6.115 1.00 93.19 677 ASP A C 1
ATOM 5236 O O . ASP A 1 677 ? -16.715 6.608 4.955 1.00 93.19 677 ASP A O 1
ATOM 5240 N N . PRO A 1 678 ? -16.636 7.625 6.964 1.00 87.69 678 PRO A N 1
ATOM 5241 C CA . PRO A 1 678 ? -17.529 8.720 6.581 1.00 87.69 678 PRO A CA 1
ATOM 5242 C C . PRO A 1 678 ? -16.904 9.733 5.605 1.00 87.69 678 PRO A C 1
ATOM 5244 O O . PRO A 1 678 ? -17.603 10.620 5.109 1.00 87.69 678 PRO A O 1
ATOM 5247 N N . TYR A 1 679 ? -15.600 9.637 5.330 1.00 83.25 679 TYR A N 1
ATOM 5248 C CA . TYR A 1 679 ? -14.857 10.583 4.493 1.00 83.25 679 TYR A CA 1
ATOM 5249 C C . TYR A 1 679 ? -14.432 10.005 3.146 1.00 83.25 679 TYR A C 1
ATOM 5251 O O . TYR A 1 679 ? -13.452 10.484 2.594 1.00 83.25 679 TYR A O 1
ATOM 5259 N N . ASN A 1 680 ? -15.131 9.002 2.601 1.00 76.94 680 ASN A N 1
ATOM 5260 C CA . ASN A 1 680 ? -14.724 8.308 1.372 1.00 76.94 680 ASN A CA 1
ATOM 5261 C C . ASN A 1 680 ? -14.304 9.284 0.235 1.00 76.94 680 ASN A C 1
ATOM 5263 O O . ASN A 1 680 ? -15.147 9.872 -0.442 1.00 76.94 680 ASN A O 1
ATOM 5267 N N . GLY A 1 681 ? -12.989 9.492 0.067 1.00 76.56 681 GLY A N 1
ATOM 5268 C CA . GLY A 1 681 ? -12.379 10.408 -0.910 1.00 76.56 681 GLY A CA 1
ATOM 5269 C C . GLY A 1 681 ? -12.081 11.855 -0.462 1.00 76.56 681 GLY A C 1
ATOM 5270 O O . GLY A 1 681 ? -11.415 12.572 -1.212 1.00 76.56 681 GLY A O 1
ATOM 5271 N N . ASP A 1 682 ? -12.497 12.300 0.729 1.00 90.06 682 ASP A N 1
ATOM 5272 C CA . ASP A 1 682 ? -12.199 13.638 1.269 1.00 90.06 682 ASP A CA 1
ATOM 5273 C C . ASP A 1 682 ? -10.940 13.649 2.146 1.00 90.06 682 ASP A C 1
ATOM 5275 O O . ASP A 1 682 ? -10.967 13.712 3.377 1.00 90.06 682 ASP A O 1
ATOM 5279 N N . TRP A 1 683 ? -9.798 13.610 1.467 1.00 91.75 683 TRP A N 1
ATOM 5280 C CA . TRP A 1 683 ? -8.487 13.521 2.103 1.00 91.75 683 TRP A CA 1
ATOM 5281 C C . TRP A 1 683 ? -8.137 14.716 2.996 1.00 91.75 683 TRP A C 1
ATOM 5283 O O . TRP A 1 683 ? -7.312 14.570 3.896 1.00 91.75 683 TRP A O 1
ATOM 5293 N N . LEU A 1 684 ? -8.719 15.898 2.761 1.00 93.88 684 LEU A N 1
ATOM 5294 C CA . LEU A 1 684 ? -8.400 17.088 3.554 1.00 93.88 684 LEU A CA 1
ATOM 5295 C C . LEU A 1 684 ? -8.950 16.959 4.972 1.00 93.88 684 LEU A C 1
ATOM 5297 O O . LEU A 1 684 ? -8.228 17.236 5.929 1.00 93.88 684 LEU A O 1
ATOM 5301 N N . ASP A 1 685 ? -10.195 16.509 5.109 1.00 94.38 685 ASP A N 1
ATOM 5302 C CA . ASP A 1 685 ? -10.796 16.273 6.418 1.00 94.38 685 ASP A CA 1
ATOM 5303 C C . ASP A 1 685 ? -10.130 15.093 7.136 1.00 94.38 685 ASP A C 1
ATOM 5305 O O . ASP A 1 685 ? -9.856 15.187 8.335 1.00 94.38 685 ASP A O 1
ATOM 5309 N N . THR A 1 686 ? -9.745 14.039 6.403 1.00 95.62 686 THR A N 1
ATOM 5310 C CA . THR A 1 686 ? -8.918 12.958 6.957 1.00 95.62 686 THR A CA 1
ATOM 5311 C C . THR A 1 686 ? -7.616 13.497 7.546 1.00 95.62 686 THR A C 1
ATOM 5313 O O . THR A 1 686 ? -7.320 13.243 8.711 1.00 95.62 686 THR A O 1
ATOM 5316 N N . LEU A 1 687 ? -6.848 14.283 6.784 1.00 96.38 687 LEU A N 1
ATOM 5317 C CA . LEU A 1 687 ? -5.583 14.846 7.261 1.00 96.38 687 LEU A CA 1
ATOM 5318 C C . LEU A 1 687 ? -5.776 15.812 8.438 1.00 96.38 687 LEU A C 1
ATOM 5320 O O . LEU A 1 687 ? -4.970 15.784 9.363 1.00 96.38 687 LEU A O 1
ATOM 5324 N N . ARG A 1 688 ? -6.848 16.617 8.447 1.00 96.56 688 ARG A N 1
ATOM 5325 C CA . ARG A 1 688 ? -7.189 17.498 9.580 1.00 96.56 688 ARG A CA 1
ATOM 5326 C C . ARG A 1 688 ? -7.422 16.710 10.862 1.00 96.56 688 ARG A C 1
ATOM 5328 O O . ARG A 1 688 ? -6.914 17.108 11.904 1.00 96.56 688 ARG A O 1
ATOM 5335 N N . ILE A 1 689 ? -8.148 15.593 10.777 1.00 96.88 689 ILE A N 1
ATOM 5336 C CA . ILE A 1 689 ? -8.359 14.711 11.927 1.00 96.88 689 ILE A CA 1
ATOM 5337 C C . ILE A 1 689 ? -7.022 14.158 12.410 1.00 96.88 689 ILE A C 1
ATOM 5339 O O . ILE A 1 689 ? -6.794 14.169 13.609 1.00 96.88 689 ILE A O 1
ATOM 5343 N N . LEU A 1 690 ? -6.131 13.703 11.520 1.00 96.69 690 LEU A N 1
ATOM 5344 C CA . LEU A 1 690 ? -4.830 13.107 11.888 1.00 96.69 690 LEU A CA 1
ATOM 5345 C C . LEU A 1 690 ? -3.790 14.112 12.406 1.00 96.69 690 LEU A C 1
ATOM 5347 O O . LEU A 1 690 ? -2.828 13.735 13.076 1.00 96.69 690 LEU A O 1
ATOM 5351 N N . ASP A 1 691 ? -3.989 15.384 12.097 1.00 97.06 691 ASP A N 1
ATOM 5352 C CA . ASP A 1 691 ? -3.162 16.510 12.517 1.00 97.06 691 ASP A CA 1
ATOM 5353 C C . ASP A 1 691 ? -3.554 17.080 13.892 1.00 97.06 691 ASP A C 1
ATOM 5355 O O . ASP A 1 691 ? -2.869 17.949 14.439 1.00 97.06 691 ASP A O 1
ATOM 5359 N N . GLU A 1 692 ? -4.632 16.577 14.498 1.00 97.06 692 GLU A N 1
ATOM 5360 C CA . GLU A 1 692 ? -4.964 16.899 15.883 1.00 97.06 692 GLU A CA 1
ATOM 5361 C C . GLU A 1 692 ? -3.826 16.504 16.828 1.00 97.06 692 GLU A C 1
ATOM 5363 O O . GLU A 1 692 ? -3.183 15.462 16.676 1.00 97.06 692 GLU A O 1
ATOM 5368 N N . LYS A 1 693 ? -3.598 17.336 17.850 1.00 96.88 693 LYS A N 1
ATOM 5369 C CA . LYS A 1 693 ? -2.603 17.034 18.878 1.00 96.88 693 LYS A CA 1
ATOM 5370 C C . LYS A 1 693 ? -3.040 15.798 19.669 1.00 96.88 693 LYS A C 1
ATOM 5372 O O . LYS A 1 693 ? -4.155 15.827 20.195 1.00 96.88 693 LYS A O 1
ATOM 5377 N N . PRO A 1 694 ? -2.182 14.768 19.820 1.00 97.06 694 PRO A N 1
ATOM 5378 C CA . PRO A 1 694 ? -2.523 13.587 20.602 1.00 97.06 694 PRO A CA 1
ATOM 5379 C C . PRO A 1 694 ? -2.999 13.957 22.011 1.00 97.06 694 PRO A C 1
ATOM 5381 O O . PRO A 1 694 ? -2.421 14.822 22.679 1.00 97.06 694 PRO A O 1
ATOM 5384 N N . GLN A 1 695 ? -4.073 13.313 22.461 1.00 96.75 695 GLN A N 1
ATOM 5385 C CA . GLN A 1 695 ? -4.637 13.524 23.788 1.00 96.75 695 GLN A CA 1
ATOM 5386 C C . GLN A 1 695 ? -4.035 12.522 24.770 1.00 96.75 695 GLN A C 1
ATOM 5388 O O . GLN A 1 695 ? -4.192 11.318 24.595 1.00 96.75 695 GLN A O 1
ATOM 5393 N N . LEU A 1 696 ? -3.439 13.022 25.852 1.00 96.19 696 LEU A N 1
ATOM 5394 C CA . LEU A 1 696 ? -2.996 12.189 26.967 1.00 96.19 696 LEU A CA 1
ATOM 5395 C C . LEU A 1 696 ? -4.194 11.733 27.812 1.00 96.19 696 LEU A C 1
ATOM 5397 O O . LEU A 1 696 ? -4.993 12.545 28.293 1.00 96.19 696 LEU A O 1
ATOM 5401 N N . ILE A 1 697 ? -4.297 10.426 28.020 1.00 95.50 697 ILE A N 1
ATOM 5402 C CA . ILE A 1 697 ? -5.282 9.756 28.868 1.00 95.50 697 ILE A CA 1
ATOM 5403 C C . ILE A 1 697 ? -4.571 8.898 29.916 1.00 95.50 697 ILE A C 1
ATOM 5405 O O . ILE A 1 697 ? -3.438 8.474 29.723 1.00 95.50 697 ILE A O 1
ATOM 5409 N N . ARG A 1 698 ? -5.231 8.643 31.048 1.00 92.75 698 ARG A N 1
ATOM 5410 C CA . ARG A 1 698 ? -4.711 7.732 32.079 1.00 92.75 698 ARG A CA 1
ATOM 5411 C C . ARG A 1 698 ? -5.142 6.302 31.782 1.00 92.75 698 ARG A C 1
ATOM 5413 O O . ARG A 1 698 ? -6.307 6.086 31.437 1.00 92.75 698 ARG A O 1
ATOM 5420 N N . LEU A 1 699 ? -4.233 5.350 31.969 1.00 90.88 699 LEU A N 1
ATOM 5421 C CA . LEU A 1 699 ? -4.538 3.929 31.827 1.00 90.88 699 LEU A CA 1
ATOM 5422 C C . LEU A 1 699 ? -5.340 3.408 33.025 1.00 90.88 699 LEU A C 1
ATOM 5424 O O . LEU A 1 699 ? -5.095 3.769 34.175 1.00 90.88 699 LEU A O 1
ATOM 5428 N N . SER A 1 700 ? -6.304 2.535 32.749 1.00 81.12 700 SER A N 1
ATOM 5429 C CA . SER A 1 700 ? -7.164 1.873 33.742 1.00 81.12 700 SER A CA 1
ATOM 5430 C C . SER A 1 700 ? -6.404 0.833 34.571 1.00 81.12 700 SER A C 1
ATOM 5432 O O . SER A 1 700 ? -6.652 0.703 35.768 1.00 81.12 700 SER A O 1
ATOM 5434 N N . SER A 1 701 ? -5.451 0.120 33.962 1.00 74.00 701 SER A N 1
ATOM 5435 C CA . SER A 1 701 ? -4.573 -0.847 34.641 1.00 74.00 701 SER A CA 1
ATOM 5436 C C . SER A 1 701 ? -3.517 -0.186 35.534 1.00 74.00 701 SER A C 1
ATOM 5438 O O . SER A 1 701 ? -3.028 -0.815 36.470 1.00 74.00 701 SER A O 1
ATOM 5440 N N . GLY A 1 702 ? -3.189 1.082 35.270 1.00 62.31 702 GLY A N 1
ATOM 5441 C CA . GLY A 1 702 ? -2.105 1.831 35.906 1.00 62.31 702 GLY A CA 1
ATOM 5442 C C . GLY A 1 702 ? -2.524 2.696 37.096 1.00 62.31 702 GLY A C 1
ATOM 5443 O O . GLY A 1 702 ? -1.839 3.668 37.404 1.00 62.31 702 GLY A O 1
ATOM 5444 N N . LEU A 1 703 ? -3.632 2.386 37.786 1.00 61.66 703 LEU A N 1
ATOM 5445 C CA . LEU A 1 703 ? -4.112 3.187 38.931 1.00 61.66 703 LEU A CA 1
ATOM 5446 C C . LEU A 1 703 ? -3.047 3.400 40.025 1.00 61.66 703 LEU A C 1
ATOM 5448 O O . LEU A 1 703 ? -3.123 4.380 40.762 1.00 61.66 703 LEU A O 1
ATOM 5452 N N . VAL A 1 704 ? -2.049 2.514 40.109 1.00 68.12 704 VAL A N 1
ATOM 5453 C CA . VAL A 1 704 ? -0.904 2.634 41.026 1.00 68.12 704 VAL A CA 1
ATOM 5454 C C . VAL A 1 704 ? 0.301 3.327 40.372 1.00 68.12 704 VAL A C 1
ATOM 5456 O O . VAL A 1 704 ? 1.038 4.031 41.057 1.00 68.12 704 VAL A O 1
ATOM 5459 N N . THR A 1 705 ? 0.505 3.163 39.062 1.00 75.38 705 THR A N 1
ATOM 5460 C CA . THR A 1 705 ? 1.711 3.614 38.345 1.00 75.38 705 THR A CA 1
ATOM 5461 C C . THR A 1 705 ? 1.577 4.994 37.693 1.00 75.38 705 THR A C 1
ATOM 5463 O O . THR A 1 705 ? 2.582 5.549 37.264 1.00 75.38 705 THR A O 1
ATOM 5466 N N . ASN A 1 706 ? 0.374 5.592 37.673 1.00 81.81 706 ASN A N 1
ATOM 5467 C CA . ASN A 1 706 ? 0.070 6.847 36.961 1.00 81.81 706 ASN A CA 1
ATOM 5468 C C . ASN A 1 706 ? 0.439 6.812 35.468 1.00 81.81 706 ASN A C 1
ATOM 5470 O O . ASN A 1 706 ? 0.650 7.865 34.870 1.00 81.81 706 ASN A O 1
ATOM 5474 N N . GLU A 1 707 ? 0.483 5.622 34.868 1.00 88.25 707 GLU A N 1
ATOM 5475 C CA . GLU A 1 707 ? 0.794 5.468 33.449 1.00 88.25 707 GLU A CA 1
ATOM 5476 C C . GLU A 1 707 ? -0.204 6.246 32.586 1.00 88.25 707 GLU A C 1
ATOM 5478 O O . GLU A 1 707 ? -1.432 6.176 32.771 1.00 88.25 707 GLU A O 1
ATOM 5483 N N . VAL A 1 708 ? 0.343 6.994 31.632 1.00 93.12 708 VAL A N 1
ATOM 5484 C CA . VAL A 1 708 ? -0.428 7.745 30.646 1.00 93.12 708 VAL A CA 1
ATOM 5485 C C . VAL A 1 708 ? -0.201 7.178 29.253 1.00 93.12 708 VAL A C 1
ATOM 5487 O O . VAL A 1 708 ? 0.798 6.530 28.960 1.00 93.12 708 VAL A O 1
ATOM 5490 N N . ALA A 1 709 ? -1.175 7.397 28.388 1.00 94.38 709 ALA A N 1
ATOM 5491 C CA . ALA A 1 709 ? -1.151 6.983 26.999 1.00 94.38 709 ALA A CA 1
ATOM 5492 C C . ALA A 1 709 ? -1.699 8.109 26.132 1.00 94.38 709 ALA A C 1
ATOM 5494 O O . ALA A 1 709 ? -2.654 8.780 26.520 1.00 94.38 709 ALA A O 1
ATOM 5495 N N . SER A 1 710 ? -1.127 8.302 24.953 1.00 96.50 710 SER A N 1
ATOM 5496 C CA . SER A 1 710 ? -1.691 9.170 23.927 1.00 96.50 710 SER A CA 1
ATOM 5497 C C . SER A 1 710 ? -2.707 8.424 23.073 1.00 96.50 710 SER A C 1
ATOM 5499 O O . SER A 1 710 ? -2.492 7.288 22.650 1.00 96.50 710 SER A O 1
ATOM 5501 N N . VAL A 1 711 ? -3.804 9.102 22.755 1.00 97.44 711 VAL A N 1
ATOM 5502 C CA . VAL A 1 711 ? -4.819 8.647 21.799 1.00 97.44 711 VAL A CA 1
ATOM 5503 C C . VAL A 1 711 ? -5.144 9.748 20.804 1.00 97.44 711 VAL A C 1
ATOM 5505 O O . VAL A 1 711 ? -4.977 10.934 21.106 1.00 97.44 711 VAL A O 1
ATOM 5508 N N . GLN A 1 712 ? -5.647 9.367 19.629 1.00 97.81 712 GLN A N 1
ATOM 5509 C CA . GLN A 1 712 ? -6.134 10.358 18.677 1.00 97.81 712 GLN A CA 1
ATOM 5510 C C . GLN A 1 712 ? -7.481 10.939 19.134 1.00 97.81 712 GLN A C 1
ATOM 5512 O O . GLN A 1 712 ? -8.429 10.160 19.261 1.00 97.81 712 GLN A O 1
ATOM 5517 N N . PRO A 1 713 ? -7.608 12.262 19.372 1.00 97.38 713 PRO A N 1
ATOM 5518 C CA . PRO A 1 713 ? -8.738 12.820 20.122 1.00 97.38 713 PRO A CA 1
ATOM 5519 C C . PRO A 1 713 ? -10.099 12.563 19.470 1.00 97.38 713 PRO A C 1
ATOM 5521 O O . PRO A 1 713 ? -10.980 11.978 20.106 1.00 97.38 713 PRO A O 1
ATOM 5524 N N . SER A 1 714 ? -10.267 12.939 18.197 1.00 96.88 714 SER A N 1
ATOM 5525 C CA . SER A 1 714 ? -11.528 12.733 17.478 1.00 96.88 714 SER A CA 1
ATOM 5526 C C . SER A 1 714 ? -11.902 11.255 17.368 1.00 96.88 714 SER A C 1
ATOM 5528 O O . SER A 1 714 ? -13.039 10.888 17.656 1.00 96.88 714 SER A O 1
ATOM 5530 N N . LEU A 1 715 ? -10.942 10.378 17.051 1.00 97.62 715 LEU A N 1
ATOM 5531 C CA . LEU A 1 715 ? -11.197 8.934 16.951 1.00 97.62 715 LEU A CA 1
ATOM 5532 C C . LEU A 1 715 ? -11.569 8.323 18.313 1.00 97.62 715 LEU A C 1
ATOM 5534 O O . LEU A 1 715 ? -12.474 7.494 18.392 1.00 97.62 715 LEU A O 1
ATOM 5538 N N . TYR A 1 716 ? -10.916 8.764 19.392 1.00 97.69 716 TYR A N 1
ATOM 5539 C CA . TYR A 1 716 ? -11.194 8.348 20.769 1.00 97.69 716 TYR A CA 1
ATOM 5540 C C . TYR A 1 716 ? -12.593 8.782 21.219 1.00 97.69 716 TYR A C 1
ATOM 5542 O O . TYR A 1 716 ? -13.344 7.987 21.789 1.00 97.69 716 TYR A O 1
ATOM 5550 N N . GLN A 1 717 ? -12.992 10.018 20.912 1.00 96.62 717 GLN A N 1
ATOM 5551 C CA . GLN A 1 717 ? -14.335 10.504 21.215 1.00 96.62 717 GLN A CA 1
ATOM 5552 C C . GLN A 1 717 ? -15.410 9.732 20.436 1.00 96.62 717 GLN A C 1
ATOM 5554 O O . GLN A 1 717 ? -16.402 9.306 21.035 1.00 96.62 717 GLN A O 1
ATOM 5559 N N . THR A 1 718 ? -15.207 9.513 19.135 1.00 96.50 718 THR A N 1
ATOM 5560 C CA . THR A 1 718 ? -16.133 8.752 18.283 1.00 96.50 718 THR A CA 1
ATOM 5561 C C . THR A 1 718 ? -16.244 7.291 18.730 1.00 96.50 718 THR A C 1
ATOM 5563 O O . THR A 1 718 ? -17.352 6.762 18.787 1.00 96.50 718 THR A O 1
ATOM 5566 N N . ALA A 1 719 ? -15.145 6.652 19.145 1.00 97.38 719 ALA A N 1
ATOM 5567 C CA . ALA A 1 719 ? -15.171 5.298 19.704 1.00 97.38 719 ALA A CA 1
ATOM 5568 C C . ALA A 1 719 ? -16.022 5.207 20.984 1.00 97.38 719 ALA A C 1
ATOM 5570 O O . ALA A 1 719 ? -16.823 4.286 21.133 1.00 97.38 719 ALA A O 1
ATOM 5571 N N . GLY A 1 720 ? -15.932 6.194 21.881 1.00 96.25 720 GLY A N 1
ATOM 5572 C CA . GLY A 1 720 ? -16.796 6.233 23.064 1.00 96.25 720 GLY A CA 1
ATOM 5573 C C . GLY A 1 720 ? -18.274 6.477 22.741 1.00 96.25 720 GLY A C 1
ATOM 5574 O O . GLY A 1 720 ? -19.147 5.885 23.379 1.00 96.25 720 GLY A O 1
ATOM 5575 N N . GLN A 1 721 ? -18.572 7.310 21.737 1.00 95.44 721 GLN A N 1
ATOM 5576 C CA . GLN A 1 721 ? -19.943 7.487 21.237 1.00 95.44 721 GLN A CA 1
ATOM 5577 C C . GLN A 1 721 ? -20.497 6.179 20.663 1.00 95.44 721 GLN A C 1
ATOM 5579 O O . GLN A 1 721 ? -21.619 5.803 20.996 1.00 95.44 721 GLN A O 1
ATOM 5584 N N . LEU A 1 722 ? -19.694 5.466 19.868 1.00 96.44 722 LEU A N 1
ATOM 5585 C CA . LEU A 1 722 ? -20.040 4.158 19.316 1.00 96.44 722 LEU A CA 1
ATOM 5586 C C . LEU A 1 722 ? -20.372 3.154 20.422 1.00 96.44 722 LEU A C 1
ATOM 5588 O O . LEU A 1 722 ? -21.428 2.533 20.384 1.00 96.44 722 LEU A O 1
ATOM 5592 N N . LEU A 1 723 ? -19.519 3.021 21.439 1.00 96.38 723 LEU A N 1
ATOM 5593 C CA . LEU A 1 723 ? -19.776 2.091 22.542 1.00 96.38 723 LEU A CA 1
ATOM 5594 C C . LEU A 1 723 ? -21.014 2.470 23.363 1.00 96.38 723 LEU A C 1
ATOM 5596 O O . LEU A 1 723 ? -21.739 1.584 23.801 1.00 96.38 723 LEU A O 1
ATOM 5600 N N . THR A 1 724 ? -21.289 3.766 23.529 1.00 94.44 724 THR A N 1
ATOM 5601 C CA . THR A 1 724 ? -22.512 4.241 24.201 1.00 94.44 724 THR A CA 1
ATOM 5602 C C . THR A 1 724 ? -23.761 3.891 23.388 1.00 94.44 724 THR A C 1
ATOM 5604 O O . THR A 1 724 ? -24.755 3.442 23.949 1.00 94.44 724 THR A O 1
ATOM 5607 N N . LEU A 1 725 ? -23.708 4.053 22.061 1.00 94.69 725 LEU A N 1
ATOM 5608 C CA . LEU A 1 725 ? -24.793 3.651 21.163 1.00 94.69 725 LEU A CA 1
ATOM 5609 C C . LEU A 1 725 ? -25.039 2.136 21.225 1.00 94.69 725 LEU A C 1
ATOM 5611 O O . LEU A 1 725 ? -26.184 1.693 21.249 1.00 94.69 725 LEU A O 1
ATOM 5615 N N . LEU A 1 726 ? -23.964 1.347 21.253 1.00 96.00 726 LEU A N 1
ATOM 5616 C CA . LEU A 1 726 ? -24.033 -0.112 21.218 1.00 96.00 726 LEU A CA 1
ATOM 5617 C C . LEU A 1 726 ? -24.270 -0.758 22.588 1.00 96.00 726 LEU A C 1
ATOM 5619 O O . LEU A 1 726 ? -24.505 -1.964 22.641 1.00 96.00 726 LEU A O 1
ATOM 5623 N N . GLU A 1 727 ? -24.242 0.004 23.685 1.00 95.69 727 GLU A N 1
ATOM 5624 C CA . GLU A 1 727 ? -24.377 -0.503 25.056 1.00 95.69 727 GLU A CA 1
ATOM 5625 C C . GLU A 1 727 ? -25.534 -1.504 25.244 1.00 95.69 727 GLU A C 1
ATOM 5627 O O . GLU A 1 727 ? -25.276 -2.587 25.781 1.00 95.69 727 GLU A O 1
ATOM 5632 N N . PRO A 1 728 ? -26.774 -1.237 24.779 1.00 95.69 728 PRO A N 1
ATOM 5633 C CA . PRO A 1 728 ? -27.877 -2.182 24.946 1.00 95.69 728 PRO A CA 1
ATOM 5634 C C . PRO A 1 728 ? -27.590 -3.546 24.304 1.00 95.69 728 PRO A C 1
ATOM 5636 O O . PRO A 1 728 ? -27.840 -4.589 24.908 1.00 95.69 728 PRO A O 1
ATOM 5639 N N . HIS A 1 729 ? -27.003 -3.545 23.106 1.00 96.31 729 HIS A N 1
ATOM 5640 C CA . HIS A 1 729 ? -26.666 -4.763 22.372 1.00 96.31 729 HIS A CA 1
ATOM 5641 C C . HIS A 1 729 ? -25.462 -5.480 22.990 1.00 96.31 729 HIS A C 1
ATOM 5643 O O . HIS A 1 729 ? -25.481 -6.699 23.133 1.00 96.31 729 HIS A O 1
ATOM 5649 N N . LEU A 1 730 ? -24.440 -4.740 23.430 1.00 96.31 730 LEU A N 1
ATOM 5650 C CA . LEU A 1 730 ? -23.251 -5.299 24.084 1.00 96.31 730 LEU A CA 1
ATOM 5651 C C . LEU A 1 730 ? -23.583 -5.998 25.410 1.00 96.31 730 LEU A C 1
ATOM 5653 O O . LEU A 1 730 ? -22.939 -6.993 25.759 1.00 96.31 730 LEU A O 1
ATOM 5657 N N . ARG A 1 731 ? -24.583 -5.484 26.141 1.00 95.38 731 ARG A N 1
ATOM 5658 C CA . ARG A 1 731 ? -25.109 -6.107 27.364 1.00 95.38 731 ARG A CA 1
ATOM 5659 C C . ARG A 1 731 ? -26.014 -7.299 27.063 1.00 95.38 731 ARG A C 1
ATOM 5661 O O . ARG A 1 731 ? -25.940 -8.290 27.781 1.00 95.38 731 ARG A O 1
ATOM 5668 N N . TYR A 1 732 ? -26.831 -7.227 26.012 1.00 95.94 732 TYR A N 1
ATOM 5669 C CA . TYR A 1 732 ? -27.667 -8.353 25.586 1.00 95.94 732 TYR A CA 1
ATOM 5670 C C . TYR A 1 732 ? -26.814 -9.553 25.137 1.00 95.94 732 TYR A C 1
ATOM 5672 O O . TYR A 1 732 ? -27.040 -10.677 25.575 1.00 95.94 732 TYR A O 1
ATOM 5680 N N . TYR A 1 733 ? -25.767 -9.299 24.349 1.00 95.44 733 TYR A N 1
ATOM 5681 C CA . TYR A 1 733 ? -24.802 -10.294 23.872 1.00 95.44 733 TYR A CA 1
ATOM 5682 C C . TYR A 1 733 ? -23.540 -10.343 24.756 1.00 95.44 733 TYR A C 1
ATOM 5684 O O . TYR A 1 733 ? -22.411 -10.362 24.261 1.00 95.44 733 TYR A O 1
ATOM 5692 N N . ASN A 1 734 ? -23.694 -10.327 26.087 1.00 93.94 734 ASN A N 1
ATOM 5693 C CA . ASN A 1 734 ? -22.560 -10.270 27.027 1.00 93.94 734 ASN A CA 1
ATOM 5694 C C . ASN A 1 734 ? -21.645 -11.511 27.007 1.00 93.94 734 ASN A C 1
ATOM 5696 O O . ASN A 1 734 ? -20.489 -11.425 27.413 1.00 93.94 734 ASN A O 1
ATOM 5700 N N . SER A 1 735 ? -22.152 -12.642 26.523 1.00 92.25 735 SER A N 1
ATOM 5701 C CA . SER A 1 735 ? -21.417 -13.901 26.387 1.00 92.25 735 SER A CA 1
ATOM 5702 C C . SER A 1 735 ? -20.808 -14.083 25.000 1.00 92.25 735 SER A C 1
ATOM 5704 O O . SER A 1 735 ? -20.030 -15.002 24.797 1.00 92.25 735 SER A O 1
ATOM 5706 N N . SER A 1 736 ? -21.127 -13.235 24.028 1.00 94.81 736 SER A N 1
ATOM 5707 C CA . SER A 1 736 ? -20.630 -13.390 22.660 1.00 94.81 736 SER A CA 1
ATOM 5708 C C . SER A 1 736 ? -19.252 -12.755 22.487 1.00 94.81 736 SER A C 1
ATOM 5710 O O . SER A 1 736 ? -18.915 -11.774 23.164 1.00 94.81 736 SER A O 1
ATOM 5712 N N . ALA A 1 737 ? -18.470 -13.293 21.548 1.00 94.88 737 ALA A N 1
ATOM 5713 C CA . ALA A 1 737 ? -17.253 -12.642 21.070 1.00 94.88 737 ALA A CA 1
ATOM 5714 C C . ALA A 1 737 ? -17.616 -11.331 20.346 1.00 94.88 737 ALA A C 1
ATOM 5716 O O . ALA A 1 737 ? -18.702 -11.235 19.775 1.00 94.88 737 ALA A O 1
ATOM 5717 N N . ILE A 1 738 ? -16.763 -10.306 20.393 1.00 96.38 738 ILE A N 1
ATOM 5718 C CA . ILE A 1 738 ? -17.057 -8.986 19.810 1.00 96.38 738 ILE A CA 1
ATOM 5719 C C . ILE A 1 738 ? -15.924 -8.569 18.884 1.00 96.38 738 ILE A C 1
ATOM 5721 O O . ILE A 1 738 ? -14.785 -8.436 19.329 1.00 96.38 738 ILE A O 1
ATOM 5725 N N . HIS A 1 739 ? -16.237 -8.290 17.620 1.00 96.19 739 HIS A N 1
ATOM 5726 C CA . HIS A 1 739 ? -15.224 -7.946 16.623 1.00 96.19 739 HIS A CA 1
ATOM 5727 C C . HIS A 1 739 ? -15.565 -6.671 15.906 1.00 96.19 739 HIS A C 1
ATOM 5729 O O . HIS A 1 739 ? -16.586 -6.571 15.231 1.00 96.19 739 HIS A O 1
ATOM 5735 N N . PHE A 1 740 ? -14.663 -5.713 16.038 1.00 97.75 740 PHE A N 1
ATOM 5736 C CA . PHE A 1 740 ? -14.744 -4.452 15.338 1.00 97.75 740 PHE A CA 1
ATOM 5737 C C . PHE A 1 740 ? -13.986 -4.557 14.018 1.00 97.75 740 PHE A C 1
ATOM 5739 O O . PHE A 1 740 ? -12.831 -4.980 13.996 1.00 97.75 740 PHE A O 1
ATOM 5746 N N . VAL A 1 741 ? -14.622 -4.154 12.926 1.00 97.50 741 VAL A N 1
ATOM 5747 C CA . VAL A 1 741 ? -14.029 -4.133 11.587 1.00 97.50 741 VAL A CA 1
ATOM 5748 C C . VAL A 1 741 ? -14.140 -2.721 11.031 1.00 97.50 741 VAL A C 1
ATOM 5750 O O . VAL A 1 741 ? -15.203 -2.111 11.121 1.00 97.50 741 VAL A O 1
ATOM 5753 N N . GLY A 1 742 ? -13.066 -2.184 10.455 1.00 97.50 742 GLY A N 1
ATOM 5754 C CA . GLY A 1 742 ? -13.123 -0.863 9.831 1.00 97.50 742 GLY A CA 1
ATOM 5755 C C . GLY A 1 742 ? -11.961 -0.567 8.890 1.00 97.50 742 GLY A C 1
ATOM 5756 O O . GLY A 1 742 ? -10.856 -1.087 9.050 1.00 97.50 742 GLY A O 1
ATOM 5757 N N . HIS A 1 743 ? -12.208 0.302 7.916 1.00 97.12 743 HIS A N 1
ATOM 5758 C CA . HIS A 1 743 ? -11.197 0.834 6.997 1.00 97.12 743 HIS A CA 1
ATOM 5759 C C . HIS A 1 743 ? -10.872 2.290 7.340 1.00 97.12 743 HIS A C 1
ATOM 5761 O O . HIS A 1 743 ? -11.722 3.000 7.879 1.00 97.12 743 HIS A O 1
ATOM 5767 N N . SER A 1 744 ? -9.647 2.743 7.063 1.00 97.00 744 SER A N 1
ATOM 5768 C CA . SER A 1 744 ? -9.251 4.145 7.242 1.00 97.00 744 SER A CA 1
ATOM 5769 C C . SER A 1 744 ? -9.452 4.635 8.690 1.00 97.00 744 SER A C 1
ATOM 5771 O O . SER A 1 744 ? -9.136 3.924 9.651 1.00 97.00 744 SER A O 1
ATOM 5773 N N . LEU A 1 745 ? -9.993 5.841 8.882 1.00 97.25 745 LEU A N 1
ATOM 5774 C CA . LEU A 1 745 ? -10.336 6.416 10.180 1.00 97.25 745 LEU A CA 1
ATOM 5775 C C . LEU A 1 745 ? -11.289 5.516 10.973 1.00 97.25 745 LEU A C 1
ATOM 5777 O O . LEU A 1 745 ? -11.118 5.373 12.186 1.00 97.25 745 LEU A O 1
ATOM 5781 N N . ALA A 1 746 ? -12.236 4.854 10.299 1.00 97.19 746 ALA A N 1
ATOM 5782 C CA . ALA A 1 746 ? -13.150 3.908 10.931 1.00 97.19 746 ALA A CA 1
ATOM 5783 C C . ALA A 1 746 ? -12.404 2.683 11.490 1.00 97.19 746 ALA A C 1
ATOM 5785 O O . ALA A 1 746 ? -12.763 2.176 12.550 1.00 97.19 746 ALA A O 1
ATOM 5786 N N . GLY A 1 747 ? -11.298 2.267 10.863 1.00 97.44 747 GLY A N 1
ATOM 5787 C CA . GLY A 1 747 ? -10.380 1.264 11.415 1.00 97.44 747 GLY A CA 1
ATOM 5788 C C . GLY A 1 747 ? -9.683 1.720 12.707 1.00 97.44 747 GLY A C 1
ATOM 5789 O O . GLY A 1 747 ? -9.489 0.924 13.631 1.00 97.44 747 GLY A O 1
ATOM 5790 N N . GLY A 1 748 ? -9.352 3.012 12.811 1.00 97.56 748 GLY A N 1
ATOM 5791 C CA . GLY A 1 748 ? -8.851 3.617 14.051 1.00 97.56 748 GLY A CA 1
ATOM 5792 C C . GLY A 1 748 ? -9.913 3.655 15.158 1.00 97.56 748 GLY A C 1
ATOM 5793 O O . GLY A 1 748 ? -9.633 3.277 16.297 1.00 97.56 748 GLY A O 1
ATOM 5794 N N . VAL A 1 749 ? -11.155 4.025 14.816 1.00 98.06 749 VAL A N 1
ATOM 5795 C CA . VAL A 1 749 ? -12.308 3.989 15.738 1.00 98.06 749 VAL A CA 1
ATOM 5796 C C . VAL A 1 749 ? -12.589 2.562 16.220 1.00 98.06 749 VAL A C 1
ATOM 5798 O O . VAL A 1 749 ? -12.732 2.354 17.423 1.00 98.06 749 VAL A O 1
ATOM 5801 N N . ALA A 1 750 ? -12.600 1.578 15.314 1.00 97.94 750 ALA A N 1
ATOM 5802 C CA . ALA A 1 750 ? -12.767 0.156 15.623 1.00 97.94 750 ALA A CA 1
ATOM 5803 C C . ALA A 1 750 ? -11.731 -0.331 16.648 1.00 97.94 750 ALA A C 1
ATOM 5805 O O . ALA A 1 750 ? -12.076 -0.955 17.653 1.00 97.94 750 ALA A O 1
ATOM 5806 N N . SER A 1 751 ? -10.460 0.008 16.424 1.00 97.56 751 SER A N 1
ATOM 5807 C CA . SER A 1 751 ? -9.356 -0.396 17.298 1.00 97.56 751 SER A CA 1
ATOM 5808 C C . SER A 1 751 ? -9.436 0.250 18.683 1.00 97.56 751 SER A C 1
ATOM 5810 O O . SER A 1 751 ? -9.241 -0.423 19.698 1.00 97.56 751 SER A O 1
ATOM 5812 N N . LEU A 1 752 ? -9.757 1.546 18.749 1.00 97.88 752 LEU A N 1
ATOM 5813 C CA . LEU A 1 752 ? -9.945 2.251 20.019 1.00 97.88 752 LEU A CA 1
ATOM 5814 C C . LEU A 1 752 ? -11.171 1.732 20.778 1.00 97.88 752 LEU A C 1
ATOM 5816 O O . LEU A 1 752 ? -11.080 1.539 21.987 1.00 97.88 752 LEU A O 1
ATOM 5820 N N . ALA A 1 753 ? -12.277 1.440 20.088 1.00 97.81 753 ALA A N 1
ATOM 5821 C CA . ALA A 1 753 ? -13.476 0.865 20.695 1.00 97.81 753 ALA A CA 1
ATOM 5822 C C . ALA A 1 753 ? -13.195 -0.521 21.294 1.00 97.81 753 ALA A C 1
ATOM 5824 O O . ALA A 1 753 ? -13.544 -0.764 22.449 1.00 97.81 753 ALA A O 1
ATOM 5825 N N . ALA A 1 754 ? -12.485 -1.396 20.573 1.00 97.19 754 ALA A N 1
ATOM 5826 C CA . ALA A 1 754 ? -12.051 -2.683 21.117 1.00 97.19 754 ALA A CA 1
ATOM 5827 C C . ALA A 1 754 ? -11.153 -2.509 22.353 1.00 97.19 754 ALA A C 1
ATOM 5829 O O . ALA A 1 754 ? -11.347 -3.191 23.354 1.00 97.19 754 ALA A O 1
ATOM 5830 N N . THR A 1 755 ? -10.219 -1.553 22.321 1.00 96.81 755 THR A N 1
ATOM 5831 C CA . THR A 1 755 ? -9.292 -1.293 23.440 1.00 96.81 755 THR A CA 1
ATOM 5832 C C . THR A 1 755 ? -9.999 -0.714 24.674 1.00 96.81 755 THR A C 1
ATOM 5834 O O . THR A 1 755 ? -9.678 -1.069 25.810 1.00 96.81 755 THR A O 1
ATOM 5837 N N . MET A 1 756 ? -10.998 0.154 24.477 1.00 96.88 756 MET A N 1
ATOM 5838 C CA . MET A 1 756 ? -11.858 0.644 25.561 1.00 96.88 756 MET A CA 1
ATOM 5839 C C . MET A 1 756 ? -12.670 -0.489 26.174 1.00 96.88 756 MET A C 1
ATOM 5841 O O . MET A 1 756 ? -12.749 -0.596 27.398 1.00 96.88 756 MET A O 1
ATOM 5845 N N . LEU A 1 757 ? -13.270 -1.326 25.324 1.00 96.00 757 LEU A N 1
ATOM 5846 C CA . LEU A 1 757 ? -14.160 -2.397 25.746 1.00 96.00 757 LEU A CA 1
ATOM 5847 C C . LEU A 1 757 ? -13.397 -3.514 26.474 1.00 96.00 757 LEU A C 1
ATOM 5849 O O . LEU A 1 757 ? -13.893 -4.009 27.481 1.00 96.00 757 LEU A O 1
ATOM 5853 N N . ASP A 1 758 ? -12.170 -3.833 26.054 1.00 95.50 758 ASP A N 1
ATOM 5854 C CA . ASP A 1 758 ? -11.249 -4.714 26.794 1.00 95.50 758 ASP A CA 1
ATOM 5855 C C . ASP A 1 758 ? -10.872 -4.146 28.179 1.00 95.50 758 ASP A C 1
ATOM 5857 O O . ASP A 1 758 ? -10.541 -4.873 29.121 1.00 95.50 758 ASP A O 1
ATOM 5861 N N . GLY A 1 759 ? -10.971 -2.823 28.325 1.00 95.00 759 GLY A N 1
ATOM 5862 C CA . GLY A 1 759 ? -10.621 -2.105 29.541 1.00 95.00 759 GLY A CA 1
ATOM 5863 C C . GLY A 1 759 ? -9.133 -1.803 29.650 1.00 95.00 759 GLY A C 1
ATOM 5864 O O . GLY A 1 759 ? -8.661 -1.569 30.764 1.00 95.00 759 GLY A O 1
ATOM 5865 N N . SER A 1 760 ? -8.391 -1.807 28.536 1.00 93.94 760 SER A N 1
ATOM 5866 C CA . SER A 1 760 ? -6.990 -1.361 28.502 1.00 93.94 760 SER A CA 1
ATOM 5867 C C . SER A 1 760 ? -6.878 0.172 28.508 1.00 93.94 760 SER A C 1
ATOM 5869 O O . SER A 1 760 ? -5.888 0.710 28.999 1.00 93.94 760 SER A O 1
ATOM 5871 N N . ILE A 1 761 ? -7.910 0.883 28.036 1.00 95.75 761 ILE A N 1
ATOM 5872 C CA . ILE A 1 761 ? -8.059 2.341 28.176 1.00 95.75 761 ILE A CA 1
ATOM 5873 C C . ILE A 1 761 ? -9.456 2.708 28.698 1.00 95.75 761 ILE A C 1
ATOM 5875 O O . ILE A 1 761 ? -10.418 1.957 28.530 1.00 95.75 761 ILE A O 1
ATOM 5879 N N . GLY A 1 762 ? -9.575 3.872 29.342 1.00 94.81 762 GLY A N 1
ATOM 5880 C CA . GLY A 1 762 ? -10.860 4.383 29.830 1.00 94.81 762 GLY A CA 1
ATOM 5881 C C . GLY A 1 762 ? -11.781 4.889 28.712 1.00 94.81 762 GLY A C 1
ATOM 5882 O O . GLY A 1 762 ? -11.347 5.127 27.590 1.00 94.81 762 GLY A O 1
ATOM 5883 N N . MET A 1 763 ? -13.060 5.093 29.036 1.00 95.19 763 MET A N 1
ATOM 5884 C CA . MET A 1 763 ? -14.020 5.768 28.151 1.00 95.19 763 MET A CA 1
ATOM 5885 C C . MET A 1 763 ? -13.789 7.292 28.144 1.00 95.19 763 MET A C 1
ATOM 5887 O O . MET A 1 763 ? -13.441 7.867 29.187 1.00 95.19 763 MET A O 1
ATOM 5891 N N . PRO A 1 764 ? -14.030 8.000 27.023 1.00 95.19 764 PRO A N 1
ATOM 5892 C CA . PRO A 1 764 ? -14.002 9.456 27.009 1.00 95.19 764 PRO A CA 1
ATOM 5893 C C . PRO A 1 764 ? -15.060 10.012 27.961 1.00 95.19 764 PRO A C 1
ATOM 5895 O O . PRO A 1 764 ? -16.201 9.551 28.007 1.00 95.19 764 PRO A O 1
ATOM 5898 N N . LYS A 1 765 ? -14.702 11.063 28.705 1.00 91.44 765 LYS A N 1
ATOM 5899 C CA . LYS A 1 765 ? -15.688 11.825 29.471 1.00 91.44 765 LYS A CA 1
ATOM 5900 C C . LYS A 1 765 ? -16.590 12.523 28.467 1.00 91.44 765 LYS A C 1
ATOM 5902 O O . LYS A 1 765 ? -16.171 13.508 27.858 1.00 91.44 765 LYS A O 1
ATOM 5907 N N . LEU A 1 766 ? -17.816 12.029 28.302 1.00 80.75 766 LEU A N 1
ATOM 5908 C CA . LEU A 1 766 ? -18.845 12.758 27.576 1.00 80.75 766 LEU A CA 1
ATOM 5909 C C . LEU A 1 766 ? -18.941 14.126 28.240 1.00 80.75 766 LEU A C 1
ATOM 5911 O O . LEU A 1 766 ? -19.300 14.235 29.415 1.00 80.75 766 LEU A O 1
ATOM 5915 N N . SER A 1 767 ? -18.513 15.164 27.519 1.00 71.06 767 SER A N 1
ATOM 5916 C CA . SER A 1 767 ? -18.622 16.532 27.994 1.00 71.06 767 SER A CA 1
ATOM 5917 C C . SER A 1 767 ? -20.108 16.808 28.119 1.00 71.06 767 SER A C 1
ATOM 5919 O O . SER A 1 767 ? -20.767 17.205 27.160 1.00 71.06 767 SER A O 1
ATOM 5921 N N . THR A 1 768 ? -20.663 16.566 29.304 1.00 65.69 768 THR A N 1
ATOM 5922 C CA . THR A 1 768 ? -21.965 17.075 29.676 1.00 65.69 768 THR A CA 1
ATOM 5923 C C . THR A 1 768 ? -21.770 18.584 29.724 1.00 65.69 768 THR A C 1
ATOM 5925 O O . THR A 1 768 ? -21.514 19.161 30.783 1.00 65.69 768 THR A O 1
ATOM 5928 N N . LYS A 1 769 ? -21.861 19.256 28.569 1.00 59.41 769 LYS A N 1
ATOM 5929 C CA . LYS A 1 769 ? -22.005 20.713 28.427 1.00 59.41 769 LYS A CA 1
ATOM 5930 C C . LYS A 1 769 ? -23.350 21.167 29.020 1.00 59.41 769 LYS A C 1
ATOM 5932 O O . LYS A 1 769 ? -23.972 22.118 28.568 1.00 59.41 769 LYS A O 1
ATOM 5937 N N . ASP A 1 770 ? -23.760 20.555 30.124 1.00 54.22 770 ASP A N 1
ATOM 5938 C CA . ASP A 1 770 ? -24.876 20.891 30.986 1.00 54.22 770 ASP A CA 1
ATOM 5939 C C . ASP A 1 770 ? -24.517 22.086 31.887 1.00 54.22 770 ASP A C 1
ATOM 5941 O O . ASP A 1 770 ? -24.885 22.168 33.062 1.00 54.22 770 ASP A O 1
ATOM 5945 N N . LYS A 1 771 ? -23.847 23.096 31.309 1.00 56.06 771 LYS A N 1
ATOM 5946 C CA . LYS A 1 771 ? -23.773 24.435 31.911 1.00 56.06 771 LYS A CA 1
ATOM 5947 C C . LYS A 1 771 ? -25.186 25.028 32.103 1.00 56.06 771 LYS A C 1
ATOM 5949 O O . LYS A 1 771 ? -25.353 25.940 32.907 1.00 56.06 771 LYS A O 1
ATOM 5954 N N . GLY A 1 772 ? -26.213 24.459 31.457 1.00 57.72 772 GLY A N 1
ATOM 5955 C CA . GLY A 1 772 ? -27.628 24.783 31.665 1.00 57.72 772 GLY A CA 1
ATOM 5956 C C . GLY A 1 772 ? -28.281 24.159 32.910 1.00 57.72 772 GLY A C 1
ATOM 5957 O O . GLY A 1 772 ? -29.123 24.806 33.538 1.00 57.72 772 GLY A O 1
ATOM 5958 N N . LYS A 1 773 ? -27.890 22.951 33.352 1.00 54.75 773 LYS A N 1
ATOM 5959 C CA . LYS A 1 773 ? -28.583 22.277 34.474 1.00 54.75 773 LYS A CA 1
ATOM 5960 C C . LYS A 1 773 ? -28.301 22.892 35.843 1.00 54.75 773 LYS A C 1
ATOM 5962 O O . LYS A 1 773 ? -29.184 22.864 36.698 1.00 54.75 773 LYS A O 1
ATOM 5967 N N . LYS A 1 774 ? -27.149 23.541 36.056 1.00 56.34 774 LYS A N 1
ATOM 5968 C CA . LYS A 1 774 ? -26.888 24.265 37.320 1.00 56.34 774 LYS A CA 1
ATOM 5969 C C . LYS A 1 774 ? -27.771 25.516 37.469 1.00 56.34 774 LYS A C 1
ATOM 5971 O O . LYS A 1 774 ? -28.156 25.859 38.584 1.00 56.34 774 LYS A O 1
ATOM 5976 N N . ARG A 1 775 ? -28.161 26.149 36.352 1.00 55.91 775 ARG A N 1
ATOM 5977 C CA . ARG A 1 775 ? -29.107 27.279 36.336 1.00 55.91 775 ARG A CA 1
ATOM 5978 C C . ARG A 1 775 ? -30.560 26.802 36.451 1.00 55.91 775 ARG A C 1
ATOM 5980 O O . ARG A 1 775 ? -31.338 27.428 37.162 1.00 55.91 775 ARG A O 1
ATOM 5987 N N . ARG A 1 776 ? -30.899 25.641 35.872 1.00 54.69 776 ARG A N 1
ATOM 5988 C CA . ARG A 1 776 ? -32.238 25.036 35.990 1.00 54.69 776 ARG A CA 1
ATOM 5989 C C . ARG A 1 776 ? -32.514 24.433 37.374 1.00 54.69 776 ARG A C 1
ATOM 5991 O O . ARG A 1 776 ? -33.606 24.632 37.875 1.00 54.69 776 ARG A O 1
ATOM 5998 N N . LYS A 1 777 ? -31.532 23.821 38.060 1.00 57.09 777 LYS A N 1
ATOM 5999 C CA . LYS A 1 777 ? -31.690 23.388 39.470 1.00 57.09 777 LYS A CA 1
ATOM 6000 C C . LYS A 1 777 ? -31.835 24.565 40.445 1.00 57.09 777 LYS A C 1
ATOM 6002 O O . LYS A 1 777 ? -32.579 24.442 41.406 1.00 57.09 777 LYS A O 1
ATOM 6007 N N . ARG A 1 778 ? -31.182 25.710 40.192 1.00 61.31 778 ARG A N 1
ATOM 6008 C CA . ARG A 1 778 ? -31.403 26.943 40.978 1.00 61.31 778 ARG A CA 1
ATOM 6009 C C . ARG A 1 778 ? -32.754 27.601 40.676 1.00 61.31 778 ARG A C 1
ATOM 6011 O O . ARG A 1 778 ? -33.382 28.092 41.598 1.00 61.31 778 ARG A O 1
ATOM 6018 N N . SER A 1 779 ? -33.218 27.560 39.427 1.00 61.75 779 SER A N 1
ATOM 6019 C CA . SER A 1 779 ? -34.549 28.056 39.047 1.00 61.75 779 SER A CA 1
ATOM 6020 C C . SER A 1 779 ? -35.680 27.161 39.562 1.00 61.75 779 SER A C 1
ATOM 6022 O O . SER A 1 779 ? -36.660 27.691 40.059 1.00 61.75 779 SER A O 1
ATOM 6024 N N . LEU A 1 780 ? -35.537 25.832 39.521 1.00 64.88 780 LEU A N 1
ATOM 6025 C CA . LEU A 1 780 ? -36.542 24.912 40.062 1.00 64.88 780 LEU A CA 1
ATOM 6026 C C . LEU A 1 780 ? -36.594 24.983 41.594 1.00 64.88 780 LEU A C 1
ATOM 6028 O O . LEU A 1 780 ? -37.673 24.969 42.164 1.00 64.88 780 LEU A O 1
ATOM 6032 N N . LYS A 1 781 ? -35.436 25.133 42.252 1.00 71.06 781 LYS A N 1
ATOM 6033 C CA . LYS A 1 781 ? -35.367 25.364 43.699 1.00 71.06 781 LYS A CA 1
ATOM 6034 C C . LYS A 1 781 ? -35.987 26.712 44.097 1.00 71.06 781 LYS A C 1
ATOM 6036 O O . LYS A 1 781 ? -36.716 26.750 45.071 1.00 71.06 781 LYS A O 1
ATOM 6041 N N . ALA A 1 782 ? -35.794 27.768 43.303 1.00 66.25 782 ALA A N 1
ATOM 6042 C CA . ALA A 1 782 ? -36.443 29.064 43.527 1.00 66.25 782 ALA A CA 1
ATOM 6043 C C . ALA A 1 782 ? -37.963 29.049 43.268 1.00 66.25 782 ALA A C 1
ATOM 6045 O O . ALA A 1 782 ? -38.683 29.801 43.908 1.00 66.25 782 ALA A O 1
ATOM 6046 N N . ILE A 1 783 ? -38.453 28.200 42.356 1.00 68.06 783 ILE A N 1
ATOM 6047 C CA . ILE A 1 783 ? -39.894 28.012 42.110 1.00 68.06 783 ILE A CA 1
ATOM 6048 C C . ILE A 1 783 ? -40.539 27.212 43.251 1.00 68.06 783 ILE A C 1
ATOM 6050 O O . ILE A 1 783 ? -41.631 27.554 43.685 1.00 68.06 783 ILE A O 1
ATOM 6054 N N . ILE A 1 784 ? -39.848 26.190 43.766 1.00 66.62 784 ILE A N 1
ATOM 6055 C CA . ILE A 1 784 ? -40.320 25.381 44.900 1.00 66.62 784 ILE A CA 1
ATOM 6056 C C . ILE A 1 784 ? -40.280 26.192 46.208 1.00 66.62 784 ILE A C 1
ATOM 6058 O O . ILE A 1 784 ? -41.204 26.107 47.001 1.00 66.62 784 ILE A O 1
ATOM 6062 N N . GLU A 1 785 ? -39.275 27.051 46.407 1.00 66.81 785 GLU A N 1
ATOM 6063 C CA . GLU A 1 785 ? -39.194 27.948 47.576 1.00 66.81 785 GLU A CA 1
ATOM 6064 C C . GLU A 1 785 ? -40.139 29.170 47.482 1.00 66.81 785 GLU A C 1
ATOM 6066 O O . GLU A 1 785 ? -40.285 29.904 48.455 1.00 66.81 785 GLU A O 1
ATOM 6071 N N . GLN A 1 786 ? -40.803 29.399 46.339 1.00 59.09 786 GLN A N 1
ATOM 6072 C CA . GLN A 1 786 ? -41.830 30.443 46.173 1.00 59.09 786 GLN A CA 1
ATOM 6073 C C . GLN A 1 786 ? -43.273 29.920 46.266 1.00 59.09 786 GLN A C 1
ATOM 6075 O O . GLN A 1 786 ? -44.195 30.733 46.226 1.00 59.09 786 GLN A O 1
ATOM 6080 N N . SER A 1 787 ? -43.495 28.607 46.417 1.00 50.84 787 SER A N 1
ATOM 6081 C CA . SER A 1 787 ? -44.845 28.027 46.525 1.00 50.84 787 SER A CA 1
ATOM 6082 C C . SER A 1 787 ? -45.321 27.735 47.956 1.00 50.84 787 SER A C 1
ATOM 6084 O O . SER A 1 787 ? -46.397 27.172 48.116 1.00 50.84 787 SER A O 1
ATOM 6086 N N . ASP A 1 788 ? -44.586 28.146 48.994 1.00 50.22 788 ASP A N 1
ATOM 6087 C CA . ASP A 1 788 ? -44.950 27.915 50.409 1.00 50.22 788 ASP A CA 1
ATOM 6088 C C . ASP A 1 788 ? -45.919 28.974 50.993 1.00 50.22 788 ASP A C 1
ATOM 6090 O O . ASP A 1 788 ? -45.941 29.234 52.196 1.00 50.22 788 ASP A O 1
ATOM 6094 N N . GLY A 1 789 ? -46.745 29.603 50.152 1.00 58.62 789 GLY A N 1
ATOM 6095 C CA . GLY A 1 789 ? -47.732 30.603 50.563 1.00 58.62 789 GLY A CA 1
ATOM 6096 C C . GLY A 1 789 ? -49.164 30.178 50.250 1.00 58.62 789 GLY A C 1
ATOM 6097 O O . GLY A 1 789 ? -49.565 30.205 49.095 1.00 58.62 789 GLY A O 1
ATOM 6098 N N . GLU A 1 790 ? -49.923 29.866 51.302 1.00 54.88 790 GLU A N 1
ATOM 6099 C CA . GLU A 1 790 ? -51.393 29.761 51.343 1.00 54.88 790 GLU A CA 1
ATOM 6100 C C . GLU A 1 790 ? -52.058 28.617 50.557 1.00 54.88 790 GLU A C 1
ATOM 6102 O O . GLU A 1 790 ? -52.650 28.806 49.498 1.00 54.88 790 GLU A O 1
ATOM 6107 N N . PHE A 1 791 ? -52.148 27.442 51.188 1.00 42.94 791 PHE A N 1
ATOM 6108 C CA . PHE A 1 791 ? -53.392 26.673 51.111 1.00 42.94 791 PHE A CA 1
ATOM 6109 C C . PHE A 1 791 ? -53.641 25.932 52.427 1.00 42.94 791 PHE A C 1
ATOM 6111 O O . PHE A 1 791 ? -53.024 24.913 52.732 1.00 42.94 791 PHE A O 1
ATOM 6118 N N . SER A 1 792 ? -54.519 26.506 53.247 1.00 49.44 792 SER A N 1
ATOM 6119 C CA . SER A 1 792 ? -54.996 25.926 54.494 1.00 49.44 792 SER A CA 1
ATOM 6120 C C . SER A 1 792 ? -56.296 25.149 54.268 1.00 49.44 792 SER A C 1
ATOM 6122 O O . SER A 1 792 ? -57.163 25.547 53.494 1.00 49.44 792 SER A O 1
ATOM 6124 N N . SER A 1 793 ? -56.429 24.075 55.050 1.00 62.91 793 SER A N 1
ATOM 6125 C CA . SER A 1 793 ? -57.623 23.264 55.331 1.00 62.91 793 SER A CA 1
ATOM 6126 C C . SER A 1 793 ? -58.072 22.236 54.281 1.00 62.91 793 SER A C 1
ATOM 6128 O O . SER A 1 793 ? -58.633 22.587 53.250 1.00 62.91 793 SER A O 1
ATOM 6130 N N . LEU A 1 794 ? -57.878 20.945 54.608 1.00 41.41 794 LEU A N 1
ATOM 6131 C CA . LEU A 1 794 ? -58.880 19.851 54.651 1.00 41.41 794 LEU A CA 1
ATOM 6132 C C . LEU A 1 794 ? -58.179 18.497 54.971 1.00 41.41 794 LEU A C 1
ATOM 6134 O O . LEU A 1 794 ? -56.952 18.444 54.930 1.00 41.41 794 LEU A O 1
ATOM 6138 N N . PRO A 1 795 ? -58.904 17.455 55.433 1.00 56.91 795 PRO A N 1
ATOM 6139 C CA . PRO A 1 795 ? -58.611 16.832 56.722 1.00 56.91 795 PRO A CA 1
ATOM 6140 C C . PRO A 1 795 ? -57.811 15.527 56.659 1.00 56.91 795 PRO A C 1
ATOM 6142 O O . PRO A 1 795 ? -57.885 14.754 55.705 1.00 56.91 795 PRO A O 1
ATOM 6145 N N . ASP A 1 796 ? -57.134 15.274 57.779 1.00 52.16 796 ASP A N 1
ATOM 6146 C CA . ASP A 1 796 ? -56.545 14.006 58.191 1.00 52.16 796 ASP A CA 1
ATOM 6147 C C . ASP A 1 796 ? -57.545 12.852 58.069 1.00 52.16 796 ASP A C 1
ATOM 6149 O O . ASP A 1 796 ? -58.592 12.882 58.715 1.00 52.16 796 ASP A O 1
ATOM 6153 N N . ASN A 1 797 ? -57.216 11.841 57.256 1.00 56.16 797 ASN A N 1
ATOM 6154 C CA . ASN A 1 797 ? -57.476 10.417 57.513 1.00 56.16 797 ASN A CA 1
ATOM 6155 C C . ASN A 1 797 ? -57.093 9.567 56.292 1.00 56.16 797 ASN A C 1
ATOM 6157 O O . ASN A 1 797 ? -57.881 9.432 55.362 1.00 56.16 797 ASN A O 1
ATOM 6161 N N . ALA A 1 798 ? -55.908 8.954 56.329 1.00 41.09 798 ALA A N 1
ATOM 6162 C CA . ALA A 1 798 ? -55.658 7.581 55.873 1.00 41.09 798 ALA A CA 1
ATOM 6163 C C . ALA A 1 798 ? -54.160 7.277 55.998 1.00 41.09 798 ALA A C 1
ATOM 6165 O O . ALA A 1 798 ? -53.341 7.674 55.172 1.00 41.09 798 ALA A O 1
ATOM 6166 N N . SER A 1 799 ? -53.810 6.546 57.052 1.00 54.22 799 SER A N 1
ATOM 6167 C CA . SER A 1 799 ? -52.568 5.794 57.117 1.00 54.22 799 SER A CA 1
ATOM 6168 C C . SER A 1 799 ? -52.606 4.681 56.065 1.00 54.22 799 SER A C 1
ATOM 6170 O O . SER A 1 799 ? -53.518 3.856 56.043 1.00 54.22 799 SER A O 1
ATOM 6172 N N . GLY A 1 800 ? -51.613 4.648 55.180 1.00 45.09 800 GLY A N 1
ATOM 6173 C CA . GLY A 1 800 ? -51.494 3.570 54.203 1.00 45.09 800 GLY A CA 1
ATOM 6174 C C . GLY A 1 800 ? -50.419 3.818 53.156 1.00 45.09 800 GLY A C 1
ATOM 6175 O O . GLY A 1 800 ? -50.707 4.367 52.104 1.00 45.09 800 GLY A O 1
ATOM 6176 N N . ASN A 1 801 ? -49.192 3.384 53.457 1.00 50.62 801 ASN A N 1
ATOM 6177 C CA . ASN A 1 801 ? -48.155 2.955 52.509 1.00 50.62 801 ASN A CA 1
ATOM 6178 C C . ASN A 1 801 ? -48.137 3.640 51.131 1.00 50.62 801 ASN A C 1
ATOM 6180 O O . ASN A 1 801 ? -48.595 3.066 50.145 1.00 50.62 801 ASN A O 1
ATOM 6184 N N . THR A 1 802 ? -47.516 4.813 51.002 1.00 47.44 802 THR A N 1
ATOM 6185 C CA . THR A 1 802 ? -47.078 5.303 49.680 1.00 47.44 802 THR A CA 1
ATOM 6186 C C . THR A 1 802 ? -45.849 6.202 49.816 1.00 47.44 802 THR A C 1
ATOM 6188 O O . THR A 1 802 ? -45.909 7.412 49.628 1.00 47.44 802 THR A O 1
ATOM 6191 N N . THR A 1 803 ? -44.709 5.623 50.202 1.00 45.28 803 THR A N 1
ATOM 6192 C CA . THR A 1 803 ? -43.402 6.314 50.144 1.00 45.28 803 THR A CA 1
ATOM 6193 C C . THR A 1 803 ? -42.234 5.326 50.000 1.00 45.28 803 THR A C 1
ATOM 6195 O O . THR A 1 803 ? -41.225 5.430 50.683 1.00 45.28 803 THR A O 1
ATOM 6198 N N . GLN A 1 804 ? -42.368 4.332 49.111 1.00 43.56 804 GLN A N 1
ATOM 6199 C CA . GLN A 1 804 ? -41.273 3.412 48.732 1.00 43.56 804 GLN A CA 1
ATOM 6200 C C . GLN A 1 804 ? -41.251 3.053 47.231 1.00 43.56 804 GLN A C 1
ATOM 6202 O O . GLN A 1 804 ? -40.769 1.998 46.837 1.00 43.56 804 GLN A O 1
ATOM 6207 N N . LEU A 1 805 ? -41.758 3.925 46.356 1.00 45.09 805 LEU A N 1
ATOM 6208 C CA . LEU A 1 805 ? -41.729 3.708 44.905 1.00 45.09 805 LEU A CA 1
ATOM 6209 C C . LEU A 1 805 ? -41.331 5.001 44.194 1.00 45.09 805 LEU A C 1
ATOM 6211 O O . LEU A 1 805 ? -42.198 5.730 43.734 1.00 45.09 805 LEU A O 1
ATOM 6215 N N . HIS A 1 806 ? -40.030 5.303 44.183 1.00 44.22 806 HIS A N 1
ATOM 6216 C CA . HIS A 1 806 ? -39.312 5.945 43.060 1.00 44.22 806 HIS A CA 1
ATOM 6217 C C . HIS A 1 806 ? -37.825 6.233 43.347 1.00 44.22 806 HIS A C 1
ATOM 6219 O O . HIS A 1 806 ? -37.182 6.972 42.608 1.00 44.22 806 HIS A O 1
ATOM 6225 N N . GLU A 1 807 ? -37.248 5.599 44.367 1.00 45.28 807 GLU A N 1
ATOM 6226 C CA . GLU A 1 807 ? -35.796 5.515 44.565 1.00 45.28 807 GLU A CA 1
ATOM 6227 C C . GLU A 1 807 ? -35.318 4.080 44.287 1.00 45.28 807 GLU A C 1
ATOM 6229 O O . GLU A 1 807 ? -34.511 3.511 45.014 1.00 45.28 807 GLU A O 1
ATOM 6234 N N . VAL A 1 808 ? -35.859 3.468 43.222 1.00 45.34 808 VAL A N 1
ATOM 6235 C CA . VAL A 1 808 ? -35.226 2.304 42.595 1.00 45.34 808 VAL A CA 1
ATOM 6236 C C . VAL A 1 808 ? -33.946 2.831 41.974 1.00 45.34 808 VAL A C 1
ATOM 6238 O O . VAL A 1 808 ? -33.959 3.424 40.897 1.00 45.34 808 VAL A O 1
ATOM 6241 N N . GLU A 1 809 ? -32.891 2.721 42.775 1.00 45.59 809 GLU A N 1
ATOM 6242 C CA . GLU A 1 809 ? -31.500 2.572 42.397 1.00 45.59 809 GLU A CA 1
ATOM 6243 C C . GLU A 1 809 ? -31.228 2.942 40.937 1.00 45.59 809 GLU A C 1
ATOM 6245 O O . GLU A 1 809 ? -31.448 2.158 40.009 1.00 45.59 809 GLU A O 1
ATOM 6250 N N . ALA A 1 810 ? -30.589 4.097 40.748 1.00 43.41 810 ALA A N 1
ATOM 6251 C CA . ALA A 1 810 ? -29.536 4.201 39.752 1.00 43.41 810 ALA A CA 1
ATOM 6252 C C . ALA A 1 810 ? -28.436 3.193 40.137 1.00 43.41 810 ALA A C 1
ATOM 6254 O O . ALA A 1 810 ? -27.362 3.575 40.601 1.00 43.41 810 ALA A O 1
ATOM 6255 N N . ASN A 1 811 ? -28.758 1.899 40.021 1.00 41.22 811 ASN A N 1
ATOM 6256 C CA . ASN A 1 811 ? -27.842 0.787 40.128 1.00 41.22 811 ASN A CA 1
ATOM 6257 C C . ASN A 1 811 ? -26.713 1.144 39.189 1.00 41.22 811 ASN A C 1
ATOM 6259 O O . ASN A 1 811 ? -26.955 1.403 38.008 1.00 41.22 811 ASN A O 1
ATOM 6263 N N . SER A 1 812 ? -25.526 1.302 39.768 1.00 47.66 812 SER A N 1
ATOM 6264 C CA . SER A 1 812 ? -24.326 1.756 39.093 1.00 47.66 812 SER A CA 1
ATOM 6265 C C . SER A 1 812 ? -24.133 0.900 37.852 1.00 47.66 812 SER A C 1
ATOM 6267 O O . SER A 1 812 ? -23.636 -0.222 37.958 1.00 47.66 812 SER A O 1
ATOM 6269 N N . LEU A 1 813 ? -24.598 1.392 36.700 1.00 62.34 813 LEU A N 1
ATOM 6270 C CA . LEU A 1 813 ? -24.432 0.712 35.428 1.00 62.34 813 LEU A CA 1
ATOM 6271 C C . LEU A 1 813 ? -22.941 0.449 35.308 1.00 62.34 813 LEU A C 1
ATOM 6273 O O . LEU A 1 813 ? -22.134 1.382 35.313 1.00 62.34 813 LEU A O 1
ATOM 6277 N N . GLU A 1 814 ? -22.599 -0.835 35.324 1.00 74.75 814 GLU A N 1
ATOM 6278 C CA . GLU A 1 814 ? -21.225 -1.297 35.271 1.00 74.75 814 GLU A CA 1
ATOM 6279 C C . GLU A 1 814 ? -20.543 -0.602 34.096 1.00 74.75 814 GLU A C 1
ATOM 6281 O O . GLU A 1 814 ? -21.125 -0.512 33.010 1.00 74.75 814 GLU A O 1
ATOM 6286 N N . ALA A 1 815 ? -19.364 -0.026 34.323 1.00 86.50 815 ALA A N 1
ATOM 6287 C CA . ALA A 1 815 ? -18.699 0.748 33.290 1.00 86.50 815 ALA A CA 1
ATOM 6288 C C . ALA A 1 815 ? -18.509 -0.118 32.033 1.00 86.50 815 ALA A C 1
ATOM 6290 O O . ALA A 1 815 ? -18.075 -1.260 32.124 1.00 86.50 815 ALA A O 1
ATOM 6291 N N . LEU A 1 816 ? -18.803 0.433 30.849 1.00 91.44 816 LEU A N 1
ATOM 6292 C CA . LEU A 1 816 ? -18.569 -0.269 29.578 1.00 91.44 816 LEU A CA 1
ATOM 6293 C C . LEU A 1 816 ? -17.097 -0.666 29.399 1.00 91.44 816 LEU A C 1
ATOM 6295 O O . LEU A 1 816 ? -16.791 -1.647 28.730 1.00 91.44 816 LEU A O 1
ATOM 6299 N N . SER A 1 817 ? -16.180 0.091 30.003 1.00 90.25 817 SER A N 1
ATOM 6300 C CA . SER A 1 817 ? -14.760 -0.239 29.992 1.00 90.25 817 SER A CA 1
ATOM 6301 C C . SER A 1 817 ? -14.503 -1.525 30.778 1.00 90.25 817 SER A C 1
ATOM 6303 O O . SER A 1 817 ? -14.799 -1.592 31.969 1.00 90.25 817 SER A O 1
ATOM 6305 N N . GLY A 1 818 ? -13.956 -2.540 30.107 1.00 89.88 818 GLY A N 1
ATOM 6306 C CA . GLY A 1 818 ? -13.735 -3.876 30.667 1.00 89.88 818 GLY A CA 1
ATOM 6307 C C . GLY A 1 818 ? -14.859 -4.878 30.390 1.00 89.88 818 GLY A C 1
ATOM 6308 O O . GLY A 1 818 ? -14.637 -6.076 30.553 1.00 89.88 818 GLY A O 1
ATOM 6309 N N . LEU A 1 819 ? -16.026 -4.436 29.897 1.00 93.81 819 LEU A N 1
ATOM 6310 C CA . LEU A 1 819 ? -17.156 -5.317 29.560 1.00 93.81 819 LEU A CA 1
ATOM 6311 C C . LEU A 1 819 ? -16.795 -6.353 28.476 1.00 93.81 819 LEU A C 1
ATOM 6313 O O . LEU A 1 819 ? -17.437 -7.398 28.364 1.00 93.81 819 LEU A O 1
ATOM 6317 N N . GLY A 1 820 ? -15.796 -6.056 27.647 1.00 92.31 820 GLY A N 1
ATOM 6318 C CA . GLY A 1 820 ? -15.273 -6.904 26.577 1.00 92.31 820 GLY A CA 1
ATOM 6319 C C . GLY A 1 820 ? -13.934 -7.555 26.884 1.00 92.31 820 GLY A C 1
ATOM 6320 O O . GLY A 1 820 ? -13.343 -8.113 25.961 1.00 92.31 820 GLY A O 1
ATOM 6321 N N . ARG A 1 821 ? -13.440 -7.501 28.129 1.00 93.62 821 ARG A N 1
ATOM 6322 C CA . ARG A 1 821 ? -12.129 -8.059 28.484 1.00 93.62 821 ARG A CA 1
ATOM 6323 C C . ARG A 1 821 ? -11.999 -9.508 28.016 1.00 93.62 821 ARG A C 1
ATOM 6325 O O . ARG A 1 821 ? -12.803 -10.360 28.385 1.00 93.62 821 ARG A O 1
ATOM 6332 N N . GLY A 1 822 ? -10.989 -9.773 27.187 1.00 91.06 822 GLY A N 1
ATOM 6333 C CA . GLY A 1 822 ? -10.730 -11.105 26.628 1.00 91.06 822 GLY A CA 1
ATOM 6334 C C . GLY A 1 822 ? -11.724 -11.590 25.562 1.00 91.06 822 GLY A C 1
ATOM 6335 O O . GLY A 1 822 ? -11.509 -12.657 24.996 1.00 91.06 822 GLY A O 1
ATOM 6336 N N . ARG A 1 823 ? -12.773 -10.821 25.237 1.00 94.00 823 ARG A N 1
ATOM 6337 C CA . ARG A 1 823 ? -13.749 -11.162 24.186 1.00 94.00 823 ARG A CA 1
ATOM 6338 C C . ARG A 1 823 ? -13.798 -10.179 23.020 1.00 94.00 823 ARG A C 1
ATOM 6340 O O . ARG A 1 823 ? -14.294 -10.543 21.957 1.00 94.00 823 ARG A O 1
ATOM 6347 N N . SER A 1 824 ? -13.272 -8.967 23.192 1.00 95.25 824 SER A N 1
ATOM 6348 C CA . SER A 1 824 ? -13.200 -7.955 22.140 1.00 95.25 824 SER A CA 1
ATOM 6349 C C . SER A 1 824 ? -11.930 -8.073 21.303 1.00 95.25 824 SER A C 1
ATOM 6351 O O . SER A 1 824 ? -10.833 -8.186 21.844 1.00 95.25 824 SER A O 1
ATOM 6353 N N . SER A 1 825 ? -12.063 -7.968 19.986 1.00 96.00 825 SER A N 1
ATOM 6354 C CA . SER A 1 825 ? -10.936 -7.846 19.061 1.00 96.00 825 SER A CA 1
ATOM 6355 C C . SER A 1 825 ? -11.245 -6.807 17.977 1.00 96.00 825 SER A C 1
ATOM 6357 O O . SER A 1 825 ? -12.402 -6.429 17.779 1.00 96.00 825 SER A O 1
ATOM 6359 N N . ALA A 1 826 ? -10.215 -6.326 17.279 1.00 96.62 826 ALA A N 1
ATOM 6360 C CA . ALA A 1 826 ? -10.393 -5.439 16.132 1.00 96.62 826 ALA A CA 1
ATOM 6361 C C . ALA A 1 826 ? -9.572 -5.895 14.928 1.00 96.62 826 ALA A C 1
ATOM 6363 O O . ALA A 1 826 ? -8.465 -6.417 15.076 1.00 96.62 826 ALA A O 1
ATOM 6364 N N . LEU A 1 827 ? -10.113 -5.654 13.741 1.00 96.38 827 LEU A N 1
ATOM 6365 C CA . LEU A 1 827 ? -9.477 -5.887 12.459 1.00 96.38 827 LEU A CA 1
ATOM 6366 C C . LEU A 1 827 ? -9.604 -4.619 11.613 1.00 96.38 827 LEU A C 1
ATOM 6368 O O . LEU A 1 827 ? -10.707 -4.224 11.234 1.00 96.38 827 LEU A O 1
ATOM 6372 N N . SER A 1 828 ? -8.485 -3.962 11.334 1.00 97.44 828 SER A N 1
ATOM 6373 C CA . SER A 1 828 ? -8.470 -2.691 10.621 1.00 97.44 828 SER A CA 1
ATOM 6374 C C . SER A 1 828 ? -7.681 -2.757 9.316 1.00 97.44 828 SER A C 1
ATOM 6376 O O . SER A 1 828 ? -6.635 -3.400 9.220 1.00 97.44 828 SER A O 1
ATOM 6378 N N . LEU A 1 829 ? -8.174 -2.059 8.294 1.00 97.50 829 LEU A N 1
ATOM 6379 C CA . LEU A 1 829 ? -7.504 -1.895 7.003 1.00 97.50 829 LEU A CA 1
ATOM 6380 C C . LEU A 1 829 ? -7.118 -0.426 6.830 1.00 97.50 829 LEU A C 1
ATOM 6382 O O . LEU A 1 829 ? -7.979 0.445 6.827 1.00 97.50 829 LEU A O 1
ATOM 6386 N N . GLY A 1 830 ? -5.830 -0.127 6.711 1.00 96.44 830 GLY A N 1
ATOM 6387 C CA . GLY A 1 830 ? -5.352 1.244 6.516 1.00 96.44 830 GLY A CA 1
ATOM 6388 C C . GLY A 1 830 ? -5.613 2.175 7.700 1.00 96.44 830 GLY A C 1
ATOM 6389 O O . GLY A 1 830 ? -5.793 3.375 7.506 1.00 96.44 830 GLY A O 1
ATOM 6390 N N . SER A 1 831 ? -5.700 1.638 8.923 1.00 96.44 831 SER A N 1
ATOM 6391 C CA . SER A 1 831 ? -5.967 2.463 10.103 1.00 96.44 831 SER A CA 1
ATOM 6392 C C . SER A 1 831 ? -4.806 3.404 10.410 1.00 96.44 831 SER A C 1
ATOM 6394 O O . SER A 1 831 ? -3.656 2.950 10.418 1.00 96.44 831 SER A O 1
ATOM 6396 N N . PRO A 1 832 ? -5.087 4.663 10.779 1.00 97.06 832 PRO A N 1
ATOM 6397 C CA . PRO A 1 832 ? -4.048 5.575 11.223 1.00 97.06 832 PRO A CA 1
ATOM 6398 C C . PRO A 1 832 ? -3.440 5.141 12.564 1.00 97.06 832 PRO A C 1
ATOM 6400 O O . PRO A 1 832 ? -4.081 4.415 13.335 1.00 97.06 832 PRO A O 1
ATOM 6403 N N . PRO A 1 833 ? -2.238 5.631 12.907 1.00 96.44 833 PRO A N 1
ATOM 6404 C CA . PRO A 1 833 ? -1.712 5.515 14.257 1.00 96.44 833 PRO A CA 1
ATOM 6405 C C . PRO A 1 833 ? -2.620 6.281 15.229 1.00 96.44 833 PRO A C 1
ATOM 6407 O O . PRO A 1 833 ? -2.678 7.507 15.197 1.00 96.44 833 PRO A O 1
ATOM 6410 N N . CYS A 1 834 ? -3.359 5.566 16.077 1.00 97.19 834 CYS A N 1
ATOM 6411 C CA . CYS A 1 834 ? -4.407 6.157 16.918 1.00 97.19 834 CYS A CA 1
ATOM 6412 C C . CYS A 1 834 ? -4.240 5.883 18.418 1.00 97.19 834 CYS A C 1
ATOM 6414 O O . CYS A 1 834 ? -5.011 6.416 19.217 1.00 97.19 834 CYS A O 1
ATOM 6416 N N . LEU A 1 835 ? -3.252 5.066 18.796 1.00 95.75 835 LEU A N 1
ATOM 6417 C CA . LEU A 1 835 ? -3.008 4.619 20.166 1.00 95.75 835 LEU A CA 1
ATOM 6418 C C . LEU A 1 835 ? -1.502 4.582 20.451 1.00 95.75 835 LEU A C 1
ATOM 6420 O O . LEU A 1 835 ? -0.720 4.138 19.606 1.00 95.75 835 LEU A O 1
ATOM 6424 N N . SER A 1 836 ? -1.076 5.045 21.621 1.00 94.25 836 SER A N 1
ATOM 6425 C CA . SER A 1 836 ? 0.336 5.039 21.999 1.00 94.25 836 SER A CA 1
ATOM 6426 C C . SER A 1 836 ? 0.910 3.628 22.120 1.00 94.25 836 SER A C 1
ATOM 6428 O O . SER A 1 836 ? 0.218 2.665 22.457 1.00 94.25 836 SER A O 1
ATOM 6430 N N . SER A 1 837 ? 2.206 3.497 21.837 1.00 88.31 837 SER A N 1
ATOM 6431 C CA . SER A 1 837 ? 2.875 2.192 21.760 1.00 88.31 837 SER A CA 1
ATOM 6432 C C . SER A 1 837 ? 2.988 1.452 23.091 1.00 88.31 837 SER A C 1
ATOM 6434 O O . SER A 1 837 ? 3.223 0.243 23.089 1.00 88.31 837 SER A O 1
ATOM 6436 N N . ASN A 1 838 ? 2.831 2.154 24.216 1.00 89.94 838 ASN A N 1
ATOM 6437 C CA . ASN A 1 838 ? 2.833 1.558 25.550 1.00 89.94 838 ASN A CA 1
ATOM 6438 C C . ASN A 1 838 ? 1.520 0.825 25.889 1.00 89.94 838 ASN A C 1
ATOM 6440 O O . ASN A 1 838 ? 1.492 0.062 26.854 1.00 89.94 838 ASN A O 1
ATOM 6444 N N . VAL A 1 839 ? 0.454 0.983 25.092 1.00 92.06 839 VAL A N 1
ATOM 6445 C CA . VAL A 1 839 ? -0.803 0.243 25.281 1.00 92.06 839 VAL A CA 1
ATOM 6446 C C . VAL A 1 839 ? -0.771 -1.072 24.504 1.00 92.06 839 VAL A C 1
ATOM 6448 O O . VAL A 1 839 ? -0.746 -1.105 23.273 1.00 92.06 839 VAL A O 1
ATOM 6451 N N . LEU A 1 840 ? -0.799 -2.191 25.230 1.00 90.81 840 LEU A N 1
ATOM 6452 C CA . LEU A 1 840 ? -0.775 -3.532 24.645 1.00 90.81 840 LEU A CA 1
ATOM 6453 C C . LEU A 1 840 ? -2.146 -3.923 24.074 1.00 90.81 840 LEU A C 1
ATOM 6455 O O . LEU A 1 840 ? -2.959 -4.541 24.752 1.00 90.81 840 LEU A O 1
ATOM 6459 N N . ALA A 1 841 ? -2.376 -3.621 22.797 1.00 92.94 841 ALA A N 1
ATOM 6460 C CA . ALA A 1 841 ? -3.598 -3.983 22.074 1.00 92.94 841 ALA A CA 1
ATOM 6461 C C . ALA A 1 841 ? -3.403 -5.214 21.164 1.00 92.94 841 ALA A C 1
ATOM 6463 O O . ALA A 1 841 ? -3.697 -5.172 19.973 1.00 92.94 841 ALA A O 1
ATOM 6464 N N . ALA A 1 842 ? -2.860 -6.321 21.683 1.00 91.69 842 ALA A N 1
ATOM 6465 C CA . ALA A 1 842 ? -2.506 -7.489 20.858 1.00 91.69 842 ALA A CA 1
ATOM 6466 C C . ALA A 1 842 ? -3.713 -8.201 20.195 1.00 91.69 842 ALA A C 1
ATOM 6468 O O . ALA A 1 842 ? -3.524 -8.964 19.249 1.00 91.69 842 ALA A O 1
ATOM 6469 N N . PHE A 1 843 ? -4.939 -7.921 20.652 1.00 93.31 843 PHE A N 1
ATOM 6470 C CA . PHE A 1 843 ? -6.204 -8.369 20.047 1.00 93.31 843 PHE A CA 1
ATOM 6471 C C . PHE A 1 843 ? -6.647 -7.502 18.852 1.00 93.31 843 PHE A C 1
ATOM 6473 O O . PHE A 1 843 ? -7.629 -7.824 18.179 1.00 93.31 843 PHE A O 1
ATOM 6480 N N . CYS A 1 844 ? -5.939 -6.408 18.569 1.00 95.06 844 CYS A N 1
ATOM 6481 C CA . CYS A 1 844 ? -6.102 -5.627 17.350 1.00 95.06 844 CYS A CA 1
ATOM 6482 C C . CYS A 1 844 ? -5.167 -6.171 16.263 1.00 95.06 844 CYS A C 1
ATOM 6484 O O . CYS A 1 844 ? -4.006 -6.501 16.521 1.00 95.06 844 CYS A O 1
ATOM 6486 N N . THR A 1 845 ? -5.668 -6.257 15.036 1.00 95.06 845 THR A N 1
ATOM 6487 C CA . THR A 1 845 ? -4.894 -6.637 13.855 1.00 95.06 845 THR A CA 1
ATOM 6488 C C . THR A 1 845 ? -5.092 -5.578 12.778 1.00 95.06 845 THR A C 1
ATOM 6490 O O . THR A 1 845 ? -6.220 -5.321 12.379 1.00 95.06 845 THR A O 1
ATOM 6493 N N . SER A 1 846 ? -4.007 -4.972 12.306 1.00 95.62 846 SER A N 1
ATOM 6494 C CA . SER A 1 846 ? -4.035 -3.846 11.369 1.00 95.62 846 SER A CA 1
ATOM 6495 C C . SER A 1 846 ? -3.332 -4.210 10.064 1.00 95.62 846 SER A C 1
ATOM 6497 O O . SER A 1 846 ? -2.225 -4.733 10.093 1.00 95.62 846 SER A O 1
ATOM 6499 N N . PHE A 1 847 ? -3.904 -3.898 8.906 1.00 96.44 847 PHE A N 1
ATOM 6500 C CA . PHE A 1 847 ? -3.265 -4.110 7.603 1.00 96.44 847 PHE A CA 1
ATOM 6501 C C . PHE A 1 847 ? -2.880 -2.783 6.962 1.00 96.44 847 PHE A C 1
ATOM 6503 O O . PHE A 1 847 ? -3.659 -1.836 6.943 1.00 96.44 847 PHE A O 1
ATOM 6510 N N . ILE A 1 848 ? -1.694 -2.727 6.367 1.00 95.94 848 ILE A N 1
ATOM 6511 C CA . ILE A 1 848 ? -1.150 -1.546 5.694 1.00 95.94 848 ILE A CA 1
ATOM 6512 C C . ILE A 1 848 ? -0.785 -1.951 4.274 1.00 95.94 848 ILE A C 1
ATOM 6514 O O . ILE A 1 848 ? 0.014 -2.870 4.087 1.00 95.94 848 ILE A O 1
ATOM 6518 N N . TYR A 1 849 ? -1.324 -1.275 3.264 1.00 95.94 849 TYR A N 1
ATOM 6519 C CA . TYR A 1 849 ? -0.987 -1.559 1.875 1.00 95.94 849 TYR A CA 1
ATOM 6520 C C . TYR A 1 849 ? 0.071 -0.585 1.351 1.00 95.94 849 TYR A C 1
ATOM 6522 O O . TYR A 1 849 ? -0.128 0.622 1.266 1.00 95.94 849 TYR A O 1
ATOM 6530 N N . GLY A 1 850 ? 1.238 -1.120 0.997 1.00 93.00 850 GLY A N 1
ATOM 6531 C CA . GLY A 1 850 ? 2.348 -0.405 0.375 1.00 93.00 850 GLY A CA 1
ATOM 6532 C C . GLY A 1 850 ? 2.737 0.900 1.078 1.00 93.00 850 GLY A C 1
ATOM 6533 O O . GLY A 1 850 ? 3.316 0.913 2.168 1.00 93.00 850 GLY A O 1
ATOM 6534 N N . ASP A 1 851 ? 2.445 1.995 0.384 1.00 92.38 851 ASP A N 1
ATOM 6535 C CA . ASP A 1 851 ? 2.784 3.367 0.774 1.00 92.38 851 ASP A CA 1
ATOM 6536 C C . ASP A 1 851 ? 1.543 4.152 1.227 1.00 92.38 851 ASP A C 1
ATOM 6538 O O . ASP A 1 851 ? 1.504 5.364 1.039 1.00 92.38 851 ASP A O 1
ATOM 6542 N N . ASP A 1 852 ? 0.522 3.466 1.750 1.00 95.31 852 ASP A N 1
ATOM 6543 C CA . ASP A 1 852 ? -0.663 4.098 2.334 1.00 95.31 852 ASP A CA 1
ATOM 6544 C C . ASP A 1 852 ? -0.255 5.201 3.327 1.00 95.31 852 ASP A C 1
ATOM 6546 O O . ASP A 1 852 ? 0.497 4.957 4.276 1.00 95.31 852 ASP A O 1
ATOM 6550 N N . ILE A 1 853 ? -0.728 6.417 3.054 1.00 95.19 853 ILE A N 1
ATOM 6551 C CA . ILE A 1 853 ? -0.416 7.626 3.811 1.00 95.19 853 ILE A CA 1
ATOM 6552 C C . ILE A 1 853 ? -1.146 7.672 5.153 1.00 95.19 853 ILE A C 1
ATOM 6554 O O . ILE A 1 853 ? -0.515 8.007 6.149 1.00 95.19 853 ILE A O 1
ATOM 6558 N N . VAL A 1 854 ? -2.418 7.266 5.224 1.00 95.94 854 VAL A N 1
ATOM 6559 C CA . VAL A 1 854 ? -3.235 7.385 6.449 1.00 95.94 854 VAL A CA 1
ATOM 6560 C C . VAL A 1 854 ? -2.619 6.578 7.584 1.00 95.94 854 VAL A C 1
ATOM 6562 O O . VAL A 1 854 ? -2.431 7.095 8.683 1.00 95.94 854 VAL A O 1
ATOM 6565 N N . SER A 1 855 ? -2.173 5.357 7.283 1.00 95.38 855 SER A N 1
ATOM 6566 C CA . SER A 1 855 ? -1.473 4.475 8.226 1.00 95.38 855 SER A CA 1
ATOM 6567 C C . SER A 1 855 ? -0.147 5.035 8.767 1.00 95.38 855 SER A C 1
ATOM 6569 O O . SER A 1 855 ? 0.440 4.457 9.677 1.00 95.38 855 SER A O 1
ATOM 6571 N N . ARG A 1 856 ? 0.365 6.131 8.201 1.00 94.06 856 ARG A N 1
ATOM 6572 C CA . ARG A 1 856 ? 1.675 6.726 8.523 1.00 94.06 856 ARG A CA 1
ATOM 6573 C C . ARG A 1 856 ? 1.569 8.157 9.025 1.00 94.06 856 ARG A C 1
ATOM 6575 O O . ARG A 1 856 ? 2.577 8.737 9.424 1.00 94.06 856 ARG A O 1
ATOM 6582 N N . THR A 1 857 ? 0.372 8.729 8.967 1.00 95.62 857 THR A N 1
ATOM 6583 C CA . THR A 1 857 ? 0.144 10.131 9.265 1.00 95.62 857 THR A CA 1
ATOM 6584 C C . THR A 1 857 ? -0.300 10.309 10.711 1.00 95.62 857 THR A C 1
ATOM 6586 O O . THR A 1 857 ? -1.339 9.825 11.145 1.00 95.62 857 THR A O 1
ATOM 6589 N N . THR A 1 858 ? 0.515 11.058 11.437 1.00 95.56 858 THR A N 1
ATOM 6590 C CA . THR A 1 858 ? 0.260 11.673 12.741 1.00 95.56 858 THR A CA 1
ATOM 6591 C C . THR A 1 858 ? 0.622 13.155 12.667 1.00 95.56 858 THR A C 1
ATOM 6593 O O . THR A 1 858 ? 1.383 13.557 11.779 1.00 95.56 858 THR A O 1
ATOM 6596 N N . GLN A 1 859 ? 0.184 13.959 13.636 1.00 95.88 859 GLN A N 1
ATOM 6597 C CA . GLN A 1 859 ? 0.631 15.351 13.762 1.00 95.88 859 GLN A CA 1
ATOM 6598 C C . GLN A 1 859 ? 2.167 15.491 13.716 1.00 95.88 859 GLN A C 1
ATOM 6600 O O . GLN A 1 859 ? 2.695 16.338 13.000 1.00 95.88 859 GLN A O 1
ATOM 6605 N N . ASP A 1 860 ? 2.904 14.630 14.423 1.00 93.75 860 ASP A N 1
ATOM 6606 C CA . ASP A 1 860 ? 4.374 14.645 14.428 1.00 93.75 860 ASP A CA 1
ATOM 6607 C C . ASP A 1 860 ? 4.965 14.360 13.033 1.00 93.75 860 ASP A C 1
ATOM 6609 O O . ASP A 1 860 ? 5.856 15.072 12.570 1.00 93.75 860 ASP A O 1
ATOM 6613 N N . SER A 1 861 ? 4.424 13.374 12.307 1.00 94.06 861 SER A N 1
ATOM 6614 C CA . SER A 1 861 ? 4.859 13.088 10.931 1.00 94.06 861 SER A CA 1
ATOM 6615 C C . SER A 1 861 ? 4.551 14.237 9.957 1.00 94.06 861 SER A C 1
ATOM 6617 O O . SER A 1 861 ? 5.338 14.503 9.048 1.00 94.06 861 SER A O 1
ATOM 6619 N N . ILE A 1 862 ? 3.437 14.953 10.163 1.00 95.75 862 ILE A N 1
ATOM 6620 C CA . ILE A 1 862 ? 3.063 16.129 9.368 1.00 95.75 862 ILE A CA 1
ATOM 6621 C C . ILE A 1 862 ? 4.056 17.253 9.637 1.00 95.75 862 ILE A C 1
ATOM 6623 O O . ILE A 1 862 ? 4.611 17.800 8.690 1.00 95.75 862 ILE A O 1
ATOM 6627 N N . ASN A 1 863 ? 4.357 17.543 10.903 1.00 95.00 863 ASN A N 1
ATOM 6628 C CA . ASN A 1 863 ? 5.329 18.573 11.274 1.00 95.00 863 ASN A CA 1
ATOM 6629 C C . ASN A 1 863 ? 6.725 18.269 10.705 1.00 95.00 863 ASN A C 1
ATOM 6631 O O . ASN A 1 863 ? 7.378 19.151 10.149 1.00 95.00 863 ASN A O 1
ATOM 6635 N N . LYS A 1 864 ? 7.164 17.004 10.755 1.00 92.69 864 LYS A N 1
ATOM 6636 C CA . LYS A 1 864 ? 8.416 16.553 10.118 1.00 92.69 864 LYS A CA 1
ATOM 6637 C C . LYS A 1 864 ? 8.393 16.722 8.602 1.00 92.69 864 LYS A C 1
ATOM 6639 O O . LYS A 1 864 ? 9.408 17.065 7.994 1.00 92.69 864 LYS A O 1
ATOM 6644 N N . LEU A 1 865 ? 7.255 16.458 7.963 1.00 93.69 865 LEU A N 1
ATOM 6645 C CA . LEU A 1 865 ? 7.088 16.690 6.534 1.00 93.69 865 LEU A CA 1
ATOM 6646 C C . LEU A 1 865 ? 7.148 18.186 6.191 1.00 93.69 865 LEU A C 1
ATOM 6648 O O . LEU A 1 865 ? 7.856 18.532 5.249 1.00 93.69 865 LEU A O 1
ATOM 6652 N N . VAL A 1 866 ? 6.479 19.047 6.965 1.00 95.12 866 VAL A N 1
ATOM 6653 C CA . VAL A 1 866 ? 6.542 20.511 6.815 1.00 95.12 866 VAL A CA 1
ATOM 6654 C C . VAL A 1 866 ? 7.987 20.989 6.921 1.00 95.12 866 VAL A C 1
ATOM 6656 O O . VAL A 1 866 ? 8.469 21.602 5.975 1.00 95.12 866 VAL A O 1
ATOM 6659 N N . GLY A 1 867 ? 8.722 20.597 7.969 1.00 93.06 867 GLY A N 1
ATOM 6660 C CA . GLY A 1 867 ? 10.128 20.984 8.137 1.00 93.06 867 GLY A CA 1
ATOM 6661 C C . GLY A 1 867 ? 11.015 20.580 6.950 1.00 93.06 867 GLY A C 1
ATOM 6662 O O . GLY A 1 867 ? 11.782 21.391 6.438 1.00 93.06 867 GLY A O 1
ATOM 6663 N N . ARG A 1 868 ? 10.843 19.363 6.410 1.00 91.25 868 ARG A N 1
ATOM 6664 C CA . ARG A 1 868 ? 11.570 18.933 5.195 1.00 91.25 868 ARG A CA 1
ATOM 6665 C C . ARG A 1 868 ? 11.216 19.760 3.960 1.00 91.25 868 ARG A C 1
ATOM 6667 O O . ARG A 1 868 ? 12.065 19.963 3.093 1.00 91.25 868 ARG A O 1
ATOM 6674 N N . ILE A 1 869 ? 9.963 20.191 3.829 1.00 92.81 869 ILE A N 1
ATOM 6675 C CA . ILE A 1 869 ? 9.542 21.043 2.713 1.00 92.81 869 ILE A CA 1
ATOM 6676 C C . ILE A 1 869 ? 10.109 22.450 2.894 1.00 92.81 869 ILE A C 1
ATOM 6678 O O . ILE A 1 869 ? 10.649 22.989 1.933 1.00 92.81 869 ILE A O 1
ATOM 6682 N N . GLU A 1 870 ? 10.060 23.013 4.103 1.00 92.12 870 GLU A N 1
ATOM 6683 C CA . GLU A 1 870 ? 10.661 24.312 4.424 1.00 92.12 870 GLU A CA 1
ATOM 6684 C C . GLU A 1 870 ? 12.148 24.334 4.072 1.00 92.12 870 GLU A C 1
ATOM 6686 O O . GLU A 1 870 ? 12.588 25.229 3.350 1.00 92.12 870 GLU A O 1
ATOM 6691 N N . GLU A 1 871 ? 12.899 23.314 4.493 1.00 90.25 871 GLU A N 1
ATOM 6692 C CA . GLU A 1 871 ? 14.320 23.155 4.173 1.00 90.25 871 GLU A CA 1
ATOM 6693 C C . GLU A 1 871 ? 14.573 23.061 2.661 1.00 90.25 871 GLU A C 1
ATOM 6695 O O . GLU A 1 871 ? 15.564 23.596 2.155 1.00 90.25 871 GLU A O 1
ATOM 6700 N N . LYS A 1 872 ? 13.679 22.408 1.907 1.00 90.19 872 LYS A N 1
ATOM 6701 C CA . LYS A 1 872 ? 13.794 22.293 0.443 1.00 90.19 872 LYS A CA 1
ATOM 6702 C C . LYS A 1 872 ? 13.445 23.573 -0.299 1.00 90.19 872 LYS A C 1
ATOM 6704 O O . LYS A 1 872 ? 14.101 23.885 -1.295 1.00 90.19 872 LYS A O 1
ATOM 6709 N N . VAL A 1 873 ? 12.420 24.281 0.156 1.00 90.69 873 VAL A N 1
ATOM 6710 C CA . VAL A 1 873 ? 11.946 25.523 -0.456 1.00 90.69 873 VAL A CA 1
ATOM 6711 C C . VAL A 1 873 ? 12.940 26.652 -0.180 1.00 90.69 873 VAL A C 1
ATOM 6713 O O . VAL A 1 873 ? 13.379 27.317 -1.120 1.00 90.69 873 VAL A O 1
ATOM 6716 N N . HIS A 1 874 ? 13.365 26.812 1.077 1.00 88.88 874 HIS A N 1
ATOM 6717 C CA . HIS A 1 874 ? 14.243 27.902 1.516 1.00 88.88 874 HIS A CA 1
ATOM 6718 C C . HIS A 1 874 ? 15.740 27.584 1.393 1.00 88.88 874 HIS A C 1
ATOM 6720 O O . HIS A 1 874 ? 16.574 28.488 1.461 1.00 88.88 874 HIS A O 1
ATOM 6726 N N . GLY A 1 875 ? 16.116 26.317 1.197 1.00 84.69 875 GLY A N 1
ATOM 6727 C CA . GLY A 1 875 ? 17.512 25.916 1.058 1.00 84.69 875 GLY A CA 1
ATOM 6728 C C . GLY A 1 875 ? 18.201 26.607 -0.124 1.00 84.69 875 GLY A C 1
ATOM 6729 O O . GLY A 1 875 ? 17.721 26.553 -1.254 1.00 84.69 875 GLY A O 1
ATOM 6730 N N . GLY A 1 876 ? 19.349 27.250 0.114 1.00 79.31 876 GLY A N 1
ATOM 6731 C CA . GLY A 1 876 ? 20.159 27.868 -0.940 1.00 79.31 876 GLY A CA 1
ATOM 6732 C C . GLY A 1 876 ? 20.646 26.872 -2.008 1.00 79.31 876 GLY A C 1
ATOM 6733 O O . GLY A 1 876 ? 20.631 25.658 -1.826 1.00 79.31 876 GLY A O 1
ATOM 6734 N N . PHE A 1 877 ? 21.138 27.374 -3.145 1.00 69.00 877 PHE A N 1
ATOM 6735 C CA . PHE A 1 877 ? 21.563 26.553 -4.298 1.00 69.00 877 PHE A CA 1
ATOM 6736 C C . PHE A 1 877 ? 22.527 25.399 -3.940 1.00 69.00 877 PHE A C 1
ATOM 6738 O O . PHE A 1 877 ? 22.466 24.323 -4.533 1.00 69.00 877 PHE A O 1
ATOM 6745 N N . ILE A 1 878 ? 23.384 25.595 -2.931 1.00 65.88 878 ILE A N 1
ATOM 6746 C CA . ILE A 1 878 ? 24.349 24.589 -2.463 1.00 65.88 878 ILE A CA 1
ATOM 6747 C C . ILE A 1 878 ? 23.659 23.454 -1.685 1.00 65.88 878 ILE A C 1
ATOM 6749 O O . ILE A 1 878 ? 24.010 22.287 -1.869 1.00 65.88 878 ILE A O 1
ATOM 6753 N N . THR A 1 879 ? 22.639 23.749 -0.871 1.00 64.06 879 THR A N 1
ATOM 6754 C CA . THR A 1 879 ? 21.889 22.716 -0.135 1.00 64.06 879 THR A CA 1
ATOM 6755 C C . THR A 1 879 ? 20.912 21.959 -1.036 1.00 64.06 879 THR A C 1
ATOM 6757 O O . THR A 1 879 ? 20.647 20.783 -0.784 1.00 64.06 879 THR A O 1
ATOM 6760 N N . LYS A 1 880 ? 20.458 22.551 -2.151 1.00 67.62 880 LYS A N 1
ATOM 6761 C CA . LYS A 1 880 ? 19.567 21.877 -3.117 1.00 67.62 880 LYS A CA 1
ATOM 6762 C C . LYS A 1 880 ? 20.191 20.624 -3.755 1.00 67.62 880 LYS A C 1
ATOM 6764 O O . LYS A 1 880 ? 19.483 19.640 -3.948 1.00 67.62 880 LYS A O 1
ATOM 6769 N N . ASN A 1 881 ? 21.505 20.612 -4.008 1.00 64.06 881 ASN A N 1
ATOM 6770 C CA . ASN A 1 881 ? 22.172 19.501 -4.708 1.00 64.06 881 ASN A CA 1
ATOM 6771 C C . ASN A 1 881 ? 22.719 18.391 -3.788 1.00 64.06 881 ASN A C 1
ATOM 6773 O O . ASN A 1 881 ? 22.772 17.234 -4.205 1.00 64.06 881 ASN A O 1
ATOM 6777 N N . LEU A 1 882 ? 23.094 18.703 -2.540 1.00 64.94 882 LEU A N 1
ATOM 6778 C CA . LEU A 1 882 ? 23.542 17.700 -1.553 1.00 64.94 882 LEU A CA 1
ATOM 6779 C C . LEU A 1 882 ? 22.449 17.257 -0.571 1.00 64.94 882 LEU A C 1
ATOM 6781 O O . LEU A 1 882 ? 22.592 16.210 0.062 1.00 64.94 882 LEU A O 1
ATOM 6785 N N . GLY A 1 883 ? 21.352 18.010 -0.467 1.00 64.50 883 GLY A N 1
ATOM 6786 C CA . GLY A 1 883 ? 20.334 17.803 0.561 1.00 64.50 883 GLY A CA 1
ATOM 6787 C C . GLY A 1 883 ? 19.652 16.434 0.513 1.00 64.50 883 GLY A C 1
ATOM 6788 O O . GLY A 1 883 ? 19.207 15.930 1.531 1.00 64.50 883 GLY A O 1
ATOM 6789 N N . TRP A 1 884 ? 19.589 15.774 -0.647 1.00 66.19 884 TRP A N 1
ATOM 6790 C CA . TRP A 1 884 ? 18.946 14.456 -0.733 1.00 66.19 884 TRP A CA 1
ATOM 6791 C C . TRP A 1 884 ? 19.654 13.395 0.130 1.00 66.19 884 TRP A C 1
ATOM 6793 O O . TRP A 1 884 ? 18.993 12.509 0.673 1.00 66.19 884 TRP A O 1
ATOM 6803 N N . VAL A 1 885 ? 20.980 13.492 0.303 1.00 65.81 885 VAL A N 1
ATOM 6804 C CA . VAL A 1 885 ? 21.746 12.563 1.151 1.00 65.81 885 VAL A CA 1
ATOM 6805 C C . VAL A 1 885 ? 21.492 12.862 2.624 1.00 65.81 885 VAL A C 1
ATOM 6807 O O . VAL A 1 885 ? 21.223 11.941 3.393 1.00 65.81 885 VAL A O 1
ATOM 6810 N N . THR A 1 886 ? 21.540 14.137 3.019 1.00 72.12 886 THR A N 1
ATOM 6811 C CA . THR A 1 886 ? 21.353 14.554 4.417 1.00 72.12 886 THR A CA 1
ATOM 6812 C C . THR A 1 886 ? 19.950 14.252 4.916 1.00 72.12 886 THR A C 1
ATOM 6814 O O . THR A 1 886 ? 19.816 13.704 6.006 1.00 72.12 886 THR A O 1
ATOM 6817 N N . ASP A 1 887 ? 18.921 14.495 4.102 1.00 67.69 887 ASP A N 1
ATOM 6818 C CA . ASP A 1 887 ? 17.530 14.215 4.477 1.00 67.69 887 ASP A CA 1
ATOM 6819 C C . ASP A 1 887 ? 17.321 12.711 4.673 1.00 67.69 887 ASP A C 1
ATOM 6821 O O . ASP A 1 887 ? 16.681 12.269 5.626 1.00 67.69 887 ASP A O 1
ATOM 6825 N N . THR A 1 888 ? 17.918 11.900 3.794 1.00 65.62 888 THR A N 1
ATOM 6826 C CA . THR A 1 888 ? 17.830 10.437 3.873 1.00 65.62 888 THR A CA 1
ATOM 6827 C C . THR A 1 888 ? 18.523 9.905 5.129 1.00 65.62 888 THR A C 1
ATOM 6829 O O . THR A 1 888 ? 17.984 9.029 5.809 1.00 65.62 888 THR A O 1
ATOM 6832 N N . PHE A 1 889 ? 19.695 10.448 5.467 1.00 70.19 889 PHE A N 1
ATOM 6833 C CA . PHE A 1 889 ? 20.393 10.105 6.706 1.00 70.19 889 PHE A CA 1
ATOM 6834 C C . PHE A 1 889 ? 19.625 10.569 7.943 1.00 70.19 889 PHE A C 1
ATOM 6836 O O . PHE A 1 889 ? 19.508 9.796 8.889 1.00 70.19 889 PHE A O 1
ATOM 6843 N N . SER A 1 890 ? 19.060 11.777 7.921 1.00 69.88 890 SER A N 1
ATOM 6844 C CA . SER A 1 890 ? 18.249 12.317 9.015 1.00 69.88 890 SER A CA 1
ATOM 6845 C C . SER A 1 890 ? 17.061 11.400 9.320 1.00 69.88 890 SER A C 1
ATOM 6847 O O . SER A 1 890 ? 16.885 10.981 10.460 1.00 69.88 890 SER A O 1
ATOM 6849 N N . LEU A 1 891 ? 16.336 10.941 8.293 1.00 67.44 891 LEU A N 1
ATOM 6850 C CA . LEU A 1 891 ? 15.222 10.004 8.470 1.00 67.44 891 LEU A CA 1
ATOM 6851 C C . LEU A 1 891 ? 15.645 8.658 9.068 1.00 67.44 891 LEU A C 1
ATOM 6853 O O . LEU A 1 891 ? 14.955 8.121 9.937 1.00 67.44 891 LEU A O 1
ATOM 6857 N N . ALA A 1 892 ? 16.780 8.113 8.627 1.00 66.75 892 ALA A N 1
ATOM 6858 C CA . ALA A 1 892 ? 17.308 6.871 9.181 1.00 66.75 892 ALA A CA 1
ATOM 6859 C C . ALA A 1 892 ? 17.750 7.045 10.646 1.00 66.75 892 ALA A C 1
ATOM 6861 O O . ALA A 1 892 ? 17.463 6.189 11.483 1.00 66.75 892 ALA A O 1
ATOM 6862 N N . VAL A 1 893 ? 18.404 8.163 10.972 1.00 73.50 893 VAL A N 1
ATOM 6863 C CA . VAL A 1 893 ? 18.897 8.463 12.324 1.00 73.50 893 VAL A CA 1
ATOM 6864 C C . VAL A 1 893 ? 17.747 8.751 13.288 1.00 73.50 893 VAL A C 1
ATOM 6866 O O . VAL A 1 893 ? 17.716 8.164 14.367 1.00 73.50 893 VAL 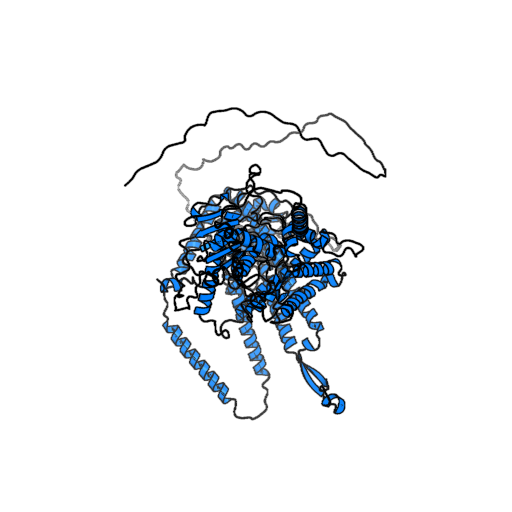A O 1
ATOM 6869 N N . SER A 1 894 ? 16.774 9.583 12.906 1.00 66.44 894 SER A N 1
ATOM 6870 C CA . SER A 1 894 ? 15.598 9.870 13.736 1.00 66.44 894 SER A CA 1
ATOM 6871 C C . SER A 1 894 ? 14.760 8.617 13.984 1.00 66.44 894 SER A C 1
ATOM 6873 O O . SER A 1 894 ? 14.270 8.419 15.096 1.00 66.44 894 SER A O 1
ATOM 6875 N N . SER A 1 895 ? 14.637 7.734 12.984 1.00 65.19 895 SER A N 1
ATOM 6876 C CA . SER A 1 895 ? 13.997 6.432 13.176 1.00 65.19 895 SER A CA 1
ATOM 6877 C C . SER A 1 895 ? 14.763 5.599 14.211 1.00 65.19 895 SER A C 1
ATOM 6879 O O . SER A 1 895 ? 14.171 5.203 15.214 1.00 65.19 895 SER A O 1
ATOM 6881 N N . LEU A 1 896 ? 16.087 5.441 14.059 1.00 65.94 896 LEU A N 1
ATOM 6882 C CA . LEU A 1 896 ? 16.939 4.697 15.002 1.00 65.94 896 LEU A CA 1
ATOM 6883 C C . LEU A 1 896 ? 16.872 5.220 16.438 1.00 65.94 896 LEU A C 1
ATOM 6885 O O . LEU A 1 896 ? 16.762 4.421 17.367 1.00 65.94 896 LEU A O 1
ATOM 6889 N N . GLN A 1 897 ? 16.921 6.540 16.622 1.00 68.88 897 GLN A N 1
ATOM 6890 C CA . GLN A 1 897 ? 16.815 7.160 17.944 1.00 68.88 897 GLN A CA 1
ATOM 6891 C C . GLN A 1 897 ? 15.446 6.889 18.581 1.00 68.88 897 GLN A C 1
ATOM 6893 O O . GLN A 1 897 ? 15.377 6.582 19.767 1.00 68.88 897 GLN A O 1
ATOM 6898 N N . SER A 1 898 ? 14.371 6.902 17.785 1.00 61.12 898 SER A N 1
ATOM 6899 C CA . SER A 1 898 ? 13.005 6.652 18.268 1.00 61.12 898 SER A CA 1
ATOM 6900 C C . SER A 1 898 ? 12.698 5.189 18.623 1.00 61.12 898 SER A C 1
ATOM 6902 O O . SER A 1 898 ? 11.593 4.904 19.082 1.00 61.12 898 SER A O 1
ATOM 6904 N N . HIS A 1 899 ? 13.642 4.266 18.395 1.00 58.16 899 HIS A N 1
ATOM 6905 C CA . HIS A 1 899 ? 13.528 2.846 18.751 1.00 58.16 899 HIS A CA 1
ATOM 6906 C C . HIS A 1 899 ? 14.375 2.446 19.966 1.00 58.16 899 HIS A C 1
ATOM 6908 O O . HIS A 1 899 ? 14.427 1.262 20.306 1.00 58.16 899 HIS A O 1
ATOM 6914 N N . GLY A 1 900 ? 15.011 3.407 20.647 1.00 58.91 900 GLY A N 1
ATOM 6915 C CA . GLY A 1 900 ? 15.577 3.179 21.975 1.00 58.91 900 GLY A CA 1
ATOM 6916 C C . GLY A 1 90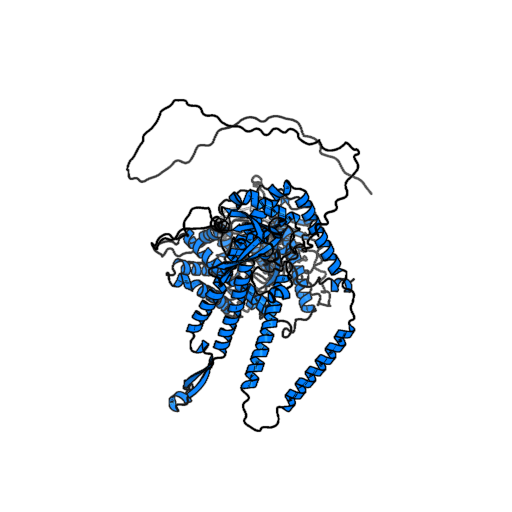0 ? 14.464 2.820 22.962 1.00 58.91 900 GLY A C 1
ATOM 6917 O O . GLY A 1 900 ? 13.753 3.700 23.436 1.00 58.91 900 GLY A O 1
ATOM 6918 N N . HIS A 1 901 ? 14.287 1.523 23.219 1.00 54.38 901 HIS A N 1
ATOM 6919 C CA . HIS A 1 901 ? 13.227 0.980 24.070 1.00 54.38 901 HIS A CA 1
ATOM 6920 C C . HIS A 1 901 ? 13.205 1.602 25.471 1.00 54.38 901 HIS A C 1
ATOM 6922 O O . HIS A 1 901 ? 14.253 1.709 26.111 1.00 54.38 901 HIS A O 1
ATOM 6928 N N . GLY A 1 902 ? 12.003 1.927 25.961 1.00 61.28 902 GLY A N 1
ATOM 6929 C CA . GLY A 1 902 ? 11.800 2.431 27.324 1.00 61.28 902 GLY A CA 1
ATOM 6930 C C . GLY A 1 902 ? 12.310 3.857 27.530 1.00 61.28 902 GLY A C 1
ATOM 6931 O O . GLY A 1 902 ? 12.584 4.252 28.661 1.00 61.28 902 GLY A O 1
ATOM 6932 N N . SER A 1 903 ? 12.479 4.605 26.438 1.00 57.50 903 SER A N 1
ATOM 6933 C CA . SER A 1 903 ? 12.805 6.023 26.501 1.00 57.50 903 SER A CA 1
ATOM 6934 C C . SER A 1 903 ? 11.574 6.839 26.892 1.00 57.50 903 SER A C 1
ATOM 6936 O O . SER A 1 903 ? 10.442 6.535 26.507 1.00 57.50 903 SER A O 1
ATOM 6938 N N . GLU A 1 904 ? 11.809 7.879 27.687 1.00 69.38 904 GLU A N 1
ATOM 6939 C CA . GLU A 1 904 ? 10.822 8.915 27.980 1.00 69.38 904 GLU A CA 1
ATOM 6940 C C . GLU A 1 904 ? 10.202 9.409 26.656 1.00 69.38 904 GLU A C 1
ATOM 6942 O O . GLU A 1 904 ? 10.925 9.754 25.721 1.00 69.38 904 GLU A O 1
ATOM 6947 N N . GLY A 1 905 ? 8.867 9.390 26.551 1.00 80.31 905 GLY A N 1
ATOM 6948 C CA . GLY A 1 905 ? 8.132 9.849 25.361 1.00 80.31 905 GLY A CA 1
ATOM 6949 C C . GLY A 1 905 ? 7.418 8.772 24.529 1.00 80.31 905 GLY A C 1
ATOM 6950 O O . GLY A 1 905 ? 6.639 9.129 23.645 1.00 80.31 905 GLY A O 1
ATOM 6951 N N . GLU A 1 906 ? 7.580 7.468 24.810 1.00 80.56 906 GLU A N 1
ATOM 6952 C CA . GLU A 1 906 ? 6.748 6.423 24.162 1.00 80.56 906 GLU A CA 1
ATOM 6953 C C . GLU A 1 906 ? 5.243 6.636 24.413 1.00 80.56 906 GLU A C 1
ATOM 6955 O O . GLU A 1 906 ? 4.411 6.320 23.562 1.00 80.56 906 GLU A O 1
ATOM 6960 N N . GLU A 1 907 ? 4.900 7.215 25.564 1.00 85.06 907 GLU A N 1
ATOM 6961 C CA . GLU A 1 907 ? 3.531 7.567 25.945 1.00 85.06 907 GLU A CA 1
ATOM 6962 C C . GLU A 1 907 ? 2.926 8.620 25.010 1.00 85.06 907 GLU A C 1
ATOM 6964 O O . GLU A 1 907 ? 1.721 8.608 24.776 1.00 85.06 907 GLU A O 1
ATOM 6969 N N . GLU A 1 908 ? 3.755 9.496 24.432 1.00 87.50 908 GLU A N 1
ATOM 6970 C CA . GLU A 1 908 ? 3.314 10.570 23.542 1.00 87.50 908 GLU A CA 1
ATOM 6971 C C . GLU A 1 908 ? 3.167 10.107 22.085 1.00 87.50 908 GLU A C 1
ATOM 6973 O O . GLU A 1 908 ? 2.370 10.668 21.327 1.00 87.50 908 GLU A O 1
ATOM 6978 N N . LYS A 1 909 ? 3.910 9.065 21.688 1.00 89.19 909 LYS A N 1
ATOM 6979 C CA . LYS A 1 909 ? 4.022 8.611 20.299 1.00 89.19 909 LYS A CA 1
ATOM 6980 C C . LYS A 1 909 ? 2.867 7.689 19.912 1.00 89.19 909 LYS A C 1
ATOM 6982 O O . LYS A 1 909 ? 2.808 6.530 20.323 1.00 89.19 909 LYS A O 1
ATOM 6987 N N . LEU A 1 910 ? 1.986 8.172 19.038 1.00 93.88 910 LEU A N 1
ATOM 6988 C CA . LEU A 1 910 ? 0.944 7.342 18.434 1.00 93.88 910 LEU A CA 1
ATOM 6989 C C . LEU A 1 910 ? 1.546 6.251 17.535 1.00 93.88 910 LEU A C 1
ATOM 6991 O O . LEU A 1 910 ? 2.507 6.465 16.790 1.00 93.88 910 LEU A O 1
ATOM 6995 N N . SER A 1 911 ? 0.945 5.070 17.597 1.00 93.31 911 SER A N 1
ATOM 6996 C CA . SER A 1 911 ? 1.330 3.877 16.853 1.00 93.31 911 SER A CA 1
ATOM 6997 C C . SER A 1 911 ? 0.101 3.182 16.268 1.00 93.31 911 SER A C 1
ATOM 6999 O O . SER A 1 911 ? -1.037 3.426 16.679 1.00 93.31 911 SER A O 1
ATOM 7001 N N . ILE A 1 912 ? 0.335 2.341 15.263 1.00 94.31 912 ILE A N 1
ATOM 7002 C CA . ILE A 1 912 ? -0.712 1.504 14.680 1.00 94.31 912 ILE A CA 1
ATOM 7003 C C . ILE A 1 912 ? -1.095 0.445 15.723 1.00 94.31 912 ILE A C 1
ATOM 7005 O O . ILE A 1 912 ? -0.201 -0.228 16.243 1.00 94.31 912 ILE A O 1
ATOM 7009 N N . PRO A 1 913 ? -2.387 0.296 16.053 1.00 91.88 913 PRO A N 1
ATOM 7010 C CA . PRO A 1 913 ? -2.817 -0.577 17.134 1.00 91.88 913 PRO A CA 1
ATOM 7011 C C . PRO A 1 913 ? -2.576 -2.060 16.811 1.00 91.88 913 PRO A C 1
ATOM 7013 O O . PRO A 1 913 ? -2.927 -2.562 15.740 1.00 91.88 913 PRO A O 1
ATOM 7016 N N . GLY A 1 914 ? -2.018 -2.774 17.789 1.00 92.12 914 GLY A N 1
ATOM 7017 C CA . GLY A 1 914 ? -1.894 -4.231 17.788 1.00 92.12 914 GLY A CA 1
ATOM 7018 C C . GLY A 1 914 ? -0.875 -4.820 16.812 1.00 92.12 914 GLY A C 1
ATOM 7019 O O . GLY A 1 914 ? 0.229 -4.300 16.647 1.00 92.12 914 GLY A O 1
ATOM 7020 N N . ARG A 1 915 ? -1.215 -5.975 16.229 1.00 91.44 915 ARG A N 1
ATOM 7021 C CA . ARG A 1 915 ? -0.389 -6.684 15.239 1.00 91.44 915 ARG A CA 1
ATOM 7022 C C . ARG A 1 915 ? -0.584 -6.029 13.878 1.00 91.44 915 ARG A C 1
ATOM 7024 O O . ARG A 1 915 ? -1.660 -6.158 13.301 1.00 91.44 915 ARG A O 1
ATOM 7031 N N . ALA A 1 916 ? 0.424 -5.345 13.350 1.00 91.88 916 ALA A N 1
ATOM 7032 C CA . ALA A 1 916 ? 0.322 -4.746 12.027 1.00 91.88 916 ALA A CA 1
ATOM 7033 C C . ALA A 1 916 ? 0.872 -5.691 10.943 1.00 91.88 916 ALA A C 1
ATOM 7035 O O . ALA A 1 916 ? 1.825 -6.427 11.167 1.00 91.88 916 ALA A O 1
ATOM 7036 N N . TYR A 1 917 ? 0.298 -5.670 9.745 1.00 93.12 917 TYR A N 1
ATOM 7037 C CA . TYR A 1 917 ? 0.727 -6.446 8.586 1.00 93.12 917 TYR A CA 1
ATOM 7038 C C . TYR A 1 917 ? 0.894 -5.524 7.379 1.00 93.12 917 TYR A C 1
ATOM 7040 O O . TYR A 1 917 ? -0.062 -4.933 6.890 1.00 93.12 917 TYR A O 1
ATOM 7048 N N . LEU A 1 918 ? 2.115 -5.422 6.860 1.00 92.94 918 LEU A N 1
ATOM 7049 C CA . LEU A 1 918 ? 2.447 -4.683 5.650 1.00 92.94 918 LEU A CA 1
ATOM 7050 C C . LEU A 1 918 ? 2.313 -5.577 4.409 1.00 92.94 918 LEU A C 1
ATOM 7052 O O . LEU A 1 918 ? 3.099 -6.504 4.188 1.00 92.94 918 LEU A O 1
ATOM 7056 N N . LEU A 1 919 ? 1.356 -5.237 3.556 1.00 93.94 919 LEU A N 1
ATOM 7057 C CA . LEU A 1 919 ? 1.154 -5.789 2.224 1.00 93.94 919 LEU A CA 1
ATOM 7058 C C . LEU A 1 919 ? 1.998 -4.997 1.216 1.00 93.94 919 LEU A C 1
ATOM 7060 O O . LEU A 1 919 ? 1.693 -3.856 0.882 1.00 93.94 919 LEU A O 1
ATOM 7064 N N . ARG A 1 920 ? 3.088 -5.584 0.717 1.00 90.44 920 ARG A N 1
ATOM 7065 C CA . ARG A 1 920 ? 4.018 -4.925 -0.214 1.00 90.44 920 ARG A CA 1
ATOM 7066 C C . ARG A 1 920 ? 3.789 -5.386 -1.659 1.00 90.44 920 ARG A C 1
ATOM 7068 O O . ARG A 1 920 ? 4.195 -6.512 -1.978 1.00 90.44 920 ARG A O 1
ATOM 7075 N N . PRO A 1 921 ? 3.279 -4.526 -2.562 1.00 89.81 921 PRO A N 1
ATOM 7076 C CA . PRO A 1 921 ? 3.217 -4.844 -3.985 1.00 89.81 921 PRO A CA 1
ATOM 7077 C C . PRO A 1 921 ? 4.628 -4.944 -4.592 1.00 89.81 921 PRO A C 1
ATOM 7079 O O . PRO A 1 921 ? 5.499 -4.097 -4.367 1.00 89.81 921 PRO A O 1
ATOM 7082 N N . ARG A 1 922 ? 4.885 -5.999 -5.373 1.00 84.88 922 ARG A N 1
ATOM 7083 C CA . ARG A 1 922 ? 6.163 -6.254 -6.057 1.00 84.88 922 ARG A CA 1
ATOM 7084 C C . ARG A 1 922 ? 6.046 -5.892 -7.535 1.00 84.88 922 ARG A C 1
ATOM 7086 O O . ARG A 1 922 ? 5.279 -6.502 -8.276 1.00 84.88 922 ARG A O 1
ATOM 7093 N N . ARG A 1 923 ? 6.882 -4.946 -7.980 1.00 75.75 923 ARG A N 1
ATOM 7094 C CA . ARG A 1 923 ? 6.873 -4.404 -9.354 1.00 75.75 923 ARG A CA 1
ATOM 7095 C C . ARG A 1 923 ? 7.094 -5.452 -10.453 1.00 75.75 923 ARG A C 1
ATOM 7097 O O . ARG A 1 923 ? 6.585 -5.273 -11.547 1.00 75.75 923 ARG A O 1
ATOM 7104 N N . LEU A 1 924 ? 7.853 -6.517 -10.181 1.00 68.62 924 LEU A N 1
ATOM 7105 C CA . LEU A 1 924 ? 8.330 -7.444 -11.220 1.00 68.62 924 LEU A CA 1
ATOM 7106 C C . LEU A 1 924 ? 7.455 -8.686 -11.438 1.00 68.62 924 LEU A C 1
ATOM 7108 O O . LEU A 1 924 ? 7.695 -9.405 -12.398 1.00 68.62 924 LEU A O 1
ATOM 7112 N N . ALA A 1 925 ? 6.481 -8.963 -10.568 1.00 70.94 925 ALA A N 1
ATOM 7113 C CA . ALA A 1 925 ? 5.754 -10.237 -10.613 1.00 70.94 925 ALA A CA 1
ATOM 7114 C C . ALA A 1 925 ? 4.225 -10.107 -10.556 1.00 70.94 925 ALA A C 1
ATOM 7116 O O . ALA A 1 925 ? 3.552 -11.124 -10.621 1.00 70.94 925 ALA A O 1
ATOM 7117 N N . ASN A 1 926 ? 3.661 -8.897 -10.428 1.00 84.31 926 ASN A N 1
ATOM 7118 C CA . ASN A 1 926 ? 2.240 -8.718 -10.079 1.00 84.31 926 ASN A CA 1
ATOM 7119 C C . ASN A 1 926 ? 1.851 -9.519 -8.813 1.00 84.31 926 ASN A C 1
ATOM 7121 O O . ASN A 1 926 ? 0.758 -10.060 -8.705 1.00 84.31 926 ASN A O 1
ATOM 7125 N N . VAL A 1 927 ? 2.782 -9.602 -7.861 1.00 88.75 927 VAL A N 1
ATOM 7126 C CA . VAL A 1 927 ? 2.657 -10.348 -6.603 1.00 88.75 927 VAL A CA 1
ATOM 7127 C C . VAL A 1 927 ? 2.729 -9.368 -5.444 1.00 88.75 927 VAL A C 1
ATOM 7129 O O . VAL A 1 927 ? 3.465 -8.382 -5.503 1.00 88.75 927 VAL A O 1
ATOM 7132 N N . CYS A 1 928 ? 2.013 -9.654 -4.370 1.00 91.56 928 CYS A N 1
ATOM 7133 C CA . CYS A 1 928 ? 2.131 -8.979 -3.093 1.00 91.56 928 CYS A CA 1
ATOM 7134 C C . CYS A 1 928 ? 2.865 -9.886 -2.097 1.00 91.56 928 CYS A C 1
ATOM 7136 O O . CYS A 1 928 ? 2.745 -11.110 -2.128 1.00 91.56 928 CYS A O 1
ATOM 7138 N N . SER A 1 929 ? 3.668 -9.297 -1.216 1.00 89.12 929 SER A N 1
ATOM 7139 C CA . SER A 1 929 ? 4.249 -10.018 -0.080 1.00 89.12 929 SER A CA 1
ATOM 7140 C C . SER A 1 929 ? 3.730 -9.423 1.215 1.00 89.12 929 SER A C 1
ATOM 7142 O O . SER A 1 929 ? 3.811 -8.208 1.365 1.00 89.12 929 SER A O 1
ATOM 7144 N N . ILE A 1 930 ? 3.280 -10.265 2.140 1.00 90.94 930 ILE A N 1
ATOM 7145 C CA . ILE A 1 930 ? 2.812 -9.861 3.466 1.00 90.94 930 ILE A CA 1
ATOM 7146 C C . ILE A 1 930 ? 3.926 -10.028 4.509 1.00 90.94 930 ILE A C 1
ATOM 7148 O O . ILE A 1 930 ? 4.592 -11.067 4.562 1.00 90.94 930 ILE A O 1
ATOM 7152 N N . HIS A 1 931 ? 4.133 -8.997 5.325 1.00 87.31 931 HIS A N 1
ATOM 7153 C CA . HIS A 1 931 ? 5.093 -8.986 6.431 1.00 87.31 931 HIS A CA 1
ATOM 7154 C C . HIS A 1 931 ? 4.383 -8.484 7.675 1.00 87.31 931 HIS A C 1
ATOM 7156 O O . HIS A 1 931 ? 3.719 -7.463 7.616 1.00 87.31 931 HIS A O 1
ATOM 7162 N N . GLU A 1 932 ? 4.498 -9.195 8.784 1.00 86.56 932 GLU A N 1
ATOM 7163 C CA . GLU A 1 932 ? 3.994 -8.703 10.065 1.00 86.56 932 GLU A CA 1
ATOM 7164 C C . GLU A 1 932 ? 4.983 -7.677 10.604 1.00 86.56 932 GLU A C 1
ATOM 7166 O O . GLU A 1 932 ? 6.138 -8.043 10.823 1.00 86.56 932 GLU A O 1
ATOM 7171 N N . VAL A 1 933 ? 4.512 -6.447 10.797 1.00 85.00 933 VAL A N 1
ATOM 7172 C CA . VAL A 1 933 ? 5.288 -5.294 11.230 1.00 85.00 933 VAL A CA 1
ATOM 7173 C C . VAL A 1 933 ? 4.854 -4.770 12.603 1.00 85.00 933 VAL A C 1
ATOM 7175 O O . VAL A 1 933 ? 3.709 -4.950 13.016 1.00 85.00 933 VAL A O 1
ATOM 7178 N N . GLY A 1 934 ? 5.750 -4.076 13.306 1.00 74.69 934 GLY A N 1
ATOM 7179 C CA . GLY A 1 934 ? 5.401 -3.273 14.489 1.00 74.69 934 GLY A CA 1
ATOM 7180 C C . GLY A 1 934 ? 5.948 -3.763 15.836 1.00 74.69 934 GLY A C 1
ATOM 7181 O O . GLY A 1 934 ? 6.774 -4.670 15.930 1.00 74.69 934 GLY A O 1
ATOM 7182 N N . ASN A 1 935 ? 5.496 -3.105 16.907 1.00 66.19 935 ASN A N 1
ATOM 7183 C CA . ASN A 1 935 ? 6.172 -3.088 18.214 1.00 66.19 935 ASN A CA 1
ATOM 7184 C C . ASN A 1 935 ? 6.083 -4.396 19.016 1.00 66.19 935 ASN A C 1
ATOM 7186 O O . ASN A 1 935 ? 6.858 -4.594 19.953 1.00 66.19 935 ASN A O 1
ATOM 7190 N N . LEU A 1 936 ? 5.162 -5.298 18.663 1.00 69.50 936 LEU A N 1
ATOM 7191 C CA . LEU A 1 936 ? 4.993 -6.571 19.372 1.00 69.50 936 LEU A CA 1
ATOM 7192 C C . LEU A 1 936 ? 6.181 -7.522 19.152 1.00 69.50 936 LEU A C 1
ATOM 7194 O O . LEU A 1 936 ? 6.492 -8.328 20.029 1.00 69.50 936 LEU A O 1
ATOM 7198 N N . LYS A 1 937 ? 6.923 -7.374 18.046 1.00 68.00 937 LYS A N 1
ATOM 7199 C CA . LYS A 1 937 ? 8.185 -8.091 17.808 1.00 68.00 937 LYS A CA 1
ATOM 7200 C C . LYS A 1 937 ? 9.366 -7.344 18.421 1.00 68.00 937 LYS A C 1
ATOM 7202 O O . LYS A 1 937 ? 10.230 -6.817 17.719 1.00 68.00 937 LYS A O 1
ATOM 7207 N N . LYS A 1 938 ? 9.414 -7.295 19.752 1.00 62.22 938 LYS A N 1
ATOM 7208 C CA . LYS A 1 938 ? 10.526 -6.669 20.484 1.00 62.22 938 LYS A CA 1
ATOM 7209 C C . LYS A 1 938 ? 11.866 -7.318 20.098 1.00 62.22 938 LYS A C 1
ATOM 7211 O O . LYS A 1 938 ? 12.006 -8.538 20.137 1.00 62.22 938 LYS A O 1
ATOM 7216 N N . GLY A 1 939 ? 12.856 -6.496 19.737 1.00 57.47 939 GLY A N 1
ATOM 7217 C CA . GLY A 1 939 ? 14.264 -6.906 19.617 1.00 57.47 939 GLY A CA 1
ATOM 7218 C C . GLY A 1 939 ? 14.673 -7.688 18.360 1.00 57.47 939 GLY A C 1
ATOM 7219 O O . GLY A 1 939 ? 15.806 -8.163 18.285 1.00 57.47 939 GLY A O 1
ATOM 7220 N N . GLY A 1 940 ? 13.801 -7.823 17.357 1.00 63.12 940 GLY A N 1
ATOM 7221 C CA . GLY A 1 940 ? 14.135 -8.502 16.101 1.00 63.12 940 GLY A CA 1
ATOM 7222 C C . GLY A 1 940 ? 14.803 -7.583 15.072 1.00 63.12 940 GLY A C 1
ATOM 7223 O O . GLY A 1 940 ? 14.392 -6.439 14.886 1.00 63.12 940 GLY A O 1
ATOM 7224 N N . ARG A 1 941 ? 15.777 -8.103 14.307 1.00 65.06 941 ARG A N 1
ATOM 7225 C CA . ARG A 1 941 ? 16.331 -7.404 13.124 1.00 65.06 941 ARG A CA 1
ATOM 7226 C C . ARG A 1 941 ? 15.243 -7.022 12.111 1.00 65.06 941 ARG A C 1
ATOM 7228 O O . ARG A 1 941 ? 15.413 -6.044 11.396 1.00 65.06 941 ARG A O 1
ATOM 7235 N N . GLU A 1 942 ? 14.139 -7.772 12.057 1.00 60.66 942 GLU A N 1
ATOM 7236 C CA . GLU A 1 942 ? 12.964 -7.449 11.235 1.00 60.66 942 GLU A CA 1
ATOM 7237 C C . GLU A 1 942 ? 12.234 -6.196 11.740 1.00 60.66 942 GLU A C 1
ATOM 7239 O O . GLU A 1 942 ? 11.967 -5.314 10.935 1.00 60.66 942 GLU A O 1
ATOM 7244 N N . ALA A 1 943 ? 12.043 -6.038 13.053 1.00 62.56 943 ALA A N 1
ATOM 7245 C CA . ALA A 1 943 ? 11.429 -4.840 13.630 1.00 62.56 943 ALA A CA 1
ATOM 7246 C C . ALA A 1 943 ? 12.295 -3.586 13.418 1.00 62.56 943 ALA A C 1
ATOM 7248 O O . ALA A 1 943 ? 11.793 -2.549 12.990 1.00 62.56 943 ALA A O 1
ATOM 7249 N N . LEU A 1 944 ? 13.619 -3.693 13.616 1.00 65.94 944 LEU A N 1
ATOM 7250 C CA . LEU A 1 944 ? 14.566 -2.610 13.298 1.00 65.94 944 LEU A CA 1
ATOM 7251 C C . LEU A 1 944 ? 14.543 -2.263 11.805 1.00 65.94 944 LEU A C 1
ATOM 7253 O O . LEU A 1 944 ? 14.630 -1.103 11.407 1.00 65.94 944 LEU A O 1
ATOM 7257 N N . ARG A 1 945 ? 14.439 -3.284 10.956 1.00 67.50 945 ARG A N 1
ATOM 7258 C CA . ARG A 1 945 ? 14.335 -3.101 9.516 1.00 67.50 945 ARG A CA 1
ATOM 7259 C C . ARG A 1 945 ? 13.041 -2.388 9.149 1.00 67.50 945 ARG A C 1
ATOM 7261 O O . ARG A 1 945 ? 13.055 -1.543 8.264 1.00 67.50 945 ARG A O 1
ATOM 7268 N N . GLU A 1 946 ? 11.936 -2.725 9.793 1.00 65.88 946 GLU A N 1
ATOM 7269 C CA . GLU A 1 946 ? 10.644 -2.123 9.499 1.00 65.88 946 GLU A CA 1
ATOM 7270 C C . GLU A 1 946 ? 10.576 -0.668 9.935 1.00 65.88 946 GLU A C 1
ATOM 7272 O O . GLU A 1 946 ? 10.194 0.199 9.152 1.00 65.88 946 GLU A O 1
ATOM 7277 N N . ALA A 1 947 ? 11.051 -0.406 11.144 1.00 64.31 947 ALA A N 1
ATOM 7278 C CA . ALA A 1 947 ? 11.334 0.915 11.666 1.00 64.31 947 ALA A CA 1
ATOM 7279 C C . ALA A 1 947 ? 12.125 1.798 10.685 1.00 64.31 947 ALA A C 1
ATOM 7281 O O . ALA A 1 947 ? 11.701 2.902 10.330 1.00 64.31 947 ALA A O 1
ATOM 7282 N N . LEU A 1 948 ? 13.275 1.297 10.223 1.00 65.31 948 LEU A N 1
ATOM 7283 C CA . LEU A 1 948 ? 14.205 2.035 9.368 1.00 65.31 948 LEU A CA 1
ATOM 7284 C C . LEU A 1 948 ? 13.721 2.187 7.929 1.00 65.31 948 LEU A C 1
ATOM 7286 O O . LEU A 1 948 ? 13.785 3.271 7.355 1.00 65.31 948 LEU A O 1
ATOM 7290 N N . LEU A 1 949 ? 13.303 1.083 7.316 1.00 62.41 949 LEU A N 1
ATOM 7291 C CA . LEU A 1 949 ? 13.089 1.014 5.871 1.00 62.41 949 LEU A CA 1
ATOM 7292 C C . LEU A 1 949 ? 11.668 1.364 5.485 1.00 62.41 949 LEU A C 1
ATOM 7294 O O . LEU A 1 949 ? 11.449 1.889 4.394 1.00 62.41 949 LEU A O 1
ATOM 7298 N N . TRP A 1 950 ? 10.712 1.081 6.369 1.00 63.00 950 TRP A N 1
ATOM 7299 C CA . TRP A 1 950 ? 9.328 1.426 6.110 1.00 63.00 950 TRP A CA 1
ATOM 7300 C C . TRP A 1 950 ? 8.959 2.764 6.691 1.00 63.00 950 TRP A C 1
ATOM 7302 O O . TRP A 1 950 ? 7.940 3.254 6.249 1.00 63.00 950 TRP A O 1
ATOM 7312 N N . GLN A 1 951 ? 9.741 3.379 7.584 1.00 65.88 951 GLN A N 1
ATOM 7313 C CA . GLN A 1 951 ? 9.390 4.681 8.162 1.00 65.88 951 GLN A CA 1
ATOM 7314 C C . GLN A 1 951 ? 7.928 4.678 8.638 1.00 65.88 951 GLN A C 1
ATOM 7316 O O . GLN A 1 951 ? 7.127 5.513 8.237 1.00 65.88 951 GLN A O 1
ATOM 7321 N N . LEU A 1 952 ? 7.530 3.677 9.436 1.00 64.44 952 LEU A N 1
ATOM 7322 C CA . LEU A 1 952 ? 6.136 3.545 9.903 1.00 64.44 952 LEU A CA 1
ATOM 7323 C C . LEU A 1 952 ? 5.637 4.791 10.654 1.00 64.44 952 LEU A C 1
ATOM 7325 O O . LEU A 1 952 ? 4.437 4.987 10.791 1.00 64.44 952 LEU A O 1
ATOM 7329 N N . HIS A 1 953 ? 6.563 5.627 11.115 1.00 75.94 953 HIS A N 1
ATOM 7330 C CA . HIS A 1 953 ? 6.303 6.854 11.855 1.00 75.94 953 HIS A CA 1
ATOM 7331 C C . HIS A 1 953 ? 6.493 8.129 11.019 1.00 75.94 953 HIS A C 1
ATOM 7333 O O . HIS A 1 953 ? 6.587 9.211 11.594 1.00 75.94 953 HIS A O 1
ATOM 7339 N N . ASP A 1 954 ? 6.619 8.018 9.693 1.00 87.31 954 ASP A N 1
ATOM 7340 C CA . ASP A 1 954 ? 6.762 9.173 8.808 1.00 87.31 954 ASP A CA 1
ATOM 7341 C C . ASP A 1 954 ? 6.041 8.972 7.462 1.00 87.31 954 ASP A C 1
ATOM 7343 O O . ASP A 1 954 ? 5.822 7.852 6.988 1.00 87.31 954 ASP A O 1
ATOM 7347 N N . VAL A 1 955 ? 5.675 10.084 6.826 1.00 89.44 955 VAL A N 1
ATOM 7348 C CA . VAL A 1 955 ? 4.942 10.095 5.560 1.00 89.44 955 VAL A CA 1
ATOM 7349 C C . VAL A 1 955 ? 5.859 9.666 4.409 1.00 89.44 955 VAL A C 1
ATOM 7351 O O . VAL A 1 955 ? 6.821 10.348 4.040 1.00 89.44 955 VAL A O 1
ATOM 7354 N N . LEU A 1 956 ? 5.520 8.533 3.787 1.00 87.81 956 LEU A N 1
ATOM 7355 C CA . LEU A 1 956 ? 6.158 8.064 2.559 1.00 87.81 956 LEU A CA 1
ATOM 7356 C C . LEU A 1 956 ? 5.509 8.719 1.339 1.00 87.81 956 LEU A C 1
ATOM 7358 O O . LEU A 1 956 ? 4.434 8.323 0.890 1.00 87.81 956 LEU A O 1
ATOM 7362 N N . LEU A 1 957 ? 6.210 9.672 0.739 1.00 91.94 957 LEU A N 1
ATOM 7363 C CA . LEU A 1 957 ? 5.768 10.358 -0.462 1.00 91.94 957 LEU A CA 1
ATOM 7364 C C . LEU A 1 957 ? 5.902 9.432 -1.673 1.00 91.94 957 LEU A C 1
ATOM 7366 O O . LEU A 1 957 ? 6.990 9.025 -2.090 1.00 91.94 957 LEU A O 1
ATOM 7370 N N . SER A 1 958 ? 4.768 9.113 -2.288 1.00 91.62 958 SER A N 1
ATOM 7371 C CA . SER A 1 958 ? 4.722 8.387 -3.553 1.00 91.62 958 SER A CA 1
ATOM 7372 C C . SER A 1 958 ? 3.501 8.801 -4.364 1.00 91.62 958 SER A C 1
ATOM 7374 O O . SER A 1 958 ? 2.462 9.150 -3.811 1.00 91.62 958 SER A O 1
ATOM 7376 N N . LYS A 1 959 ? 3.587 8.678 -5.693 1.00 90.19 959 LYS A N 1
ATOM 7377 C CA . LYS A 1 959 ? 2.441 8.913 -6.589 1.00 90.19 959 LYS A CA 1
ATOM 7378 C C . LYS A 1 959 ? 1.240 8.020 -6.260 1.00 90.19 959 LYS A C 1
ATOM 7380 O O . LYS A 1 959 ? 0.111 8.356 -6.598 1.00 90.19 959 LYS A O 1
ATOM 7385 N N . SER A 1 960 ? 1.499 6.880 -5.624 1.00 91.06 960 SER A N 1
ATOM 7386 C CA . SER A 1 960 ? 0.524 5.860 -5.259 1.00 91.06 960 SER A CA 1
ATOM 7387 C C . SER A 1 960 ? 0.008 5.966 -3.825 1.00 91.06 960 SER A C 1
ATOM 7389 O O . SER A 1 960 ? -0.803 5.130 -3.462 1.00 91.06 960 SER A O 1
ATOM 7391 N N . MET A 1 961 ? 0.447 6.931 -3.007 1.00 93.56 961 MET A N 1
ATOM 7392 C CA . MET A 1 961 ? 0.140 6.938 -1.566 1.00 93.56 961 MET A CA 1
ATOM 7393 C C . MET A 1 961 ? -1.367 6.979 -1.266 1.00 93.56 961 MET A C 1
ATOM 7395 O O . MET A 1 961 ? -1.856 6.163 -0.496 1.00 93.56 961 MET A O 1
ATOM 7399 N N . TRP A 1 962 ? -2.120 7.826 -1.975 1.00 93.56 962 TRP A N 1
ATOM 7400 C CA . TRP A 1 962 ? -3.585 7.878 -1.881 1.00 93.56 962 TRP A CA 1
ATOM 7401 C C . TRP A 1 962 ? -4.250 6.657 -2.506 1.00 93.56 962 TRP A C 1
ATOM 7403 O O . TRP A 1 962 ? -5.157 6.074 -1.931 1.00 93.56 962 TRP A O 1
ATOM 7413 N N . LYS A 1 963 ? -3.755 6.220 -3.672 1.00 93.69 963 LYS A N 1
ATOM 7414 C CA . LYS A 1 963 ? -4.270 5.020 -4.339 1.00 93.69 963 LYS A CA 1
ATOM 7415 C C . LYS A 1 963 ? -4.141 3.793 -3.439 1.00 93.69 963 LYS A C 1
ATOM 7417 O O . LYS A 1 963 ? -5.020 2.949 -3.439 1.00 93.69 963 LYS A O 1
ATOM 7422 N N . HIS A 1 964 ? -3.035 3.669 -2.715 1.00 94.06 964 HIS A N 1
ATOM 7423 C CA . HIS A 1 964 ? -2.792 2.546 -1.823 1.00 94.06 964 HIS A CA 1
ATOM 7424 C C . HIS A 1 964 ? -3.715 2.539 -0.607 1.00 94.06 964 HIS A C 1
ATOM 7426 O O . HIS A 1 964 ? -3.926 1.469 -0.051 1.00 94.06 964 HIS A O 1
ATOM 7432 N N . HIS A 1 965 ? -4.259 3.691 -0.220 1.00 95.50 965 HIS A N 1
ATOM 7433 C CA . HIS A 1 965 ? -5.246 3.767 0.845 1.00 95.50 965 HIS A CA 1
ATOM 7434 C C . HIS A 1 965 ? -6.622 3.228 0.426 1.00 95.50 965 HIS A C 1
ATOM 7436 O O . HIS A 1 965 ? -7.388 2.777 1.269 1.00 95.50 965 HIS A O 1
ATOM 7442 N N . ASP A 1 966 ? -6.932 3.258 -0.870 1.00 95.12 966 ASP A N 1
ATOM 7443 C CA . ASP A 1 966 ? -8.207 2.793 -1.420 1.00 95.12 966 ASP A CA 1
ATOM 7444 C C . ASP A 1 966 ? -8.499 1.327 -1.053 1.00 95.12 966 ASP A C 1
ATOM 7446 O O . ASP A 1 966 ? -7.613 0.472 -1.162 1.00 95.12 966 ASP A O 1
ATOM 7450 N N . LEU A 1 967 ? -9.741 1.023 -0.662 1.00 95.38 967 LEU A N 1
ATOM 7451 C CA . LEU A 1 967 ? -10.161 -0.324 -0.256 1.00 95.38 967 LEU A CA 1
ATOM 7452 C C . LEU A 1 967 ? -9.908 -1.344 -1.376 1.00 95.38 967 LEU A C 1
ATOM 7454 O O . LEU A 1 967 ? -9.385 -2.431 -1.134 1.00 95.38 967 LEU A O 1
ATOM 7458 N N . GLU A 1 968 ? -10.161 -0.949 -2.623 1.00 95.31 968 GLU A N 1
ATOM 7459 C CA . GLU A 1 968 ? -9.908 -1.779 -3.803 1.00 95.31 968 GLU A CA 1
ATOM 7460 C C . GLU A 1 968 ? -8.420 -2.158 -3.939 1.00 95.31 968 GLU A C 1
ATOM 7462 O O . GLU A 1 968 ? -8.066 -3.273 -4.333 1.00 95.31 968 GLU A O 1
ATOM 7467 N N . SER A 1 969 ? -7.504 -1.264 -3.551 1.00 95.44 969 SER A N 1
ATOM 7468 C CA . SER A 1 969 ? -6.071 -1.573 -3.542 1.00 95.44 969 SER A CA 1
ATOM 7469 C C . SER A 1 969 ? -5.709 -2.631 -2.498 1.00 95.44 969 SER A C 1
ATOM 7471 O O . SER A 1 969 ? -4.819 -3.447 -2.761 1.00 95.44 969 SER A O 1
ATOM 7473 N N . TYR A 1 970 ? -6.396 -2.658 -1.351 1.00 96.88 970 TYR A N 1
ATOM 7474 C CA . TYR A 1 970 ? -6.242 -3.721 -0.353 1.00 96.88 970 TYR A CA 1
ATOM 7475 C C . TYR A 1 970 ? -6.733 -5.061 -0.898 1.00 96.88 970 TYR A C 1
ATOM 7477 O O . TYR A 1 970 ? -5.982 -6.036 -0.830 1.00 96.88 970 TYR A O 1
ATOM 7485 N N . ILE A 1 971 ? -7.918 -5.096 -1.515 1.00 95.94 971 ILE A N 1
ATOM 7486 C CA . ILE A 1 971 ? -8.491 -6.300 -2.139 1.00 95.94 971 ILE A CA 1
ATOM 7487 C C . ILE A 1 971 ? -7.526 -6.865 -3.189 1.00 95.94 971 ILE A C 1
ATOM 7489 O O . ILE A 1 971 ? -7.092 -8.018 -3.097 1.00 95.94 971 ILE A O 1
ATOM 7493 N N . GLN A 1 972 ? -7.091 -6.035 -4.141 1.00 95.50 972 GLN A N 1
ATOM 7494 C CA . GLN A 1 972 ? -6.133 -6.441 -5.176 1.00 95.50 972 GLN A CA 1
ATOM 7495 C C . GLN A 1 972 ? -4.783 -6.863 -4.592 1.00 95.50 972 GLN A C 1
ATOM 7497 O O . GLN A 1 972 ? -4.117 -7.758 -5.118 1.00 95.50 972 GLN A O 1
ATOM 7502 N N . GLY A 1 973 ? -4.346 -6.190 -3.528 1.00 94.75 973 GLY A N 1
ATOM 7503 C CA . GLY A 1 973 ? -3.131 -6.516 -2.802 1.00 94.75 973 GLY A CA 1
ATOM 7504 C C . GLY A 1 973 ? -3.194 -7.912 -2.199 1.00 94.75 973 GLY A C 1
ATOM 7505 O O . GLY A 1 973 ? -2.280 -8.707 -2.425 1.00 94.75 973 GLY A O 1
ATOM 7506 N N . LEU A 1 974 ? -4.276 -8.208 -1.479 1.00 94.88 974 LEU A N 1
ATOM 7507 C CA . LEU A 1 974 ? -4.543 -9.489 -0.827 1.00 94.88 974 LEU A CA 1
ATOM 7508 C C . LEU A 1 974 ? -4.667 -10.630 -1.846 1.00 94.88 974 LEU A C 1
ATOM 7510 O O . LEU A 1 974 ? -4.029 -11.665 -1.661 1.00 94.88 974 LEU A O 1
ATOM 7514 N N . GLN A 1 975 ? -5.351 -10.413 -2.979 1.00 93.94 975 GLN A N 1
ATOM 7515 C CA . GLN A 1 975 ? -5.471 -11.401 -4.075 1.00 93.94 975 GLN A CA 1
ATOM 7516 C C . GLN A 1 975 ? -4.123 -11.809 -4.655 1.00 93.94 975 GLN A C 1
ATOM 7518 O O . GLN A 1 975 ? -3.944 -12.923 -5.144 1.00 93.94 975 GLN A O 1
ATOM 7523 N N . LYS A 1 976 ? -3.154 -10.898 -4.596 1.00 93.50 976 LYS A N 1
ATOM 7524 C CA . LYS A 1 976 ? -1.813 -11.110 -5.130 1.00 93.50 976 LYS A CA 1
ATOM 7525 C C . LYS A 1 976 ? -0.846 -11.651 -4.086 1.00 93.50 976 LYS A C 1
ATOM 7527 O O . LYS A 1 976 ? 0.322 -11.851 -4.430 1.00 93.50 976 LYS A O 1
ATOM 7532 N N . VAL A 1 977 ? -1.256 -11.848 -2.829 1.00 91.38 977 VAL A N 1
ATOM 7533 C CA . VAL A 1 977 ? -0.351 -12.354 -1.792 1.00 91.38 977 VAL A CA 1
ATOM 7534 C C . VAL A 1 977 ? 0.074 -13.777 -2.136 1.00 91.38 977 VAL A C 1
ATOM 7536 O O . VAL A 1 977 ? -0.713 -14.714 -2.071 1.00 91.38 977 VAL A O 1
ATOM 7539 N N . GLN A 1 978 ? 1.353 -13.949 -2.470 1.00 82.44 978 GLN A N 1
ATOM 7540 C CA . GLN A 1 978 ? 1.955 -15.271 -2.606 1.00 82.44 978 GLN A CA 1
ATOM 7541 C C . GLN A 1 978 ? 2.747 -15.596 -1.347 1.00 82.44 978 GLN A C 1
ATOM 7543 O O . GLN A 1 978 ? 3.747 -14.943 -1.025 1.00 82.44 978 GLN A O 1
ATOM 7548 N N . LEU A 1 979 ? 2.332 -16.649 -0.650 1.00 73.38 979 LEU A N 1
ATOM 7549 C CA . LEU A 1 979 ? 3.126 -17.228 0.421 1.00 73.38 979 LEU A CA 1
ATOM 7550 C C . LEU A 1 979 ? 4.227 -18.077 -0.220 1.00 73.38 979 LEU A C 1
ATOM 7552 O O . LEU A 1 979 ? 3.970 -19.132 -0.796 1.00 73.38 979 LEU A O 1
ATOM 7556 N N . ARG A 1 980 ? 5.472 -17.585 -0.173 1.00 60.62 980 ARG A N 1
ATOM 7557 C CA . ARG A 1 980 ? 6.637 -18.398 -0.548 1.00 60.62 980 ARG A CA 1
ATOM 7558 C C . ARG A 1 980 ? 6.651 -19.640 0.354 1.00 60.62 980 ARG A C 1
ATOM 7560 O O . ARG A 1 980 ? 6.607 -19.479 1.567 1.00 60.62 980 ARG A O 1
ATOM 7567 N N . SER A 1 981 ? 6.750 -20.818 -0.264 1.00 52.03 981 SER A N 1
ATOM 7568 C CA . SER A 1 981 ? 6.917 -22.155 0.335 1.00 52.03 981 SER A CA 1
ATOM 7569 C C . SER A 1 981 ? 5.754 -22.701 1.176 1.00 52.03 981 SER A C 1
ATOM 7571 O O . SER A 1 981 ? 5.787 -22.606 2.397 1.00 52.03 981 SER A O 1
ATOM 7573 N N . VAL A 1 982 ? 4.810 -23.368 0.502 1.00 46.66 982 VAL A N 1
ATOM 7574 C CA . VAL A 1 982 ? 4.270 -24.687 0.923 1.00 46.66 982 VAL A CA 1
ATOM 7575 C C . VAL A 1 982 ? 4.010 -25.560 -0.318 1.00 46.66 982 VAL A C 1
ATOM 7577 O O . VAL A 1 982 ? 4.186 -26.765 -0.264 1.00 46.66 982 VAL A O 1
ATOM 7580 N N . LEU A 1 983 ? 3.703 -24.963 -1.475 1.00 43.34 983 LEU A N 1
ATOM 7581 C CA . LEU A 1 983 ? 3.447 -25.688 -2.728 1.00 43.34 983 LEU A CA 1
ATOM 7582 C C . LEU A 1 983 ? 4.720 -25.950 -3.559 1.00 43.34 983 LEU A C 1
ATOM 7584 O O . LEU A 1 983 ? 4.762 -25.635 -4.747 1.00 43.34 983 LEU A O 1
ATOM 7588 N N . GLU A 1 984 ? 5.775 -26.510 -2.961 1.00 48.28 984 GLU A N 1
ATOM 7589 C CA . GLU A 1 984 ? 6.663 -27.340 -3.786 1.00 48.28 984 GLU A CA 1
ATOM 7590 C C . GLU A 1 984 ? 5.893 -28.640 -4.038 1.00 48.28 984 GLU A C 1
ATOM 7592 O O . GLU A 1 984 ? 5.613 -29.387 -3.102 1.00 48.28 984 GLU A O 1
ATOM 7597 N N . GLN A 1 985 ? 5.476 -28.848 -5.291 1.00 45.00 985 GLN A N 1
ATOM 7598 C CA . GLN A 1 985 ? 4.653 -29.975 -5.757 1.00 45.00 985 GLN A CA 1
ATOM 7599 C C . GLN A 1 985 ? 5.148 -31.340 -5.240 1.00 45.00 985 GLN A C 1
ATOM 7601 O O . GLN A 1 985 ? 4.334 -32.201 -4.925 1.00 45.00 985 GLN A O 1
ATOM 7606 N N . ASP A 1 986 ? 6.459 -31.478 -5.031 1.00 48.56 986 ASP A N 1
ATOM 7607 C CA . ASP A 1 986 ? 7.120 -32.666 -4.478 1.00 48.56 986 ASP A CA 1
ATOM 7608 C C . ASP A 1 986 ? 6.642 -33.055 -3.059 1.00 48.56 986 ASP A C 1
ATOM 7610 O O . ASP A 1 986 ? 6.853 -34.186 -2.628 1.00 48.56 986 ASP A O 1
ATOM 7614 N N . SER A 1 987 ? 6.017 -32.134 -2.317 1.00 46.75 987 SER A N 1
ATOM 7615 C CA . SER A 1 987 ? 5.488 -32.386 -0.966 1.00 46.75 987 SER A CA 1
ATOM 7616 C C . SER A 1 987 ? 3.994 -32.721 -0.928 1.00 46.75 987 SER A C 1
ATOM 7618 O O . SER A 1 987 ? 3.546 -33.314 0.048 1.00 46.75 987 SER A O 1
ATOM 7620 N N . LEU A 1 988 ? 3.237 -32.410 -1.987 1.00 44.31 988 LEU A N 1
ATOM 7621 C CA . LEU A 1 988 ? 1.826 -32.798 -2.124 1.00 44.31 988 LEU A CA 1
ATOM 7622 C C . LEU A 1 988 ? 1.691 -34.281 -2.496 1.00 44.31 988 LEU A C 1
ATOM 7624 O O 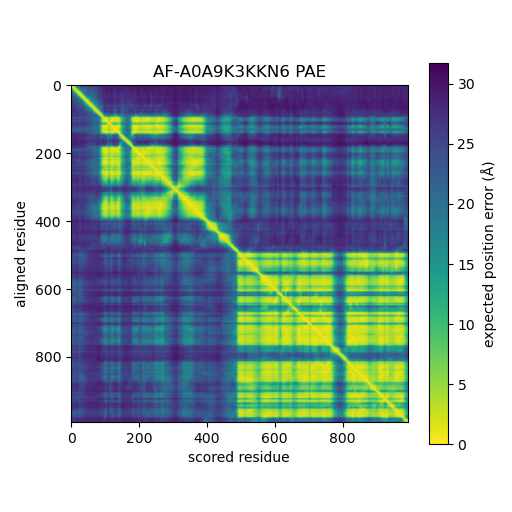. LEU A 1 988 ? 0.859 -34.960 -1.913 1.00 44.31 988 LEU A O 1
ATOM 7628 N N . GLU A 1 989 ? 2.592 -34.814 -3.331 1.00 48.78 989 GLU A N 1
ATOM 7629 C CA . GLU A 1 989 ? 2.689 -36.263 -3.611 1.00 48.78 989 GLU A CA 1
ATOM 7630 C C . GLU A 1 989 ? 3.189 -37.098 -2.412 1.00 48.78 989 GLU A C 1
ATOM 7632 O O . GLU A 1 989 ? 3.175 -38.323 -2.464 1.00 48.78 989 GLU A O 1
ATOM 7637 N N . GLN A 1 990 ? 3.686 -36.458 -1.346 1.00 43.38 990 GLN A N 1
ATOM 7638 C CA . GLN A 1 990 ? 4.047 -37.132 -0.090 1.00 43.38 990 GLN A CA 1
ATOM 7639 C C . GLN A 1 990 ? 2.970 -37.002 0.997 1.00 43.38 990 GLN A C 1
ATOM 7641 O O . GLN A 1 990 ? 3.104 -37.628 2.051 1.00 43.38 990 GLN A O 1
ATOM 7646 N N . LEU A 1 991 ? 1.965 -36.147 0.779 1.00 38.75 991 LEU A N 1
ATOM 7647 C CA . LEU A 1 991 ? 0.859 -35.884 1.703 1.00 38.75 991 LEU A CA 1
ATOM 7648 C C . LEU A 1 991 ? -0.457 -36.530 1.241 1.00 38.75 991 LEU A C 1
ATOM 7650 O O . LEU A 1 991 ? -1.276 -36.848 2.104 1.00 38.75 991 LEU A O 1
ATOM 7654 N N . GLU A 1 992 ? -0.647 -36.728 -0.069 1.00 38.84 992 GLU A N 1
ATOM 7655 C CA . GLU A 1 992 ? -1.543 -37.762 -0.624 1.00 38.84 992 GLU A CA 1
ATOM 7656 C C . GLU A 1 992 ? -0.955 -39.164 -0.415 1.00 38.84 992 GLU A C 1
ATOM 7658 O O . GLU A 1 992 ? -1.751 -40.082 -0.099 1.00 38.84 992 GLU A O 1
#

Nearest PDB structures (foldseek):
  2lnc-assembly1_A  TM=5.598E-01  e=5.153E+00  Norovirus Hu/1968/US

Mean predicted aligned error: 18.86 Å

Radius of gyration: 41.37 Å; Cα contacts (8 Å, |Δi|>4): 1177; chains: 1; bounding box: 123×97×142 Å